Protein AF-V6HLX3-F1 (afdb_monomer_lite)

Structure (mmCIF, N/CA/C/O backbone):
data_AF-V6HLX3-F1
#
_entry.id   AF-V6HLX3-F1
#
loop_
_atom_site.group_PDB
_atom_site.id
_atom_site.type_symbol
_atom_site.label_atom_id
_atom_site.label_alt_id
_atom_site.label_comp_id
_atom_site.label_asym_id
_atom_site.label_entity_id
_atom_site.label_seq_id
_atom_site.pdbx_PDB_ins_code
_atom_site.Cartn_x
_atom_site.Cartn_y
_atom_site.Cartn_z
_atom_site.occupancy
_atom_site.B_iso_or_equiv
_atom_site.auth_seq_id
_atom_site.auth_comp_id
_atom_site.auth_asym_id
_atom_site.auth_atom_id
_atom_site.pdbx_PDB_model_num
ATOM 1 N N . MET A 1 1 ? 22.578 43.819 -19.316 1.00 35.41 1 MET A N 1
ATOM 2 C CA . MET A 1 1 ? 23.657 43.362 -20.228 1.00 35.41 1 MET A CA 1
ATOM 3 C C . MET A 1 1 ? 24.829 42.676 -19.517 1.00 35.41 1 MET A C 1
ATOM 5 O O . MET A 1 1 ? 25.320 41.712 -20.075 1.00 35.41 1 MET A O 1
ATOM 9 N N . HIS A 1 2 ? 25.228 43.058 -18.294 1.00 25.98 2 HIS A N 1
ATOM 10 C CA . HIS A 1 2 ? 26.255 42.318 -17.525 1.00 25.98 2 HIS A CA 1
ATOM 11 C C . HIS A 1 2 ? 25.754 41.015 -16.853 1.00 25.98 2 HIS A C 1
ATOM 13 O O . HIS A 1 2 ? 26.554 40.134 -16.574 1.00 25.98 2 HIS A O 1
ATOM 19 N N . SER A 1 3 ? 24.440 40.849 -16.650 1.00 30.08 3 SER A N 1
ATOM 20 C CA . SER A 1 3 ? 23.863 39.636 -16.034 1.00 30.08 3 SER A CA 1
ATOM 21 C C . SER A 1 3 ? 23.687 38.462 -17.018 1.00 30.08 3 SER A C 1
ATOM 23 O O . SER A 1 3 ? 23.884 37.321 -16.625 1.00 30.08 3 SER A O 1
ATOM 25 N N . ALA A 1 4 ? 23.440 38.721 -18.308 1.00 32.47 4 ALA A N 1
ATOM 26 C CA . ALA A 1 4 ? 23.298 37.662 -19.318 1.00 32.47 4 ALA A CA 1
ATOM 27 C C . ALA A 1 4 ? 24.638 36.993 -19.694 1.00 32.47 4 ALA A C 1
ATOM 29 O O . ALA A 1 4 ? 24.663 35.844 -20.121 1.00 32.47 4 ALA A O 1
ATOM 30 N N . PHE A 1 5 ? 25.761 37.698 -19.507 1.00 29.08 5 PHE A N 1
ATOM 31 C CA . PHE A 1 5 ? 27.102 37.170 -19.776 1.00 29.08 5 PHE A CA 1
ATOM 32 C C . PHE A 1 5 ? 27.589 36.230 -18.657 1.00 29.08 5 PHE A C 1
ATOM 34 O O . PHE A 1 5 ? 28.301 35.269 -18.932 1.00 29.08 5 PHE A O 1
ATOM 41 N N . LEU A 1 6 ? 27.152 36.458 -17.409 1.00 30.91 6 LEU A N 1
ATOM 42 C CA . LEU A 1 6 ? 27.472 35.594 -16.266 1.00 30.91 6 LEU A CA 1
ATOM 43 C C . LEU A 1 6 ? 26.678 34.278 -16.293 1.00 30.91 6 LEU A C 1
ATOM 45 O O . LEU A 1 6 ? 27.243 33.224 -16.020 1.00 30.91 6 LEU A O 1
ATOM 49 N N . SER A 1 7 ? 25.404 34.324 -16.700 1.00 33.50 7 SER A N 1
ATOM 50 C CA . SER A 1 7 ? 24.583 33.118 -16.892 1.00 33.50 7 SER A CA 1
ATOM 51 C C . SER A 1 7 ? 25.123 32.216 -18.007 1.00 33.50 7 SER A C 1
ATOM 53 O O . SER A 1 7 ? 25.024 31.000 -17.915 1.00 33.50 7 SER A O 1
ATOM 55 N N . CYS A 1 8 ? 25.754 32.795 -19.033 1.00 28.70 8 CYS A N 1
ATOM 56 C CA . CYS A 1 8 ? 26.388 32.033 -20.109 1.00 28.70 8 CYS A CA 1
ATOM 57 C C . CYS A 1 8 ? 27.726 31.403 -19.668 1.00 28.70 8 CYS A C 1
ATOM 59 O O . CYS A 1 8 ? 28.037 30.285 -20.064 1.00 28.70 8 CYS A O 1
ATOM 61 N N . LEU A 1 9 ? 28.494 32.072 -18.794 1.00 29.64 9 LEU A N 1
ATOM 62 C CA . LEU A 1 9 ? 29.769 31.550 -18.282 1.00 29.64 9 LEU A CA 1
ATOM 63 C C . LEU A 1 9 ? 29.602 30.341 -17.344 1.00 29.64 9 LEU A C 1
ATOM 65 O O . LEU A 1 9 ? 30.450 29.452 -17.360 1.00 29.64 9 LEU A O 1
ATOM 69 N N . LEU A 1 10 ? 28.516 30.286 -16.561 1.00 34.50 10 LEU A N 1
ATOM 70 C CA . LEU A 1 10 ? 28.222 29.132 -15.698 1.00 34.50 10 LEU A CA 1
ATOM 71 C C . LEU A 1 10 ? 27.800 27.891 -16.504 1.00 34.50 10 LEU A C 1
ATOM 73 O O . LEU A 1 10 ? 28.120 26.773 -16.117 1.00 34.50 10 LEU A O 1
ATOM 77 N N . ILE A 1 11 ? 27.144 28.089 -17.652 1.00 35.91 11 ILE A N 1
ATOM 78 C CA . ILE A 1 11 ? 26.763 27.006 -18.575 1.00 35.91 11 ILE A CA 1
ATOM 79 C C . ILE A 1 11 ? 27.998 26.465 -19.328 1.00 35.91 11 ILE A C 1
ATOM 81 O O . ILE A 1 11 ? 28.081 25.272 -19.615 1.00 35.91 11 ILE A O 1
ATOM 85 N N . LEU A 1 12 ? 28.998 27.314 -19.593 1.00 35.41 12 LEU A N 1
ATOM 86 C CA . LEU A 1 12 ? 30.208 26.960 -20.349 1.00 35.41 12 LEU A CA 1
ATOM 87 C C . LEU A 1 12 ? 31.222 26.104 -19.571 1.00 35.41 12 LEU A C 1
ATOM 89 O O . LEU A 1 12 ? 31.942 25.326 -20.192 1.00 35.41 12 LEU A O 1
ATOM 93 N N . PHE A 1 13 ? 31.276 26.200 -18.238 1.00 35.47 13 PHE A N 1
ATOM 94 C CA . PHE A 1 13 ? 32.192 25.376 -17.432 1.00 35.47 13 PHE A CA 1
ATOM 95 C C . PHE A 1 13 ? 31.708 23.931 -17.227 1.00 35.47 13 PHE A C 1
ATOM 97 O O . PHE A 1 13 ? 32.521 23.073 -16.899 1.00 35.47 13 PHE A O 1
ATOM 104 N N . VAL A 1 14 ? 30.416 23.654 -17.444 1.00 37.19 14 VAL A N 1
ATOM 105 C CA . VAL A 1 14 ? 29.801 22.347 -17.145 1.00 37.19 14 VAL A CA 1
ATOM 106 C C . VAL A 1 14 ? 29.629 21.464 -18.394 1.00 37.19 14 VAL A C 1
ATOM 108 O O . VAL A 1 14 ? 29.556 20.249 -18.254 1.00 37.19 14 VAL A O 1
ATOM 111 N N . LEU A 1 15 ? 29.598 22.023 -19.617 1.00 32.91 15 LEU A N 1
ATOM 112 C CA . LEU A 1 15 ? 29.158 21.272 -20.814 1.00 32.91 15 LEU A CA 1
ATOM 113 C C . LEU A 1 15 ? 30.063 21.323 -22.065 1.00 32.91 15 LEU A C 1
ATOM 115 O O . LEU A 1 15 ? 29.669 20.778 -23.089 1.00 32.91 15 LEU A O 1
ATOM 119 N N . GLY A 1 16 ? 31.258 21.925 -22.016 1.00 33.69 16 GLY A N 1
ATOM 120 C CA . GLY A 1 16 ? 32.305 21.786 -23.050 1.00 33.69 16 GLY A CA 1
ATOM 121 C C . GLY A 1 16 ? 31.864 21.906 -24.527 1.00 33.69 16 GLY A C 1
ATOM 122 O O . GLY A 1 16 ? 31.733 20.898 -25.218 1.00 33.69 16 GLY A O 1
ATOM 123 N N . GLY A 1 17 ? 31.722 23.130 -25.053 1.00 29.16 17 GLY A N 1
ATOM 124 C CA . GLY A 1 17 ? 31.544 23.385 -26.494 1.00 29.16 17 GLY A CA 1
ATOM 125 C C . GLY A 1 17 ? 31.750 24.857 -26.896 1.00 29.16 17 GLY A C 1
ATOM 126 O O . GLY A 1 17 ? 31.478 25.754 -26.101 1.00 29.16 17 GLY A O 1
ATOM 127 N N . ASP A 1 18 ? 32.232 25.102 -28.125 1.00 28.00 18 ASP A N 1
ATOM 128 C CA . ASP A 1 18 ? 32.546 26.437 -28.682 1.00 28.00 18 ASP A CA 1
ATOM 129 C C . ASP A 1 18 ? 31.320 27.178 -29.275 1.00 28.00 18 ASP A C 1
ATOM 131 O O . ASP A 1 18 ? 30.447 26.577 -29.905 1.00 28.00 18 ASP A O 1
ATOM 135 N N . CYS A 1 19 ? 31.286 28.515 -29.149 1.00 28.34 19 CYS A N 1
ATOM 136 C CA . CYS A 1 19 ? 30.241 29.395 -29.709 1.00 28.34 19 CYS A CA 1
ATOM 137 C C . CYS A 1 19 ? 30.429 29.698 -31.216 1.00 28.34 19 CYS A C 1
ATOM 139 O O . CYS A 1 19 ? 31.553 29.973 -31.643 1.00 28.34 19 CYS A O 1
ATOM 141 N N . PRO A 1 20 ? 29.352 29.788 -32.029 1.00 29.52 20 PRO A N 1
ATOM 142 C CA . PRO A 1 20 ? 29.450 30.241 -33.417 1.00 29.52 20 PRO A CA 1
ATOM 143 C C . PRO A 1 20 ? 29.572 31.779 -33.516 1.00 29.52 20 PRO A C 1
ATOM 145 O O . PRO A 1 20 ? 29.093 32.499 -32.633 1.00 29.52 20 PRO A O 1
ATOM 148 N N . PRO A 1 21 ? 30.192 32.318 -34.587 1.00 29.31 21 PRO A N 1
ATOM 149 C CA . PRO A 1 21 ? 30.378 33.755 -34.759 1.00 29.31 21 PRO A CA 1
ATOM 150 C C . PRO A 1 21 ? 29.073 34.490 -35.107 1.00 29.31 21 PRO A C 1
ATOM 152 O O . PRO A 1 21 ? 28.088 33.916 -35.562 1.00 29.31 21 PRO A O 1
ATOM 155 N N . LYS A 1 22 ? 29.110 35.802 -34.867 1.00 32.62 22 LYS A N 1
ATOM 156 C CA . LYS A 1 22 ? 27.990 36.677 -34.495 1.00 32.62 22 LYS A CA 1
ATOM 157 C C . LYS A 1 22 ? 26.975 37.053 -35.585 1.00 32.62 22 LYS A C 1
ATOM 159 O O . LYS A 1 22 ? 26.073 37.823 -35.280 1.00 32.62 22 LYS A O 1
ATOM 164 N N . ASP A 1 23 ? 27.063 36.510 -36.793 1.00 34.34 23 ASP A N 1
ATOM 165 C CA . ASP A 1 23 ? 26.195 36.919 -37.900 1.00 34.34 23 ASP A CA 1
ATOM 166 C C . ASP A 1 23 ? 25.604 35.701 -38.619 1.00 34.34 23 ASP A C 1
ATOM 168 O O . ASP A 1 23 ? 26.247 35.114 -39.483 1.00 34.34 23 ASP A O 1
ATOM 172 N N . ASN A 1 24 ? 24.377 35.311 -38.249 1.00 28.06 24 ASN A N 1
ATOM 173 C CA . ASN A 1 24 ? 23.377 34.758 -39.172 1.00 28.06 24 ASN A CA 1
ATOM 174 C C . ASN A 1 24 ? 22.010 34.608 -38.483 1.00 28.06 24 ASN A C 1
ATOM 176 O O . ASN A 1 24 ? 21.834 33.866 -37.519 1.00 28.06 24 ASN A O 1
ATOM 180 N N . THR A 1 25 ? 21.017 35.317 -39.010 1.00 34.81 25 THR A N 1
ATOM 181 C CA . THR A 1 25 ? 19.603 35.206 -38.646 1.00 34.81 25 THR A CA 1
ATOM 182 C C . THR A 1 25 ? 19.005 33.932 -39.252 1.00 34.81 25 THR A C 1
ATOM 184 O O . THR A 1 25 ? 18.697 33.914 -40.441 1.00 34.81 25 THR A O 1
ATOM 187 N N . GLY A 1 26 ? 18.827 32.870 -38.457 1.00 29.06 26 GLY A N 1
ATOM 188 C CA . GLY A 1 26 ? 18.056 31.686 -38.866 1.00 29.06 26 GLY A CA 1
ATOM 189 C C . GLY A 1 26 ? 18.290 30.422 -38.023 1.00 29.06 26 GLY A C 1
ATOM 190 O O . GLY A 1 26 ? 19.383 29.873 -38.026 1.00 29.06 26 GLY A O 1
ATOM 191 N N . SER A 1 27 ? 17.224 29.943 -37.366 1.00 27.58 27 SER A N 1
ATOM 192 C CA . SER A 1 27 ? 17.046 28.639 -36.685 1.00 27.58 27 SER A CA 1
ATOM 193 C C . SER A 1 27 ? 18.086 28.230 -35.624 1.00 27.58 27 SER A C 1
ATOM 195 O O . SER A 1 27 ? 19.167 27.739 -35.940 1.00 27.58 27 SER A O 1
ATOM 197 N N . ALA A 1 28 ? 17.704 28.327 -34.347 1.00 24.25 28 ALA A N 1
ATOM 198 C CA . ALA A 1 28 ? 18.417 27.684 -33.247 1.00 24.25 28 ALA A CA 1
ATOM 199 C C . ALA A 1 28 ? 18.343 26.151 -33.402 1.00 24.25 28 ALA A C 1
ATOM 201 O O . ALA A 1 28 ? 17.281 25.551 -33.246 1.00 24.25 28 ALA A O 1
ATOM 202 N N . LYS A 1 29 ? 19.468 25.510 -33.737 1.00 23.94 29 LYS A N 1
ATOM 203 C CA . LYS A 1 29 ? 19.628 24.053 -33.648 1.00 23.94 29 LYS A CA 1
ATOM 204 C C . LYS A 1 29 ? 19.909 23.692 -32.189 1.00 23.94 29 LYS A C 1
ATOM 206 O O . LYS A 1 29 ? 20.996 23.972 -31.694 1.00 23.94 29 LYS A O 1
ATOM 211 N N . ALA A 1 30 ? 18.930 23.092 -31.517 1.00 25.59 30 ALA A N 1
ATOM 212 C CA . ALA A 1 30 ? 19.114 22.488 -30.203 1.00 25.59 30 ALA A CA 1
ATOM 213 C C . ALA A 1 30 ? 20.140 21.341 -30.278 1.00 25.59 30 ALA A C 1
ATOM 215 O O . ALA A 1 30 ? 20.105 20.520 -31.200 1.00 25.59 30 ALA A O 1
ATOM 216 N N . ILE A 1 31 ? 21.059 21.309 -29.314 1.00 22.42 31 ILE A N 1
ATOM 217 C CA . ILE A 1 31 ? 22.040 20.239 -29.112 1.00 22.42 31 ILE A CA 1
ATOM 218 C C . ILE A 1 31 ? 21.261 18.984 -28.691 1.00 22.42 31 ILE A C 1
ATOM 220 O O . ILE A 1 31 ? 20.604 18.984 -27.655 1.00 22.42 31 ILE A O 1
ATOM 224 N N . ARG A 1 32 ? 21.279 17.940 -29.529 1.00 24.47 32 ARG A N 1
ATOM 225 C CA . ARG A 1 32 ? 20.614 16.654 -29.270 1.00 24.47 32 ARG A CA 1
ATOM 226 C C . ARG A 1 32 ? 21.588 15.673 -28.634 1.00 24.47 32 ARG A C 1
ATOM 228 O O . ARG A 1 32 ? 22.616 15.373 -29.237 1.00 24.47 32 ARG A O 1
ATOM 235 N N . ILE A 1 33 ? 21.216 15.132 -27.481 1.00 24.34 33 ILE A N 1
ATOM 236 C CA . ILE A 1 33 ? 21.829 13.944 -26.887 1.00 24.34 33 ILE A CA 1
ATOM 237 C C . ILE A 1 33 ? 20.823 12.804 -27.085 1.00 24.34 33 ILE A C 1
ATOM 239 O O . ILE A 1 33 ? 19.654 12.939 -26.737 1.00 24.34 33 ILE A O 1
ATOM 243 N N . LEU A 1 34 ? 21.263 11.734 -27.747 1.00 23.42 34 LEU A N 1
ATOM 244 C CA . LEU A 1 34 ? 20.517 10.487 -27.919 1.00 23.42 34 LEU A CA 1
ATOM 245 C C . LEU A 1 34 ? 20.763 9.628 -26.663 1.00 23.42 34 LEU A C 1
ATOM 247 O O . LEU A 1 34 ? 21.899 9.594 -26.185 1.00 23.42 34 LEU A O 1
ATOM 251 N N . PHE A 1 35 ? 19.705 9.020 -26.121 1.00 28.30 35 PHE A N 1
ATOM 252 C CA . PHE A 1 35 ? 19.722 8.211 -24.887 1.00 28.30 35 PHE A CA 1
ATOM 253 C C . PHE A 1 35 ? 19.771 6.678 -25.208 1.00 28.30 35 PHE A C 1
ATOM 255 O O . PHE A 1 35 ? 19.710 6.315 -26.391 1.00 28.30 35 PHE A O 1
ATOM 262 N N . SER A 1 36 ? 19.716 5.777 -24.202 1.00 27.98 36 SER A N 1
ATOM 263 C CA . SER A 1 36 ? 19.576 4.283 -24.267 1.00 27.98 36 SER A CA 1
ATOM 264 C C . SER A 1 36 ? 18.109 3.766 -24.259 1.00 27.98 36 SER A C 1
ATOM 266 O O . SER A 1 36 ? 17.286 4.419 -23.647 1.00 27.98 36 SER A O 1
ATOM 268 N N . PRO A 1 37 ? 17.686 2.691 -24.956 1.00 28.27 37 PRO A N 1
ATOM 269 C CA . PRO A 1 37 ? 16.267 2.429 -25.277 1.00 28.27 37 PRO A CA 1
ATOM 270 C C . PRO A 1 37 ? 15.371 1.660 -24.287 1.00 28.27 37 PRO A C 1
ATOM 272 O O . PRO A 1 37 ? 14.236 1.412 -24.680 1.00 28.27 37 PRO A O 1
ATOM 275 N N . GLU A 1 38 ? 15.754 1.337 -23.051 1.00 30.61 38 GLU A N 1
ATOM 276 C CA . GLU A 1 38 ? 14.787 0.647 -22.164 1.00 30.61 38 GLU A CA 1
ATOM 277 C C . GLU A 1 38 ? 13.887 1.586 -21.338 1.00 30.61 38 GLU A C 1
ATOM 279 O O . GLU A 1 38 ? 12.739 1.233 -21.095 1.00 30.61 38 GLU A O 1
ATOM 284 N N . THR A 1 39 ? 14.278 2.836 -21.071 1.00 36.25 39 THR A N 1
ATOM 285 C CA . THR A 1 39 ? 13.372 3.904 -20.591 1.00 36.25 39 THR A CA 1
ATOM 286 C C . THR A 1 39 ? 14.022 5.277 -20.808 1.00 36.25 39 THR A C 1
ATOM 288 O O . THR A 1 39 ? 15.027 5.603 -20.193 1.00 36.25 39 THR A O 1
ATOM 291 N N . LYS A 1 40 ? 13.482 6.112 -21.708 1.00 40.75 40 LYS A N 1
ATOM 292 C CA . LYS A 1 40 ? 14.035 7.449 -22.046 1.00 40.75 40 LYS A CA 1
ATOM 293 C C . LYS A 1 40 ? 13.047 8.567 -21.799 1.00 40.75 40 LYS A C 1
ATOM 295 O O . LYS A 1 40 ? 12.715 9.333 -22.705 1.00 40.75 40 LYS A O 1
ATOM 300 N N . ASN A 1 41 ? 12.560 8.651 -20.576 1.00 39.34 41 ASN A N 1
ATOM 301 C CA . ASN A 1 41 ? 11.654 9.724 -20.194 1.00 39.34 41 ASN A CA 1
ATOM 302 C C . ASN A 1 41 ? 12.349 10.798 -19.323 1.00 39.34 41 ASN A C 1
ATOM 304 O O . ASN A 1 41 ? 11.724 11.769 -18.900 1.00 39.34 41 ASN A O 1
ATOM 308 N N . ASP A 1 42 ? 13.681 10.738 -19.229 1.00 43.59 42 ASP A N 1
ATOM 309 C CA . ASP A 1 42 ? 14.518 11.649 -18.444 1.00 43.59 42 ASP A CA 1
ATOM 310 C C . ASP A 1 42 ? 14.786 12.970 -19.190 1.00 43.59 42 ASP A C 1
ATOM 312 O O . ASP A 1 42 ? 15.816 13.170 -19.843 1.00 43.59 42 ASP A O 1
ATOM 316 N N . ARG A 1 43 ? 13.845 13.917 -19.112 1.00 37.69 43 ARG A N 1
ATOM 317 C CA . ARG A 1 43 ? 14.136 15.320 -19.441 1.00 37.69 43 ARG A CA 1
ATOM 318 C C . ARG A 1 43 ? 14.716 16.029 -18.220 1.00 37.69 43 ARG A C 1
ATOM 320 O O . ARG A 1 43 ? 14.191 15.930 -17.120 1.00 37.69 43 ARG A O 1
ATOM 327 N N . PHE A 1 44 ? 15.807 16.758 -18.448 1.00 35.59 44 PHE A N 1
ATOM 328 C CA . PHE A 1 44 ? 16.367 17.724 -17.505 1.00 35.59 44 PHE A CA 1
ATOM 329 C C . PHE A 1 44 ? 15.384 18.879 -17.295 1.00 35.59 44 PHE A C 1
ATOM 331 O O . PHE A 1 44 ? 15.002 19.521 -18.277 1.00 35.59 44 PHE A O 1
ATOM 338 N N . GLU A 1 45 ? 15.068 19.209 -16.042 1.00 42.56 45 GLU A N 1
ATOM 339 C CA . GLU A 1 45 ? 14.332 20.431 -15.716 1.00 42.56 45 GLU A CA 1
ATOM 340 C C . GLU A 1 45 ? 15.163 21.454 -14.949 1.00 42.56 45 GLU A C 1
ATOM 342 O O . GLU A 1 45 ? 15.985 21.145 -14.084 1.00 42.56 45 GLU A O 1
ATOM 347 N N . HIS A 1 46 ? 14.925 22.705 -15.343 1.00 38.09 46 HIS A N 1
ATOM 348 C CA . HIS A 1 46 ? 15.413 23.921 -14.725 1.00 38.09 46 HIS A CA 1
ATOM 349 C C . HIS A 1 46 ? 14.269 24.536 -13.926 1.00 38.09 46 HIS A C 1
ATOM 351 O O . HIS A 1 46 ? 13.430 25.226 -14.504 1.00 38.09 46 HIS A O 1
ATOM 357 N N . ASP A 1 47 ? 14.289 24.363 -12.609 1.00 37.03 47 ASP A N 1
ATOM 358 C CA . ASP A 1 47 ? 13.596 25.281 -11.717 1.00 37.03 47 ASP A CA 1
ATOM 359 C C . ASP A 1 47 ? 14.590 26.360 -11.257 1.00 37.03 47 ASP A C 1
ATOM 361 O O . ASP A 1 47 ? 15.800 26.120 -11.173 1.00 37.03 47 ASP A O 1
ATOM 365 N N . LEU A 1 48 ? 14.120 27.573 -10.963 1.00 45.38 48 LEU A N 1
ATOM 366 C CA . LEU A 1 48 ? 14.954 28.742 -10.612 1.00 45.38 48 LEU A CA 1
ATOM 367 C C . LEU A 1 48 ? 15.660 28.617 -9.236 1.00 45.38 48 LEU A C 1
ATOM 369 O O . LEU A 1 48 ? 16.043 29.623 -8.636 1.00 45.38 48 LEU A O 1
ATOM 373 N N . GLY A 1 49 ? 15.895 27.386 -8.764 1.00 51.59 49 GLY A N 1
ATOM 374 C CA . GLY A 1 49 ? 16.730 27.077 -7.606 1.00 51.59 49 GLY A CA 1
ATOM 375 C C . GLY A 1 49 ? 17.049 25.600 -7.308 1.00 51.59 49 GLY A C 1
ATOM 376 O O . GLY A 1 49 ? 17.614 25.334 -6.245 1.00 51.59 49 GLY A O 1
ATOM 377 N N . ARG A 1 50 ? 16.731 24.636 -8.186 1.00 62.03 50 ARG A N 1
ATOM 378 C CA . ARG A 1 50 ? 17.021 23.198 -7.984 1.00 62.03 50 ARG A CA 1
ATOM 379 C C . ARG A 1 50 ? 17.075 22.468 -9.334 1.00 62.03 50 ARG A C 1
ATOM 381 O O . ARG A 1 50 ? 16.332 22.820 -10.244 1.00 62.03 50 ARG A O 1
ATOM 388 N N . LEU A 1 51 ? 17.967 21.483 -9.467 1.00 70.56 51 LEU A N 1
ATOM 389 C CA . LEU A 1 51 ? 18.050 20.578 -10.621 1.00 70.56 51 LEU A CA 1
ATOM 390 C C . LEU A 1 51 ? 17.702 19.160 -10.164 1.00 70.56 51 LEU A C 1
ATOM 392 O O . LEU A 1 51 ? 18.491 18.543 -9.447 1.00 70.56 51 LEU A O 1
ATOM 396 N N . THR A 1 52 ? 16.543 18.652 -10.574 1.00 75.44 52 THR A N 1
ATOM 397 C CA . THR A 1 52 ? 16.085 17.292 -10.262 1.00 75.44 52 THR A CA 1
ATOM 398 C C . THR A 1 52 ? 16.111 16.444 -11.536 1.00 75.44 52 THR A C 1
ATOM 400 O O . THR A 1 52 ? 15.688 16.885 -12.602 1.00 75.44 52 THR A O 1
ATOM 403 N N . THR A 1 53 ? 16.628 15.222 -11.447 1.00 77.31 53 THR A N 1
ATOM 404 C CA . THR A 1 53 ? 16.525 14.210 -12.508 1.00 77.31 53 THR A CA 1
ATOM 405 C C . THR A 1 53 ? 15.910 12.960 -11.911 1.00 77.31 53 THR A C 1
ATOM 407 O O . THR A 1 53 ? 16.439 12.452 -10.924 1.00 77.31 53 THR A O 1
ATOM 410 N N . SER A 1 54 ? 14.809 12.487 -12.488 1.00 82.06 54 SER A N 1
ATOM 411 C CA . SER A 1 54 ? 14.037 11.351 -11.975 1.00 82.06 54 SER A CA 1
ATOM 412 C C . SER A 1 54 ? 14.163 10.135 -12.887 1.00 82.06 54 SER A C 1
ATOM 414 O O . SER A 1 54 ? 14.372 10.306 -14.080 1.00 82.06 54 SER A O 1
ATOM 416 N N . TYR A 1 55 ? 13.994 8.940 -12.331 1.00 85.25 55 TYR A N 1
ATOM 417 C CA . TYR A 1 55 ? 14.165 7.650 -12.989 1.00 85.25 55 TYR A CA 1
ATOM 418 C C . TYR A 1 55 ? 13.077 6.689 -12.514 1.00 85.25 55 TYR A C 1
ATOM 420 O O . TYR A 1 55 ? 12.782 6.639 -11.318 1.00 85.25 55 TYR A O 1
ATOM 428 N N . TRP A 1 56 ? 12.525 5.916 -13.448 1.00 84.56 56 TRP A N 1
ATOM 429 C CA . TRP A 1 56 ? 11.619 4.810 -13.151 1.00 84.56 56 TRP A CA 1
ATOM 430 C C . TRP A 1 56 ? 12.418 3.513 -13.076 1.00 84.56 56 TRP A C 1
ATOM 432 O O . TRP A 1 56 ? 13.011 3.102 -14.074 1.00 84.56 56 TRP A O 1
ATOM 442 N N . ILE A 1 57 ? 12.463 2.906 -11.897 1.00 83.62 57 ILE A N 1
ATOM 443 C CA . ILE A 1 57 ? 13.158 1.643 -11.638 1.00 83.62 57 ILE A CA 1
ATOM 444 C C . ILE A 1 57 ? 12.436 0.917 -10.517 1.00 83.62 57 ILE A C 1
ATOM 446 O O . ILE A 1 57 ? 12.038 1.556 -9.558 1.00 83.62 57 ILE A O 1
ATOM 450 N N . ASP A 1 58 ? 12.278 -0.394 -10.619 1.00 74.19 58 ASP A N 1
ATOM 451 C CA . ASP A 1 58 ? 11.865 -1.226 -9.488 1.00 74.19 58 ASP A CA 1
ATOM 452 C C . ASP A 1 58 ? 12.989 -1.225 -8.435 1.00 74.19 58 ASP A C 1
ATOM 454 O O . ASP A 1 58 ? 14.014 -1.889 -8.600 1.00 74.19 58 ASP A O 1
ATOM 458 N N . ALA A 1 59 ? 12.867 -0.362 -7.424 1.00 77.62 59 ALA A N 1
ATOM 459 C CA . ALA A 1 59 ? 13.946 -0.053 -6.491 1.00 77.62 59 ALA A CA 1
ATOM 460 C C . ALA A 1 59 ? 13.954 -0.975 -5.269 1.00 77.62 59 ALA A C 1
ATOM 462 O O . ALA A 1 59 ? 14.935 -0.984 -4.525 1.00 77.62 59 ALA A O 1
ATOM 463 N N . ASN A 1 60 ? 12.866 -1.707 -5.039 1.00 69.12 60 ASN A N 1
ATOM 464 C CA . ASN A 1 60 ? 12.709 -2.665 -3.947 1.00 69.12 60 ASN A CA 1
ATOM 465 C C . ASN A 1 60 ? 12.519 -4.115 -4.437 1.00 69.12 60 ASN A C 1
ATOM 467 O O . ASN A 1 60 ? 12.425 -5.019 -3.605 1.00 69.12 60 ASN A O 1
ATOM 471 N N . GLY A 1 61 ? 12.476 -4.346 -5.751 1.00 67.19 61 GLY A N 1
ATOM 472 C CA . GLY A 1 61 ? 12.319 -5.666 -6.354 1.00 67.19 61 GLY A CA 1
ATOM 473 C C . GLY A 1 61 ? 10.891 -6.213 -6.288 1.00 67.19 61 GLY A C 1
ATOM 474 O O . GLY A 1 61 ? 10.723 -7.437 -6.310 1.00 67.19 61 GLY A O 1
ATOM 475 N N . ASP A 1 62 ? 9.872 -5.358 -6.151 1.00 62.00 62 ASP A N 1
ATOM 476 C CA . ASP A 1 62 ? 8.464 -5.770 -6.044 1.00 62.00 62 ASP A CA 1
ATOM 477 C C . ASP A 1 62 ? 7.769 -5.972 -7.407 1.00 62.00 62 ASP A C 1
ATOM 479 O O . ASP A 1 62 ? 6.600 -6.373 -7.463 1.00 62.00 62 ASP A O 1
ATOM 483 N N . GLY A 1 63 ? 8.490 -5.745 -8.508 1.00 67.50 63 GLY A N 1
ATOM 484 C CA . GLY A 1 63 ? 7.992 -5.833 -9.878 1.00 67.50 63 GLY A CA 1
ATOM 485 C C . GLY A 1 63 ? 7.199 -4.606 -10.339 1.00 67.50 63 GLY A C 1
ATOM 486 O O . GLY A 1 63 ? 6.678 -4.611 -11.458 1.00 67.50 63 GLY A O 1
ATOM 487 N N . VAL A 1 64 ? 7.091 -3.563 -9.514 1.00 69.81 64 VAL A N 1
ATOM 488 C CA . VAL A 1 64 ? 6.467 -2.277 -9.829 1.00 69.81 64 VAL A CA 1
ATOM 489 C C . VAL A 1 64 ? 7.557 -1.214 -9.903 1.00 69.81 64 VAL A C 1
ATOM 491 O O . VAL A 1 64 ? 8.403 -1.080 -9.033 1.00 69.81 64 VAL A O 1
ATOM 494 N N . GLU A 1 65 ? 7.555 -0.417 -10.970 1.00 78.31 65 GLU A N 1
ATOM 495 C CA . GLU A 1 65 ? 8.562 0.634 -11.091 1.00 78.31 65 GLU A CA 1
ATOM 496 C C . GLU A 1 65 ? 8.299 1.780 -10.108 1.00 78.31 65 GLU A C 1
ATOM 498 O O . GLU A 1 65 ? 7.229 2.408 -10.094 1.00 78.31 65 GLU A O 1
ATOM 503 N N . ASP A 1 66 ? 9.340 2.088 -9.347 1.00 82.38 66 ASP A N 1
ATOM 504 C CA . ASP A 1 66 ? 9.429 3.139 -8.350 1.00 82.38 66 ASP A CA 1
ATOM 505 C C . ASP A 1 66 ? 10.007 4.425 -8.934 1.00 82.38 66 ASP A C 1
ATOM 507 O O . ASP A 1 66 ? 10.548 4.455 -10.042 1.00 82.38 66 ASP A O 1
ATOM 511 N N . LEU A 1 67 ? 9.908 5.513 -8.168 1.00 86.31 67 LEU A N 1
ATOM 512 C CA . LEU A 1 67 ? 10.437 6.809 -8.574 1.00 86.31 67 LEU A CA 1
ATOM 513 C C . LEU A 1 67 ? 11.696 7.160 -7.787 1.00 86.31 67 LEU A C 1
ATOM 515 O O . LEU A 1 67 ? 11.641 7.628 -6.643 1.00 86.31 67 LEU A O 1
ATOM 519 N N . CYS A 1 68 ? 12.836 6.997 -8.444 1.00 88.12 68 CYS A N 1
ATOM 520 C CA . CYS A 1 68 ? 14.132 7.449 -7.963 1.00 88.12 68 CYS A CA 1
ATOM 521 C C . CYS A 1 68 ? 14.487 8.816 -8.538 1.00 88.12 68 CYS A C 1
ATOM 523 O O . CYS A 1 68 ? 14.034 9.191 -9.613 1.00 88.12 68 CYS A O 1
ATOM 525 N N . SER A 1 69 ? 15.289 9.604 -7.832 1.00 86.12 69 SER A N 1
ATOM 526 C CA . SER A 1 69 ? 15.756 10.892 -8.323 1.00 86.12 69 SER A CA 1
ATOM 527 C C . SER A 1 69 ? 17.086 11.322 -7.722 1.00 86.12 69 SER A C 1
ATOM 529 O O . SER A 1 69 ? 17.424 11.009 -6.577 1.00 86.12 69 SER A O 1
ATOM 531 N N . LYS A 1 70 ? 17.825 12.103 -8.509 1.00 86.00 70 LYS A N 1
ATOM 532 C CA . LYS A 1 70 ? 18.994 12.864 -8.085 1.00 86.00 70 LYS A CA 1
ATOM 533 C C . LYS A 1 70 ? 18.648 14.343 -8.114 1.00 86.00 70 LYS A C 1
ATOM 535 O O . LYS A 1 70 ? 18.296 14.896 -9.150 1.00 86.00 70 LYS A O 1
ATOM 540 N N . THR A 1 71 ? 18.775 14.983 -6.966 1.00 82.69 71 THR A N 1
ATOM 541 C CA . THR A 1 71 ? 18.543 16.410 -6.773 1.00 82.69 71 THR A CA 1
ATOM 542 C C . THR A 1 71 ? 19.862 17.121 -6.530 1.00 82.69 71 THR A C 1
ATOM 544 O O . THR A 1 71 ? 20.617 16.703 -5.662 1.00 82.69 71 THR A O 1
ATOM 547 N N . THR A 1 72 ? 20.096 18.244 -7.197 1.00 78.75 72 THR A N 1
ATOM 548 C CA . THR A 1 72 ? 21.177 19.185 -6.890 1.00 78.75 72 THR A CA 1
ATOM 549 C C . THR A 1 72 ? 20.583 20.550 -6.539 1.00 78.75 72 THR A C 1
ATOM 551 O O . THR A 1 72 ? 19.863 21.153 -7.337 1.00 78.75 72 THR A O 1
ATOM 554 N N . ASN A 1 73 ? 20.891 21.045 -5.342 1.00 74.62 73 ASN A N 1
ATOM 555 C CA . ASN A 1 73 ? 20.456 22.356 -4.853 1.00 74.62 73 ASN A CA 1
ATOM 556 C C . ASN A 1 73 ? 21.408 23.481 -5.315 1.00 74.62 73 ASN A C 1
ATOM 558 O O . ASN A 1 73 ? 22.517 23.220 -5.782 1.00 74.62 73 ASN A O 1
ATOM 562 N N . ILE A 1 74 ? 21.008 24.753 -5.152 1.00 73.94 74 ILE A N 1
ATOM 563 C CA . ILE A 1 74 ? 21.860 25.929 -5.467 1.00 73.94 74 ILE A CA 1
ATOM 564 C C . ILE A 1 74 ? 23.197 25.909 -4.716 1.00 73.94 74 ILE A C 1
ATOM 566 O O . ILE A 1 74 ? 24.211 26.354 -5.250 1.00 73.94 74 ILE A O 1
ATOM 570 N N . ASP A 1 75 ? 23.205 25.417 -3.477 1.00 75.00 75 ASP A N 1
ATOM 571 C CA . ASP A 1 75 ? 24.418 25.302 -2.660 1.00 75.00 75 ASP A CA 1
ATOM 572 C C . ASP A 1 75 ? 25.319 24.126 -3.081 1.00 75.00 75 ASP A C 1
ATOM 574 O O . ASP A 1 75 ? 26.312 23.845 -2.412 1.00 75.00 75 ASP A O 1
ATOM 578 N N . LEU A 1 76 ? 24.983 23.468 -4.198 1.00 72.25 76 LEU A N 1
ATOM 579 C CA . LEU A 1 76 ? 25.632 22.285 -4.761 1.00 72.25 76 LEU A CA 1
ATOM 580 C C . LEU A 1 76 ? 25.525 21.036 -3.874 1.00 72.25 76 LEU A C 1
ATOM 582 O O . LEU A 1 76 ? 26.094 19.996 -4.215 1.00 72.25 76 LEU A O 1
ATOM 586 N N . SER A 1 77 ? 24.754 21.077 -2.781 1.00 76.56 77 SER A N 1
ATOM 587 C CA . SER A 1 77 ? 24.390 19.853 -2.071 1.00 76.56 77 SER A CA 1
ATOM 588 C C . SER A 1 77 ? 23.577 18.956 -3.001 1.00 76.56 77 SER A C 1
ATOM 590 O O . SER A 1 77 ? 22.721 19.421 -3.762 1.00 76.56 77 SER A O 1
ATOM 592 N N . THR A 1 78 ? 23.903 17.666 -2.991 1.00 80.31 78 THR A N 1
ATOM 593 C CA . THR A 1 78 ? 23.248 16.682 -3.850 1.00 80.31 78 THR A CA 1
ATOM 594 C C . THR A 1 78 ? 22.598 15.608 -3.001 1.00 80.31 78 THR A C 1
ATOM 596 O O . THR A 1 78 ? 23.194 15.123 -2.042 1.00 80.31 78 THR A O 1
ATOM 599 N N . THR A 1 79 ? 21.388 15.227 -3.382 1.00 85.25 79 THR A N 1
ATOM 600 C CA . THR A 1 79 ? 20.580 14.232 -2.690 1.00 85.25 79 THR A CA 1
ATOM 601 C C . THR A 1 79 ? 20.147 13.157 -3.673 1.00 85.25 79 THR A C 1
ATOM 603 O O . THR A 1 79 ? 19.636 13.477 -4.747 1.00 85.25 79 THR A O 1
ATOM 606 N N . LEU A 1 80 ? 20.339 11.894 -3.303 1.00 88.38 80 LEU A N 1
ATOM 607 C CA . LEU A 1 80 ? 19.735 10.749 -3.980 1.00 88.38 80 LEU A CA 1
ATOM 608 C C . LEU A 1 80 ? 18.501 10.326 -3.193 1.00 88.38 80 LEU A C 1
ATOM 610 O O . LEU A 1 80 ? 18.583 10.173 -1.978 1.00 88.38 80 LEU A O 1
ATOM 614 N N . SER A 1 81 ? 17.371 10.126 -3.856 1.00 88.19 81 SER A N 1
ATOM 615 C CA . SER A 1 81 ? 16.150 9.660 -3.199 1.00 88.19 81 SER A CA 1
ATOM 616 C C . SER A 1 81 ? 15.438 8.626 -4.048 1.00 88.19 81 SER A C 1
ATOM 618 O O . SER A 1 81 ? 15.457 8.736 -5.268 1.00 88.19 81 SER A O 1
ATOM 620 N N . CYS A 1 82 ? 14.784 7.664 -3.415 1.00 85.75 82 CYS A N 1
ATOM 621 C CA . CYS A 1 82 ? 13.884 6.729 -4.078 1.00 85.75 82 CYS A CA 1
ATOM 622 C C . CYS A 1 82 ? 12.587 6.633 -3.292 1.00 85.75 82 CYS A C 1
ATOM 624 O O . CYS A 1 82 ? 12.596 6.683 -2.058 1.00 85.75 82 CYS A O 1
ATOM 626 N N . HIS A 1 83 ? 11.473 6.527 -4.007 1.00 82.31 83 HIS A N 1
ATOM 627 C CA . HIS A 1 83 ? 10.153 6.364 -3.425 1.00 82.31 83 HIS A CA 1
ATOM 628 C C . HIS A 1 83 ? 9.444 5.183 -4.072 1.00 82.31 83 HIS A C 1
ATOM 630 O O . HIS A 1 83 ? 9.204 5.215 -5.278 1.00 82.31 83 HIS A O 1
ATOM 636 N N . THR A 1 84 ? 9.075 4.198 -3.258 1.00 80.38 84 THR A N 1
ATOM 637 C CA . THR A 1 84 ? 8.341 3.022 -3.705 1.00 80.38 84 THR A CA 1
ATOM 638 C C . THR A 1 84 ? 6.941 3.393 -4.166 1.00 80.38 84 THR A C 1
ATOM 640 O O . THR A 1 84 ? 6.248 4.186 -3.519 1.00 80.38 84 THR A O 1
ATOM 643 N N . ASN A 1 85 ? 6.530 2.857 -5.306 1.00 66.88 85 ASN A N 1
ATOM 644 C CA . ASN A 1 85 ? 5.288 3.162 -5.986 1.00 66.88 85 ASN A CA 1
ATOM 645 C C . ASN A 1 85 ? 4.226 2.113 -5.670 1.00 66.88 85 ASN A C 1
ATOM 647 O O . ASN A 1 85 ? 4.141 1.062 -6.293 1.00 66.88 85 ASN A O 1
ATOM 651 N N . TYR A 1 86 ? 3.314 2.453 -4.768 1.00 65.38 86 TYR A N 1
ATOM 652 C CA . TYR A 1 86 ? 2.107 1.669 -4.549 1.00 65.38 86 TYR A CA 1
ATOM 653 C C . TYR A 1 86 ? 0.935 2.271 -5.336 1.00 65.38 86 TYR A C 1
ATOM 655 O O . TYR A 1 86 ? 0.124 3.035 -4.800 1.00 65.38 86 TYR A O 1
ATOM 663 N N . TYR A 1 87 ? 0.875 1.970 -6.635 1.00 65.38 87 TYR A N 1
ATOM 664 C CA . TYR A 1 87 ? -0.171 2.412 -7.578 1.00 65.38 87 TYR A CA 1
ATOM 665 C C . TYR A 1 87 ? -0.469 3.912 -7.512 1.00 65.38 87 TYR A C 1
ATOM 667 O O . TYR A 1 87 ? -1.605 4.356 -7.309 1.00 65.38 87 TYR A O 1
ATOM 675 N N . GLY A 1 88 ? 0.582 4.710 -7.662 1.00 59.22 88 GLY A N 1
ATOM 676 C CA . GLY A 1 88 ? 0.502 6.163 -7.701 1.00 59.22 88 GLY A CA 1
ATOM 677 C C . GLY A 1 88 ? 0.599 6.825 -6.337 1.00 59.22 88 GLY A C 1
ATOM 678 O O . GLY A 1 88 ? 0.526 8.053 -6.244 1.00 59.22 88 GLY A O 1
ATOM 679 N N . LYS A 1 89 ? 0.787 6.034 -5.277 1.00 62.09 89 LYS A N 1
ATOM 680 C CA . LYS A 1 89 ? 1.183 6.517 -3.955 1.00 62.09 89 LYS A CA 1
ATOM 681 C C . LYS A 1 89 ? 2.655 6.206 -3.744 1.00 62.09 89 LYS A C 1
ATOM 683 O O . LYS A 1 89 ? 3.032 5.047 -3.646 1.00 62.09 89 LYS A O 1
ATOM 688 N N . PHE A 1 90 ? 3.456 7.259 -3.648 1.00 64.25 90 PHE A N 1
ATOM 689 C CA . PHE A 1 90 ? 4.897 7.154 -3.478 1.00 64.25 90 PHE A CA 1
ATOM 690 C C . PHE A 1 90 ? 5.265 7.248 -1.996 1.00 64.25 90 PHE A C 1
ATOM 692 O O . PHE A 1 90 ? 4.975 8.258 -1.348 1.00 64.25 90 PHE A O 1
ATOM 699 N N . SER A 1 91 ? 5.896 6.203 -1.468 1.00 72.94 91 SER A N 1
ATOM 700 C CA . SER A 1 91 ? 6.417 6.135 -0.100 1.00 72.94 91 SER A CA 1
ATOM 701 C C . SER A 1 91 ? 7.932 6.204 -0.140 1.00 72.94 91 SER A C 1
ATOM 703 O O . SER A 1 91 ? 8.556 5.553 -0.958 1.00 72.94 91 SER A O 1
ATOM 705 N N . LYS A 1 92 ? 8.558 6.994 0.727 1.00 81.06 92 LYS A N 1
ATOM 706 C CA . LYS A 1 92 ? 10.019 7.124 0.727 1.00 81.06 92 LYS A CA 1
ATOM 707 C C . LYS A 1 92 ? 10.690 5.782 1.052 1.00 81.06 92 LYS A C 1
ATOM 709 O O . LYS A 1 92 ? 10.456 5.248 2.131 1.00 81.06 92 LYS A O 1
ATOM 714 N N . LEU A 1 93 ? 11.542 5.309 0.142 1.00 78.44 93 LEU A N 1
ATOM 715 C CA . LEU A 1 93 ? 12.478 4.205 0.360 1.00 78.44 93 LEU A CA 1
ATOM 716 C C . LEU A 1 93 ? 13.723 4.743 1.067 1.00 78.44 93 LEU A C 1
ATOM 718 O O . LEU A 1 93 ? 13.994 4.421 2.218 1.00 78.44 93 LEU A O 1
ATOM 722 N N . PHE A 1 94 ? 14.421 5.673 0.414 1.00 84.50 94 PHE A N 1
ATOM 723 C CA . PHE A 1 94 ? 15.583 6.349 0.978 1.00 84.50 94 PHE A CA 1
ATOM 724 C C . PHE A 1 94 ? 15.727 7.781 0.477 1.00 84.50 94 PHE A C 1
ATOM 726 O O . PHE A 1 94 ? 15.113 8.200 -0.503 1.00 84.50 94 PHE A O 1
ATOM 733 N N . ASP A 1 95 ? 16.561 8.539 1.182 1.00 88.38 95 ASP A N 1
ATOM 734 C CA . ASP A 1 95 ? 16.896 9.931 0.892 1.00 88.38 95 ASP A CA 1
ATOM 735 C C . ASP A 1 95 ? 18.246 10.234 1.544 1.00 88.38 95 ASP A C 1
ATOM 737 O O . ASP A 1 95 ? 18.361 10.336 2.770 1.00 88.38 95 ASP A O 1
ATOM 741 N N . ILE A 1 96 ? 19.281 10.266 0.717 1.00 87.62 96 ILE A N 1
ATOM 742 C CA . ILE A 1 96 ? 20.675 10.289 1.131 1.00 87.62 96 ILE A CA 1
ATOM 743 C C . ILE A 1 96 ? 21.282 11.592 0.628 1.00 87.62 96 ILE A C 1
ATOM 745 O O . ILE A 1 96 ? 21.497 11.783 -0.571 1.00 87.62 96 ILE A O 1
ATOM 749 N N . GLY A 1 97 ? 21.560 12.497 1.563 1.00 80.31 97 GLY A N 1
ATOM 750 C CA . GLY A 1 97 ? 22.307 13.717 1.284 1.00 80.31 97 GLY A CA 1
ATOM 751 C C . GLY A 1 97 ? 23.808 13.439 1.210 1.00 80.31 97 GLY A C 1
ATOM 752 O O . GLY A 1 97 ? 24.367 12.794 2.096 1.00 80.31 97 GLY A O 1
ATOM 753 N N . SER A 1 98 ? 24.474 13.974 0.188 1.00 67.00 98 SER A N 1
ATOM 754 C CA . SER A 1 98 ? 25.931 13.981 0.062 1.00 67.00 98 SER A CA 1
ATOM 755 C C . SER A 1 98 ? 26.468 15.411 0.080 1.00 67.00 98 SER A C 1
ATOM 757 O O . SER A 1 98 ? 25.987 16.295 -0.633 1.00 67.00 98 SER A O 1
ATOM 759 N N . SER A 1 99 ? 27.506 15.634 0.890 1.00 54.22 99 SER A N 1
ATOM 760 C CA . SER A 1 99 ? 28.283 16.880 0.920 1.00 54.22 99 SER A CA 1
ATOM 761 C C . SER A 1 99 ? 29.377 16.934 -0.154 1.00 54.22 99 SER A C 1
ATOM 763 O O . SER A 1 99 ? 30.003 17.977 -0.334 1.00 54.22 99 SER A O 1
ATOM 765 N N . SER A 1 100 ? 29.617 15.829 -0.868 1.00 56.28 100 SER A N 1
ATOM 766 C CA . SER A 1 100 ? 30.672 15.706 -1.880 1.00 56.28 100 SER A CA 1
ATOM 767 C C . SER A 1 100 ? 30.065 15.752 -3.282 1.00 56.28 100 SER A C 1
ATOM 769 O O . SER A 1 100 ? 29.900 14.718 -3.926 1.00 56.28 100 SER A O 1
ATOM 771 N N . TYR A 1 101 ? 29.727 16.963 -3.738 1.00 54.81 101 TYR A N 1
ATOM 772 C CA . TYR A 1 101 ? 29.168 17.249 -5.070 1.00 54.81 101 TYR A CA 1
ATOM 773 C C . TYR A 1 101 ? 29.885 16.483 -6.200 1.00 54.81 101 TYR A C 1
ATOM 775 O O . TYR A 1 101 ? 29.225 15.861 -7.030 1.00 54.81 101 TYR A O 1
ATOM 783 N N . ASP A 1 102 ? 31.221 16.431 -6.169 1.00 59.88 102 ASP A N 1
ATOM 784 C CA . ASP A 1 102 ? 32.050 15.800 -7.207 1.00 59.88 102 ASP A CA 1
ATOM 785 C C . ASP A 1 102 ? 31.794 14.293 -7.396 1.00 59.88 102 ASP A C 1
ATOM 787 O O . ASP A 1 102 ? 31.991 13.776 -8.490 1.00 59.88 102 ASP A O 1
ATOM 791 N N . GLN A 1 103 ? 31.327 13.571 -6.370 1.00 64.75 103 GLN A N 1
ATOM 792 C CA . GLN A 1 103 ? 31.123 12.116 -6.458 1.00 64.75 103 GLN A CA 1
ATOM 793 C C . GLN A 1 103 ? 29.841 11.718 -7.204 1.00 64.75 103 GLN A C 1
ATOM 795 O O . GLN A 1 103 ? 29.723 10.580 -7.649 1.00 64.75 103 GLN A O 1
ATOM 800 N N . LEU A 1 104 ? 28.883 12.641 -7.336 1.00 71.38 104 LEU A N 1
ATOM 801 C CA . LEU A 1 104 ? 27.560 12.393 -7.926 1.00 71.38 104 LEU A CA 1
ATOM 802 C C . LEU A 1 104 ? 27.354 13.142 -9.254 1.00 71.38 104 LEU A C 1
ATOM 804 O O . LEU A 1 104 ? 26.243 13.169 -9.801 1.00 71.38 104 LEU A O 1
ATOM 808 N N . LEU A 1 105 ? 28.418 13.750 -9.786 1.00 76.75 105 LEU A N 1
ATOM 809 C CA . LEU A 1 105 ? 28.445 14.402 -11.094 1.00 76.75 105 LEU A CA 1
ATOM 810 C C . LEU A 1 105 ? 28.719 13.400 -12.207 1.00 76.75 105 LEU A C 1
ATOM 812 O O . LEU A 1 105 ? 29.765 13.408 -12.846 1.00 76.75 105 LEU A O 1
ATOM 816 N N . LEU A 1 106 ? 27.733 12.546 -12.443 1.00 80.44 106 LEU A N 1
ATOM 817 C CA . LEU A 1 106 ? 27.772 11.590 -13.536 1.00 80.44 106 LEU A CA 1
ATOM 818 C C . LEU A 1 106 ? 27.078 12.171 -14.769 1.00 80.44 106 LEU A C 1
ATOM 820 O O . LEU A 1 106 ? 26.036 12.825 -14.679 1.00 80.44 106 LEU A O 1
ATOM 824 N N . VAL A 1 107 ? 27.661 11.926 -15.935 1.00 81.88 107 VAL A N 1
ATOM 825 C CA . VAL A 1 107 ? 27.038 12.164 -17.236 1.00 81.88 107 VAL A CA 1
ATOM 826 C C . VAL A 1 107 ? 26.201 10.935 -17.581 1.00 81.88 107 VAL A C 1
ATOM 828 O O . VAL A 1 107 ? 26.676 9.811 -17.443 1.00 81.88 107 VAL A O 1
ATOM 831 N N . LYS A 1 108 ? 24.963 11.145 -18.044 1.00 78.75 108 LYS A N 1
ATOM 832 C CA . LYS A 1 108 ? 23.993 10.066 -18.316 1.00 78.75 108 LYS A CA 1
ATOM 833 C C . LYS A 1 108 ? 23.862 9.097 -17.120 1.00 78.75 108 LYS A C 1
ATOM 835 O O . LYS A 1 108 ? 24.215 7.924 -17.257 1.00 78.75 108 LYS A O 1
ATOM 840 N N . PRO A 1 109 ? 23.451 9.595 -15.937 1.00 85.19 109 PRO A N 1
ATOM 841 C CA . PRO A 1 109 ? 23.308 8.741 -14.773 1.00 85.19 109 PRO A CA 1
ATOM 842 C C . PRO A 1 109 ? 22.124 7.788 -14.927 1.00 85.19 109 PRO A C 1
ATOM 844 O O . PRO A 1 109 ? 21.194 8.072 -15.677 1.00 85.19 109 PRO A O 1
ATOM 847 N N . GLN A 1 110 ? 22.148 6.696 -14.177 1.00 86.94 110 GLN A N 1
ATOM 848 C CA . GLN A 1 110 ? 21.057 5.742 -14.059 1.00 86.94 110 GLN A CA 1
ATOM 849 C C . GLN A 1 110 ? 21.123 5.059 -12.689 1.00 86.94 110 GLN A C 1
ATOM 851 O O . GLN A 1 110 ? 22.205 4.850 -12.139 1.00 86.94 110 GLN A O 1
ATOM 856 N N . PHE A 1 111 ? 19.960 4.712 -12.145 1.00 89.06 111 PHE A N 1
ATOM 857 C CA . PHE A 1 111 ? 19.854 3.810 -11.003 1.00 89.06 111 PHE A CA 1
ATOM 858 C C . PHE A 1 111 ? 19.867 2.362 -11.499 1.00 89.06 111 PHE A C 1
ATOM 860 O O . PHE A 1 111 ? 19.132 2.041 -12.430 1.00 89.06 111 PHE A O 1
ATOM 867 N N . THR A 1 112 ? 20.716 1.507 -10.933 1.00 90.38 112 THR A N 1
ATOM 868 C CA . THR A 1 112 ? 20.812 0.087 -11.298 1.00 90.38 112 THR A CA 1
ATOM 869 C C . THR A 1 112 ? 21.584 -0.701 -10.240 1.00 90.38 112 THR A C 1
ATOM 871 O O . THR A 1 112 ? 22.584 -0.213 -9.732 1.00 90.38 112 THR A O 1
ATOM 874 N N . ASP A 1 113 ? 21.162 -1.925 -9.922 1.00 89.50 113 ASP A N 1
ATOM 875 C CA . ASP A 1 113 ? 21.807 -2.748 -8.884 1.00 89.50 113 ASP A CA 1
ATOM 876 C C . ASP A 1 113 ? 23.075 -3.435 -9.420 1.00 89.50 113 ASP A C 1
ATOM 878 O O . ASP A 1 113 ? 23.007 -4.500 -10.032 1.00 89.50 113 ASP A O 1
ATOM 882 N N . VAL A 1 114 ? 24.246 -2.815 -9.247 1.00 93.56 114 VAL A N 1
ATOM 883 C CA . VAL A 1 114 ? 25.529 -3.407 -9.671 1.00 93.56 114 VAL A CA 1
ATOM 884 C C . VAL A 1 114 ? 26.135 -4.287 -8.584 1.00 93.56 114 VAL A C 1
ATOM 886 O O . VAL A 1 114 ? 27.018 -5.098 -8.877 1.00 93.56 114 VAL A O 1
ATOM 889 N N . THR A 1 115 ? 25.711 -4.141 -7.330 1.00 92.31 115 THR A N 1
ATOM 890 C CA . THR A 1 115 ? 26.226 -4.945 -6.213 1.00 92.31 115 THR A CA 1
ATOM 891 C C . THR A 1 115 ? 25.539 -6.309 -6.089 1.00 92.31 115 THR A C 1
ATOM 893 O O . THR A 1 115 ? 26.172 -7.285 -5.651 1.00 92.31 115 THR A O 1
ATOM 896 N N . GLY A 1 116 ? 24.298 -6.410 -6.562 1.00 88.12 116 GLY A N 1
ATOM 897 C CA . GLY A 1 116 ? 23.403 -7.557 -6.426 1.00 88.12 116 GLY A CA 1
ATOM 898 C C . GLY A 1 116 ? 22.772 -7.647 -5.039 1.00 88.12 116 GLY A C 1
ATOM 899 O O . GLY A 1 116 ? 22.535 -8.761 -4.564 1.00 88.12 116 GLY A O 1
ATOM 900 N N . ASP A 1 117 ? 22.612 -6.521 -4.341 1.00 84.31 117 ASP A N 1
ATOM 901 C CA . ASP A 1 117 ? 22.009 -6.473 -3.005 1.00 84.31 117 ASP A CA 1
ATOM 902 C C . ASP A 1 117 ? 20.501 -6.174 -3.022 1.00 84.31 117 ASP A C 1
ATOM 904 O O . ASP A 1 117 ? 19.861 -6.205 -1.969 1.00 84.31 117 ASP A O 1
ATOM 908 N N . GLY A 1 118 ? 19.920 -5.992 -4.211 1.00 81.19 118 GLY A N 1
ATOM 909 C CA . GLY A 1 118 ? 18.508 -5.686 -4.416 1.00 81.19 118 GLY A CA 1
ATOM 910 C C . GLY A 1 118 ? 18.173 -4.203 -4.275 1.00 81.19 118 GLY A C 1
ATOM 911 O O . GLY A 1 118 ? 17.001 -3.852 -4.386 1.00 81.19 118 GLY A O 1
ATOM 912 N N . ILE A 1 119 ? 19.162 -3.335 -4.039 1.00 84.88 119 ILE A N 1
ATOM 913 C CA . ILE A 1 119 ? 18.994 -1.883 -3.969 1.00 84.88 119 ILE A CA 1
ATOM 914 C C . ILE A 1 119 ? 19.694 -1.270 -5.185 1.00 84.88 119 ILE A C 1
ATOM 916 O O . ILE A 1 119 ? 20.856 -1.566 -5.459 1.00 84.88 119 ILE A O 1
ATOM 920 N N . PRO A 1 120 ? 19.035 -0.384 -5.949 1.00 87.88 120 PRO A N 1
ATOM 921 C CA . PRO A 1 120 ? 19.682 0.200 -7.106 1.00 87.88 120 PRO A CA 1
ATOM 922 C C . PRO A 1 120 ? 20.781 1.186 -6.697 1.00 87.88 120 PRO A C 1
ATOM 924 O O . PRO A 1 120 ? 20.545 2.155 -5.972 1.00 87.88 120 PRO A O 1
ATOM 927 N N . ASP A 1 121 ? 21.971 0.991 -7.253 1.00 92.06 121 ASP A N 1
ATOM 928 C CA . ASP A 1 121 ? 23.116 1.881 -7.112 1.00 92.06 121 ASP A CA 1
ATOM 929 C C . ASP A 1 121 ? 23.038 3.048 -8.104 1.00 92.06 121 ASP A C 1
ATOM 931 O O . ASP A 1 121 ? 22.405 2.959 -9.157 1.00 92.06 121 ASP A O 1
ATOM 935 N N . TYR A 1 122 ? 23.712 4.160 -7.805 1.00 92.31 122 TYR A N 1
ATOM 936 C CA . TYR A 1 122 ? 23.725 5.325 -8.692 1.00 92.31 122 TYR A CA 1
ATOM 937 C C . TYR A 1 122 ? 24.960 5.312 -9.596 1.00 92.31 122 TYR A C 1
ATOM 939 O O . TYR A 1 122 ? 26.076 5.598 -9.154 1.00 92.31 122 TYR A O 1
ATOM 947 N N . CYS A 1 123 ? 24.754 4.992 -10.870 1.00 91.94 123 CYS A N 1
ATOM 948 C CA . CYS A 1 123 ? 25.793 4.729 -11.860 1.00 91.94 123 CYS A CA 1
ATOM 949 C C . CYS A 1 123 ? 25.761 5.708 -13.033 1.00 91.94 123 CYS A C 1
ATOM 951 O O . CYS A 1 123 ? 24.763 6.379 -13.273 1.00 91.94 123 CYS A O 1
ATOM 953 N N . GLY A 1 124 ? 26.851 5.800 -13.796 1.00 90.31 124 GLY A N 1
ATOM 954 C CA . GLY A 1 124 ? 26.917 6.634 -14.995 1.00 90.31 124 GLY A CA 1
ATOM 955 C C . GLY A 1 124 ? 28.338 6.861 -15.497 1.00 90.31 124 GLY A C 1
ATOM 956 O O . GLY A 1 124 ? 29.288 6.200 -15.072 1.00 90.31 124 GLY A O 1
ATOM 957 N N . LEU A 1 125 ? 28.484 7.807 -16.423 1.00 88.50 125 LEU A N 1
ATOM 958 C CA . LEU A 1 125 ? 29.780 8.185 -16.979 1.00 88.50 125 LEU A CA 1
ATOM 959 C C . LEU A 1 125 ? 30.466 9.219 -16.092 1.00 88.50 125 LEU A C 1
ATOM 961 O O . LEU A 1 125 ? 29.886 10.258 -15.782 1.00 88.50 125 LEU A O 1
ATOM 965 N N . ASP A 1 126 ? 31.729 8.984 -15.774 1.00 87.50 126 ASP A N 1
ATOM 966 C CA . ASP A 1 126 ? 32.582 9.959 -15.106 1.00 87.50 126 ASP A CA 1
ATOM 967 C C . ASP A 1 126 ? 33.572 10.570 -16.104 1.00 87.50 126 ASP A C 1
ATOM 969 O O . ASP A 1 126 ? 34.158 9.871 -16.935 1.00 87.50 126 ASP A O 1
ATOM 973 N N . PHE A 1 127 ? 33.721 11.894 -16.068 1.00 84.56 127 PHE A N 1
ATOM 974 C CA . PHE A 1 127 ? 34.561 12.636 -17.004 1.00 84.56 127 PHE A CA 1
ATOM 975 C C . PHE A 1 127 ? 35.857 13.077 -16.335 1.00 84.56 127 PHE A C 1
ATOM 977 O O . PHE A 1 127 ? 35.872 13.895 -15.417 1.00 84.56 127 PHE A O 1
ATOM 984 N N . HIS A 1 128 ? 36.974 12.600 -16.871 1.00 80.94 128 HIS A N 1
ATOM 985 C CA . HIS A 1 128 ? 38.300 12.928 -16.378 1.00 80.94 128 HIS A CA 1
ATOM 986 C C . HIS A 1 128 ? 39.034 13.857 -17.339 1.00 80.94 128 HIS A C 1
ATOM 988 O O . HIS A 1 128 ? 39.087 13.620 -18.548 1.00 80.94 128 HIS A O 1
ATOM 994 N N . VAL A 1 129 ? 39.701 14.869 -16.783 1.00 77.19 129 VAL A N 1
ATOM 995 C CA . VAL A 1 129 ? 40.620 15.744 -17.520 1.00 77.19 129 VAL A CA 1
ATOM 996 C C . VAL A 1 129 ? 42.052 15.424 -17.110 1.00 77.19 129 VAL A C 1
ATOM 998 O O . VAL A 1 129 ? 42.423 15.552 -15.945 1.00 77.19 129 VAL A O 1
ATOM 1001 N N . SER A 1 130 ? 42.882 15.029 -18.075 1.00 75.94 130 SER A N 1
ATOM 1002 C CA . SER A 1 130 ? 44.321 14.838 -17.881 1.00 75.94 130 SER A CA 1
ATOM 1003 C C . SER A 1 130 ? 45.097 15.686 -18.890 1.00 75.94 130 SER A C 1
ATOM 1005 O O . SER A 1 130 ? 45.230 15.346 -20.070 1.00 75.94 130 SER A O 1
ATOM 1007 N N . GLY A 1 131 ? 45.589 16.842 -18.435 1.00 77.12 131 GLY A N 1
ATOM 1008 C CA . GLY A 1 131 ? 46.222 17.836 -19.304 1.00 77.12 131 GLY A CA 1
ATOM 1009 C C . GLY A 1 131 ? 45.214 18.462 -20.275 1.00 77.12 131 GLY A C 1
ATOM 1010 O O . GLY A 1 131 ? 44.234 19.053 -19.840 1.00 77.12 131 GLY A O 1
ATOM 1011 N N . VAL A 1 132 ? 45.457 18.335 -21.585 1.00 68.06 132 VAL A N 1
ATOM 1012 C CA . VAL A 1 132 ? 44.545 18.806 -22.654 1.00 68.06 132 VAL A CA 1
ATOM 1013 C C . VAL A 1 132 ? 43.586 17.722 -23.162 1.00 68.06 132 VAL A C 1
ATOM 1015 O O . VAL A 1 132 ? 42.787 17.988 -24.054 1.00 68.06 132 VAL A O 1
ATOM 1018 N N . ASN A 1 133 ? 43.672 16.499 -22.629 1.00 72.81 133 ASN A N 1
ATOM 1019 C CA . ASN A 1 133 ? 42.861 15.371 -23.076 1.00 72.81 133 ASN A CA 1
ATOM 1020 C C . ASN A 1 133 ? 41.780 15.050 -22.038 1.00 72.81 133 ASN A C 1
ATOM 1022 O O . ASN A 1 133 ? 42.092 14.814 -20.869 1.00 72.81 133 ASN A O 1
ATOM 1026 N N . GLY A 1 134 ? 40.525 15.008 -22.484 1.00 77.44 134 GLY A N 1
ATOM 1027 C CA . GLY A 1 134 ? 39.405 14.466 -21.720 1.00 77.44 134 GLY A CA 1
ATOM 1028 C C . GLY A 1 134 ? 39.157 12.999 -22.075 1.00 77.44 134 GLY A C 1
ATOM 1029 O O . GLY A 1 134 ? 39.328 12.611 -23.233 1.00 77.44 134 GLY A O 1
ATOM 1030 N N . TYR A 1 135 ? 38.763 12.183 -21.102 1.00 82.75 135 TYR A N 1
ATOM 1031 C CA . TYR A 1 135 ? 38.281 10.819 -21.332 1.00 82.75 135 TYR A CA 1
ATOM 1032 C C . TYR A 1 135 ? 37.150 10.472 -20.362 1.00 82.75 135 TYR A C 1
ATOM 1034 O O . TYR A 1 135 ? 37.016 11.103 -19.316 1.00 82.75 135 TYR A O 1
ATOM 1042 N N . TYR A 1 136 ? 36.345 9.474 -20.724 1.00 86.00 136 TYR A N 1
ATOM 1043 C CA . TYR A 1 136 ? 35.240 8.985 -19.903 1.00 86.00 136 TYR A CA 1
ATOM 1044 C C . TYR A 1 136 ? 35.580 7.628 -19.288 1.00 86.00 136 TYR A C 1
ATOM 1046 O O . TYR A 1 136 ? 36.249 6.806 -19.919 1.00 86.00 136 TYR A O 1
ATOM 1054 N N . SER A 1 137 ? 35.102 7.401 -18.073 1.00 89.75 137 SER A N 1
ATOM 1055 C CA . SER A 1 137 ? 35.085 6.113 -17.380 1.00 89.75 137 SER A CA 1
ATOM 1056 C C . SER A 1 137 ? 33.661 5.822 -16.894 1.00 89.75 137 SER A C 1
ATOM 1058 O O . SER A 1 137 ? 32.759 6.644 -17.078 1.00 89.75 137 SER A O 1
ATOM 1060 N N . VAL A 1 138 ? 33.441 4.647 -16.309 1.00 91.75 138 VAL A N 1
ATOM 1061 C CA . VAL A 1 138 ? 32.182 4.324 -15.627 1.00 91.75 138 VAL A CA 1
ATOM 1062 C C . VAL A 1 138 ? 32.406 4.448 -14.127 1.00 91.75 138 VAL A C 1
ATOM 1064 O O . VAL A 1 138 ? 33.398 3.935 -13.609 1.00 91.75 138 VAL A O 1
ATOM 1067 N N . ARG A 1 139 ? 31.483 5.105 -13.425 1.00 92.56 139 ARG A N 1
ATOM 1068 C CA . ARG A 1 139 ? 31.487 5.216 -11.963 1.00 92.56 139 ARG A CA 1
ATOM 1069 C C . ARG A 1 139 ? 30.104 4.874 -11.430 1.00 92.56 139 ARG A C 1
ATOM 1071 O O . ARG A 1 139 ? 29.103 5.362 -11.946 1.00 92.56 139 ARG A O 1
ATOM 1078 N N . CYS A 1 140 ? 30.081 4.087 -10.367 1.00 93.31 140 CYS A N 1
ATOM 1079 C CA . CYS A 1 140 ? 28.905 3.792 -9.569 1.00 93.31 140 CYS A CA 1
ATOM 1080 C C . CYS A 1 140 ? 29.166 4.146 -8.108 1.00 93.31 140 CYS A C 1
ATOM 1082 O O . CYS A 1 140 ? 30.240 3.864 -7.569 1.00 93.31 140 CYS A O 1
ATOM 1084 N N . VAL A 1 141 ? 28.176 4.763 -7.476 1.00 92.06 141 VAL A N 1
ATOM 1085 C CA . VAL A 1 141 ? 28.117 4.980 -6.034 1.00 92.06 141 VAL A CA 1
ATOM 1086 C C . VAL A 1 141 ? 27.152 3.956 -5.475 1.00 92.06 141 VAL A C 1
ATOM 1088 O O . VAL A 1 141 ? 25.956 4.037 -5.761 1.00 92.06 141 VAL A O 1
ATOM 1091 N N . SER A 1 142 ? 27.676 3.001 -4.704 1.00 91.50 142 SER A N 1
ATOM 1092 C CA . SER A 1 142 ? 26.818 1.957 -4.169 1.00 91.50 142 SER A CA 1
ATOM 1093 C C . SER A 1 142 ? 25.880 2.511 -3.101 1.00 91.50 142 SER A C 1
ATOM 1095 O O . SER A 1 142 ? 26.253 3.435 -2.367 1.00 91.50 142 SER A O 1
ATOM 1097 N N . ILE A 1 143 ? 24.677 1.966 -2.987 1.00 90.31 143 ILE A N 1
ATOM 1098 C CA . ILE A 1 143 ? 23.715 2.340 -1.947 1.00 90.31 143 ILE A CA 1
ATOM 1099 C C . ILE A 1 143 ? 23.503 1.127 -1.060 1.00 90.31 143 ILE A C 1
ATOM 1101 O O . ILE A 1 143 ? 23.090 0.085 -1.528 1.00 90.31 143 ILE A O 1
ATOM 1105 N N . ILE A 1 144 ? 23.807 1.266 0.230 1.00 86.31 144 ILE A N 1
ATOM 1106 C CA . ILE A 1 144 ? 23.753 0.149 1.173 1.00 86.31 144 ILE A CA 1
ATOM 1107 C C . ILE A 1 144 ? 22.736 0.413 2.274 1.00 86.31 144 ILE A C 1
ATOM 1109 O O . ILE A 1 144 ? 22.709 1.496 2.870 1.00 86.31 144 ILE A O 1
ATOM 1113 N N . GLU A 1 145 ? 21.949 -0.609 2.586 1.00 86.38 145 GLU A N 1
ATOM 1114 C CA . GLU A 1 145 ? 21.086 -0.649 3.761 1.00 86.38 145 GLU A CA 1
ATOM 1115 C C . GLU A 1 145 ? 21.846 -1.261 4.946 1.00 86.38 145 GLU A C 1
ATOM 1117 O O . GLU A 1 145 ? 22.479 -2.319 4.862 1.00 86.38 145 GLU A O 1
ATOM 1122 N N . ASN A 1 146 ? 21.820 -0.580 6.090 1.00 80.12 146 ASN A N 1
ATOM 1123 C CA . ASN A 1 146 ? 22.403 -1.109 7.314 1.00 80.12 146 ASN A CA 1
ATOM 1124 C C . ASN A 1 146 ? 21.414 -2.030 8.056 1.00 80.12 146 ASN A C 1
ATOM 1126 O O . ASN A 1 146 ? 20.221 -2.062 7.791 1.00 80.12 146 ASN A O 1
ATOM 1130 N N . LYS A 1 147 ? 21.884 -2.748 9.085 1.00 74.56 147 LYS A N 1
ATOM 1131 C CA . LYS A 1 147 ? 21.040 -3.681 9.869 1.00 74.56 147 LYS A CA 1
ATOM 1132 C C . LYS A 1 147 ? 19.844 -3.043 10.598 1.00 74.56 147 LYS A C 1
ATOM 1134 O O . LYS A 1 147 ? 19.078 -3.769 11.224 1.00 74.56 147 LYS A O 1
ATOM 1139 N N . LYS A 1 148 ? 19.745 -1.714 10.619 1.00 70.50 148 LYS A N 1
ATOM 1140 C CA . LYS A 1 148 ? 18.636 -0.957 11.210 1.00 70.50 148 LYS A CA 1
ATOM 1141 C C . LYS A 1 148 ? 17.652 -0.437 10.153 1.00 70.50 148 LYS A C 1
ATOM 1143 O O . LYS A 1 148 ? 16.734 0.279 10.533 1.00 70.50 148 LYS A O 1
ATOM 1148 N N . GLY A 1 149 ? 17.853 -0.762 8.875 1.00 73.94 149 GLY A N 1
ATOM 1149 C CA . GLY A 1 149 ? 17.041 -0.262 7.765 1.00 73.94 149 GLY A CA 1
ATOM 1150 C C . GLY A 1 149 ? 17.374 1.169 7.337 1.00 73.94 149 GLY A C 1
ATOM 1151 O O . GLY A 1 149 ? 16.557 1.842 6.717 1.00 73.94 149 GLY A O 1
ATOM 1152 N N . GLU A 1 150 ? 18.546 1.690 7.715 1.00 79.56 150 GLU A N 1
ATOM 1153 C CA . GLU A 1 150 ? 18.981 3.022 7.285 1.00 79.56 150 GLU A CA 1
ATOM 1154 C C . GLU A 1 150 ? 19.892 2.901 6.060 1.00 79.56 150 GLU A C 1
ATOM 1156 O O . GLU A 1 150 ? 20.835 2.104 6.052 1.00 79.56 150 GLU A O 1
ATOM 1161 N N . TYR A 1 151 ? 19.650 3.749 5.062 1.00 85.25 151 TYR A N 1
ATOM 1162 C CA . TYR A 1 151 ? 20.400 3.762 3.811 1.00 85.25 151 TYR A CA 1
ATOM 1163 C C . TYR A 1 151 ? 21.541 4.777 3.840 1.00 85.25 151 TYR A C 1
ATOM 1165 O O . TYR A 1 151 ? 21.420 5.875 4.391 1.00 85.25 151 TYR A O 1
ATOM 1173 N N . SER A 1 152 ? 22.658 4.429 3.208 1.00 87.38 152 SER A N 1
ATOM 1174 C CA . SER A 1 152 ? 23.813 5.316 3.055 1.00 87.38 152 SER A CA 1
ATOM 1175 C C . SER A 1 152 ? 24.583 5.014 1.774 1.00 87.38 152 SER A C 1
ATOM 1177 O O . SER A 1 152 ? 24.474 3.923 1.220 1.00 87.38 152 SER A O 1
ATOM 1179 N N . THR A 1 153 ? 25.381 5.973 1.300 1.00 87.25 153 THR A N 1
ATOM 1180 C CA . THR A 1 153 ? 26.321 5.714 0.204 1.00 87.25 153 THR A CA 1
ATOM 1181 C C . THR A 1 153 ? 27.438 4.795 0.694 1.00 87.25 153 THR A C 1
ATOM 1183 O O . THR A 1 153 ? 28.098 5.100 1.692 1.00 87.25 153 THR A O 1
ATOM 1186 N N . GLY A 1 154 ? 27.657 3.698 -0.017 1.00 84.94 154 GLY A N 1
ATOM 1187 C CA . GLY A 1 154 ? 28.720 2.737 0.220 1.00 84.94 154 GLY A CA 1
ATOM 1188 C C . GLY A 1 154 ? 29.978 3.035 -0.597 1.00 84.94 154 GLY A C 1
ATOM 1189 O O . GLY A 1 154 ? 30.515 4.144 -0.583 1.00 84.94 154 GLY A O 1
ATOM 1190 N N . GLY A 1 155 ? 30.500 1.997 -1.246 1.00 86.62 155 GLY A N 1
ATOM 1191 C CA . GLY A 1 155 ? 31.751 2.048 -1.995 1.00 86.62 155 GLY A CA 1
ATOM 1192 C C . GLY A 1 155 ? 31.595 2.683 -3.374 1.00 86.62 155 GLY A C 1
ATOM 1193 O O . GLY A 1 155 ? 30.522 2.689 -3.970 1.00 86.62 155 GLY A O 1
ATOM 1194 N N . ILE A 1 156 ? 32.709 3.188 -3.898 1.00 91.31 156 ILE A N 1
ATOM 1195 C CA . ILE A 1 156 ? 32.817 3.578 -5.302 1.00 91.31 156 ILE A CA 1
ATOM 1196 C C . ILE A 1 156 ? 33.235 2.353 -6.111 1.00 91.31 156 ILE A C 1
ATOM 1198 O O . ILE A 1 156 ? 34.242 1.717 -5.793 1.00 91.31 156 ILE A O 1
ATOM 1202 N N . ILE A 1 157 ? 32.494 2.067 -7.176 1.00 93.81 157 ILE A N 1
ATOM 1203 C CA . ILE A 1 157 ? 32.775 0.989 -8.124 1.00 93.81 157 ILE A CA 1
ATOM 1204 C C . ILE A 1 157 ? 33.110 1.639 -9.468 1.00 93.81 157 ILE A C 1
ATOM 1206 O O . ILE A 1 157 ? 32.335 2.441 -9.986 1.00 93.81 157 ILE A O 1
ATOM 1210 N N . GLU A 1 158 ? 34.284 1.333 -10.022 1.00 92.69 158 GLU A N 1
ATOM 1211 C CA . GLU A 1 158 ? 34.780 1.952 -11.257 1.00 92.69 158 GLU A CA 1
ATOM 1212 C C . GLU A 1 158 ? 34.916 0.924 -12.382 1.00 92.69 158 GLU A C 1
ATOM 1214 O O . GLU A 1 158 ? 35.358 -0.209 -12.171 1.00 92.69 158 GLU A O 1
ATOM 1219 N N . GLY A 1 159 ? 34.552 1.348 -13.589 1.00 91.38 159 GLY A N 1
ATOM 1220 C CA . GLY A 1 159 ? 34.684 0.606 -14.836 1.00 91.38 159 GLY A CA 1
ATOM 1221 C C . GLY A 1 159 ? 35.444 1.415 -15.885 1.00 91.38 159 GLY A C 1
ATOM 1222 O O . GLY A 1 159 ? 35.618 2.632 -15.777 1.00 91.38 159 GLY A O 1
ATOM 1223 N N . SER A 1 160 ? 35.925 0.737 -16.923 1.00 88.88 160 SER A N 1
ATOM 1224 C CA . SER A 1 160 ? 36.700 1.364 -18.001 1.00 88.88 160 SER A CA 1
ATOM 1225 C C . SER A 1 160 ? 35.930 1.442 -19.321 1.00 88.88 160 SER A C 1
ATOM 1227 O O . SER A 1 160 ? 35.024 0.657 -19.588 1.00 88.88 160 SER A O 1
ATOM 1229 N N . LEU A 1 161 ? 36.307 2.395 -20.171 1.00 86.38 161 LEU A N 1
ATOM 1230 C CA . LEU A 1 161 ? 35.811 2.521 -21.542 1.00 86.38 161 LEU A CA 1
ATOM 1231 C C . LEU A 1 161 ? 36.994 2.613 -22.500 1.00 86.38 161 LEU A C 1
ATOM 1233 O O . LEU A 1 161 ? 38.062 3.124 -22.139 1.00 86.38 161 LEU A O 1
ATOM 1237 N N . SER A 1 162 ? 36.822 2.130 -23.728 1.00 78.94 162 SER A N 1
ATOM 1238 C CA . SER A 1 162 ? 37.872 2.231 -24.735 1.00 78.94 162 SER A CA 1
ATOM 1239 C C . SER A 1 162 ? 38.185 3.681 -25.093 1.00 78.94 162 SER A C 1
ATOM 1241 O O . SER A 1 162 ? 37.336 4.579 -25.114 1.00 78.94 162 SER A O 1
ATOM 1243 N N . ARG A 1 163 ? 39.451 3.907 -25.452 1.00 71.81 163 ARG A N 1
ATOM 1244 C CA . ARG A 1 163 ? 39.947 5.209 -25.899 1.00 71.81 163 ARG A CA 1
ATOM 1245 C C . ARG A 1 163 ? 39.266 5.592 -27.220 1.00 71.81 163 ARG A C 1
ATOM 1247 O O . ARG A 1 163 ? 39.631 5.065 -28.265 1.00 71.81 163 ARG A O 1
ATOM 1254 N N . GLY A 1 164 ? 38.301 6.509 -27.159 1.00 65.94 164 GLY A N 1
ATOM 1255 C CA . GLY A 1 164 ? 37.477 6.915 -28.306 1.00 65.94 164 GLY A CA 1
ATOM 1256 C C . GLY A 1 164 ? 35.969 6.733 -28.111 1.00 65.94 164 GLY A C 1
ATOM 1257 O O . GLY A 1 164 ? 35.220 6.982 -29.051 1.00 65.94 164 GLY A O 1
ATOM 1258 N N . PHE A 1 165 ? 35.512 6.320 -26.923 1.00 76.62 165 PHE A N 1
ATOM 1259 C CA . PHE A 1 165 ? 34.093 6.380 -26.574 1.00 76.62 165 PHE A CA 1
ATOM 1260 C C . PHE A 1 165 ? 33.557 7.816 -26.711 1.00 76.62 165 PHE A C 1
ATOM 1262 O O . PHE A 1 165 ? 34.121 8.764 -26.161 1.00 76.62 165 PHE A O 1
ATOM 1269 N N . GLU A 1 166 ? 32.466 7.966 -27.462 1.00 74.88 166 GLU A N 1
ATOM 1270 C CA . GLU A 1 166 ? 31.821 9.249 -27.736 1.00 74.88 166 GLU A CA 1
ATOM 1271 C C . GLU A 1 166 ? 30.408 9.252 -27.126 1.00 74.88 166 GLU A C 1
ATOM 1273 O O . GLU A 1 166 ? 29.480 8.732 -27.755 1.00 74.88 166 GLU A O 1
ATOM 1278 N N . PRO A 1 167 ? 30.192 9.869 -25.947 1.00 73.94 167 PRO A N 1
ATOM 1279 C CA . PRO A 1 167 ? 28.886 9.851 -25.279 1.00 73.94 167 PRO A CA 1
ATOM 1280 C C . PRO A 1 167 ? 27.789 10.607 -26.039 1.00 73.94 167 PRO A C 1
ATOM 1282 O O . PRO A 1 167 ? 26.609 10.474 -25.726 1.00 73.94 167 PRO A O 1
ATOM 1285 N N . SER A 1 168 ? 28.147 11.402 -27.050 1.00 69.81 168 SER A N 1
ATOM 1286 C CA . SER A 1 168 ? 27.196 12.046 -27.964 1.00 69.81 168 SER A CA 1
ATOM 1287 C C . SER A 1 168 ? 26.621 11.088 -29.016 1.00 69.81 168 SER A C 1
ATOM 1289 O O . SER A 1 168 ? 25.596 11.399 -29.624 1.00 69.81 168 SER A O 1
ATOM 1291 N N . LYS A 1 169 ? 27.271 9.939 -29.246 1.00 67.19 169 LYS A N 1
ATOM 1292 C CA . LYS A 1 169 ? 26.870 8.924 -30.233 1.00 67.19 169 LYS A CA 1
ATOM 1293 C C . LYS A 1 169 ? 26.437 7.609 -29.596 1.00 67.19 169 LYS A C 1
ATOM 1295 O O . LYS A 1 169 ? 25.592 6.932 -30.176 1.00 67.19 169 LYS A O 1
ATOM 1300 N N . PHE A 1 170 ? 27.026 7.254 -28.457 1.00 70.94 170 PHE A N 1
ATOM 1301 C CA . PHE A 1 170 ? 26.815 5.976 -27.787 1.00 70.94 170 PHE A CA 1
ATOM 1302 C C . PHE A 1 170 ? 26.432 6.171 -26.322 1.00 70.94 170 PHE A C 1
ATOM 1304 O O . PHE A 1 170 ? 26.811 7.156 -25.685 1.00 70.94 170 PHE A O 1
ATOM 1311 N N . ASP A 1 171 ? 25.666 5.216 -25.813 1.00 74.94 171 ASP A N 1
ATOM 1312 C CA . ASP A 1 171 ? 25.230 5.125 -24.425 1.00 74.94 171 ASP A CA 1
ATOM 1313 C C . ASP A 1 171 ? 25.920 3.968 -23.701 1.00 74.94 171 ASP A C 1
ATOM 1315 O O . ASP A 1 171 ? 26.558 3.113 -24.328 1.00 74.94 171 ASP A O 1
ATOM 1319 N N . LEU A 1 172 ? 25.775 3.972 -22.376 1.00 84.12 172 LEU A N 1
ATOM 1320 C CA . LEU A 1 172 ? 25.932 2.779 -21.556 1.00 84.12 172 LEU A CA 1
ATOM 1321 C C . LEU A 1 172 ? 24.601 2.026 -21.542 1.00 84.12 172 LEU A C 1
ATOM 1323 O O . LEU A 1 172 ? 23.538 2.635 -21.411 1.00 84.12 172 LEU A O 1
ATOM 1327 N N . TYR A 1 173 ? 24.674 0.710 -21.667 1.00 84.75 173 TYR A N 1
ATOM 1328 C CA . TYR A 1 173 ? 23.534 -0.185 -21.529 1.00 84.75 173 TYR A CA 1
ATOM 1329 C C . TYR A 1 173 ? 23.753 -1.014 -20.279 1.00 84.75 173 TYR A C 1
ATOM 1331 O O . TYR A 1 173 ? 24.746 -1.734 -20.211 1.00 84.75 173 TYR A O 1
ATOM 1339 N N . TRP A 1 174 ? 22.853 -0.873 -19.316 1.00 86.56 174 TRP A N 1
ATOM 1340 C CA . TRP A 1 174 ? 22.898 -1.572 -18.040 1.00 86.56 174 TRP A CA 1
ATOM 1341 C C . TRP A 1 174 ? 21.959 -2.775 -18.072 1.00 86.56 174 TRP A C 1
ATOM 1343 O O . TRP A 1 174 ? 20.868 -2.682 -18.634 1.00 86.56 174 TRP A O 1
ATOM 1353 N N . GLY A 1 175 ? 22.373 -3.888 -17.481 1.00 83.44 175 GLY A N 1
ATOM 1354 C CA . GLY A 1 175 ? 21.556 -5.094 -17.378 1.00 83.44 175 GLY A CA 1
ATOM 1355 C C . GLY A 1 175 ? 22.378 -6.296 -16.942 1.00 83.44 175 GLY A C 1
ATOM 1356 O O . GLY A 1 175 ? 23.596 -6.284 -17.068 1.00 83.44 175 GLY A O 1
ATOM 1357 N N . ASP A 1 176 ? 21.723 -7.332 -16.432 1.00 84.88 176 ASP A N 1
ATOM 1358 C CA . ASP A 1 176 ? 22.385 -8.597 -16.114 1.00 84.88 176 ASP A CA 1
ATOM 1359 C C . ASP A 1 176 ? 22.676 -9.363 -17.412 1.00 84.88 176 ASP A C 1
ATOM 1361 O O . ASP A 1 176 ? 21.775 -9.898 -18.056 1.00 84.88 176 ASP A O 1
ATOM 1365 N N . ILE A 1 177 ? 23.937 -9.348 -17.845 1.00 85.56 177 ILE A N 1
ATOM 1366 C CA . ILE A 1 177 ? 24.359 -9.926 -19.127 1.00 85.56 177 ILE A CA 1
ATOM 1367 C C . ILE A 1 177 ? 24.778 -11.386 -18.955 1.00 85.56 177 ILE A C 1
ATOM 1369 O O . ILE A 1 177 ? 24.954 -12.100 -19.944 1.00 85.56 177 ILE A O 1
ATOM 1373 N N . ASN A 1 178 ? 24.984 -11.854 -17.726 1.00 85.62 178 ASN A N 1
ATOM 1374 C CA . ASN A 1 178 ? 25.513 -13.188 -17.469 1.00 85.62 178 ASN A CA 1
ATOM 1375 C C . ASN A 1 178 ? 24.645 -14.073 -16.559 1.00 85.62 178 ASN A C 1
ATOM 1377 O O . ASN A 1 178 ? 25.070 -15.199 -16.275 1.00 85.62 178 ASN A O 1
ATOM 1381 N N . GLY A 1 179 ? 23.497 -13.572 -16.109 1.00 82.50 179 GLY A N 1
ATOM 1382 C CA . GLY A 1 179 ? 22.548 -14.262 -15.244 1.00 82.50 179 GLY A CA 1
ATOM 1383 C C . GLY A 1 179 ? 22.962 -14.322 -13.769 1.00 82.50 179 GLY A C 1
ATOM 1384 O O . GLY A 1 179 ? 22.489 -15.205 -13.046 1.00 82.50 179 GLY A O 1
ATOM 1385 N N . ASP A 1 180 ? 23.880 -13.468 -13.302 1.00 85.19 180 ASP A N 1
ATOM 1386 C CA . ASP A 1 180 ? 24.361 -13.464 -11.911 1.00 85.19 180 ASP A CA 1
ATOM 1387 C C . ASP A 1 180 ? 23.585 -12.529 -10.971 1.00 85.19 180 ASP A C 1
ATOM 1389 O O . ASP A 1 180 ? 23.902 -12.452 -9.777 1.00 85.19 180 ASP A O 1
ATOM 1393 N N . LYS A 1 181 ? 22.509 -11.922 -11.483 1.00 86.19 181 LYS A N 1
ATOM 1394 C CA . LYS A 1 181 ? 21.615 -10.959 -10.828 1.00 86.19 181 LYS A CA 1
ATOM 1395 C C . LYS A 1 181 ? 22.260 -9.623 -10.495 1.00 86.19 181 LYS A C 1
ATOM 1397 O O . LYS A 1 181 ? 21.704 -8.871 -9.698 1.00 86.19 181 LYS A O 1
ATOM 1402 N N . ARG A 1 182 ? 23.414 -9.315 -11.078 1.00 89.44 182 ARG A N 1
ATOM 1403 C CA . ARG A 1 182 ? 24.030 -7.994 -10.980 1.00 89.44 182 ARG A CA 1
ATOM 1404 C C . ARG A 1 182 ? 23.919 -7.304 -12.312 1.00 89.44 182 ARG A C 1
ATOM 1406 O O . ARG A 1 182 ? 24.054 -7.908 -13.368 1.00 89.44 182 ARG A O 1
ATOM 1413 N N . SER A 1 183 ? 23.713 -6.003 -12.253 1.00 91.06 183 SER A N 1
ATOM 1414 C CA . SER A 1 183 ? 23.767 -5.184 -13.442 1.00 91.06 183 SER A CA 1
ATOM 1415 C C . SER A 1 183 ? 25.209 -5.043 -13.913 1.00 91.06 183 SER A C 1
ATOM 1417 O O . SER A 1 183 ? 26.091 -4.530 -13.215 1.00 91.06 183 SER A O 1
ATOM 1419 N N . ASP A 1 184 ? 25.433 -5.510 -15.127 1.00 90.94 184 ASP A N 1
ATOM 1420 C CA . ASP A 1 184 ? 26.625 -5.289 -15.916 1.00 90.94 184 ASP A CA 1
ATOM 1421 C C . ASP A 1 184 ? 26.447 -4.032 -16.768 1.00 90.94 184 ASP A C 1
ATOM 1423 O O . ASP A 1 184 ? 25.354 -3.467 -16.859 1.00 90.94 184 ASP A O 1
ATOM 1427 N N . TYR A 1 185 ? 27.512 -3.604 -17.449 1.00 90.81 185 TYR A N 1
ATOM 1428 C CA . TYR A 1 185 ? 27.358 -2.599 -18.492 1.00 90.81 185 TYR A CA 1
ATOM 1429 C C . TYR A 1 185 ? 28.002 -3.006 -19.805 1.00 90.81 185 TYR A C 1
ATOM 1431 O O . TYR A 1 185 ? 29.092 -3.579 -19.871 1.00 90.81 185 TYR A O 1
ATOM 1439 N N . CYS A 1 186 ? 27.344 -2.604 -20.880 1.00 87.81 186 CYS A N 1
ATOM 1440 C CA . CYS A 1 186 ? 27.850 -2.678 -22.232 1.00 87.81 186 CYS A CA 1
ATOM 1441 C C . CYS A 1 186 ? 27.920 -1.287 -22.857 1.00 87.81 186 CYS A C 1
ATOM 1443 O O . CYS A 1 186 ? 27.184 -0.371 -22.498 1.00 87.81 186 CYS A O 1
ATOM 1445 N N . SER A 1 187 ? 28.798 -1.126 -23.837 1.00 85.81 187 SER A N 1
ATOM 1446 C CA . SER A 1 187 ? 28.892 0.081 -24.651 1.00 85.81 187 SER A CA 1
ATOM 1447 C C . SER A 1 187 ? 29.220 -0.280 -26.093 1.00 85.81 187 SER A C 1
ATOM 1449 O O . SER A 1 187 ? 29.855 -1.300 -26.369 1.00 85.81 187 SER A O 1
ATOM 1451 N N . VAL A 1 188 ? 28.773 0.557 -27.028 1.00 80.69 188 VAL A N 1
ATOM 1452 C CA . VAL A 1 188 ? 29.197 0.456 -28.426 1.00 80.69 188 VAL A CA 1
ATOM 1453 C C . VAL A 1 188 ? 30.370 1.401 -28.634 1.00 80.69 188 VAL A C 1
ATOM 1455 O O . VAL A 1 188 ? 30.275 2.603 -28.393 1.00 80.69 188 VAL A O 1
ATOM 1458 N N . GLU A 1 189 ? 31.485 0.855 -29.095 1.00 77.81 189 GLU A N 1
ATOM 1459 C CA . GLU A 1 189 ? 32.753 1.560 -29.208 1.00 77.81 189 GLU A CA 1
ATOM 1460 C C . GLU A 1 189 ? 33.232 1.564 -30.660 1.00 77.81 189 GLU A C 1
ATOM 1462 O O . GLU A 1 189 ? 33.123 0.563 -31.372 1.00 77.81 189 GLU A O 1
ATOM 1467 N N . ASN A 1 190 ? 33.797 2.687 -31.110 1.00 74.88 190 ASN A N 1
ATOM 1468 C CA . ASN A 1 190 ? 34.482 2.760 -32.397 1.00 74.88 190 ASN A CA 1
ATOM 1469 C C . ASN A 1 190 ? 35.975 2.491 -32.194 1.00 74.88 190 ASN A C 1
ATOM 1471 O O . ASN A 1 190 ? 36.697 3.326 -31.652 1.00 74.88 190 ASN A O 1
ATOM 1475 N N . VAL A 1 191 ? 36.442 1.335 -32.657 1.00 68.25 191 VAL A N 1
ATOM 1476 C CA . VAL A 1 191 ? 37.816 0.865 -32.434 1.00 68.25 191 VAL A CA 1
ATOM 1477 C C . VAL A 1 191 ? 38.640 0.852 -33.717 1.00 68.25 191 VAL A C 1
ATOM 1479 O O . VAL A 1 191 ? 39.309 -0.130 -34.019 1.00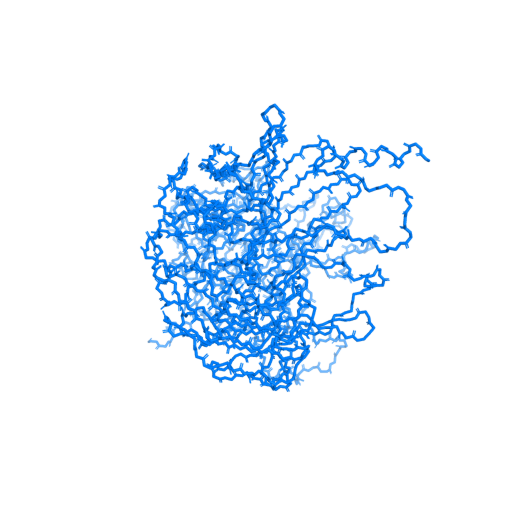 68.25 191 VAL A O 1
ATOM 1482 N N . GLY A 1 192 ? 38.575 1.920 -34.521 1.00 63.69 192 GLY A N 1
ATOM 1483 C CA . GLY A 1 192 ? 39.443 2.159 -35.694 1.00 63.69 192 GLY A CA 1
ATOM 1484 C C . GLY A 1 192 ? 39.323 1.160 -36.863 1.00 63.69 192 GLY A C 1
ATOM 1485 O O . GLY A 1 192 ? 39.753 1.463 -37.970 1.00 63.69 192 GLY A O 1
ATOM 1486 N N . LEU A 1 193 ? 38.717 -0.005 -36.633 1.00 60.28 193 LEU A N 1
ATOM 1487 C CA . LEU A 1 193 ? 38.456 -1.106 -37.562 1.00 60.28 193 LEU A CA 1
ATOM 1488 C C . LEU A 1 193 ? 36.945 -1.349 -37.747 1.00 60.28 193 LEU A C 1
ATOM 1490 O O . LEU A 1 193 ? 36.561 -2.335 -38.371 1.00 60.28 193 LEU A O 1
ATOM 1494 N N . GLY A 1 194 ? 36.099 -0.483 -37.179 1.00 72.31 194 GLY A N 1
ATOM 1495 C CA . GLY A 1 194 ? 34.644 -0.625 -37.140 1.00 72.31 194 GLY A CA 1
ATOM 1496 C C . GLY A 1 194 ? 34.080 -0.443 -35.730 1.00 72.31 194 GLY A C 1
ATOM 1497 O O . GLY A 1 194 ? 34.794 -0.046 -34.805 1.00 72.31 194 GLY A O 1
ATOM 1498 N N . TYR A 1 195 ? 32.791 -0.737 -35.583 1.00 78.25 195 TYR A N 1
ATOM 1499 C CA . TYR A 1 195 ? 32.089 -0.674 -34.306 1.00 78.25 195 TYR A CA 1
ATOM 1500 C C . TYR A 1 195 ? 32.085 -2.042 -33.619 1.00 78.25 195 TYR A C 1
ATOM 1502 O O . TYR A 1 195 ? 31.932 -3.077 -34.273 1.00 78.25 195 TYR A O 1
ATOM 1510 N N . GLN A 1 196 ? 32.248 -2.048 -32.301 1.00 83.12 196 GLN A N 1
ATOM 1511 C CA . GLN A 1 196 ? 32.140 -3.243 -31.470 1.00 83.12 196 GLN A CA 1
ATOM 1512 C C . GLN A 1 196 ? 31.219 -2.981 -30.283 1.00 83.12 196 GLN A C 1
ATOM 1514 O O . GLN A 1 196 ? 31.202 -1.875 -29.749 1.00 83.12 196 GLN A O 1
ATOM 1519 N N . LEU A 1 197 ? 30.494 -4.005 -29.854 1.00 85.50 197 LEU A N 1
ATOM 1520 C CA . LEU A 1 197 ? 29.907 -4.061 -28.524 1.00 85.50 197 LEU A CA 1
ATOM 1521 C C . LEU A 1 197 ? 30.989 -4.536 -27.552 1.00 85.50 197 LEU A C 1
ATOM 1523 O O . LEU A 1 197 ? 31.634 -5.554 -27.806 1.00 85.50 197 LEU A O 1
ATOM 1527 N N . ALA A 1 198 ? 31.194 -3.811 -26.460 1.00 86.88 198 ALA A N 1
ATOM 1528 C CA . ALA A 1 198 ? 32.102 -4.181 -25.384 1.00 86.88 198 ALA A CA 1
ATOM 1529 C C . ALA A 1 198 ? 31.344 -4.183 -24.057 1.00 86.88 198 ALA A C 1
ATOM 1531 O O . ALA A 1 198 ? 30.741 -3.172 -23.703 1.00 86.88 198 ALA A O 1
ATOM 1532 N N . CYS A 1 199 ? 31.394 -5.303 -23.335 1.00 88.62 199 CYS A N 1
ATOM 1533 C CA . CYS A 1 199 ? 30.711 -5.478 -22.055 1.00 88.62 199 CYS A CA 1
ATOM 1534 C C . CYS A 1 199 ? 31.704 -5.749 -20.922 1.00 88.62 199 CYS A C 1
ATOM 1536 O O . CYS A 1 199 ? 32.634 -6.558 -21.068 1.00 88.62 199 CYS A O 1
ATOM 1538 N N . GLN A 1 200 ? 31.485 -5.093 -19.784 1.00 91.44 200 GLN A N 1
ATOM 1539 C CA . GLN A 1 200 ? 32.175 -5.374 -18.532 1.00 91.44 200 GLN A CA 1
ATOM 1540 C C . GLN A 1 200 ? 31.180 -5.816 -17.475 1.00 91.44 200 GLN A C 1
ATOM 1542 O O . GLN A 1 200 ? 30.086 -5.275 -17.359 1.00 91.44 200 GLN A O 1
ATOM 1547 N N . ILE A 1 201 ? 31.605 -6.810 -16.713 1.00 91.31 201 ILE A N 1
ATOM 1548 C CA . ILE A 1 201 ? 30.744 -7.591 -15.843 1.00 91.31 201 ILE A CA 1
ATOM 1549 C C . ILE A 1 201 ? 31.017 -7.232 -14.402 1.00 91.31 201 ILE A C 1
ATOM 1551 O O . ILE A 1 201 ? 32.185 -7.166 -14.002 1.00 91.31 201 ILE A O 1
ATOM 1555 N N . SER A 1 202 ? 29.969 -7.010 -13.627 1.00 93.62 202 SER A N 1
ATOM 1556 C CA . SER A 1 202 ? 30.102 -6.632 -12.234 1.00 93.62 202 SER A CA 1
ATOM 1557 C C . SER A 1 202 ? 30.568 -7.810 -11.381 1.00 93.62 202 SER A C 1
ATOM 1559 O O . SER A 1 202 ? 29.993 -8.893 -11.356 1.00 93.62 202 SER A O 1
ATOM 1561 N N . SER A 1 203 ? 31.616 -7.592 -10.592 1.00 92.81 203 SER A N 1
ATOM 1562 C CA . SER A 1 203 ? 31.989 -8.479 -9.487 1.00 92.81 203 SER A CA 1
ATOM 1563 C C . SER A 1 203 ? 31.297 -8.096 -8.172 1.00 92.81 203 SER A C 1
ATOM 1565 O O . SER A 1 203 ? 31.579 -8.702 -7.133 1.00 92.81 203 SER A O 1
ATOM 1567 N N . GLY A 1 204 ? 30.419 -7.088 -8.196 1.00 91.19 204 GLY A N 1
ATOM 1568 C CA . GLY A 1 204 ? 29.784 -6.450 -7.038 1.00 91.19 204 GLY A CA 1
ATOM 1569 C C . GLY A 1 204 ? 30.680 -5.440 -6.311 1.00 91.19 204 GLY A C 1
ATOM 1570 O O . GLY A 1 204 ? 30.227 -4.711 -5.439 1.00 91.19 204 GLY A O 1
ATOM 1571 N N . THR A 1 205 ? 31.969 -5.387 -6.655 1.00 92.06 205 THR A N 1
ATOM 1572 C CA . THR A 1 205 ? 32.951 -4.443 -6.079 1.00 92.06 205 THR A CA 1
ATOM 1573 C C . THR A 1 205 ? 33.849 -3.794 -7.133 1.00 92.06 205 THR A C 1
ATOM 1575 O O . THR A 1 205 ? 34.697 -2.965 -6.813 1.00 92.06 205 THR A O 1
ATOM 1578 N N . GLY A 1 206 ? 33.681 -4.174 -8.396 1.00 93.25 206 GLY A N 1
ATOM 1579 C CA . GLY A 1 206 ? 34.446 -3.710 -9.546 1.00 93.25 206 GLY A CA 1
ATOM 1580 C C . GLY A 1 206 ? 33.877 -4.318 -10.822 1.00 93.25 206 GLY A C 1
ATOM 1581 O O . GLY A 1 206 ? 32.962 -5.136 -10.759 1.00 93.25 206 GLY A O 1
ATOM 1582 N N . PHE A 1 207 ? 34.457 -3.972 -11.966 1.00 93.31 207 PHE A N 1
ATOM 1583 C CA . PHE A 1 207 ? 34.088 -4.568 -13.247 1.00 93.31 207 PHE A CA 1
ATOM 1584 C C . PHE A 1 207 ? 35.234 -5.395 -13.830 1.00 93.31 207 PHE A C 1
ATOM 1586 O O . PHE A 1 207 ? 36.403 -5.002 -13.774 1.00 93.31 207 PHE A O 1
ATOM 1593 N N . VAL A 1 208 ? 34.901 -6.553 -14.399 1.00 89.50 208 VAL A N 1
ATOM 1594 C CA . VAL A 1 208 ? 35.841 -7.415 -15.122 1.00 89.50 208 VAL A CA 1
ATOM 1595 C C . VAL A 1 208 ? 35.498 -7.434 -16.616 1.00 89.50 208 VAL A C 1
ATOM 1597 O O . VAL A 1 208 ? 34.334 -7.607 -16.978 1.00 89.50 208 VAL A O 1
ATOM 1600 N N . PRO A 1 209 ? 36.478 -7.282 -17.525 1.00 79.25 209 PRO A N 1
ATOM 1601 C CA . PRO A 1 209 ? 36.217 -7.410 -18.956 1.00 79.25 209 PRO A CA 1
ATOM 1602 C C . PRO A 1 209 ? 35.812 -8.851 -19.277 1.00 79.25 209 PRO A C 1
ATOM 1604 O O . PRO A 1 209 ? 36.583 -9.768 -18.983 1.00 79.25 209 PRO A O 1
ATOM 1607 N N . LYS A 1 210 ? 34.641 -9.071 -19.887 1.00 71.19 210 LYS A N 1
ATOM 1608 C CA . LYS A 1 210 ? 34.208 -10.438 -20.235 1.00 71.19 210 LYS A CA 1
ATOM 1609 C C . LYS A 1 210 ? 34.062 -10.667 -21.731 1.00 71.19 210 LYS A C 1
ATOM 1611 O O . LYS A 1 210 ? 34.495 -11.725 -22.179 1.00 71.19 210 LYS A O 1
ATOM 1616 N N . SER A 1 211 ? 33.564 -9.701 -22.512 1.00 70.62 211 SER A N 1
ATOM 1617 C CA . SER A 1 211 ? 33.246 -9.973 -23.921 1.00 70.62 211 SER A CA 1
ATOM 1618 C C . SER A 1 211 ? 33.261 -8.752 -24.830 1.00 70.62 211 SER A C 1
ATOM 1620 O O . SER A 1 211 ? 32.785 -7.675 -24.472 1.00 70.62 211 SER A O 1
ATOM 1622 N N . THR A 1 212 ? 33.765 -8.956 -26.047 1.00 79.75 212 THR A N 1
ATOM 1623 C CA . THR A 1 212 ? 33.618 -8.026 -27.168 1.00 79.75 212 THR A CA 1
ATOM 1624 C C . THR A 1 212 ? 33.008 -8.744 -28.367 1.00 79.75 212 THR A C 1
ATOM 1626 O O . THR A 1 212 ? 33.331 -9.901 -28.642 1.00 79.75 212 THR A O 1
ATOM 1629 N N . ALA A 1 213 ? 32.134 -8.054 -29.095 1.00 83.12 213 ALA A N 1
ATOM 1630 C CA . ALA A 1 213 ? 31.496 -8.561 -30.304 1.00 83.12 213 ALA A CA 1
ATOM 1631 C C . ALA A 1 213 ? 31.582 -7.515 -31.417 1.00 83.12 213 ALA A C 1
ATOM 1633 O O . ALA A 1 213 ? 31.229 -6.352 -31.227 1.00 83.12 213 ALA A O 1
ATOM 1634 N N . LYS A 1 214 ? 32.078 -7.912 -32.592 1.00 83.62 214 LYS A N 1
ATOM 1635 C CA . LYS A 1 214 ? 32.162 -7.008 -33.747 1.00 83.62 214 LYS A CA 1
ATOM 1636 C C . LYS A 1 214 ? 30.782 -6.825 -34.368 1.00 83.62 214 LYS A C 1
ATOM 1638 O O . LYS A 1 214 ? 30.126 -7.814 -34.682 1.00 83.62 214 LYS A O 1
ATOM 1643 N N . LEU A 1 215 ? 30.399 -5.576 -34.615 1.00 81.19 215 LEU A N 1
ATOM 1644 C CA . LEU A 1 215 ? 29.164 -5.236 -35.315 1.00 81.19 215 LEU A CA 1
ATOM 1645 C C . LEU A 1 215 ? 29.460 -5.157 -36.815 1.00 81.19 215 LEU A C 1
ATOM 1647 O O . LEU A 1 215 ? 30.223 -4.294 -37.262 1.00 81.19 215 LEU A O 1
ATOM 1651 N N . ASN A 1 216 ? 28.895 -6.078 -37.597 1.00 79.75 216 ASN A N 1
ATOM 1652 C CA . ASN A 1 216 ? 29.110 -6.126 -39.040 1.00 79.75 216 ASN A CA 1
ATOM 1653 C C . ASN A 1 216 ? 28.011 -5.340 -39.753 1.00 79.75 216 ASN A C 1
ATOM 1655 O O . ASN A 1 216 ? 26.836 -5.688 -39.689 1.00 79.75 216 ASN A O 1
ATOM 1659 N N . PHE A 1 217 ? 28.392 -4.300 -40.485 1.00 72.88 217 PHE A N 1
ATOM 1660 C CA . PHE A 1 217 ? 27.425 -3.463 -41.188 1.00 72.88 217 PHE A CA 1
ATOM 1661 C C . PHE A 1 217 ? 26.899 -4.158 -42.434 1.00 72.88 217 PHE A C 1
ATOM 1663 O O . PHE A 1 217 ? 27.681 -4.659 -43.245 1.00 72.88 217 PHE A O 1
ATOM 1670 N N . THR A 1 218 ? 25.582 -4.130 -42.645 1.00 70.50 218 THR A N 1
ATOM 1671 C CA . THR A 1 218 ? 25.004 -4.659 -43.895 1.00 70.50 218 THR A CA 1
ATOM 1672 C C . THR A 1 218 ? 25.047 -3.643 -45.044 1.00 70.50 218 THR A C 1
ATOM 1674 O O . THR A 1 218 ? 24.721 -3.976 -46.187 1.00 70.50 218 THR A O 1
ATOM 1677 N N . SER A 1 219 ? 25.449 -2.396 -44.763 1.00 68.88 219 SER A N 1
ATOM 1678 C CA . SER A 1 219 ? 25.671 -1.329 -45.745 1.00 68.88 219 SER A CA 1
ATOM 1679 C C . SER A 1 219 ? 26.655 -0.278 -45.221 1.00 68.88 219 SER A C 1
ATOM 1681 O O . SER A 1 219 ? 26.541 0.171 -44.086 1.00 68.88 219 SER A O 1
ATOM 1683 N N . GLU A 1 220 ? 27.555 0.200 -46.086 1.00 65.88 220 GLU A N 1
ATOM 1684 C CA . GLU A 1 220 ? 28.514 1.278 -45.775 1.00 65.88 220 GLU A CA 1
ATOM 1685 C C . GLU A 1 220 ? 27.848 2.633 -45.468 1.00 65.88 220 GLU A C 1
ATOM 1687 O O . GLU A 1 220 ? 28.461 3.507 -44.863 1.00 65.88 220 GLU A O 1
ATOM 1692 N N . THR A 1 221 ? 26.589 2.821 -45.880 1.00 67.44 221 THR A N 1
ATOM 1693 C CA . THR A 1 221 ? 25.817 4.054 -45.638 1.00 67.44 221 THR A CA 1
ATOM 1694 C C . THR A 1 221 ? 24.823 3.937 -44.482 1.00 67.44 221 THR A C 1
ATOM 1696 O O . THR A 1 221 ? 24.101 4.896 -44.208 1.00 67.44 221 THR A O 1
ATOM 1699 N N . ALA A 1 222 ? 24.735 2.767 -43.837 1.00 69.62 222 ALA A N 1
ATOM 1700 C CA . ALA A 1 222 ? 23.762 2.529 -42.779 1.00 69.62 222 ALA A CA 1
ATOM 1701 C C . ALA A 1 222 ? 24.116 3.307 -41.508 1.00 69.62 222 ALA A C 1
ATOM 1703 O O . ALA A 1 222 ? 25.252 3.293 -41.035 1.00 69.62 222 ALA A O 1
ATOM 1704 N N . LYS A 1 223 ? 23.110 3.959 -40.926 1.00 77.25 223 LYS A N 1
ATOM 1705 C CA . LYS A 1 223 ? 23.209 4.555 -39.592 1.00 77.25 223 LYS A CA 1
ATOM 1706 C C . LYS A 1 223 ? 22.678 3.559 -38.562 1.00 77.25 223 LYS A C 1
ATOM 1708 O O . LYS A 1 223 ? 21.539 3.117 -38.704 1.00 77.25 223 LYS A O 1
ATOM 1713 N N . ILE A 1 224 ? 23.457 3.260 -37.518 1.00 74.81 224 ILE A N 1
ATOM 1714 C CA . ILE A 1 224 ? 22.947 2.535 -36.343 1.00 74.81 224 ILE A CA 1
ATOM 1715 C C . ILE A 1 224 ? 22.045 3.469 -35.547 1.00 74.81 224 ILE A C 1
ATOM 1717 O O . ILE A 1 224 ? 22.402 4.606 -35.228 1.00 74.81 224 ILE A O 1
ATOM 1721 N N . THR A 1 225 ? 20.865 2.970 -35.228 1.00 78.44 225 THR A N 1
ATOM 1722 C CA . THR A 1 225 ? 19.868 3.631 -34.401 1.00 78.44 225 THR A CA 1
ATOM 1723 C C . THR A 1 225 ? 19.250 2.609 -33.464 1.00 78.44 225 THR A C 1
ATOM 1725 O O . THR A 1 225 ? 19.265 1.415 -33.746 1.00 78.44 225 THR A O 1
ATOM 1728 N N . PHE A 1 226 ? 18.707 3.087 -32.349 1.00 77.44 226 PHE A N 1
ATOM 1729 C CA . PHE A 1 226 ? 17.959 2.255 -31.408 1.00 77.44 226 PHE A CA 1
ATOM 1730 C C . PHE A 1 226 ? 18.674 0.956 -30.934 1.00 77.44 226 PHE A C 1
ATOM 1732 O O . PHE A 1 226 ? 18.051 -0.102 -30.938 1.00 77.44 226 PHE A O 1
ATOM 1739 N N . PRO A 1 227 ? 19.974 1.004 -30.569 1.00 81.19 227 PRO A N 1
ATOM 1740 C CA . PRO A 1 227 ? 20.671 -0.140 -29.968 1.00 81.19 227 PRO A CA 1
ATOM 1741 C C . PRO A 1 227 ? 20.094 -0.477 -28.587 1.00 81.19 227 PRO A C 1
ATOM 1743 O O . PRO A 1 227 ? 20.111 0.406 -27.738 1.00 81.19 227 PRO A O 1
ATOM 1746 N N . SER A 1 228 ? 19.606 -1.699 -28.359 1.00 84.31 228 SER A N 1
ATOM 1747 C CA . SER A 1 228 ? 18.916 -2.140 -27.132 1.00 84.31 228 SER A CA 1
ATOM 1748 C C . SER A 1 228 ? 19.389 -3.511 -26.673 1.00 84.31 228 SER A C 1
ATOM 1750 O O . SER A 1 228 ? 20.007 -4.251 -27.434 1.00 84.31 228 SER A O 1
ATOM 1752 N N . PHE A 1 229 ? 19.004 -3.870 -25.456 1.00 86.06 229 PHE A N 1
ATOM 1753 C CA . PHE A 1 229 ? 18.898 -5.257 -25.029 1.00 86.06 229 PHE A CA 1
ATOM 1754 C C . PHE A 1 229 ? 17.426 -5.688 -25.111 1.00 86.06 229 PHE A C 1
ATOM 1756 O O . PHE A 1 229 ? 16.546 -4.850 -24.924 1.00 86.06 229 PHE A O 1
ATOM 1763 N N . ALA A 1 230 ? 17.153 -6.924 -25.526 1.00 89.75 230 ALA A N 1
ATOM 1764 C CA . ALA A 1 230 ? 15.810 -7.505 -25.601 1.00 89.75 230 ALA A CA 1
ATOM 1765 C C . ALA A 1 230 ? 15.925 -9.033 -25.686 1.00 89.75 230 ALA A C 1
ATOM 1767 O O . ALA A 1 230 ? 16.790 -9.515 -26.402 1.00 89.75 230 ALA A O 1
ATOM 1768 N N . ASP A 1 231 ? 15.078 -9.790 -24.996 1.00 90.50 231 ASP A N 1
ATOM 1769 C CA . ASP A 1 231 ? 15.086 -11.262 -25.054 1.00 90.50 231 ASP A CA 1
ATOM 1770 C C . ASP A 1 231 ? 14.426 -11.734 -26.361 1.00 90.50 231 ASP A C 1
ATOM 1772 O O . ASP A 1 231 ? 13.202 -11.808 -26.443 1.00 90.50 231 ASP A O 1
ATOM 1776 N N . ILE A 1 232 ? 15.196 -11.947 -27.434 1.00 93.62 232 ILE A N 1
ATOM 1777 C CA . ILE A 1 232 ? 14.645 -12.233 -28.769 1.00 93.62 232 ILE A CA 1
ATOM 1778 C C . ILE A 1 232 ? 14.280 -13.709 -28.906 1.00 93.62 232 ILE A C 1
ATOM 1780 O O . ILE A 1 232 ? 13.422 -14.033 -29.733 1.00 93.62 232 ILE A O 1
ATOM 1784 N N . ASP A 1 233 ? 14.898 -14.623 -28.163 1.00 92.69 233 ASP A N 1
ATOM 1785 C CA . ASP A 1 233 ? 14.660 -16.061 -28.309 1.00 92.69 233 ASP A CA 1
ATOM 1786 C C . ASP A 1 233 ? 13.936 -16.745 -27.142 1.00 92.69 233 ASP A C 1
ATOM 1788 O O . ASP A 1 233 ? 13.510 -17.896 -27.306 1.00 92.69 233 ASP A O 1
ATOM 1792 N N . GLY A 1 234 ? 13.627 -15.997 -26.085 1.00 90.88 234 GLY A N 1
ATOM 1793 C CA . GLY A 1 234 ? 12.779 -16.402 -24.967 1.00 90.88 234 GLY A CA 1
ATOM 1794 C C . GLY A 1 234 ? 13.533 -17.226 -23.932 1.00 90.88 234 GLY A C 1
ATOM 1795 O O . GLY A 1 234 ? 12.926 -18.072 -23.266 1.00 90.88 234 GLY A O 1
ATOM 1796 N N . ASP A 1 235 ? 14.852 -17.060 -23.851 1.00 88.38 235 ASP A N 1
ATOM 1797 C CA . ASP A 1 235 ? 15.713 -17.778 -22.915 1.00 88.38 235 ASP A CA 1
ATOM 1798 C C . ASP A 1 235 ? 15.983 -17.004 -21.616 1.00 88.38 235 ASP A C 1
ATOM 1800 O O . ASP A 1 235 ? 16.666 -17.526 -20.733 1.00 88.38 235 ASP A O 1
ATOM 1804 N N . THR A 1 236 ? 15.354 -15.834 -21.452 1.00 84.69 236 THR A N 1
ATOM 1805 C CA . THR A 1 236 ? 15.471 -14.874 -20.341 1.00 84.69 236 THR A CA 1
ATOM 1806 C C . THR A 1 236 ? 16.769 -14.073 -20.287 1.00 84.69 236 THR A C 1
ATOM 1808 O O . THR A 1 236 ? 16.809 -13.060 -19.579 1.00 84.69 236 THR A O 1
ATOM 1811 N N . ASP A 1 237 ? 17.790 -14.440 -21.064 1.00 85.12 237 ASP A N 1
ATOM 1812 C CA . ASP A 1 237 ? 18.985 -13.623 -21.237 1.00 85.12 237 ASP A CA 1
ATOM 1813 C C . ASP A 1 237 ? 18.684 -12.547 -22.293 1.00 85.12 237 ASP A C 1
ATOM 1815 O O . ASP A 1 237 ? 18.227 -12.811 -23.402 1.00 85.12 237 ASP A O 1
ATOM 1819 N N . LYS A 1 238 ? 18.931 -11.270 -21.978 1.00 87.19 238 LYS A N 1
ATOM 1820 C CA . LYS A 1 238 ? 18.663 -10.216 -22.967 1.00 87.19 238 LYS A CA 1
ATOM 1821 C C . LYS A 1 238 ? 19.706 -10.239 -24.090 1.00 87.19 238 LYS A C 1
ATOM 1823 O O . LYS A 1 238 ? 20.909 -10.116 -23.840 1.00 87.19 238 LYS A O 1
ATOM 1828 N N . ASP A 1 239 ? 19.238 -10.255 -25.332 1.00 90.44 239 ASP A N 1
ATOM 1829 C CA . ASP A 1 239 ? 20.053 -10.209 -26.544 1.00 90.44 239 ASP A CA 1
ATOM 1830 C C . ASP A 1 239 ? 20.376 -8.781 -26.966 1.00 90.44 239 ASP A C 1
ATOM 1832 O O . ASP A 1 239 ? 19.572 -7.861 -26.808 1.00 90.44 239 ASP A O 1
ATOM 1836 N N . PHE A 1 240 ? 21.536 -8.582 -27.591 1.00 89.50 240 PHE A N 1
ATOM 1837 C CA . PHE A 1 240 ? 21.892 -7.264 -28.104 1.00 89.50 240 PHE A CA 1
ATOM 1838 C C . PHE A 1 240 ? 21.267 -7.025 -29.477 1.00 89.50 240 PHE A C 1
ATOM 1840 O O . PHE A 1 240 ? 21.536 -7.758 -30.431 1.00 89.50 240 PHE A O 1
ATOM 1847 N N . THR A 1 241 ? 20.494 -5.952 -29.607 1.00 89.00 241 THR A N 1
ATOM 1848 C CA . THR A 1 241 ? 19.733 -5.598 -30.808 1.00 89.00 241 THR A CA 1
ATOM 1849 C C . THR A 1 241 ? 20.064 -4.186 -31.286 1.00 89.00 241 THR A C 1
ATOM 1851 O O . THR A 1 241 ? 20.456 -3.322 -30.505 1.00 89.00 241 THR A O 1
ATOM 1854 N N . TRP A 1 242 ? 19.918 -3.912 -32.583 1.00 87.50 242 TRP A N 1
ATOM 1855 C CA . TRP A 1 242 ? 20.017 -2.558 -33.135 1.00 87.50 242 TRP A CA 1
ATOM 1856 C C . TRP A 1 242 ? 19.308 -2.437 -34.481 1.00 87.50 242 TRP A C 1
ATOM 1858 O O . TRP A 1 242 ? 19.011 -3.425 -35.151 1.00 87.50 242 TRP A O 1
ATOM 1868 N N . ILE A 1 243 ? 19.062 -1.196 -34.903 1.00 85.94 243 ILE A N 1
ATOM 1869 C CA . ILE A 1 243 ? 18.382 -0.885 -36.158 1.00 85.94 243 ILE A CA 1
ATOM 1870 C C . ILE A 1 243 ? 19.330 -0.164 -37.111 1.00 85.94 243 ILE A C 1
ATOM 1872 O O . ILE A 1 243 ? 19.841 0.916 -36.805 1.00 85.94 243 ILE A O 1
ATOM 1876 N N . GLU A 1 244 ? 19.524 -0.725 -38.299 1.00 87.50 244 GLU A N 1
ATOM 1877 C CA . GLU A 1 244 ? 20.218 -0.048 -39.394 1.00 87.50 244 GLU A CA 1
ATOM 1878 C C . GLU A 1 244 ? 19.227 0.712 -40.270 1.00 87.50 244 GLU A C 1
ATOM 1880 O O . GLU A 1 244 ? 18.293 0.126 -40.815 1.00 87.50 244 GLU A O 1
ATOM 1885 N N . GLU A 1 245 ? 19.459 2.008 -40.468 1.00 83.69 245 GLU A N 1
ATOM 1886 C CA . GLU A 1 245 ? 18.668 2.828 -41.385 1.00 83.69 245 GLU A CA 1
ATOM 1887 C C . GLU A 1 245 ? 19.438 3.164 -42.659 1.00 83.69 245 GLU A C 1
ATOM 1889 O O . GLU A 1 245 ? 20.531 3.734 -42.604 1.00 83.69 245 GLU A O 1
ATOM 1894 N N . ALA A 1 246 ? 18.829 2.896 -43.815 1.00 81.19 246 ALA A N 1
ATOM 1895 C CA . ALA A 1 246 ? 19.357 3.287 -45.118 1.00 81.19 246 ALA A CA 1
ATOM 1896 C C . ALA A 1 246 ? 18.219 3.590 -46.105 1.00 81.19 246 ALA A C 1
ATOM 1898 O O . ALA A 1 246 ? 17.299 2.794 -46.281 1.00 81.19 246 ALA A O 1
ATOM 1899 N N . ASN A 1 247 ? 18.278 4.742 -46.785 1.00 77.25 247 ASN A N 1
ATOM 1900 C CA . ASN A 1 247 ? 17.341 5.124 -47.858 1.00 77.25 247 ASN A CA 1
ATOM 1901 C C . ASN A 1 247 ? 15.843 5.036 -47.486 1.00 77.25 247 ASN A C 1
ATOM 1903 O O . ASN A 1 247 ? 15.012 4.669 -48.313 1.00 77.25 247 ASN A O 1
ATOM 1907 N N . GLY A 1 248 ? 15.487 5.363 -46.236 1.00 75.00 248 GLY A N 1
ATOM 1908 C CA . GLY A 1 248 ? 14.095 5.293 -45.759 1.00 75.00 248 GLY A CA 1
ATOM 1909 C C . GLY A 1 248 ? 13.595 3.873 -45.468 1.00 75.00 248 GLY A C 1
ATOM 1910 O O . GLY A 1 248 ? 12.397 3.669 -45.284 1.00 75.00 248 GLY A O 1
ATOM 1911 N N . ARG A 1 249 ? 14.503 2.897 -45.420 1.00 82.88 249 ARG A N 1
ATOM 1912 C CA . ARG A 1 249 ? 14.248 1.542 -44.934 1.00 82.88 249 ARG A CA 1
ATOM 1913 C C . ARG A 1 249 ? 15.025 1.296 -43.653 1.00 82.88 249 ARG A C 1
ATOM 1915 O O . ARG A 1 249 ? 16.092 1.884 -43.460 1.00 82.88 249 ARG A O 1
ATOM 1922 N N . ILE A 1 250 ? 14.491 0.419 -42.816 1.00 86.62 250 ILE A N 1
ATOM 1923 C CA . ILE A 1 250 ? 15.168 -0.093 -41.630 1.00 86.62 250 ILE A CA 1
ATOM 1924 C C . ILE A 1 250 ? 15.432 -1.592 -41.775 1.00 86.62 250 ILE A C 1
ATOM 1926 O O . ILE A 1 250 ? 14.663 -2.299 -42.424 1.00 86.62 250 ILE A O 1
ATOM 1930 N N . ARG A 1 251 ? 16.521 -2.070 -41.181 1.00 88.81 251 ARG A N 1
ATOM 1931 C CA . ARG A 1 251 ? 16.783 -3.488 -40.910 1.00 88.81 251 ARG A CA 1
ATOM 1932 C C . ARG A 1 251 ? 16.900 -3.670 -39.410 1.00 88.81 251 ARG A C 1
ATOM 1934 O O . ARG A 1 251 ? 17.505 -2.827 -38.751 1.00 88.81 251 ARG A O 1
ATOM 1941 N N . ILE A 1 252 ? 16.336 -4.756 -38.906 1.00 90.81 252 ILE A N 1
ATOM 1942 C CA . ILE A 1 252 ? 16.435 -5.152 -37.506 1.00 90.81 252 ILE A CA 1
ATOM 1943 C C . ILE A 1 252 ? 17.579 -6.151 -37.399 1.00 90.81 252 ILE A C 1
ATOM 1945 O O . ILE A 1 252 ? 17.634 -7.101 -38.182 1.00 90.81 252 ILE A O 1
ATOM 1949 N N . LEU A 1 253 ? 18.504 -5.923 -36.477 1.00 91.06 253 LEU A N 1
ATOM 1950 C CA . LEU A 1 253 ? 19.664 -6.776 -36.271 1.00 91.06 253 LEU A CA 1
ATOM 1951 C C . LEU A 1 253 ? 19.761 -7.174 -34.810 1.00 91.06 253 LEU A C 1
ATOM 1953 O O . LEU A 1 253 ? 19.419 -6.383 -33.932 1.00 91.06 253 LEU A O 1
ATOM 1957 N N . PHE A 1 254 ? 20.246 -8.386 -34.565 1.00 92.19 254 PHE A N 1
ATOM 1958 C CA . PHE A 1 254 ? 20.511 -8.857 -33.214 1.00 92.19 254 PHE A CA 1
ATOM 1959 C C . PHE A 1 254 ? 21.650 -9.873 -33.162 1.00 92.19 254 PHE A C 1
ATOM 1961 O O . PHE A 1 254 ? 22.011 -10.491 -34.170 1.00 92.19 254 PHE A O 1
ATOM 1968 N N . MET A 1 255 ? 22.220 -10.031 -31.973 1.00 91.88 255 MET A N 1
ATOM 1969 C CA . MET A 1 255 ? 23.146 -11.093 -31.601 1.00 91.88 255 MET A CA 1
ATOM 1970 C C . MET A 1 255 ? 22.681 -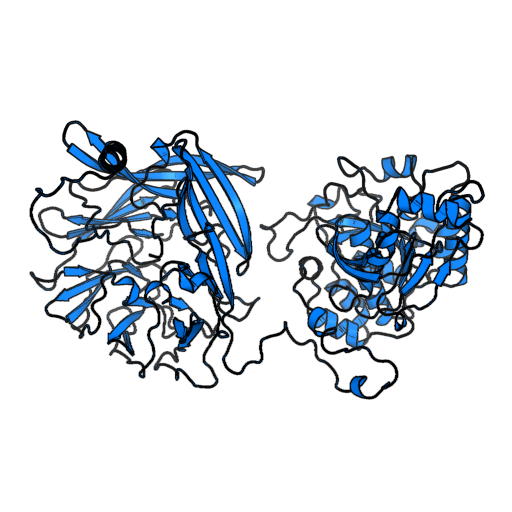11.685 -30.280 1.00 91.88 255 MET A C 1
ATOM 1972 O O . MET A 1 255 ? 22.524 -10.947 -29.307 1.00 91.88 255 MET A O 1
ATOM 1976 N N . LYS A 1 256 ? 22.518 -13.007 -30.261 1.00 91.94 256 LYS A N 1
ATOM 1977 C CA . LYS A 1 256 ? 22.075 -13.720 -29.068 1.00 91.94 256 LYS A CA 1
ATOM 1978 C C . LYS A 1 256 ? 23.088 -13.640 -27.941 1.00 91.94 256 LYS A C 1
ATOM 1980 O O . LYS A 1 256 ? 24.287 -13.735 -28.226 1.00 91.94 256 LYS A O 1
ATOM 1985 N N . ASN A 1 257 ? 22.628 -13.487 -26.712 1.00 89.44 257 ASN A N 1
ATOM 1986 C CA . ASN A 1 257 ? 23.457 -13.535 -25.523 1.00 89.44 257 ASN A CA 1
ATOM 1987 C C . ASN A 1 257 ? 23.468 -14.953 -24.939 1.00 89.44 257 ASN A C 1
ATOM 1989 O O . ASN A 1 257 ? 22.472 -15.449 -24.455 1.00 89.44 257 ASN A O 1
ATOM 1993 N N . GLU A 1 258 ? 24.624 -15.607 -24.952 1.00 87.25 258 GLU A N 1
ATOM 1994 C CA . GLU A 1 258 ? 24.807 -16.966 -24.440 1.00 87.25 258 GLU A CA 1
ATOM 1995 C C . GLU A 1 258 ? 25.626 -16.921 -23.134 1.00 87.25 258 GLU A C 1
ATOM 1997 O O . GLU A 1 258 ? 26.808 -17.301 -23.101 1.00 87.25 258 GLU A O 1
ATOM 2002 N N . GLY A 1 259 ? 25.045 -16.382 -22.054 1.00 80.06 259 GLY A N 1
ATOM 2003 C CA . GLY A 1 259 ? 25.712 -16.248 -20.747 1.00 80.06 259 GLY A CA 1
ATOM 2004 C C . GLY A 1 259 ? 26.875 -15.244 -20.735 1.00 80.06 259 GLY A C 1
ATOM 2005 O O . GLY A 1 259 ? 27.936 -15.460 -20.120 1.00 80.06 259 GLY A O 1
ATOM 2006 N N . GLY A 1 260 ? 26.706 -14.148 -21.468 1.00 77.94 260 GLY A N 1
ATOM 2007 C CA . GLY A 1 260 ? 27.670 -13.070 -21.639 1.00 77.94 260 GLY A CA 1
ATOM 2008 C C . GLY A 1 260 ? 28.606 -13.253 -22.824 1.00 77.94 260 GLY A C 1
ATOM 2009 O O . GLY A 1 260 ? 29.621 -12.563 -22.892 1.00 77.94 260 GLY A O 1
ATOM 2010 N N . LYS A 1 261 ? 28.317 -14.172 -23.751 1.00 84.94 261 LYS A N 1
ATOM 2011 C CA . LYS A 1 261 ? 28.993 -14.292 -25.053 1.00 84.94 261 LYS A CA 1
ATOM 2012 C C . LYS A 1 261 ? 27.992 -14.026 -26.162 1.00 84.94 261 LYS A C 1
ATOM 2014 O O . LYS A 1 261 ? 26.917 -14.599 -26.153 1.00 84.94 261 LYS A O 1
ATOM 2019 N N . PHE A 1 262 ? 28.369 -13.219 -27.147 1.00 87.38 262 PHE A N 1
ATOM 2020 C CA . PHE A 1 262 ? 27.461 -12.891 -28.240 1.00 87.38 262 PHE A CA 1
ATOM 2021 C C . PHE A 1 262 ? 27.637 -13.846 -29.420 1.00 87.38 262 PHE A C 1
ATOM 2023 O O . PHE A 1 262 ? 28.756 -14.045 -29.907 1.00 87.38 262 PHE A O 1
ATOM 2030 N N . GLY A 1 263 ? 26.522 -14.423 -29.864 1.00 86.50 263 GLY A N 1
ATOM 2031 C CA . GLY A 1 263 ? 26.442 -15.316 -31.012 1.00 86.50 263 GLY A CA 1
ATOM 2032 C C . GLY A 1 263 ? 26.653 -14.608 -32.356 1.00 86.50 263 GLY A C 1
ATOM 2033 O O . GLY A 1 263 ? 27.147 -13.483 -32.453 1.00 86.50 263 GLY A O 1
ATOM 2034 N N . SER A 1 264 ? 26.276 -15.287 -33.440 1.00 88.31 264 SER A N 1
ATOM 2035 C CA . SER A 1 264 ? 26.352 -14.696 -34.783 1.00 88.31 264 SER A CA 1
ATOM 2036 C C . SER A 1 264 ? 25.282 -13.625 -34.985 1.00 88.31 264 SER A C 1
ATOM 2038 O O . SER A 1 264 ? 24.149 -13.773 -34.538 1.00 88.31 264 SER A O 1
ATOM 2040 N N . GLN A 1 265 ? 25.635 -12.575 -35.726 1.00 89.88 265 GLN A N 1
ATOM 2041 C CA . GLN A 1 265 ? 24.695 -11.531 -36.114 1.00 89.88 265 GLN A CA 1
ATOM 2042 C C . GLN A 1 265 ? 23.617 -12.073 -37.057 1.00 89.88 265 GLN A C 1
ATOM 2044 O O . GLN A 1 265 ? 23.922 -12.665 -38.095 1.00 89.88 265 GLN A O 1
ATOM 2049 N N . VAL A 1 266 ? 22.365 -11.776 -36.727 1.00 90.69 266 VAL A N 1
ATOM 2050 C CA . VAL A 1 266 ? 21.184 -12.018 -37.556 1.00 90.69 266 VAL A CA 1
ATOM 2051 C C . VAL A 1 266 ? 20.635 -10.673 -38.026 1.00 90.69 266 VAL A C 1
ATOM 2053 O O . VAL A 1 266 ? 20.689 -9.685 -37.296 1.00 90.69 266 VAL A O 1
ATOM 2056 N N . ALA A 1 267 ? 20.129 -10.617 -39.258 1.00 89.38 267 ALA A N 1
ATOM 2057 C CA . ALA A 1 267 ? 19.501 -9.426 -39.822 1.00 89.38 267 ALA A CA 1
ATOM 2058 C C . ALA A 1 267 ? 18.162 -9.783 -40.475 1.00 89.38 267 ALA A C 1
ATOM 2060 O O . ALA A 1 267 ? 18.061 -10.785 -41.183 1.00 89.38 267 ALA A O 1
ATOM 2061 N N . SER A 1 268 ? 17.150 -8.943 -40.264 1.00 88.75 268 SER A N 1
ATOM 2062 C CA . SER A 1 268 ? 15.869 -9.028 -40.962 1.00 88.75 268 SER A CA 1
ATOM 2063 C C . SER A 1 268 ? 15.989 -8.569 -42.418 1.00 88.75 268 SER A C 1
ATOM 2065 O O . SER A 1 268 ? 16.916 -7.842 -42.804 1.00 88.75 268 SER A O 1
ATOM 2067 N N . ASP A 1 269 ? 14.973 -8.888 -43.219 1.00 86.06 269 ASP A N 1
ATOM 2068 C CA . ASP A 1 269 ? 14.767 -8.191 -44.485 1.00 86.06 269 ASP A CA 1
ATOM 2069 C C . ASP A 1 269 ? 14.539 -6.683 -44.246 1.00 86.06 269 ASP A C 1
ATOM 2071 O O . ASP A 1 269 ? 13.978 -6.291 -43.217 1.00 86.06 269 ASP A O 1
ATOM 2075 N N . PRO A 1 270 ? 14.984 -5.806 -45.169 1.00 86.19 270 PRO A N 1
ATOM 2076 C CA . PRO A 1 270 ? 14.755 -4.373 -45.044 1.00 86.19 270 PRO A CA 1
ATOM 2077 C C . PRO A 1 270 ? 13.271 -4.024 -45.210 1.00 86.19 270 PRO A C 1
ATOM 2079 O O . PRO A 1 270 ? 12.675 -4.283 -46.257 1.00 86.19 270 PRO A O 1
ATOM 2082 N N . ILE A 1 271 ? 12.715 -3.337 -44.216 1.00 86.06 271 ILE A N 1
ATOM 2083 C CA . ILE A 1 271 ? 11.315 -2.904 -44.150 1.00 86.06 271 ILE A CA 1
ATOM 2084 C C . ILE A 1 271 ? 11.196 -1.382 -44.302 1.00 86.06 271 ILE A C 1
ATOM 2086 O O . ILE A 1 271 ? 12.133 -0.630 -44.030 1.00 86.06 271 ILE A O 1
ATOM 2090 N N . GLY A 1 272 ? 10.054 -0.906 -44.801 1.00 79.62 272 GLY A N 1
ATOM 2091 C CA . GLY A 1 272 ? 9.800 0.527 -44.975 1.00 79.62 272 GLY A CA 1
ATOM 2092 C C . GLY A 1 272 ? 9.607 1.236 -43.633 1.00 79.62 272 GLY A C 1
ATOM 2093 O O . GLY A 1 272 ? 8.819 0.782 -42.805 1.00 79.62 272 GLY A O 1
ATOM 2094 N N . ALA A 1 273 ? 10.292 2.364 -43.436 1.00 69.81 273 ALA A N 1
ATOM 2095 C CA . ALA A 1 273 ? 10.176 3.182 -42.233 1.00 69.81 273 ALA A CA 1
ATOM 2096 C C . ALA A 1 273 ? 9.334 4.425 -42.543 1.00 69.81 273 ALA A C 1
ATOM 2098 O O . ALA A 1 273 ? 9.819 5.321 -43.237 1.00 69.81 273 ALA A O 1
ATOM 2099 N N . GLY A 1 274 ? 8.074 4.487 -42.098 1.00 67.06 274 GLY A N 1
ATOM 2100 C CA . GLY A 1 274 ? 7.213 5.608 -42.497 1.00 67.06 274 GLY A CA 1
ATOM 2101 C C . GLY A 1 274 ? 7.239 6.823 -41.577 1.00 67.06 274 GLY A C 1
ATOM 2102 O O . GLY A 1 274 ? 7.138 7.933 -42.094 1.00 67.06 274 GLY A O 1
ATOM 2103 N N . LEU A 1 275 ? 7.470 6.686 -40.265 1.00 71.31 275 LEU A N 1
ATOM 2104 C CA . LEU A 1 275 ? 7.733 7.841 -39.396 1.00 71.31 275 LEU A CA 1
ATOM 2105 C C . LEU A 1 275 ? 9.214 7.973 -39.051 1.00 71.31 275 LEU A C 1
ATOM 2107 O O . LEU A 1 275 ? 9.827 7.082 -38.463 1.00 71.31 275 LEU A O 1
ATOM 2111 N N . LYS A 1 276 ? 9.773 9.144 -39.363 1.00 67.88 276 LYS A N 1
ATOM 2112 C CA . LYS A 1 276 ? 11.065 9.585 -38.838 1.00 67.88 276 LYS A CA 1
ATOM 2113 C C . LYS A 1 276 ? 10.804 10.499 -37.651 1.00 67.88 276 LYS A C 1
ATOM 2115 O O . LYS A 1 276 ? 10.431 11.653 -37.841 1.00 67.88 276 LYS A O 1
ATOM 2120 N N . ALA A 1 277 ? 10.968 9.966 -36.447 1.00 68.62 277 ALA A N 1
ATOM 2121 C CA . ALA A 1 277 ? 11.012 10.777 -35.243 1.00 68.62 277 ALA A CA 1
ATOM 2122 C C . ALA A 1 277 ? 12.445 11.227 -34.962 1.00 68.62 277 ALA A C 1
ATOM 2124 O O . ALA A 1 277 ? 13.419 10.570 -35.334 1.00 68.62 277 ALA A O 1
ATOM 2125 N N . ASP A 1 278 ? 12.545 12.355 -34.274 1.00 66.38 278 ASP A N 1
ATOM 2126 C CA . ASP A 1 278 ? 13.809 12.871 -33.773 1.00 66.38 278 ASP A CA 1
ATOM 2127 C C . ASP A 1 278 ? 14.418 11.978 -32.691 1.00 66.38 278 ASP A C 1
ATOM 2129 O O . ASP A 1 278 ? 15.644 11.869 -32.620 1.00 66.38 278 ASP A O 1
ATOM 2133 N N . ASP A 1 279 ? 13.551 11.315 -31.919 1.00 71.88 279 ASP A N 1
ATOM 2134 C CA . ASP A 1 279 ? 13.888 10.241 -30.995 1.00 71.88 279 ASP A CA 1
ATOM 2135 C C . ASP A 1 279 ? 13.196 8.929 -31.422 1.00 71.88 279 ASP A C 1
ATOM 2137 O O . ASP A 1 279 ? 11.964 8.829 -31.346 1.00 71.88 279 ASP A O 1
ATOM 2141 N N . PRO A 1 280 ? 13.965 7.913 -31.858 1.00 74.56 280 PRO A N 1
ATOM 2142 C CA . PRO A 1 280 ? 13.441 6.601 -32.222 1.00 74.56 280 PRO A CA 1
ATOM 2143 C C . PRO A 1 280 ? 12.643 5.891 -31.118 1.00 74.56 280 PRO A C 1
ATOM 2145 O O . PRO A 1 280 ? 11.768 5.104 -31.462 1.00 74.56 280 PRO A O 1
ATOM 2148 N N . SER A 1 281 ? 12.886 6.175 -29.833 1.00 70.94 281 SER A N 1
ATOM 2149 C CA . SER A 1 281 ? 12.181 5.536 -28.700 1.00 70.94 281 SER A CA 1
ATOM 2150 C C . SER A 1 281 ? 10.683 5.831 -28.654 1.00 70.94 281 SER A C 1
ATOM 2152 O O . SER A 1 281 ? 9.886 5.063 -28.127 1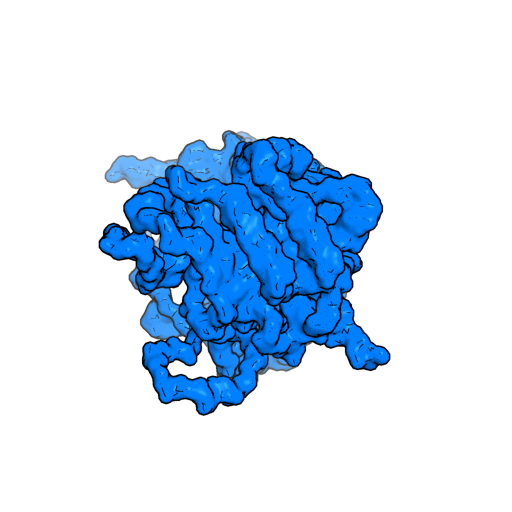.00 70.94 281 SER A O 1
ATOM 2154 N N . THR A 1 282 ? 10.281 6.930 -29.285 1.00 78.12 282 THR A N 1
ATOM 2155 C CA . THR A 1 282 ? 8.880 7.346 -29.358 1.00 78.12 282 THR A CA 1
ATOM 2156 C C . THR A 1 282 ? 8.118 6.658 -30.492 1.00 78.12 282 THR A C 1
ATOM 2158 O O . THR A 1 282 ? 6.913 6.870 -30.646 1.00 78.12 282 THR A O 1
ATOM 2161 N N . VAL A 1 283 ? 8.805 5.882 -31.338 1.00 85.75 283 VAL A N 1
ATOM 2162 C CA . VAL A 1 283 ? 8.241 5.262 -32.550 1.00 85.75 283 VAL A CA 1
ATOM 2163 C C . VAL A 1 283 ? 8.707 3.824 -32.785 1.00 85.75 283 VAL A C 1
ATOM 2165 O O . VAL A 1 283 ? 8.340 3.252 -33.810 1.00 85.75 283 VAL A O 1
ATOM 2168 N N . ARG A 1 284 ? 9.529 3.247 -31.902 1.00 88.12 284 ARG A N 1
ATOM 2169 C CA . ARG A 1 284 ? 10.070 1.881 -31.990 1.00 88.12 284 ARG A CA 1
ATOM 2170 C C . ARG A 1 284 ? 10.147 1.279 -30.602 1.00 88.12 284 ARG A C 1
ATOM 2172 O O . ARG A 1 284 ? 10.531 1.979 -29.669 1.00 88.12 284 ARG A O 1
ATOM 2179 N N . TRP A 1 285 ? 9.819 -0.000 -30.499 1.00 91.75 285 TRP A N 1
ATOM 2180 C CA . TRP A 1 285 ? 9.664 -0.698 -29.231 1.00 91.75 285 TRP A CA 1
ATOM 2181 C C . TRP A 1 285 ? 10.053 -2.168 -29.368 1.00 91.75 285 TRP A C 1
ATOM 2183 O O . TRP A 1 285 ? 9.768 -2.795 -30.391 1.00 91.75 285 TRP A O 1
ATOM 2193 N N . TRP A 1 286 ? 10.676 -2.686 -28.314 1.00 92.56 286 TRP A N 1
ATOM 2194 C CA . TRP A 1 286 ? 10.836 -4.113 -28.061 1.00 92.56 286 TRP A CA 1
ATOM 2195 C C . TRP A 1 286 ? 9.776 -4.528 -27.053 1.00 92.56 286 TRP A C 1
ATOM 2197 O O . TRP A 1 286 ? 9.653 -3.884 -26.011 1.00 92.56 286 TRP A O 1
ATOM 2207 N N . THR A 1 287 ? 8.955 -5.519 -27.388 1.00 94.12 287 THR A N 1
ATOM 2208 C CA . THR A 1 287 ? 7.810 -5.880 -26.549 1.00 94.12 287 THR A CA 1
ATOM 2209 C C . THR A 1 287 ? 7.254 -7.252 -26.913 1.00 94.12 287 THR A C 1
ATOM 2211 O O . THR A 1 287 ? 7.291 -7.620 -28.080 1.00 94.12 287 THR A O 1
ATOM 2214 N N . ASP A 1 288 ? 6.721 -8.004 -25.955 1.00 92.94 288 ASP A N 1
ATOM 2215 C CA . ASP A 1 288 ? 6.068 -9.289 -26.231 1.00 92.94 288 ASP A CA 1
ATOM 2216 C C . ASP A 1 288 ? 4.596 -9.055 -26.608 1.00 92.94 288 ASP A C 1
ATOM 2218 O O . ASP A 1 288 ? 3.689 -9.140 -25.775 1.00 92.94 288 ASP A O 1
ATOM 2222 N N . TRP A 1 289 ? 4.334 -8.610 -27.845 1.00 94.38 289 TRP A N 1
ATOM 2223 C CA . TRP A 1 289 ? 2.953 -8.315 -28.266 1.00 94.38 289 TRP A CA 1
ATOM 2224 C C . TRP A 1 289 ? 2.155 -9.592 -28.532 1.00 94.38 289 TRP A C 1
ATOM 2226 O O . TRP A 1 289 ? 0.928 -9.533 -28.549 1.00 94.38 289 TRP A O 1
ATOM 2236 N N . ASN A 1 290 ? 2.798 -10.740 -28.765 1.00 93.81 290 ASN A N 1
ATOM 2237 C CA . ASN A 1 290 ? 2.095 -11.990 -29.053 1.00 93.81 290 ASN A CA 1
ATOM 2238 C C . ASN A 1 290 ? 1.951 -12.927 -27.843 1.00 93.81 290 ASN A C 1
ATOM 2240 O O . ASN A 1 290 ? 1.132 -13.850 -27.907 1.00 93.81 290 ASN A O 1
ATOM 2244 N N . GLY A 1 291 ? 2.636 -12.626 -26.741 1.00 92.62 291 GLY A N 1
ATOM 2245 C CA . GLY A 1 291 ? 2.587 -13.352 -25.476 1.00 92.62 291 GLY A CA 1
ATOM 2246 C C . GLY A 1 291 ? 3.314 -14.689 -25.530 1.00 92.62 291 GLY A C 1
ATOM 2247 O O . GLY A 1 291 ? 2.904 -15.640 -24.859 1.00 92.62 291 GLY A O 1
ATOM 2248 N N . ASP A 1 292 ? 4.321 -14.816 -26.394 1.00 92.88 292 ASP A N 1
ATOM 2249 C CA . ASP A 1 292 ? 5.067 -16.059 -26.595 1.00 92.88 292 ASP A CA 1
ATOM 2250 C C . ASP A 1 292 ? 6.376 -16.135 -25.793 1.00 92.88 292 ASP A C 1
ATOM 2252 O O . ASP A 1 292 ? 7.129 -17.109 -25.939 1.00 92.88 292 ASP A O 1
ATOM 2256 N N . GLY A 1 293 ? 6.618 -15.136 -24.939 1.00 91.19 293 GLY A N 1
ATOM 2257 C CA . GLY A 1 293 ? 7.801 -15.005 -24.100 1.00 91.19 293 GLY A CA 1
ATOM 2258 C C . GLY A 1 293 ? 9.004 -14.391 -24.812 1.00 91.19 293 GLY A C 1
ATOM 2259 O O . GLY A 1 293 ? 10.070 -14.346 -24.208 1.00 91.19 293 GLY A O 1
ATOM 2260 N N . LYS A 1 294 ? 8.873 -13.942 -26.069 1.00 94.06 294 LYS A N 1
ATOM 2261 C CA . LYS A 1 294 ? 9.949 -13.283 -26.825 1.00 94.06 294 LYS A CA 1
ATOM 2262 C C . LYS A 1 294 ? 9.646 -11.809 -27.044 1.00 94.06 294 LYS A C 1
ATOM 2264 O O . LYS A 1 294 ? 8.511 -11.375 -27.201 1.00 94.06 294 LYS A O 1
ATOM 2269 N N . SER A 1 295 ? 10.707 -11.023 -27.126 1.00 94.12 295 SER A N 1
ATOM 2270 C CA . SER A 1 295 ? 10.657 -9.619 -27.502 1.00 94.12 295 SER A CA 1
ATOM 2271 C C . SER A 1 295 ? 10.491 -9.485 -29.010 1.00 94.12 295 SER A C 1
ATOM 2273 O O . SER A 1 295 ? 11.384 -9.790 -29.805 1.00 94.12 295 SER A O 1
ATOM 2275 N N . ASP A 1 296 ? 9.352 -8.946 -29.406 1.00 95.19 296 ASP A N 1
ATOM 2276 C CA . ASP A 1 296 ? 9.025 -8.635 -30.784 1.00 95.19 296 ASP A CA 1
ATOM 2277 C C . ASP A 1 296 ? 9.379 -7.183 -31.109 1.00 95.19 296 ASP A C 1
ATOM 2279 O O . ASP A 1 296 ? 9.485 -6.321 -30.230 1.00 95.19 296 ASP A O 1
ATOM 2283 N N . PHE A 1 297 ? 9.555 -6.889 -32.399 1.00 93.62 297 PHE A N 1
ATOM 2284 C CA . PHE A 1 297 ? 9.866 -5.535 -32.844 1.00 93.62 297 PHE A CA 1
ATOM 2285 C C . PHE A 1 297 ? 8.619 -4.822 -33.352 1.00 93.62 297 PHE A C 1
ATOM 2287 O O . PHE A 1 297 ? 8.099 -5.136 -34.427 1.00 93.62 297 PHE A O 1
ATOM 2294 N N . CYS A 1 298 ? 8.189 -3.799 -32.624 1.00 93.00 298 CYS A N 1
ATOM 2295 C CA . CYS A 1 298 ? 7.058 -2.958 -32.986 1.00 93.00 298 CYS A CA 1
ATOM 2296 C C . CYS A 1 298 ? 7.511 -1.541 -33.345 1.00 93.00 298 CYS A C 1
ATOM 2298 O O . CYS A 1 298 ? 8.406 -0.973 -32.723 1.00 93.00 298 CYS A O 1
ATOM 2300 N N . TYR A 1 299 ? 6.883 -0.925 -34.345 1.00 90.94 299 TYR A N 1
ATOM 2301 C CA . TYR A 1 299 ? 7.202 0.439 -34.758 1.00 90.94 299 TYR A CA 1
ATOM 2302 C C . TYR A 1 299 ? 6.008 1.176 -35.360 1.00 90.94 299 TYR A C 1
ATOM 2304 O O . TYR A 1 299 ? 5.103 0.584 -35.946 1.00 90.94 299 TYR A O 1
ATOM 2312 N N . ALA A 1 300 ? 6.021 2.502 -35.259 1.00 89.44 300 ALA A N 1
ATOM 2313 C CA . ALA A 1 300 ? 5.042 3.349 -35.919 1.00 89.44 300 ALA A CA 1
ATOM 2314 C C . ALA A 1 300 ? 5.351 3.422 -37.422 1.00 89.44 300 ALA A C 1
ATOM 2316 O O . ALA A 1 300 ? 6.371 3.974 -37.854 1.00 89.44 300 ALA A O 1
ATOM 2317 N N . SER A 1 301 ? 4.475 2.824 -38.229 1.00 85.19 301 SER A N 1
ATOM 2318 C CA . SER A 1 301 ? 4.711 2.649 -39.661 1.00 85.19 301 SER A CA 1
ATOM 2319 C C . SER A 1 301 ? 4.307 3.861 -40.492 1.00 85.19 301 SER A C 1
ATOM 2321 O O . SER A 1 301 ? 4.799 4.005 -41.600 1.00 85.19 301 SER A O 1
ATOM 2323 N N . ASP A 1 302 ? 3.462 4.737 -39.957 1.00 85.69 302 ASP A N 1
ATOM 2324 C CA . ASP A 1 302 ? 3.084 6.058 -40.472 1.00 85.69 302 ASP A CA 1
ATOM 2325 C C . ASP A 1 302 ? 2.455 6.867 -39.313 1.00 85.69 302 ASP A C 1
ATOM 2327 O O . ASP A 1 302 ? 2.531 6.444 -38.162 1.00 85.69 302 ASP A O 1
ATOM 2331 N N . SER A 1 303 ? 1.867 8.040 -39.577 1.00 84.50 303 SER A N 1
ATOM 2332 C CA . SER A 1 303 ? 1.281 8.918 -38.544 1.00 84.50 303 SER A CA 1
ATOM 2333 C C . SER A 1 303 ? 0.119 8.314 -37.752 1.00 84.50 303 SER A C 1
ATOM 2335 O O . SER A 1 303 ? -0.269 8.889 -36.734 1.00 84.50 303 SER A O 1
ATOM 2337 N N . ASN A 1 304 ? -0.466 7.214 -38.223 1.00 87.62 304 ASN A N 1
ATOM 2338 C CA . ASN A 1 304 ? -1.712 6.669 -37.697 1.00 87.62 304 ASN A CA 1
ATOM 2339 C C . ASN A 1 304 ? -1.734 5.139 -37.604 1.00 87.62 304 ASN A C 1
ATOM 2341 O O . ASN A 1 304 ? -2.796 4.567 -37.384 1.00 87.62 304 ASN A O 1
ATOM 2345 N N . THR A 1 305 ? -0.610 4.450 -37.776 1.00 89.06 305 THR A N 1
ATOM 2346 C CA . THR A 1 305 ? -0.575 2.985 -37.699 1.00 89.06 305 THR A CA 1
ATOM 2347 C C . THR A 1 305 ? 0.724 2.480 -37.096 1.00 89.06 305 THR A C 1
ATOM 2349 O O . THR A 1 305 ? 1.796 3.070 -37.270 1.00 89.06 305 THR A O 1
ATOM 2352 N N . ILE A 1 306 ? 0.627 1.337 -36.427 1.00 91.25 306 ILE A N 1
ATOM 2353 C CA . ILE A 1 306 ? 1.759 0.578 -35.902 1.00 91.25 306 ILE A CA 1
ATOM 2354 C C . ILE A 1 306 ? 1.903 -0.739 -36.667 1.00 91.25 306 ILE A C 1
ATOM 2356 O O . ILE A 1 306 ? 0.938 -1.266 -37.227 1.00 91.25 306 ILE A O 1
ATOM 2360 N N . GLN A 1 307 ? 3.126 -1.249 -36.728 1.00 92.44 307 GLN A N 1
ATOM 2361 C CA . GLN A 1 307 ? 3.452 -2.563 -37.264 1.00 92.44 307 GLN A CA 1
ATOM 2362 C C . GLN A 1 307 ? 4.314 -3.323 -36.269 1.00 92.44 307 GLN A C 1
ATOM 2364 O O . GLN A 1 307 ? 5.252 -2.742 -35.729 1.00 92.44 307 GLN A O 1
ATOM 2369 N N . CYS A 1 308 ? 4.022 -4.604 -36.071 1.00 94.12 308 CYS A N 1
ATOM 2370 C CA . CYS A 1 308 ? 4.821 -5.498 -35.238 1.00 94.12 308 CYS A CA 1
ATOM 2371 C C . CYS A 1 308 ? 5.319 -6.689 -36.048 1.00 94.12 308 CYS A C 1
ATOM 2373 O O . CYS A 1 308 ? 4.575 -7.277 -36.835 1.00 94.12 308 CYS A O 1
ATOM 2375 N N . LEU A 1 309 ? 6.590 -7.023 -35.865 1.00 94.12 309 LEU A N 1
ATOM 2376 C CA . LEU A 1 309 ? 7.234 -8.205 -36.407 1.00 94.12 309 LEU A CA 1
ATOM 2377 C C . LEU A 1 309 ? 7.542 -9.139 -35.243 1.00 94.12 309 LEU A C 1
ATOM 2379 O O . LEU A 1 309 ? 8.418 -8.826 -34.436 1.00 94.12 309 LEU A O 1
ATOM 2383 N N . SER A 1 310 ? 6.851 -10.278 -35.181 1.00 95.31 310 SER A N 1
ATOM 2384 C CA . SER A 1 310 ? 7.139 -11.260 -34.139 1.00 95.31 310 SER A CA 1
ATOM 2385 C C . SER A 1 310 ? 8.483 -11.930 -34.345 1.00 95.31 310 SER A C 1
ATOM 2387 O O . SER A 1 310 ? 8.813 -12.339 -35.462 1.00 95.31 310 SER A O 1
ATOM 2389 N N . SER A 1 311 ? 9.248 -12.059 -33.273 1.00 95.31 311 SER A N 1
ATOM 2390 C CA . SER A 1 311 ? 10.464 -12.838 -33.235 1.00 95.31 311 SER A CA 1
ATOM 2391 C C . SER A 1 311 ? 10.150 -14.316 -33.436 1.00 95.31 311 SER A C 1
ATOM 2393 O O . SER A 1 311 ? 9.178 -14.869 -32.930 1.00 95.31 311 SER A O 1
ATOM 2395 N N . THR A 1 312 ? 11.013 -14.993 -34.184 1.00 94.06 312 THR A N 1
ATOM 2396 C CA . THR A 1 312 ? 11.017 -16.457 -34.285 1.00 94.06 312 THR A CA 1
ATOM 2397 C C . THR A 1 312 ? 12.184 -17.067 -33.505 1.00 94.06 312 THR A C 1
ATOM 2399 O O . THR A 1 312 ? 12.553 -18.218 -33.749 1.00 94.06 312 THR A O 1
ATOM 2402 N N . GLY A 1 313 ? 12.864 -16.262 -32.683 1.00 91.75 313 GLY A N 1
ATOM 2403 C CA . GLY A 1 313 ? 14.124 -16.577 -32.008 1.00 91.75 313 GLY A CA 1
ATOM 2404 C C . GLY A 1 313 ? 15.340 -16.680 -32.931 1.00 91.75 313 GLY A C 1
ATOM 2405 O O . GLY A 1 313 ? 16.457 -16.798 -32.459 1.00 91.75 313 GLY A O 1
ATOM 2406 N N . ASN A 1 314 ? 15.173 -16.657 -34.255 1.00 90.69 314 ASN A N 1
ATOM 2407 C CA . ASN A 1 314 ? 16.274 -16.722 -35.233 1.00 90.69 314 ASN A CA 1
ATOM 2408 C C . ASN A 1 314 ? 16.076 -15.736 -36.396 1.00 90.69 314 ASN A C 1
ATOM 2410 O O . ASN A 1 314 ? 16.713 -15.848 -37.442 1.00 90.69 314 ASN A O 1
ATOM 2414 N N . GLY A 1 315 ? 15.150 -14.799 -36.236 1.00 91.19 315 GLY A N 1
ATOM 2415 C CA . GLY A 1 315 ? 14.668 -13.914 -37.279 1.00 91.19 315 GLY A CA 1
ATOM 2416 C C . GLY A 1 315 ? 13.312 -13.350 -36.885 1.00 91.19 315 GLY A C 1
ATOM 2417 O O . GLY A 1 315 ? 12.904 -13.453 -35.730 1.00 91.19 315 GLY A O 1
ATOM 2418 N N . PHE A 1 316 ? 12.616 -12.776 -37.860 1.00 92.00 316 PHE A N 1
ATOM 2419 C CA . PHE A 1 316 ? 11.332 -12.124 -37.646 1.00 92.00 316 PHE A CA 1
ATOM 2420 C C . PHE A 1 316 ? 10.298 -12.615 -38.657 1.00 92.00 316 PHE A C 1
ATOM 2422 O O . PHE A 1 316 ? 10.607 -12.835 -39.832 1.00 92.00 316 PHE A O 1
ATOM 2429 N N . ALA A 1 317 ? 9.063 -12.771 -38.195 1.00 92.25 317 ALA A N 1
ATOM 2430 C CA . ALA A 1 317 ? 7.905 -13.048 -39.022 1.00 92.25 317 ALA A CA 1
ATOM 2431 C C . ALA A 1 317 ? 7.509 -11.822 -39.867 1.00 92.25 317 ALA A C 1
ATOM 2433 O O . ALA A 1 317 ? 8.052 -10.723 -39.737 1.00 92.25 317 ALA A O 1
ATOM 2434 N N . SER A 1 318 ? 6.536 -12.018 -40.759 1.00 89.56 318 SER A N 1
ATOM 2435 C CA . SER A 1 318 ? 5.967 -10.914 -41.539 1.00 89.56 318 SER A CA 1
ATOM 2436 C C . SER A 1 318 ? 5.286 -9.892 -40.629 1.00 89.56 318 SER A C 1
ATOM 2438 O O . SER A 1 318 ? 4.611 -10.266 -39.673 1.00 89.56 318 SER A O 1
ATOM 2440 N N . ALA A 1 319 ? 5.436 -8.608 -40.961 1.00 89.81 319 ALA A N 1
ATOM 2441 C CA . ALA A 1 319 ? 4.858 -7.523 -40.182 1.00 89.81 319 ALA A CA 1
ATOM 2442 C C . ALA A 1 319 ? 3.322 -7.579 -40.183 1.00 89.81 319 ALA A C 1
ATOM 2444 O O . ALA A 1 319 ? 2.691 -7.630 -41.244 1.00 89.81 319 ALA A O 1
ATOM 2445 N N . VAL A 1 320 ? 2.728 -7.503 -38.996 1.00 93.38 320 VAL A N 1
ATOM 2446 C CA . VAL A 1 320 ? 1.289 -7.326 -38.794 1.00 93.38 320 VAL A CA 1
ATOM 2447 C C . VAL A 1 320 ? 1.021 -5.839 -38.611 1.00 93.38 320 VAL A C 1
ATOM 2449 O O . VAL A 1 320 ? 1.643 -5.198 -37.767 1.00 93.38 320 VAL A O 1
ATOM 2452 N N . LYS A 1 321 ? 0.119 -5.274 -39.420 1.00 91.88 321 LYS A N 1
ATOM 2453 C CA . LYS A 1 321 ? -0.228 -3.845 -39.404 1.00 91.88 321 LYS A CA 1
ATOM 2454 C C . LYS A 1 321 ? -1.529 -3.610 -38.641 1.00 91.88 321 LYS A C 1
ATOM 2456 O O . LYS A 1 321 ? -2.486 -4.360 -38.815 1.00 91.88 321 LYS A O 1
ATOM 2461 N N . SER A 1 322 ? -1.570 -2.557 -37.831 1.00 90.56 322 SER A N 1
ATOM 2462 C CA . SER A 1 322 ? -2.794 -2.108 -37.170 1.00 90.56 322 SER A CA 1
ATOM 2463 C C . SER A 1 322 ? -3.752 -1.406 -38.129 1.00 90.56 322 SER A C 1
ATOM 2465 O O . SER A 1 322 ? -3.347 -0.831 -39.143 1.00 90.56 322 SER A O 1
ATOM 2467 N N . GLU A 1 323 ? -5.020 -1.340 -37.736 1.00 87.81 323 GLU A N 1
ATOM 2468 C CA . GLU A 1 323 ? -5.952 -0.363 -38.296 1.00 87.81 323 GLU A CA 1
ATOM 2469 C C . GLU A 1 323 ? -5.504 1.078 -37.992 1.00 87.81 323 GLU A C 1
ATOM 2471 O O . GLU A 1 323 ? -4.613 1.322 -37.167 1.00 87.81 323 GLU A O 1
ATOM 2476 N N . SER A 1 324 ? -6.129 2.045 -38.672 1.00 87.62 324 SER A N 1
ATOM 2477 C CA . SER A 1 324 ? -5.880 3.469 -38.428 1.00 87.62 324 SER A CA 1
ATOM 2478 C C . SER A 1 324 ? -6.269 3.854 -36.998 1.00 87.62 324 SER A C 1
ATOM 2480 O O . SER A 1 324 ? -7.418 3.691 -36.592 1.00 87.62 324 SER A O 1
ATOM 2482 N N . MET A 1 325 ? -5.330 4.442 -36.264 1.00 86.88 325 MET A N 1
ATOM 2483 C CA . MET A 1 325 ? -5.489 4.902 -34.889 1.00 86.88 325 MET A CA 1
ATOM 2484 C C . MET A 1 325 ? -4.718 6.202 -34.639 1.00 86.88 325 MET A C 1
ATOM 2486 O O . MET A 1 325 ? -3.739 6.512 -35.312 1.00 86.88 325 MET A O 1
ATOM 2490 N N . GLU A 1 326 ? -5.117 6.964 -33.629 1.00 86.06 326 GLU A N 1
ATOM 2491 C CA . GLU A 1 326 ? -4.349 8.132 -33.193 1.00 86.06 326 GLU A CA 1
ATOM 2492 C C . GLU A 1 326 ? -3.149 7.668 -32.370 1.00 86.06 326 GLU A C 1
ATOM 2494 O O . GLU A 1 326 ? -3.353 7.057 -31.329 1.00 86.06 326 GLU A O 1
ATOM 2499 N N . LEU A 1 327 ? -1.909 7.951 -32.788 1.00 85.88 327 LEU A N 1
ATOM 2500 C CA . LEU A 1 327 ? -0.701 7.506 -32.067 1.00 85.88 327 LEU A CA 1
ATOM 2501 C C . LEU A 1 327 ? -0.440 8.255 -30.749 1.00 85.88 327 LEU A C 1
ATOM 2503 O O . LEU A 1 327 ? 0.467 7.887 -30.005 1.00 85.88 327 LEU A O 1
ATOM 2507 N N . GLY A 1 328 ? -1.196 9.316 -30.469 1.00 86.69 328 GLY A N 1
ATOM 2508 C CA . GLY A 1 328 ? -1.029 10.119 -29.263 1.00 86.69 328 GLY A CA 1
ATOM 2509 C C . GLY A 1 328 ? 0.317 10.849 -29.175 1.00 86.69 328 GLY A C 1
ATOM 2510 O O . GLY A 1 328 ? 1.099 10.899 -30.135 1.00 86.69 328 GLY A O 1
ATOM 2511 N N . VAL A 1 329 ? 0.584 11.429 -28.007 1.00 83.44 329 VAL A N 1
ATOM 2512 C CA . VAL A 1 329 ? 1.820 12.171 -27.714 1.00 83.44 329 VAL A CA 1
ATOM 2513 C C . VAL A 1 329 ? 3.001 11.205 -27.619 1.00 83.44 329 VAL A C 1
ATOM 2515 O O . VAL A 1 329 ? 2.917 10.194 -26.929 1.00 83.44 329 VAL A O 1
ATOM 2518 N N . GLY A 1 330 ? 4.112 11.518 -28.294 1.00 82.19 330 GLY A N 1
ATOM 2519 C CA . GLY A 1 330 ? 5.265 10.617 -28.433 1.00 82.19 330 GLY A CA 1
ATOM 2520 C C . GLY A 1 330 ? 5.843 10.076 -27.122 1.00 82.19 330 GLY A C 1
ATOM 2521 O O . GLY A 1 330 ? 6.146 8.891 -27.060 1.00 82.19 330 GLY A O 1
ATOM 2522 N N . THR A 1 331 ? 5.951 10.914 -26.089 1.00 78.50 331 THR A N 1
ATOM 2523 C CA . THR A 1 331 ? 6.504 10.558 -24.764 1.00 78.50 331 THR A CA 1
ATOM 2524 C C . THR A 1 331 ? 5.590 9.654 -23.937 1.00 78.50 331 THR A C 1
ATOM 2526 O O . THR A 1 331 ? 6.064 8.945 -23.059 1.00 78.50 331 THR A O 1
ATOM 2529 N N . SER A 1 332 ? 4.293 9.639 -24.252 1.00 83.69 332 SER A N 1
ATOM 2530 C CA . SER A 1 332 ? 3.279 8.885 -23.506 1.00 83.69 332 SER A CA 1
ATOM 2531 C C . SER A 1 332 ? 3.072 7.464 -24.026 1.00 83.69 332 SER A C 1
ATOM 2533 O O . SER A 1 332 ? 2.226 6.736 -23.515 1.00 83.69 332 SER A O 1
ATOM 2535 N N . ARG A 1 333 ? 3.749 7.091 -25.116 1.00 88.56 333 ARG A N 1
ATOM 2536 C CA . ARG A 1 333 ? 3.559 5.800 -25.782 1.00 88.56 333 ARG A CA 1
ATOM 2537 C C . ARG A 1 333 ? 4.276 4.714 -24.989 1.00 88.56 333 ARG A C 1
ATOM 2539 O O . ARG A 1 333 ? 5.471 4.837 -24.739 1.00 88.56 333 ARG A O 1
ATOM 2546 N N . GLY A 1 334 ? 3.568 3.647 -24.647 1.00 89.25 334 GLY A N 1
ATOM 2547 C CA . GLY A 1 334 ? 4.119 2.494 -23.944 1.00 89.25 334 GLY A CA 1
ATOM 2548 C C . GLY A 1 334 ? 3.436 1.196 -24.348 1.00 89.25 334 GLY A C 1
ATOM 2549 O O . GLY A 1 334 ? 2.370 1.211 -24.964 1.00 89.25 334 GLY A O 1
ATOM 2550 N N . TRP A 1 335 ? 4.082 0.088 -23.997 1.00 90.69 335 TRP A N 1
ATOM 2551 C CA . TRP A 1 335 ? 3.572 -1.261 -24.196 1.00 90.69 335 TRP A CA 1
ATOM 2552 C C . TRP A 1 335 ? 3.480 -1.959 -22.850 1.00 90.69 335 TRP A C 1
ATOM 2554 O O . TRP A 1 335 ? 4.488 -2.091 -22.159 1.00 90.69 335 TRP A O 1
ATOM 2564 N N . ILE A 1 336 ? 2.270 -2.348 -22.468 1.00 88.69 336 ILE A N 1
ATOM 2565 C CA . ILE A 1 336 ? 1.979 -2.989 -21.184 1.00 88.69 336 ILE A CA 1
ATOM 2566 C C . ILE A 1 336 ? 0.868 -4.013 -21.367 1.00 88.69 336 ILE A C 1
ATOM 2568 O O . ILE A 1 336 ? 0.024 -3.821 -22.232 1.00 88.69 336 ILE A O 1
ATOM 2572 N N . ASP A 1 337 ? 0.843 -5.074 -20.572 1.00 84.94 337 ASP A N 1
ATOM 2573 C CA . ASP A 1 337 ? -0.257 -6.038 -20.603 1.00 84.94 337 ASP A CA 1
ATOM 2574 C C . ASP A 1 337 ? -1.450 -5.440 -19.852 1.00 84.94 337 ASP A C 1
ATOM 2576 O O . ASP A 1 337 ? -1.629 -5.646 -18.655 1.00 84.94 337 ASP A O 1
ATOM 2580 N N . ALA A 1 338 ? -2.225 -4.594 -20.534 1.00 81.12 338 ALA A N 1
ATOM 2581 C CA . ALA A 1 338 ? -3.267 -3.787 -19.910 1.00 81.12 338 ALA A CA 1
ATOM 2582 C C . ALA A 1 338 ? -4.451 -4.640 -19.443 1.00 81.12 338 ALA A C 1
ATOM 2584 O O . ALA A 1 338 ? -5.195 -4.223 -18.549 1.00 81.12 338 ALA A O 1
ATOM 2585 N N . ASN A 1 339 ? -4.643 -5.811 -20.050 1.00 76.12 339 ASN A N 1
ATOM 2586 C CA . ASN A 1 339 ? -5.748 -6.718 -19.765 1.00 76.12 339 ASN A CA 1
ATOM 2587 C C . ASN A 1 339 ? -5.334 -8.000 -19.019 1.00 76.12 339 ASN A C 1
ATOM 2589 O O . ASN A 1 339 ? -6.206 -8.819 -18.712 1.00 76.12 339 ASN A O 1
ATOM 2593 N N . ASN A 1 340 ? -4.052 -8.119 -18.667 1.00 76.06 340 ASN A N 1
ATOM 2594 C CA . ASN A 1 340 ? -3.442 -9.253 -17.982 1.00 76.06 340 ASN A CA 1
ATOM 2595 C C . ASN A 1 340 ? -3.674 -10.587 -18.723 1.00 76.06 340 ASN A C 1
ATOM 2597 O O . ASN A 1 340 ? -3.968 -11.612 -18.096 1.00 76.06 340 ASN A O 1
ATOM 2601 N N . ASP A 1 341 ? -3.627 -10.558 -20.060 1.00 78.88 341 ASP A N 1
ATOM 2602 C CA . ASP A 1 341 ? -3.829 -11.721 -20.934 1.00 78.88 341 ASP A CA 1
ATOM 2603 C C . ASP A 1 341 ? -2.523 -12.388 -21.404 1.00 78.88 341 ASP A C 1
ATOM 2605 O O . ASP A 1 341 ? -2.563 -13.349 -22.186 1.00 78.88 341 ASP A O 1
ATOM 2609 N N . GLY A 1 342 ? -1.388 -11.903 -20.898 1.00 83.44 342 GLY A N 1
ATOM 2610 C CA . GLY A 1 342 ? -0.042 -12.344 -21.236 1.00 83.44 342 GLY A CA 1
ATOM 2611 C C . GLY A 1 342 ? 0.540 -11.662 -22.471 1.00 83.44 342 GLY A C 1
ATOM 2612 O O . GLY A 1 342 ? 1.638 -12.033 -22.870 1.00 83.44 342 GLY A O 1
ATOM 2613 N N . LYS A 1 343 ? -0.161 -10.706 -23.093 1.00 88.06 343 LYS A N 1
ATOM 2614 C CA . LYS A 1 343 ? 0.311 -9.955 -24.266 1.00 88.06 343 LYS A CA 1
ATOM 2615 C C . LYS A 1 343 ? 0.406 -8.481 -23.942 1.00 88.06 343 LYS A C 1
ATOM 2617 O O . LYS A 1 343 ? -0.429 -7.922 -23.249 1.00 88.06 343 LYS A O 1
ATOM 2622 N N . THR A 1 344 ? 1.391 -7.817 -24.521 1.00 91.50 344 THR A N 1
ATOM 2623 C CA . THR A 1 344 ? 1.517 -6.368 -24.373 1.00 91.50 344 THR A CA 1
ATOM 2624 C C . THR A 1 344 ? 0.634 -5.600 -25.360 1.00 91.50 344 THR A C 1
ATOM 2626 O O . THR A 1 344 ? 0.558 -5.892 -26.556 1.00 91.50 344 THR A O 1
ATOM 2629 N N . ASP A 1 345 ? -0.009 -4.560 -24.845 1.00 91.06 345 ASP A N 1
ATOM 2630 C CA . ASP A 1 345 ? -0.950 -3.679 -25.521 1.00 91.06 345 ASP A CA 1
ATOM 2631 C C . ASP A 1 345 ? -0.348 -2.289 -25.737 1.00 91.06 345 ASP A C 1
ATOM 2633 O O . ASP A 1 345 ? 0.386 -1.763 -24.898 1.00 91.06 345 ASP A O 1
ATOM 2637 N N . PHE A 1 346 ? -0.707 -1.639 -26.847 1.00 91.94 346 PHE A N 1
ATOM 2638 C CA . PHE A 1 346 ? -0.166 -0.324 -27.192 1.00 91.94 346 PHE A CA 1
ATOM 2639 C C . PHE A 1 346 ? -0.965 0.816 -26.551 1.00 91.94 346 PHE A C 1
ATOM 2641 O O . PHE A 1 346 ? -2.042 1.197 -27.032 1.00 91.94 346 PHE A O 1
ATOM 2648 N N . CYS A 1 347 ? -0.405 1.417 -25.506 1.00 90.94 347 CYS A N 1
ATOM 2649 C CA . CYS A 1 347 ? -1.031 2.447 -24.685 1.00 90.94 347 CYS A CA 1
ATOM 2650 C C . CYS A 1 347 ? -0.429 3.843 -24.917 1.00 90.94 347 CYS A C 1
ATOM 2652 O O . CYS A 1 347 ? 0.771 3.993 -25.143 1.00 90.94 347 CYS A O 1
ATOM 2654 N N . ARG A 1 348 ? -1.260 4.895 -24.895 1.00 90.50 348 ARG A N 1
ATOM 2655 C CA . ARG A 1 348 ? -0.825 6.293 -25.106 1.00 90.50 348 ARG A CA 1
ATOM 2656 C C . ARG A 1 348 ? -1.796 7.343 -24.572 1.00 90.50 348 ARG A C 1
ATOM 2658 O O . ARG A 1 348 ? -2.966 7.056 -24.330 1.00 90.50 348 ARG A O 1
ATOM 2665 N N . ARG A 1 349 ? -1.325 8.589 -24.483 1.00 88.19 349 ARG A N 1
ATOM 2666 C CA . ARG A 1 349 ? -2.131 9.789 -24.225 1.00 88.19 349 ARG A CA 1
ATOM 2667 C C . ARG A 1 349 ? -2.575 10.453 -25.524 1.00 88.19 349 ARG A C 1
ATOM 2669 O O . ARG A 1 349 ? -1.758 10.752 -26.397 1.00 88.19 349 ARG A O 1
ATOM 2676 N N . VAL A 1 350 ? -3.863 10.743 -25.626 1.00 86.38 350 VAL A N 1
ATOM 2677 C CA . VAL A 1 350 ? -4.507 11.391 -26.769 1.00 86.38 350 VAL A CA 1
ATOM 2678 C C . VAL A 1 350 ? -5.103 12.728 -26.341 1.00 86.38 350 VAL A C 1
ATOM 2680 O O . VAL A 1 350 ? -5.766 12.831 -25.312 1.00 86.38 350 VAL A O 1
ATOM 2683 N N . MET A 1 351 ? -4.866 13.765 -27.144 1.00 82.94 351 MET A N 1
ATOM 2684 C CA . MET A 1 351 ? -5.380 15.110 -26.887 1.00 82.94 351 MET A CA 1
ATOM 2685 C C . MET A 1 351 ? -6.819 15.238 -27.389 1.00 82.94 351 MET A C 1
ATOM 2687 O O . MET A 1 351 ? -7.120 14.876 -28.523 1.00 82.94 351 MET A O 1
ATOM 2691 N N . SER A 1 352 ? -7.692 15.814 -26.569 1.00 76.56 352 SER A N 1
ATOM 2692 C CA . SER A 1 352 ? -9.068 16.161 -26.928 1.00 76.56 352 SER A CA 1
ATOM 2693 C C . SER A 1 352 ? -9.214 17.684 -26.886 1.00 76.56 352 SER A C 1
ATOM 2695 O O . SER A 1 352 ? -8.707 18.337 -25.976 1.00 76.56 352 SER A O 1
ATOM 2697 N N . GLY A 1 353 ? -9.856 18.281 -27.895 1.00 67.69 353 GLY A N 1
ATOM 2698 C CA . GLY A 1 353 ? -9.921 19.742 -28.048 1.00 67.69 353 GLY A CA 1
ATOM 2699 C C . GLY A 1 353 ? -10.363 20.481 -26.772 1.00 67.69 353 GLY A C 1
ATOM 2700 O O . GLY A 1 353 ? -11.244 20.012 -26.061 1.00 67.69 353 GLY A O 1
ATOM 2701 N N . GLY A 1 354 ? -9.762 21.647 -26.499 1.00 60.50 354 GLY A N 1
ATOM 2702 C CA . GLY A 1 354 ? -10.032 22.446 -25.294 1.00 60.50 354 GLY A CA 1
ATOM 2703 C C . GLY A 1 354 ? -9.328 21.918 -24.039 1.00 60.50 354 GLY A C 1
ATOM 2704 O O . GLY A 1 354 ? -9.977 21.342 -23.176 1.00 60.50 354 GLY A O 1
ATOM 2705 N N . SER A 1 355 ? -8.007 22.131 -23.944 1.00 65.38 355 SER A N 1
ATOM 2706 C CA . SER A 1 355 ? -7.146 21.804 -22.785 1.00 65.38 355 SER A CA 1
ATOM 2707 C C . SER A 1 355 ? -7.343 20.410 -22.163 1.00 65.38 355 SER A C 1
ATOM 2709 O O . SER A 1 355 ? -7.078 20.222 -20.974 1.00 65.38 355 SER A O 1
ATOM 2711 N N . GLY A 1 356 ? -7.833 19.442 -22.945 1.00 73.00 356 GLY A N 1
ATOM 2712 C CA . GLY A 1 356 ? -8.198 18.124 -22.453 1.00 73.00 356 GLY A CA 1
ATOM 2713 C C . GLY A 1 356 ? -7.372 16.996 -23.058 1.00 73.00 356 GLY A C 1
ATOM 2714 O O . GLY A 1 356 ? -6.848 17.103 -24.168 1.00 73.00 356 GLY A O 1
ATOM 2715 N N . TYR A 1 357 ? -7.264 15.885 -22.339 1.00 80.38 357 TYR A N 1
ATOM 2716 C CA . TYR A 1 357 ? -6.631 14.659 -22.823 1.00 80.38 357 TYR A CA 1
ATOM 2717 C C . TYR A 1 357 ? -7.228 13.422 -22.148 1.00 80.38 357 TYR A C 1
ATOM 2719 O O . TYR A 1 357 ? -7.886 13.520 -21.117 1.00 80.38 357 TYR A O 1
ATOM 2727 N N . TYR A 1 358 ? -6.995 12.251 -22.729 1.00 80.81 358 TYR A N 1
ATOM 2728 C CA . TYR A 1 358 ? -7.330 10.954 -22.142 1.00 80.81 358 TYR A CA 1
ATOM 2729 C C . TYR A 1 358 ? -6.256 9.927 -22.507 1.00 80.81 358 TYR A C 1
ATOM 2731 O O . TYR A 1 358 ? -5.496 10.117 -23.458 1.00 80.81 358 TYR A O 1
ATOM 2739 N N . TYR A 1 359 ? -6.179 8.841 -21.753 1.00 85.56 359 TYR A N 1
ATOM 2740 C CA . TYR A 1 359 ? -5.312 7.707 -22.037 1.00 85.56 359 TYR A CA 1
ATOM 2741 C C . TYR A 1 359 ? -6.099 6.596 -22.715 1.00 85.56 359 TYR A C 1
ATOM 2743 O O . TYR A 1 359 ? -7.268 6.394 -22.396 1.00 85.56 359 TYR A O 1
ATOM 2751 N N . ILE A 1 360 ? -5.471 5.881 -23.644 1.00 87.00 360 ILE A N 1
ATOM 2752 C CA . ILE A 1 360 ? -6.093 4.773 -24.367 1.00 87.00 360 ILE A CA 1
ATOM 2753 C C . ILE A 1 360 ? -5.079 3.679 -24.715 1.00 87.00 360 ILE A C 1
ATOM 2755 O O . ILE A 1 360 ? -3.949 3.990 -25.094 1.00 87.00 360 ILE A O 1
ATOM 2759 N N . CYS A 1 361 ? -5.505 2.418 -24.649 1.00 87.69 361 CYS A N 1
ATOM 2760 C CA . CYS A 1 361 ? -4.759 1.241 -25.085 1.00 87.69 361 CYS A CA 1
ATOM 2761 C C . CYS A 1 361 ? -5.450 0.536 -26.256 1.00 87.69 361 CYS A C 1
ATOM 2763 O O . CYS A 1 361 ? -6.661 0.303 -26.241 1.00 87.69 361 CYS A O 1
ATOM 2765 N N . THR A 1 362 ? -4.665 0.169 -27.266 1.00 89.81 362 THR A N 1
ATOM 2766 C CA . THR A 1 362 ? -5.074 -0.726 -28.351 1.00 89.81 362 THR A CA 1
ATOM 2767 C C . THR A 1 362 ? -4.590 -2.127 -28.020 1.00 89.81 362 THR A C 1
ATOM 2769 O O . THR A 1 362 ? -3.383 -2.357 -27.976 1.00 89.81 362 THR A O 1
ATOM 2772 N N . LEU A 1 363 ? -5.544 -3.037 -27.813 1.00 88.12 363 LEU A N 1
ATOM 2773 C CA . LEU A 1 363 ? -5.250 -4.396 -27.379 1.00 88.12 363 LEU A CA 1
ATOM 2774 C C . LEU A 1 363 ? -4.558 -5.220 -28.464 1.00 88.12 363 LEU A C 1
ATOM 2776 O O . LEU A 1 363 ? -4.965 -5.180 -29.633 1.00 88.12 363 LEU A O 1
ATOM 2780 N N . SER A 1 364 ? -3.578 -6.021 -28.067 1.00 91.25 364 SER A N 1
ATOM 2781 C CA . SER A 1 364 ? -3.029 -7.077 -28.901 1.00 91.25 364 SER A CA 1
ATOM 2782 C C . SER A 1 364 ? -3.915 -8.323 -28.864 1.00 91.25 364 SER A C 1
ATOM 2784 O O . SER A 1 364 ? -4.437 -8.723 -27.831 1.00 91.25 364 SER A O 1
ATOM 2786 N N . GLN A 1 365 ? -4.086 -8.969 -30.016 1.00 89.50 365 GLN A N 1
ATOM 2787 C CA . GLN A 1 365 ? -4.701 -10.299 -30.130 1.00 89.50 365 GLN A CA 1
ATOM 2788 C C . GLN A 1 365 ? -3.649 -11.378 -30.447 1.00 89.50 365 GLN A C 1
ATOM 2790 O O . GLN A 1 365 ? -3.992 -12.499 -30.823 1.00 89.50 365 GLN A O 1
ATOM 2795 N N . GLY A 1 366 ? -2.362 -11.014 -30.406 1.00 88.31 366 GLY A N 1
ATOM 2796 C CA . GLY A 1 366 ? -1.187 -11.836 -30.729 1.00 88.31 366 GLY A CA 1
ATOM 2797 C C . GLY A 1 366 ? -1.034 -12.280 -32.184 1.00 88.31 366 GLY A C 1
ATOM 2798 O O . GLY A 1 366 ? 0.002 -12.796 -32.585 1.00 88.31 366 GLY A O 1
ATOM 2799 N N . SER A 1 367 ? -2.052 -12.052 -33.007 1.00 89.81 367 SER A N 1
ATOM 2800 C CA . SER A 1 367 ? -2.003 -12.235 -34.463 1.00 89.81 367 SER A CA 1
ATOM 2801 C C . SER A 1 367 ? -2.595 -11.051 -35.234 1.00 89.81 367 SER A C 1
ATOM 2803 O O . SER A 1 367 ? -2.457 -10.963 -36.453 1.00 89.81 367 SER A O 1
ATOM 2805 N N . SER A 1 368 ? -3.226 -10.117 -34.523 1.00 91.12 368 SER A N 1
ATOM 2806 C CA . SER A 1 368 ? -3.813 -8.883 -35.041 1.00 91.12 368 SER A CA 1
ATOM 2807 C C . SER A 1 368 ? -3.939 -7.849 -33.919 1.00 91.12 368 SER A C 1
ATOM 2809 O O . SER A 1 368 ? -3.751 -8.170 -32.746 1.00 91.12 368 SER A O 1
ATOM 2811 N N . PHE A 1 369 ? -4.304 -6.617 -34.268 1.00 88.56 369 PHE A N 1
ATOM 2812 C CA . PHE A 1 369 ? -4.661 -5.577 -33.301 1.00 88.56 369 PHE A CA 1
ATOM 2813 C C . PHE A 1 369 ? -6.179 -5.504 -33.131 1.00 88.56 369 PHE A C 1
ATOM 2815 O O . PHE A 1 369 ? -6.914 -5.643 -34.110 1.00 88.56 369 PHE A O 1
ATOM 2822 N N . GLY A 1 370 ? -6.644 -5.277 -31.903 1.00 80.38 370 GLY A N 1
ATOM 2823 C CA . GLY A 1 370 ? -8.051 -5.002 -31.612 1.00 80.38 370 GLY A CA 1
ATOM 2824 C C . GLY A 1 370 ? -8.497 -3.624 -32.117 1.00 80.38 370 GLY A C 1
ATOM 2825 O O . GLY A 1 370 ? -7.679 -2.725 -32.339 1.00 80.38 370 GLY A O 1
ATOM 2826 N N . GLY A 1 371 ? -9.809 -3.439 -32.292 1.00 67.69 371 GLY A N 1
ATOM 2827 C CA . GLY A 1 371 ? -10.372 -2.153 -32.700 1.00 67.69 371 GLY A CA 1
ATOM 2828 C C . GLY A 1 371 ? -10.240 -1.076 -31.615 1.00 67.69 371 GLY A C 1
ATOM 2829 O O . GLY A 1 371 ? -10.423 -1.332 -30.429 1.00 67.69 371 GLY A O 1
ATOM 2830 N N . VAL A 1 372 ? -9.953 0.167 -32.023 1.00 54.78 372 VAL A N 1
ATOM 2831 C CA . VAL A 1 372 ? -9.711 1.306 -31.106 1.00 54.78 372 VAL A CA 1
ATOM 2832 C C . VAL A 1 372 ? -10.987 1.807 -30.402 1.00 54.78 372 VAL A C 1
ATOM 2834 O O . VAL A 1 372 ? -10.890 2.480 -29.385 1.00 54.78 372 VAL A O 1
ATOM 2837 N N . ASN A 1 373 ? -12.166 1.478 -30.945 1.00 54.91 373 ASN A N 1
ATOM 2838 C CA . ASN A 1 373 ? -13.492 1.867 -30.435 1.00 54.91 373 ASN A CA 1
ATOM 2839 C C . ASN A 1 373 ? -14.387 0.641 -30.154 1.00 54.91 373 ASN A C 1
ATOM 2841 O O . ASN A 1 373 ? -15.615 0.744 -30.188 1.00 54.91 373 ASN A O 1
ATOM 2845 N N . GLU A 1 374 ? -13.798 -0.544 -29.981 1.00 53.34 374 GLU A N 1
ATOM 2846 C CA . GLU A 1 374 ? -14.563 -1.752 -29.667 1.00 53.34 374 GLU A CA 1
ATOM 2847 C C . GLU A 1 374 ? -14.776 -1.884 -28.151 1.00 53.34 374 GLU A C 1
ATOM 2849 O O . GLU A 1 374 ? -13.869 -1.554 -27.384 1.00 53.34 374 GLU A O 1
ATOM 2854 N N . PRO A 1 375 ? -15.943 -2.384 -27.690 1.00 42.66 375 PRO A N 1
ATOM 2855 C CA . PRO A 1 375 ? -16.166 -2.683 -26.278 1.00 42.66 375 PRO A CA 1
ATOM 2856 C C . PRO A 1 375 ? -15.120 -3.700 -25.799 1.00 42.66 375 PRO A C 1
ATOM 2858 O O . PRO A 1 375 ? -15.219 -4.892 -26.081 1.00 42.66 375 PRO A O 1
ATOM 2861 N N . GLY A 1 376 ? -14.077 -3.219 -25.120 1.00 46.75 376 GLY A N 1
ATOM 2862 C CA . GLY A 1 376 ? -12.828 -3.974 -25.014 1.00 46.75 376 GLY A CA 1
ATOM 2863 C C . GLY A 1 376 ? -11.602 -3.115 -24.723 1.00 46.75 376 GLY A C 1
ATOM 2864 O O . GLY A 1 376 ? -10.803 -3.506 -23.879 1.00 46.75 376 GLY A O 1
ATOM 2865 N N . SER A 1 377 ? -11.475 -1.957 -25.381 1.00 62.66 377 SER A N 1
ATOM 2866 C CA . SER A 1 377 ? -10.344 -1.029 -25.226 1.00 62.66 377 SER A CA 1
ATOM 2867 C C . SER A 1 377 ? -10.265 -0.440 -23.811 1.00 62.66 377 SER A C 1
ATOM 2869 O O . SER A 1 377 ? -11.283 -0.177 -23.166 1.00 62.66 377 SER A O 1
ATOM 2871 N N . TYR A 1 378 ? -9.047 -0.214 -23.314 1.00 71.50 378 TYR A N 1
ATOM 2872 C CA . TYR A 1 378 ? -8.828 0.537 -22.075 1.00 71.50 378 TYR A CA 1
ATOM 2873 C C . TYR A 1 378 ? -8.735 2.010 -22.432 1.00 71.50 378 TYR A C 1
ATOM 2875 O O . TYR A 1 378 ? -7.900 2.385 -23.246 1.00 71.50 378 TYR A O 1
ATOM 2883 N N . LYS A 1 379 ? -9.604 2.835 -21.860 1.00 76.75 379 LYS A N 1
ATOM 2884 C CA . LYS A 1 379 ? -9.678 4.272 -22.070 1.00 76.75 379 LYS A CA 1
ATOM 2885 C C . LYS A 1 379 ? -10.045 4.978 -20.769 1.00 76.75 379 LYS A C 1
ATOM 2887 O O . LYS A 1 379 ? -11.015 4.615 -20.107 1.00 76.75 379 LYS A O 1
ATOM 2892 N N . SER A 1 380 ? -9.278 5.996 -20.399 1.00 71.38 380 SER A N 1
ATOM 2893 C CA . SER A 1 380 ? -9.597 6.834 -19.244 1.00 71.38 380 SER A CA 1
ATOM 2894 C C . SER A 1 380 ? -10.721 7.821 -19.559 1.00 71.38 380 SER A C 1
ATOM 2896 O O . SER A 1 380 ? -11.019 8.105 -20.723 1.00 71.38 380 SER A O 1
ATOM 2898 N N . ASP A 1 381 ? -11.275 8.433 -18.515 1.00 69.62 381 ASP A N 1
ATOM 2899 C CA . ASP A 1 381 ? -12.111 9.618 -18.680 1.00 69.62 381 ASP A CA 1
ATOM 2900 C C . ASP A 1 381 ? -11.327 10.773 -19.315 1.00 69.62 381 ASP A C 1
ATOM 2902 O O . ASP A 1 381 ? -10.090 10.797 -19.332 1.00 69.62 381 ASP A O 1
ATOM 2906 N N . LEU A 1 382 ? -12.075 11.743 -19.844 1.00 72.19 382 LEU A N 1
ATOM 2907 C CA . LEU A 1 382 ? -11.510 12.992 -20.326 1.00 72.19 382 LEU A CA 1
ATOM 2908 C C . LEU A 1 382 ? -11.037 13.833 -19.136 1.00 72.19 382 LEU A C 1
ATOM 2910 O O . LEU A 1 382 ? -11.845 14.291 -18.327 1.00 72.19 382 LEU A O 1
ATOM 2914 N N . TYR A 1 383 ? -9.739 14.097 -19.078 1.00 66.31 383 TYR A N 1
ATOM 2915 C CA . TYR A 1 383 ? -9.144 15.030 -18.134 1.00 66.31 383 TYR A CA 1
ATOM 2916 C C . TYR A 1 383 ? -9.107 16.420 -18.740 1.00 66.31 383 TYR A C 1
ATOM 2918 O O . TYR A 1 383 ? -8.709 16.585 -19.890 1.00 66.31 383 TYR A O 1
ATOM 2926 N N . THR A 1 384 ? -9.490 17.423 -17.957 1.00 61.97 384 THR A N 1
ATOM 2927 C CA . THR A 1 384 ? -9.290 18.837 -18.284 1.00 61.97 384 THR A CA 1
ATOM 2928 C C . THR A 1 384 ? -8.282 19.406 -17.306 1.00 61.97 384 THR A C 1
ATOM 2930 O O . THR A 1 384 ? -8.566 19.454 -16.108 1.00 61.97 384 THR A O 1
ATOM 2933 N N . ASP A 1 385 ? -7.126 19.833 -17.801 1.00 56.12 385 ASP A N 1
ATOM 2934 C CA . ASP A 1 385 ? -6.101 20.452 -16.969 1.00 56.12 385 ASP A CA 1
ATOM 2935 C C . ASP A 1 385 ? -6.180 21.985 -17.123 1.00 56.12 385 ASP A C 1
ATOM 2937 O O . ASP A 1 385 ? -5.915 22.507 -18.213 1.00 56.12 385 ASP A O 1
ATOM 2941 N N . PRO A 1 386 ? -6.577 22.738 -16.076 1.00 48.38 386 PRO A N 1
ATOM 2942 C CA . PRO A 1 386 ? -6.614 24.199 -16.128 1.00 48.38 386 PRO A CA 1
ATOM 2943 C C . PRO A 1 386 ? -5.241 24.826 -16.420 1.00 48.38 386 PRO A C 1
ATOM 2945 O O . PRO A 1 386 ? -5.183 25.931 -16.962 1.00 48.38 386 PRO A O 1
ATOM 2948 N N . GLU A 1 387 ? -4.144 24.137 -16.093 1.00 47.25 387 GLU A N 1
ATOM 2949 C CA . GLU A 1 387 ? -2.769 24.618 -16.265 1.00 47.25 387 GLU A CA 1
ATOM 2950 C C . GLU A 1 387 ? -2.227 24.377 -17.687 1.00 47.25 387 GLU A C 1
ATOM 2952 O O . GLU A 1 387 ? -1.251 25.007 -18.097 1.00 47.25 387 GLU A O 1
ATOM 2957 N N . MET A 1 388 ? -2.926 23.587 -18.516 1.00 48.22 388 MET A N 1
ATOM 2958 C CA . MET A 1 388 ? -2.591 23.371 -19.937 1.00 48.22 388 MET A CA 1
ATOM 2959 C C . MET A 1 388 ? -2.666 24.651 -20.794 1.00 48.22 388 MET A C 1
ATOM 2961 O O . MET A 1 388 ? -2.213 24.661 -21.940 1.00 48.22 388 MET A O 1
ATOM 2965 N N . LEU A 1 389 ? -3.210 25.748 -20.249 1.00 43.59 389 LEU A N 1
ATOM 2966 C CA . LEU A 1 389 ? -3.192 27.086 -20.856 1.00 43.59 389 LEU A CA 1
ATOM 2967 C C . LEU A 1 389 ? -1.774 27.680 -20.987 1.00 43.59 389 LEU A C 1
ATOM 2969 O O . LEU A 1 389 ? -1.611 28.680 -21.687 1.00 43.59 389 LEU A O 1
ATOM 2973 N N . LEU A 1 390 ? -0.761 27.080 -20.346 1.00 40.59 390 LEU A N 1
ATOM 2974 C CA . LEU A 1 390 ? 0.626 27.565 -20.332 1.00 40.59 390 LEU A CA 1
ATOM 2975 C C . LEU A 1 390 ? 1.571 26.868 -21.333 1.00 40.59 390 LEU A C 1
ATOM 2977 O O . LEU A 1 390 ? 2.726 27.274 -21.446 1.00 40.59 390 LEU A O 1
ATOM 2981 N N . GLY A 1 391 ? 1.090 25.901 -22.125 1.00 42.38 391 GLY A N 1
ATOM 2982 C CA . GLY A 1 391 ? 1.865 25.252 -23.195 1.00 42.38 391 GLY A CA 1
ATOM 2983 C C . GLY A 1 391 ? 2.227 23.785 -22.928 1.00 42.38 391 GLY A C 1
ATOM 2984 O O . GLY A 1 391 ? 2.020 23.253 -21.844 1.00 42.38 391 GLY A O 1
ATOM 2985 N N . GLU A 1 392 ? 2.743 23.114 -23.961 1.00 43.38 392 GLU A N 1
ATOM 2986 C CA . GLU A 1 392 ? 2.879 21.650 -24.104 1.00 43.38 392 GLU A CA 1
ATOM 2987 C C . GLU A 1 392 ? 3.772 20.910 -23.073 1.00 43.38 392 GLU A C 1
ATOM 2989 O O . GLU A 1 392 ? 3.913 19.695 -23.189 1.00 43.38 392 GLU A O 1
ATOM 2994 N N . SER A 1 393 ? 4.380 21.565 -22.071 1.00 51.62 393 SER A N 1
ATOM 2995 C CA . SER A 1 393 ? 5.444 20.961 -21.236 1.00 51.62 393 SER A CA 1
ATOM 2996 C C . SER A 1 393 ? 5.121 20.755 -19.748 1.00 51.62 393 SER A C 1
ATOM 2998 O O . SER A 1 393 ? 6.036 20.775 -18.928 1.00 51.62 393 SER A O 1
ATOM 3000 N N . MET A 1 394 ? 3.854 20.549 -19.378 1.00 55.94 394 MET A N 1
ATOM 3001 C CA . MET A 1 394 ? 3.470 20.303 -17.974 1.00 55.94 394 MET A CA 1
ATOM 3002 C C . MET A 1 394 ? 3.781 18.878 -17.494 1.00 55.94 394 MET A C 1
ATOM 3004 O O . MET A 1 394 ? 4.025 18.670 -16.310 1.00 55.94 394 MET A O 1
ATOM 3008 N N . VAL A 1 395 ? 3.754 17.900 -18.403 1.00 63.34 395 VAL A N 1
ATOM 3009 C CA . VAL A 1 395 ? 3.899 16.475 -18.089 1.00 63.34 395 VAL A CA 1
ATOM 3010 C C . VAL A 1 395 ? 5.203 15.968 -18.692 1.00 63.34 395 VAL A C 1
ATOM 3012 O O . VAL A 1 395 ? 5.382 15.997 -19.912 1.00 63.34 395 VAL A O 1
ATOM 3015 N N . GLN A 1 396 ? 6.123 15.547 -17.834 1.00 68.00 396 GLN A N 1
ATOM 3016 C CA . GLN A 1 396 ? 7.430 15.018 -18.206 1.00 68.00 396 GLN A CA 1
ATOM 3017 C C . GLN A 1 396 ? 7.684 13.722 -17.443 1.00 68.00 396 GLN A C 1
ATOM 3019 O O . GLN A 1 396 ? 6.948 13.367 -16.526 1.00 68.00 396 GLN A O 1
ATOM 3024 N N . ASN A 1 397 ? 8.694 12.974 -17.863 1.00 73.62 397 ASN A N 1
ATOM 3025 C CA . ASN A 1 397 ? 9.003 11.672 -17.295 1.00 73.62 397 ASN A CA 1
ATOM 3026 C C . ASN A 1 397 ? 7.790 10.722 -17.155 1.00 73.62 397 ASN A C 1
ATOM 3028 O O . ASN A 1 397 ? 7.500 10.204 -16.076 1.00 73.62 397 ASN A O 1
ATOM 3032 N N . GLU A 1 398 ? 7.026 10.584 -18.243 1.00 82.50 398 GLU A N 1
ATOM 3033 C CA . GLU A 1 398 ? 5.806 9.769 -18.322 1.00 82.50 398 GLU A CA 1
ATOM 3034 C C . GLU A 1 398 ? 6.135 8.264 -18.232 1.00 82.50 398 GLU A C 1
ATOM 3036 O O . GLU A 1 398 ? 7.192 7.833 -18.680 1.00 82.50 398 GLU A O 1
ATOM 3041 N N . LYS A 1 399 ? 5.258 7.430 -17.670 1.00 85.75 399 LYS A N 1
ATOM 3042 C CA . LYS A 1 399 ? 5.472 5.981 -17.602 1.00 85.75 399 LYS A CA 1
ATOM 3043 C C . LYS A 1 399 ? 4.166 5.217 -17.435 1.00 85.75 399 LYS A C 1
ATOM 3045 O O . LYS A 1 399 ? 3.312 5.590 -16.635 1.00 85.75 399 LYS A O 1
ATOM 3050 N N . TRP A 1 400 ? 4.031 4.125 -18.179 1.00 86.44 400 TRP A N 1
ATOM 3051 C CA . TRP A 1 400 ? 2.976 3.140 -17.970 1.00 86.44 400 TRP A CA 1
ATOM 3052 C C . TRP A 1 400 ? 3.434 2.097 -16.956 1.00 86.44 400 TRP A C 1
ATOM 3054 O O . TRP A 1 400 ? 4.492 1.502 -17.133 1.00 86.44 400 TRP A O 1
ATOM 3064 N N . ILE A 1 401 ? 2.619 1.884 -15.930 1.00 81.94 401 ILE A N 1
ATOM 3065 C CA . ILE A 1 401 ? 2.809 0.901 -14.868 1.00 81.94 401 ILE A CA 1
ATOM 3066 C C . ILE A 1 401 ? 1.834 -0.254 -15.112 1.00 81.94 401 ILE A C 1
ATOM 3068 O O . ILE A 1 401 ? 0.645 -0.026 -15.375 1.00 81.94 401 ILE A O 1
ATOM 3072 N N . GLN A 1 402 ? 2.359 -1.479 -15.044 1.00 78.44 402 GLN A N 1
ATOM 3073 C CA . GLN A 1 402 ? 1.610 -2.710 -15.296 1.00 78.44 402 GLN A CA 1
ATOM 3074 C C . GLN A 1 402 ? 0.427 -2.864 -14.323 1.00 78.44 402 GLN A C 1
ATOM 3076 O O . GLN A 1 402 ? 0.525 -2.454 -13.160 1.00 78.44 402 GLN A O 1
ATOM 3081 N N . PRO A 1 403 ? -0.693 -3.466 -14.761 1.00 64.69 403 PRO A N 1
ATOM 3082 C CA . PRO A 1 403 ? -1.715 -3.940 -13.841 1.00 64.69 403 PRO A CA 1
ATOM 3083 C C . PRO A 1 403 ? -1.149 -5.035 -12.940 1.00 64.69 403 PRO A C 1
ATOM 3085 O O . PRO A 1 403 ? -0.303 -5.827 -13.342 1.00 64.69 403 PRO A O 1
ATOM 3088 N N . THR A 1 404 ? -1.682 -5.138 -11.732 1.00 52.78 404 THR A N 1
ATOM 3089 C CA . THR A 1 404 ? -1.386 -6.253 -10.830 1.00 52.78 404 THR A CA 1
ATOM 3090 C C . THR A 1 404 ? -2.674 -6.967 -10.452 1.00 52.78 404 THR A C 1
ATOM 3092 O O . THR A 1 404 ? -3.779 -6.473 -10.702 1.00 52.78 404 THR A O 1
ATOM 3095 N N . GLY A 1 405 ? -2.545 -8.110 -9.773 1.00 44.31 405 GLY A N 1
ATOM 3096 C CA . GLY A 1 405 ? -3.696 -8.826 -9.221 1.00 44.31 405 GLY A CA 1
ATOM 3097 C C . GLY A 1 405 ? -4.543 -8.004 -8.234 1.00 44.31 405 GLY A C 1
ATOM 3098 O O . GLY A 1 405 ? -5.680 -8.383 -7.973 1.00 44.31 405 GLY A O 1
ATOM 3099 N N . GLU A 1 406 ? -4.020 -6.891 -7.703 1.00 38.81 406 GLU A N 1
ATOM 3100 C CA . GLU A 1 406 ? -4.703 -6.020 -6.736 1.00 38.81 406 GLU A CA 1
ATOM 3101 C C . GLU A 1 406 ? -5.601 -4.965 -7.405 1.00 38.81 406 GLU A C 1
ATOM 3103 O O . GLU A 1 406 ? -6.689 -4.692 -6.899 1.00 38.81 406 GLU A O 1
ATOM 3108 N N . THR A 1 407 ? -5.169 -4.356 -8.519 1.00 48.25 407 THR A N 1
ATOM 3109 C CA . THR A 1 407 ? -5.925 -3.277 -9.190 1.00 48.25 407 THR A CA 1
ATOM 3110 C C . THR A 1 407 ? -6.673 -3.741 -10.432 1.00 48.25 407 THR A C 1
ATOM 3112 O O . THR A 1 407 ? -7.705 -3.157 -10.756 1.00 48.25 407 THR A O 1
ATOM 3115 N N . GLY A 1 408 ? -6.155 -4.740 -11.155 1.00 57.34 408 GLY A N 1
ATOM 3116 C CA . GLY A 1 408 ? -6.706 -5.212 -12.430 1.00 57.34 408 GLY A CA 1
ATOM 3117 C C . GLY A 1 408 ? -6.725 -4.174 -13.564 1.00 57.34 408 GLY A C 1
ATOM 3118 O O . GLY A 1 408 ? -7.283 -4.453 -14.625 1.00 57.34 408 GLY A O 1
ATOM 3119 N N . TYR A 1 409 ? -6.144 -2.985 -13.358 1.00 67.81 409 TYR A N 1
ATOM 3120 C CA . TYR A 1 409 ? -6.097 -1.903 -14.341 1.00 67.81 409 TYR A CA 1
ATOM 3121 C C . TYR A 1 409 ? -4.689 -1.323 -14.461 1.00 67.81 409 TYR A C 1
ATOM 3123 O O . TYR A 1 409 ? -4.009 -1.155 -13.443 1.00 67.81 409 TYR A O 1
ATOM 3131 N N . PRO A 1 410 ? -4.281 -0.936 -15.677 1.00 75.00 410 PRO A N 1
ATOM 3132 C CA . PRO A 1 410 ? -3.024 -0.246 -15.888 1.00 75.00 410 PRO A CA 1
ATOM 3133 C C . PRO A 1 410 ? -3.080 1.183 -15.358 1.00 75.00 410 PRO A C 1
ATOM 3135 O O . PRO A 1 410 ? -4.148 1.792 -15.224 1.00 75.00 410 PRO A O 1
ATOM 3138 N N . MET A 1 411 ? -1.908 1.750 -15.103 1.00 78.94 411 MET A N 1
ATOM 3139 C CA . MET A 1 411 ? -1.774 3.113 -14.608 1.00 78.94 411 MET A CA 1
ATOM 3140 C C . MET A 1 411 ? -0.756 3.885 -15.438 1.00 78.94 411 MET A C 1
ATOM 3142 O O . MET A 1 411 ? 0.272 3.347 -15.827 1.00 78.94 411 MET A O 1
ATOM 3146 N N . HIS A 1 412 ? -1.022 5.161 -15.688 1.00 82.88 412 HIS A N 1
ATOM 3147 C CA . HIS A 1 412 ? -0.059 6.070 -16.288 1.00 82.88 412 HIS A CA 1
ATOM 3148 C C . HIS A 1 412 ? 0.392 7.110 -15.263 1.00 82.88 412 HIS A C 1
ATOM 3150 O O . HIS A 1 412 ? -0.420 7.882 -14.751 1.00 82.88 412 HIS A O 1
ATOM 3156 N N . CYS A 1 413 ? 1.685 7.124 -14.974 1.00 79.88 413 CYS A N 1
ATOM 3157 C CA . CYS A 1 413 ? 2.361 8.066 -14.099 1.00 79.88 413 CYS A CA 1
ATOM 3158 C C . CYS A 1 413 ? 3.134 9.108 -14.897 1.00 79.88 413 CYS A C 1
ATOM 3160 O O . CYS A 1 413 ? 3.587 8.847 -16.006 1.00 79.88 413 CYS A O 1
ATOM 3162 N N . ALA A 1 414 ? 3.307 10.294 -14.328 1.00 78.00 414 ALA A N 1
ATOM 3163 C CA . ALA A 1 414 ? 4.183 11.310 -14.883 1.00 78.00 414 ALA A CA 1
ATOM 3164 C C . ALA A 1 414 ? 4.621 12.321 -13.826 1.00 78.00 414 ALA A C 1
ATOM 3166 O O . ALA A 1 414 ? 3.881 12.597 -12.884 1.00 78.00 414 ALA A O 1
ATOM 3167 N N . VAL A 1 415 ? 5.796 12.914 -14.006 1.00 72.75 415 VAL A N 1
ATOM 3168 C CA . VAL A 1 415 ? 6.299 14.005 -13.167 1.00 72.75 415 VAL A CA 1
ATOM 3169 C C . VAL A 1 415 ? 5.807 15.341 -13.730 1.00 72.75 415 VAL A C 1
ATOM 3171 O O . VAL A 1 415 ? 5.975 15.639 -14.914 1.00 72.75 415 VAL A O 1
ATOM 3174 N N . GLN A 1 416 ? 5.153 16.143 -12.889 1.00 65.88 416 GLN A N 1
ATOM 3175 C CA . GLN A 1 416 ? 4.699 17.481 -13.263 1.00 65.88 416 GLN A CA 1
ATOM 3176 C C . GLN A 1 416 ? 5.816 18.507 -13.094 1.00 65.88 416 GLN A C 1
ATOM 3178 O O . GLN A 1 416 ? 6.279 18.742 -11.977 1.00 65.88 416 GLN A O 1
ATOM 3183 N N . GLY A 1 417 ? 6.180 19.165 -14.193 1.00 54.12 417 GLY A N 1
ATOM 3184 C CA . GLY A 1 417 ? 7.428 19.923 -14.284 1.00 54.12 417 GLY A CA 1
ATOM 3185 C C . GLY A 1 417 ? 7.527 21.242 -13.511 1.00 54.12 417 GLY A C 1
ATOM 3186 O O . GLY A 1 417 ? 8.592 21.837 -13.412 1.00 54.12 417 GLY A O 1
ATOM 3187 N N . LEU A 1 418 ? 6.417 21.736 -12.953 1.00 50.59 418 LEU A N 1
ATOM 3188 C CA . LEU A 1 418 ? 6.401 22.945 -12.111 1.00 50.59 418 LEU A CA 1
ATOM 3189 C C . LEU A 1 418 ? 6.402 22.641 -10.607 1.00 50.59 418 LEU A C 1
ATOM 3191 O O . LEU A 1 418 ? 6.608 23.545 -9.802 1.00 50.59 418 LEU A O 1
ATOM 3195 N N . LEU A 1 419 ? 6.089 21.403 -10.218 1.00 50.91 419 LEU A N 1
ATOM 3196 C CA . LEU A 1 419 ? 5.847 21.021 -8.822 1.00 50.91 419 LEU A CA 1
ATOM 3197 C C . LEU A 1 419 ? 6.730 19.854 -8.361 1.00 50.91 419 LEU A C 1
ATOM 3199 O O . LEU A 1 419 ? 6.603 19.447 -7.206 1.00 50.91 419 LEU A O 1
ATOM 3203 N N . ASP A 1 420 ? 7.564 19.292 -9.248 1.00 58.62 420 ASP A N 1
ATOM 3204 C CA . ASP A 1 420 ? 8.367 18.078 -9.025 1.00 58.62 420 ASP A CA 1
ATOM 3205 C C . ASP A 1 420 ? 7.544 16.929 -8.404 1.00 58.62 420 ASP A C 1
ATOM 3207 O O . ASP A 1 420 ? 8.036 16.109 -7.625 1.00 58.62 420 ASP A O 1
ATOM 3211 N N . LYS A 1 421 ? 6.245 16.873 -8.723 1.00 64.19 421 LYS A N 1
ATOM 3212 C CA . LYS A 1 421 ? 5.303 15.916 -8.140 1.00 64.19 421 LYS A CA 1
ATOM 3213 C C . LYS A 1 421 ? 4.904 14.876 -9.172 1.00 64.19 421 LYS A C 1
ATOM 3215 O O . LYS A 1 421 ? 4.412 15.218 -10.246 1.00 64.19 421 LYS A O 1
ATOM 3220 N N . ALA A 1 422 ? 5.050 13.604 -8.813 1.00 68.25 422 ALA A N 1
ATOM 3221 C CA . ALA A 1 422 ? 4.492 12.515 -9.595 1.00 68.25 422 ALA A CA 1
ATOM 3222 C C . ALA A 1 422 ? 2.965 12.480 -9.463 1.00 68.25 422 ALA A C 1
ATOM 3224 O O . ALA A 1 422 ? 2.408 12.478 -8.361 1.00 68.25 422 ALA A O 1
ATOM 3225 N N . VAL A 1 423 ? 2.290 12.454 -10.605 1.00 69.94 423 VAL A N 1
ATOM 3226 C CA . VAL A 1 423 ? 0.847 12.291 -10.736 1.00 69.94 423 VAL A CA 1
ATOM 3227 C C . VAL A 1 423 ? 0.600 11.021 -11.524 1.00 69.94 423 VAL A C 1
ATOM 3229 O O . VAL A 1 423 ? 1.097 10.868 -12.636 1.00 69.94 423 VAL A O 1
ATOM 3232 N N . CYS A 1 424 ? -0.188 10.121 -10.951 1.00 71.25 424 CYS A N 1
ATOM 3233 C CA . CYS A 1 424 ? -0.541 8.860 -11.580 1.00 71.25 424 CYS A CA 1
ATOM 3234 C C . CYS A 1 424 ? -2.047 8.720 -11.733 1.00 71.25 424 CYS A C 1
ATOM 3236 O O . CYS A 1 424 ? -2.820 9.198 -10.900 1.00 71.25 424 CYS A O 1
ATOM 3238 N N . GLN A 1 425 ? -2.459 8.078 -12.820 1.00 72.06 425 GLN A N 1
ATOM 3239 C CA . GLN A 1 425 ? -3.853 7.951 -13.216 1.00 72.06 425 GLN A CA 1
ATOM 3240 C C . GLN A 1 425 ? -4.132 6.529 -13.697 1.00 72.06 425 GLN A C 1
ATOM 3242 O O . GLN A 1 425 ? -3.435 6.013 -14.565 1.00 72.06 425 GLN A O 1
ATOM 3247 N N . LEU A 1 426 ? -5.160 5.897 -13.134 1.00 70.00 426 LEU A N 1
ATOM 3248 C CA . LEU A 1 426 ? -5.624 4.583 -13.579 1.00 70.00 426 LEU A CA 1
ATOM 3249 C C . LEU A 1 426 ? -6.348 4.704 -14.924 1.00 70.00 426 LEU A C 1
ATOM 3251 O O . LEU A 1 426 ? -7.151 5.618 -15.122 1.00 70.00 426 LEU A O 1
ATOM 3255 N N . VAL A 1 427 ? -6.125 3.747 -15.820 1.00 72.44 427 VAL A N 1
ATOM 3256 C CA . VAL A 1 427 ? -6.746 3.698 -17.149 1.00 72.44 427 VAL A CA 1
ATOM 3257 C C . VAL A 1 427 ? -7.680 2.492 -17.199 1.00 72.44 427 VAL A C 1
ATOM 3259 O O . VAL A 1 427 ? -7.247 1.350 -17.110 1.00 72.44 427 VAL A O 1
ATOM 3262 N N . ARG A 1 428 ? -8.990 2.746 -17.271 1.00 67.38 428 ARG A N 1
ATOM 3263 C CA . ARG A 1 428 ? -10.056 1.737 -17.106 1.00 67.38 428 ARG A CA 1
ATOM 3264 C C . ARG A 1 428 ? -10.602 1.276 -18.456 1.00 67.38 428 ARG A C 1
ATOM 3266 O O . ARG A 1 428 ? -10.315 1.887 -19.469 1.00 67.38 428 ARG A O 1
ATOM 3273 N N . LYS A 1 429 ? -11.401 0.211 -18.496 1.00 58.59 429 LYS A N 1
ATOM 3274 C CA . LYS A 1 429 ? -12.035 -0.287 -19.733 1.00 58.59 429 LYS A CA 1
ATOM 3275 C C . LYS A 1 429 ? -13.202 0.610 -20.197 1.00 58.59 429 LYS A C 1
ATOM 3277 O O . LYS A 1 429 ? -14.039 0.994 -19.386 1.00 58.59 429 LYS A O 1
ATOM 3282 N N . GLU A 1 430 ? -13.272 0.942 -21.490 1.00 46.56 430 GLU A N 1
ATOM 3283 C CA . GLU A 1 430 ? -14.317 1.796 -22.084 1.00 46.56 430 GLU A CA 1
ATOM 3284 C C . GLU A 1 430 ? -15.699 1.122 -21.982 1.00 46.56 430 GLU A C 1
ATOM 3286 O O . GLU A 1 430 ? -15.868 -0.049 -22.329 1.00 46.56 430 GLU A O 1
ATOM 3291 N N . GLY A 1 431 ? -16.701 1.848 -21.476 1.00 40.75 431 GLY A N 1
ATOM 3292 C CA . GLY A 1 431 ? -18.046 1.307 -21.234 1.00 40.75 431 GLY A CA 1
ATOM 3293 C C . GLY A 1 431 ? -18.184 0.496 -19.942 1.00 40.75 431 GLY A C 1
ATOM 3294 O O . GLY A 1 431 ? -19.306 0.154 -19.562 1.00 40.75 431 GLY A O 1
ATOM 3295 N N . SER A 1 432 ? -17.087 0.258 -19.218 1.00 34.59 432 SER A N 1
ATOM 3296 C CA . SER A 1 432 ? -17.193 0.043 -17.780 1.00 34.59 432 SER A CA 1
ATOM 3297 C C . SER A 1 432 ? -17.743 1.336 -17.177 1.00 34.59 432 SER A C 1
ATOM 3299 O O . SER A 1 432 ? -17.264 2.415 -17.545 1.00 34.59 432 SER A O 1
ATOM 3301 N N . PRO A 1 433 ? -18.741 1.292 -16.277 1.00 29.38 433 PRO A N 1
ATOM 3302 C CA . PRO A 1 433 ? -19.040 2.466 -15.466 1.00 29.38 433 PRO A CA 1
ATOM 3303 C C . PRO A 1 433 ? -17.729 2.956 -14.840 1.00 29.38 433 PRO A C 1
ATOM 3305 O O . PRO A 1 433 ? -16.821 2.144 -14.629 1.00 29.38 433 PRO A O 1
ATOM 3308 N N . LEU A 1 434 ? -17.615 4.265 -14.560 1.00 30.28 434 LEU A N 1
ATOM 3309 C CA . LEU A 1 434 ? -16.632 4.759 -13.593 1.00 30.28 434 LEU A CA 1
ATOM 3310 C C . LEU A 1 434 ? -16.616 3.727 -12.473 1.00 30.28 434 LEU A C 1
ATOM 3312 O O . LEU A 1 434 ? -17.644 3.536 -11.830 1.00 30.28 434 LEU A O 1
ATOM 3316 N N . VAL A 1 435 ? -15.526 2.973 -12.349 1.00 27.05 435 VAL A N 1
ATOM 3317 C CA . VAL A 1 435 ? -15.385 1.974 -11.302 1.00 27.05 435 VAL A CA 1
ATOM 3318 C C . VAL A 1 435 ? -15.315 2.778 -10.008 1.00 27.05 435 VAL A C 1
ATOM 3320 O O . VAL A 1 435 ? -14.243 3.180 -9.551 1.00 27.05 435 VAL A O 1
ATOM 3323 N N . ASP A 1 436 ? -16.479 3.138 -9.479 1.00 28.17 436 ASP A N 1
ATOM 3324 C CA . ASP A 1 436 ? -16.674 3.179 -8.049 1.00 28.17 436 ASP A CA 1
ATOM 3325 C C . ASP A 1 436 ? -16.178 1.820 -7.568 1.00 28.17 436 ASP A C 1
ATOM 3327 O O . ASP A 1 436 ? -16.552 0.780 -8.115 1.00 28.17 436 ASP A O 1
ATOM 3331 N N . GLN A 1 437 ? -15.203 1.884 -6.663 1.00 27.89 437 GLN A N 1
ATOM 3332 C CA . GLN A 1 437 ? -14.592 0.761 -5.963 1.00 27.89 437 GLN A CA 1
ATOM 3333 C C . GLN A 1 437 ? -15.583 -0.394 -5.837 1.00 27.89 437 GLN A C 1
ATOM 3335 O O . GLN A 1 437 ? -16.673 -0.166 -5.317 1.00 27.89 437 GLN A O 1
ATOM 3340 N N . ASP A 1 438 ? -15.198 -1.567 -6.350 1.00 28.59 438 ASP A N 1
ATOM 3341 C CA . ASP A 1 438 ? -15.919 -2.839 -6.295 1.00 28.59 438 ASP A CA 1
ATOM 3342 C C . ASP A 1 438 ? -17.262 -2.768 -5.562 1.00 28.59 438 ASP A C 1
ATOM 3344 O O . ASP A 1 438 ? -17.316 -2.761 -4.326 1.00 28.59 438 ASP A O 1
ATOM 3348 N N . GLU A 1 439 ? -18.362 -2.753 -6.322 1.00 28.27 439 GLU A N 1
ATOM 3349 C CA . GLU A 1 439 ? -19.680 -2.995 -5.753 1.00 28.27 439 GLU A CA 1
ATOM 3350 C C . GLU A 1 439 ? -19.649 -4.321 -4.977 1.00 28.27 439 GLU A C 1
ATOM 3352 O O . GLU A 1 439 ? -19.715 -5.435 -5.508 1.00 28.27 439 GLU A O 1
ATOM 3357 N N . CYS A 1 440 ? -19.614 -4.180 -3.654 1.00 29.58 440 CYS A N 1
ATOM 3358 C CA . CYS A 1 440 ? -20.321 -5.066 -2.755 1.00 29.58 440 CYS A CA 1
ATOM 3359 C C . CYS A 1 440 ? -21.724 -5.308 -3.333 1.00 29.58 440 CYS A C 1
ATOM 3361 O O . CYS A 1 440 ? -22.422 -4.337 -3.621 1.00 29.58 440 CYS A O 1
ATOM 3363 N N . PRO A 1 441 ? -22.197 -6.560 -3.449 1.00 27.69 441 PRO A N 1
ATOM 3364 C CA . PRO A 1 441 ? -23.525 -6.827 -3.978 1.00 27.69 441 PRO A CA 1
ATOM 3365 C C . PRO A 1 441 ? -24.576 -6.097 -3.132 1.00 27.69 441 PRO A C 1
ATOM 3367 O O . PRO A 1 441 ? -24.735 -6.357 -1.927 1.00 27.69 441 PRO A O 1
ATOM 3370 N N . LEU A 1 442 ? -25.262 -5.150 -3.769 1.00 29.95 442 LEU A N 1
ATOM 3371 C CA . LEU A 1 442 ? -26.460 -4.494 -3.269 1.00 29.95 442 LEU A CA 1
ATOM 3372 C C . LEU A 1 442 ? -27.680 -5.300 -3.719 1.00 29.95 442 LEU A C 1
ATOM 3374 O O . LEU A 1 442 ? -27.866 -5.544 -4.904 1.00 29.95 442 LEU A O 1
ATOM 3378 N N . ASP A 1 443 ? -28.515 -5.692 -2.755 1.00 31.34 443 ASP A N 1
ATOM 3379 C CA . ASP A 1 443 ? -29.871 -6.168 -3.023 1.00 31.34 443 ASP A CA 1
ATOM 3380 C C . ASP A 1 443 ? -30.788 -4.966 -3.284 1.00 31.34 443 ASP A C 1
ATOM 3382 O O . ASP A 1 443 ? -30.802 -3.995 -2.521 1.00 31.34 443 ASP A O 1
ATOM 3386 N N . GLU A 1 444 ? -31.628 -5.078 -4.312 1.00 31.53 444 GLU A N 1
ATOM 3387 C CA . GLU A 1 444 ? -32.672 -4.118 -4.698 1.00 31.53 444 GLU A CA 1
ATOM 3388 C C . GLU A 1 444 ? -33.783 -3.912 -3.631 1.00 31.53 444 GLU A C 1
ATOM 3390 O O . GLU A 1 444 ? -34.662 -3.060 -3.799 1.00 31.53 444 GLU A O 1
ATOM 3395 N N . GLU A 1 445 ? -33.770 -4.632 -2.501 1.00 30.95 445 GLU A N 1
ATOM 3396 C CA . GLU A 1 445 ? -34.892 -4.678 -1.544 1.00 30.95 445 GLU A CA 1
ATOM 3397 C C . GLU A 1 445 ? -35.007 -3.494 -0.562 1.00 30.95 445 GLU A C 1
ATOM 3399 O O . GLU A 1 445 ? -36.093 -3.246 -0.036 1.00 30.95 445 GLU A O 1
ATOM 3404 N N . LEU A 1 446 ? -33.959 -2.690 -0.341 1.00 32.16 446 LEU A N 1
ATOM 3405 C CA . LEU A 1 446 ? -34.031 -1.527 0.571 1.00 32.16 446 LEU A CA 1
ATOM 3406 C C . LEU A 1 446 ? -34.602 -0.253 -0.073 1.00 32.16 446 LEU A C 1
ATOM 3408 O O . LEU A 1 446 ? -34.875 0.725 0.622 1.00 32.16 446 LEU A O 1
ATOM 3412 N N . SER A 1 447 ? -34.866 -0.273 -1.381 1.00 30.52 447 SER A N 1
ATOM 3413 C CA . SER A 1 447 ? -35.487 0.844 -2.107 1.00 30.52 447 SER A CA 1
ATOM 3414 C C . SER A 1 447 ? -36.997 0.999 -1.845 1.00 30.52 447 SER A C 1
ATOM 3416 O O . SER A 1 447 ? -37.609 1.966 -2.309 1.00 30.52 447 SER A O 1
ATOM 3418 N N . ARG A 1 448 ? -37.625 0.077 -1.093 1.00 28.58 448 ARG A N 1
ATOM 3419 C CA . ARG A 1 448 ? -39.089 0.043 -0.911 1.00 28.58 448 ARG A CA 1
ATOM 3420 C C . ARG A 1 448 ? -39.633 0.427 0.462 1.00 28.58 448 ARG A C 1
ATOM 3422 O O . ARG A 1 448 ? -40.844 0.619 0.555 1.00 28.58 448 ARG A O 1
ATOM 3429 N N . GLU A 1 449 ? -38.818 0.667 1.489 1.00 29.28 449 GLU A N 1
ATOM 3430 C CA . GLU A 1 449 ? -39.343 1.125 2.785 1.00 29.28 449 GLU A CA 1
ATOM 3431 C C . GLU A 1 449 ? -38.818 2.504 3.215 1.00 29.28 449 GLU A C 1
ATOM 3433 O O . GLU A 1 449 ? -37.656 2.685 3.559 1.00 29.28 449 GLU A O 1
ATOM 3438 N N . LYS A 1 450 ? -39.778 3.443 3.282 1.00 28.39 450 LYS A N 1
ATOM 3439 C CA . LYS A 1 450 ? -39.763 4.791 3.889 1.00 28.39 450 LYS A CA 1
ATOM 3440 C C . LYS A 1 450 ? -39.310 5.974 3.026 1.00 28.39 450 LYS A C 1
ATOM 3442 O O . LYS A 1 450 ? -38.357 6.690 3.316 1.00 28.39 450 LYS A O 1
ATOM 3447 N N . ARG A 1 451 ? -40.197 6.330 2.089 1.00 29.92 451 ARG A N 1
ATOM 3448 C CA . ARG A 1 451 ? -40.493 7.732 1.743 1.00 29.92 451 ARG A CA 1
ATOM 3449 C C . ARG A 1 451 ? -41.176 8.442 2.928 1.00 29.92 451 ARG A C 1
ATOM 3451 O O . ARG A 1 451 ? -42.399 8.470 2.958 1.00 29.92 451 ARG A O 1
ATOM 3458 N N . SER A 1 452 ? -40.431 9.009 3.883 1.00 29.98 452 SER A N 1
ATOM 3459 C CA . SER A 1 452 ? -40.935 10.105 4.750 1.00 29.98 452 SER A CA 1
ATOM 3460 C C . SER A 1 452 ? -39.864 10.701 5.685 1.00 29.98 452 SER A C 1
ATOM 3462 O O . SER A 1 452 ? -39.985 10.595 6.899 1.00 29.98 452 SER A O 1
ATOM 3464 N N . SER A 1 453 ? -38.818 11.319 5.140 1.00 31.12 453 SER A N 1
ATOM 3465 C CA . SER A 1 453 ? -38.083 12.452 5.747 1.00 31.12 453 SER A CA 1
ATOM 3466 C C . SER A 1 453 ? -36.875 12.733 4.859 1.00 31.12 453 SER A C 1
ATOM 3468 O O . SER A 1 453 ? -36.042 11.851 4.668 1.00 31.12 453 SER A O 1
ATOM 3470 N N . GLY A 1 454 ? -36.824 13.910 4.240 1.00 31.08 454 GLY A N 1
ATOM 3471 C CA . GLY A 1 454 ? -35.848 14.219 3.199 1.00 31.08 454 GLY A CA 1
ATOM 3472 C C . GLY A 1 454 ? -34.403 14.160 3.688 1.00 31.08 454 GLY A C 1
ATOM 3473 O O . GLY A 1 454 ? -33.989 15.036 4.429 1.00 31.08 454 GLY A O 1
A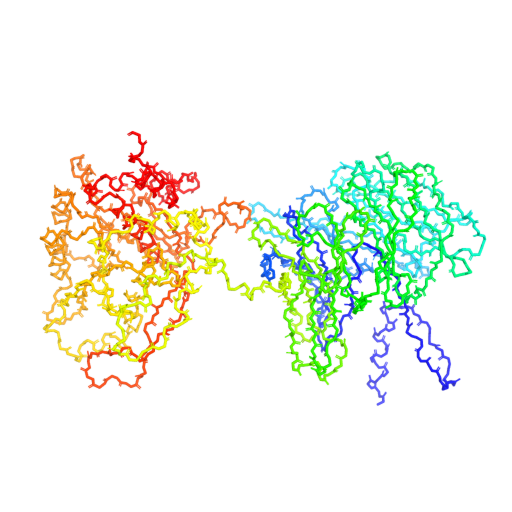TOM 3474 N N . TYR A 1 455 ? -33.650 13.175 3.202 1.00 29.92 455 TYR A N 1
ATOM 3475 C CA . TYR A 1 455 ? -32.194 13.202 3.061 1.00 29.92 455 TYR A CA 1
ATOM 3476 C C . TYR A 1 455 ? -31.834 12.424 1.786 1.00 29.92 455 TYR A C 1
ATOM 3478 O O . TYR A 1 455 ? -32.343 11.327 1.549 1.00 29.92 455 TYR A O 1
ATOM 3486 N N . LYS A 1 456 ? -31.018 13.033 0.916 1.00 30.39 456 LYS A N 1
ATOM 3487 C CA . LYS A 1 456 ? -30.536 12.442 -0.342 1.00 30.39 456 LYS A CA 1
ATOM 3488 C C . LYS A 1 456 ? -29.532 11.323 -0.025 1.00 30.39 456 LYS A C 1
ATOM 3490 O O . LYS A 1 456 ? -28.350 11.592 0.137 1.00 30.39 456 LYS A O 1
ATOM 3495 N N . ASN A 1 457 ? -30.006 10.081 0.058 1.00 34.12 457 ASN A N 1
ATOM 3496 C CA . ASN A 1 457 ? -29.182 8.879 0.219 1.00 34.12 457 ASN A CA 1
ATOM 3497 C C . ASN A 1 457 ? -28.920 8.213 -1.141 1.00 34.12 457 ASN A C 1
ATOM 3499 O O . ASN A 1 457 ? -29.613 7.271 -1.513 1.00 34.12 457 ASN A O 1
ATOM 3503 N N . SER A 1 458 ? -27.920 8.691 -1.881 1.00 25.83 458 SER A N 1
ATOM 3504 C CA . SER A 1 458 ? -27.405 7.984 -3.069 1.00 25.83 458 SER A CA 1
ATOM 3505 C C . SER A 1 458 ? -25.875 7.874 -3.113 1.00 25.83 458 SER A C 1
ATOM 3507 O O . SER A 1 458 ? -25.340 7.489 -4.139 1.00 25.83 458 SER A O 1
ATOM 3509 N N . GLY A 1 459 ? -25.171 8.192 -2.018 1.00 30.27 459 GLY A N 1
ATOM 3510 C CA . GLY A 1 459 ? -23.700 8.118 -1.945 1.00 30.27 459 GLY A CA 1
ATOM 3511 C C . GLY A 1 459 ? -23.135 7.420 -0.702 1.00 30.27 459 GLY A C 1
ATOM 3512 O O . GLY A 1 459 ? -21.929 7.265 -0.586 1.00 30.27 459 GLY A O 1
ATOM 3513 N N . ALA A 1 460 ? -23.980 6.974 0.235 1.00 32.81 460 ALA A N 1
ATOM 3514 C CA . ALA A 1 460 ? -23.521 6.446 1.526 1.00 32.81 460 ALA A CA 1
ATOM 3515 C C . ALA A 1 460 ? -23.087 4.965 1.498 1.00 32.81 460 ALA A C 1
ATOM 3517 O O . ALA A 1 460 ? -22.606 4.455 2.504 1.00 32.81 460 ALA A O 1
ATOM 3518 N N . VAL A 1 461 ? -23.278 4.264 0.373 1.00 28.75 461 VAL A N 1
ATOM 3519 C CA . VAL A 1 461 ? -23.031 2.812 0.269 1.00 28.75 461 VAL A CA 1
ATOM 3520 C C . VAL A 1 461 ? -21.785 2.477 -0.563 1.00 28.75 461 VAL A C 1
ATOM 3522 O O . VAL A 1 461 ? -21.143 1.472 -0.281 1.00 28.75 461 VAL A O 1
ATOM 3525 N N . ALA A 1 462 ? -21.378 3.351 -1.493 1.00 27.23 462 ALA A N 1
ATOM 3526 C CA . ALA A 1 462 ? -20.113 3.233 -2.234 1.00 27.23 462 ALA A CA 1
ATOM 3527 C C . ALA A 1 462 ? -18.881 3.494 -1.346 1.00 27.23 462 ALA A C 1
ATOM 3529 O O . ALA A 1 462 ? -17.802 2.964 -1.574 1.00 27.23 462 ALA A O 1
ATOM 3530 N N . ALA A 1 463 ? -19.060 4.271 -0.276 1.00 32.41 463 ALA A N 1
ATOM 3531 C CA . ALA A 1 463 ? -17.984 4.662 0.622 1.00 32.41 463 ALA A CA 1
ATOM 3532 C C . ALA A 1 463 ? -17.426 3.461 1.429 1.00 32.41 463 ALA A C 1
ATOM 3534 O O . ALA A 1 463 ? -16.288 3.471 1.882 1.00 32.41 463 ALA A O 1
ATOM 3535 N N . ALA A 1 464 ? -18.202 2.381 1.584 1.00 32.47 464 ALA A N 1
ATOM 3536 C CA . ALA A 1 464 ? -17.880 1.251 2.458 1.00 32.47 464 ALA A CA 1
ATOM 3537 C C . ALA A 1 464 ? -16.603 0.478 2.145 1.00 32.47 464 ALA A C 1
ATOM 3539 O O . ALA A 1 464 ? -16.119 -0.261 3.005 1.00 32.47 464 ALA A O 1
ATOM 3540 N N . CYS A 1 465 ? -16.052 0.626 0.944 1.00 36.28 465 CYS A N 1
ATOM 3541 C CA . CYS A 1 465 ? -15.012 -0.244 0.410 1.00 36.28 465 CYS A CA 1
ATOM 3542 C C . CYS A 1 465 ? -13.823 0.518 -0.189 1.00 36.28 465 CYS A C 1
ATOM 3544 O O . CYS A 1 465 ? -13.191 0.033 -1.122 1.00 36.28 465 CYS A O 1
ATOM 3546 N N . ALA A 1 466 ? -13.425 1.641 0.419 1.00 35.62 466 ALA A N 1
ATOM 3547 C CA . ALA A 1 466 ? -12.057 2.123 0.245 1.00 35.62 466 ALA A CA 1
ATOM 3548 C C . ALA A 1 466 ? -11.069 1.085 0.820 1.00 35.62 466 ALA A C 1
ATOM 3550 O O . ALA A 1 466 ? -11.310 0.513 1.892 1.00 35.62 466 ALA A O 1
ATOM 3551 N N . ALA A 1 467 ? -9.973 0.808 0.106 1.00 52.94 467 ALA A N 1
ATOM 3552 C CA . ALA A 1 467 ? -8.910 -0.095 0.552 1.00 52.94 467 ALA A CA 1
ATOM 3553 C C . ALA A 1 467 ? -8.147 0.529 1.736 1.00 52.94 467 ALA A C 1
ATOM 3555 O O . ALA A 1 467 ? -7.152 1.236 1.576 1.00 52.94 467 ALA A O 1
ATOM 3556 N N . LEU A 1 468 ? -8.677 0.317 2.936 1.00 67.81 468 LEU A N 1
ATOM 3557 C CA . LEU A 1 468 ? -8.081 0.722 4.202 1.00 67.81 468 LEU A CA 1
ATOM 3558 C C . LEU A 1 468 ? -7.005 -0.296 4.587 1.00 67.81 468 LEU A C 1
ATOM 3560 O O . LEU A 1 468 ? -7.308 -1.486 4.667 1.00 67.81 468 LEU A O 1
ATOM 3564 N N . TRP A 1 469 ? -5.779 0.156 4.873 1.00 73.56 469 TRP A N 1
ATOM 3565 C CA . TRP A 1 469 ? -4.640 -0.728 5.179 1.00 73.56 469 TRP A CA 1
ATOM 3566 C C . TRP A 1 469 ? -4.968 -1.744 6.284 1.00 73.56 469 TRP A C 1
ATOM 3568 O O . TRP A 1 469 ? -4.603 -2.913 6.213 1.00 73.56 469 TRP A O 1
ATOM 3578 N N . TYR A 1 470 ? -5.739 -1.313 7.283 1.00 83.75 470 TYR A N 1
ATOM 3579 C CA . TYR A 1 470 ? -6.102 -2.123 8.437 1.00 83.75 470 TYR A CA 1
ATOM 3580 C C . TYR A 1 470 ? -7.096 -3.242 8.117 1.00 83.75 470 TYR A C 1
ATOM 3582 O O . TYR A 1 470 ? -7.206 -4.179 8.903 1.00 83.75 470 TYR A O 1
ATOM 3590 N N . ARG A 1 471 ? -7.797 -3.192 6.974 1.00 84.25 471 ARG A N 1
ATOM 3591 C CA . ARG A 1 471 ? -8.581 -4.331 6.469 1.00 84.25 471 ARG A CA 1
ATOM 3592 C C . ARG A 1 471 ? -7.652 -5.405 5.925 1.00 84.25 471 ARG A C 1
ATOM 3594 O O . ARG A 1 471 ? -7.794 -6.556 6.325 1.00 84.25 471 ARG A O 1
ATOM 3601 N N . THR A 1 472 ? -6.661 -5.028 5.119 1.00 77.44 472 THR A N 1
ATOM 3602 C CA . THR A 1 472 ? -5.609 -5.940 4.641 1.00 77.44 472 THR A CA 1
ATOM 3603 C C . THR A 1 472 ? -4.842 -6.553 5.811 1.00 77.44 472 THR A C 1
ATOM 3605 O O . THR A 1 472 ? -4.710 -7.771 5.880 1.00 77.44 472 THR A O 1
ATOM 3608 N N . ALA A 1 473 ? -4.454 -5.732 6.793 1.00 81.44 473 ALA A N 1
ATOM 3609 C CA . ALA A 1 473 ? -3.688 -6.149 7.968 1.00 81.44 473 ALA A CA 1
ATOM 3610 C C . ALA A 1 473 ? -4.336 -7.265 8.796 1.00 81.44 473 ALA A C 1
ATOM 3612 O O . ALA A 1 473 ? -3.634 -8.075 9.396 1.00 81.44 473 ALA A O 1
ATOM 3613 N N . MET A 1 474 ? -5.670 -7.318 8.818 1.00 89.88 474 MET A N 1
ATOM 3614 C CA . MET A 1 474 ? -6.437 -8.356 9.513 1.00 89.88 474 MET A CA 1
ATOM 3615 C C . MET A 1 474 ? -7.108 -9.355 8.556 1.00 89.88 474 MET A C 1
ATOM 3617 O O . MET A 1 474 ? -8.022 -10.079 8.966 1.00 89.88 474 MET A O 1
ATOM 3621 N N . HIS A 1 475 ? -6.668 -9.392 7.294 1.00 82.50 475 HIS A N 1
ATOM 3622 C CA . HIS A 1 475 ? -7.154 -10.273 6.227 1.00 82.50 475 HIS A CA 1
ATOM 3623 C C . HIS A 1 475 ? -8.650 -10.115 5.895 1.00 82.50 475 HIS A C 1
ATOM 3625 O O . HIS A 1 475 ? -9.325 -11.048 5.469 1.00 82.50 475 HIS A O 1
ATOM 3631 N N . MET A 1 476 ? -9.212 -8.926 6.096 1.00 74.38 476 MET A N 1
ATOM 3632 C CA . MET A 1 476 ? -10.633 -8.648 5.893 1.00 74.38 476 MET A CA 1
ATOM 3633 C C . MET A 1 476 ? -10.953 -8.290 4.441 1.00 74.38 476 MET A C 1
ATOM 3635 O O . MET A 1 476 ? -11.188 -7.136 4.086 1.00 74.38 476 MET A O 1
ATOM 3639 N N . ASP A 1 477 ? -10.948 -9.322 3.600 1.00 64.25 477 ASP A N 1
ATOM 3640 C CA . ASP A 1 477 ? -11.318 -9.232 2.192 1.00 64.25 477 ASP A CA 1
ATOM 3641 C C . ASP A 1 477 ? -12.844 -9.117 1.971 1.00 64.25 477 ASP A C 1
ATOM 3643 O O . ASP A 1 477 ? -13.679 -9.263 2.874 1.00 64.25 477 ASP A O 1
ATOM 3647 N N . VAL A 1 478 ? -13.228 -8.874 0.716 1.00 61.81 478 VAL A N 1
ATOM 3648 C CA . VAL A 1 478 ? -14.632 -8.765 0.288 1.00 61.81 478 VAL A CA 1
ATOM 3649 C C . VAL A 1 478 ? -15.433 -10.042 0.585 1.00 61.81 478 VAL A C 1
ATOM 3651 O O . VAL A 1 478 ? -16.627 -9.974 0.891 1.00 61.81 478 VAL A O 1
ATOM 3654 N N . GLY A 1 479 ? -14.810 -11.219 0.512 1.00 61.62 479 GLY A N 1
ATOM 3655 C CA . GLY A 1 479 ? -15.430 -12.500 0.844 1.00 61.62 479 GLY A CA 1
ATOM 3656 C C . GLY A 1 479 ? -15.823 -12.589 2.318 1.00 61.62 479 GLY A C 1
ATOM 3657 O O . GLY A 1 479 ? -16.941 -13.013 2.630 1.00 61.62 479 GLY A O 1
ATOM 3658 N N . VAL A 1 480 ? -14.966 -12.114 3.223 1.00 67.94 480 VAL A N 1
ATOM 3659 C CA . VAL A 1 480 ? -15.255 -12.040 4.666 1.00 67.94 480 VAL A CA 1
ATOM 3660 C C . VAL A 1 480 ? -16.403 -11.072 4.944 1.00 67.94 480 VAL A C 1
ATOM 3662 O O . VAL A 1 480 ? -17.318 -11.412 5.696 1.00 67.94 480 VAL A O 1
ATOM 3665 N N . TYR A 1 481 ? -16.432 -9.909 4.289 1.00 70.31 481 TYR A N 1
ATOM 3666 C CA . TYR A 1 481 ? -17.549 -8.965 4.408 1.00 70.31 481 TYR A CA 1
ATOM 3667 C C . TYR A 1 481 ? -18.873 -9.537 3.885 1.00 70.31 481 TYR A C 1
ATOM 3669 O O . TYR A 1 481 ? -19.917 -9.381 4.528 1.00 70.31 481 TYR A O 1
ATOM 3677 N N . LYS A 1 482 ? -18.854 -10.244 2.749 1.00 70.94 482 LYS A N 1
ATOM 3678 C CA . LYS A 1 482 ? -20.033 -10.948 2.213 1.00 70.94 482 LYS A CA 1
ATOM 3679 C C . LYS A 1 482 ? -20.533 -12.010 3.193 1.00 70.94 482 LYS A C 1
ATOM 3681 O O . LYS A 1 482 ? -21.737 -12.094 3.446 1.00 70.94 482 LYS A O 1
ATOM 3686 N N . LEU A 1 483 ? -19.617 -12.775 3.789 1.00 68.88 483 LEU A N 1
ATOM 3687 C CA . LEU A 1 483 ? -19.926 -13.773 4.811 1.00 68.88 483 LEU A CA 1
ATOM 3688 C C . LEU A 1 483 ? -20.553 -13.124 6.055 1.00 68.88 483 LEU A C 1
ATOM 3690 O O . LEU A 1 483 ? -21.621 -13.545 6.500 1.00 68.88 483 LEU A O 1
ATOM 3694 N N . ALA A 1 484 ? -19.945 -12.055 6.567 1.00 70.56 484 ALA A N 1
ATOM 3695 C CA . ALA A 1 484 ? -20.447 -11.277 7.696 1.00 70.56 484 ALA A CA 1
ATOM 3696 C C . ALA A 1 484 ? -21.860 -10.731 7.439 1.00 70.56 484 ALA A C 1
ATOM 3698 O O . ALA A 1 484 ? -22.746 -10.852 8.287 1.00 70.56 484 ALA A O 1
ATOM 3699 N N . LYS A 1 485 ? -22.096 -10.177 6.242 1.00 73.38 485 LYS A N 1
ATOM 3700 C CA . LYS A 1 485 ? -23.400 -9.646 5.820 1.00 73.38 485 LYS A CA 1
ATOM 3701 C C . LYS A 1 485 ? -24.466 -10.742 5.764 1.00 73.38 485 LYS A C 1
ATOM 3703 O O . LYS A 1 485 ? -25.553 -10.529 6.299 1.00 73.38 485 LYS A O 1
ATOM 3708 N N . LYS A 1 486 ? -24.154 -11.911 5.187 1.00 75.25 486 LYS A N 1
ATOM 3709 C CA . LYS A 1 486 ? -25.073 -13.067 5.090 1.00 75.25 486 LYS A CA 1
ATOM 3710 C C . LYS A 1 486 ? -25.633 -13.474 6.455 1.00 75.25 486 LYS A C 1
ATOM 3712 O O . LYS A 1 486 ? -26.811 -13.804 6.568 1.00 75.25 486 LYS A O 1
ATOM 3717 N N . TYR A 1 487 ? -24.800 -13.431 7.491 1.00 70.88 487 TYR A N 1
ATOM 3718 C CA . TYR A 1 487 ? -25.157 -13.881 8.837 1.00 70.88 487 TYR A CA 1
ATOM 3719 C C . TYR A 1 487 ? -25.462 -12.741 9.817 1.00 70.88 487 TYR A C 1
ATOM 3721 O O . TYR A 1 487 ? -25.627 -12.984 11.012 1.00 70.88 487 TYR A O 1
ATOM 3729 N N . LYS A 1 488 ? -25.575 -11.494 9.346 1.00 70.50 488 LYS A N 1
ATOM 3730 C CA . LYS A 1 488 ? -25.820 -10.335 10.210 1.00 70.50 488 LYS A CA 1
ATOM 3731 C C . LYS A 1 488 ? -27.191 -10.431 10.890 1.00 70.50 488 LYS A C 1
ATOM 3733 O O . LYS A 1 488 ? -28.238 -10.358 10.243 1.00 70.50 488 LYS A O 1
ATOM 3738 N N . ARG A 1 489 ? -27.204 -10.547 12.221 1.00 72.94 489 ARG A N 1
ATOM 3739 C CA . ARG A 1 489 ? -28.430 -10.620 13.035 1.00 72.94 489 ARG A CA 1
ATOM 3740 C C . ARG A 1 489 ? -28.748 -9.266 13.675 1.00 72.94 489 ARG A C 1
ATOM 3742 O O . ARG A 1 489 ? -27.860 -8.552 14.126 1.00 72.94 489 ARG A O 1
ATOM 3749 N N . LYS A 1 490 ? -30.036 -8.893 13.709 1.00 66.19 490 LYS A N 1
ATOM 3750 C CA . LYS A 1 490 ? -30.509 -7.557 14.148 1.00 66.19 490 LYS A CA 1
ATOM 3751 C C . LYS A 1 490 ? -30.431 -7.316 15.665 1.00 66.19 490 LYS A C 1
ATOM 3753 O O . LYS A 1 490 ? -30.634 -6.181 16.105 1.00 66.19 490 LYS A O 1
ATOM 3758 N N . ASP A 1 491 ? -30.230 -8.362 16.457 1.00 75.19 491 ASP A N 1
ATOM 3759 C CA . ASP A 1 491 ? -30.199 -8.348 17.922 1.00 75.19 491 ASP A CA 1
ATOM 3760 C C . ASP A 1 491 ? -28.790 -8.184 18.507 1.00 75.19 491 ASP A C 1
ATOM 3762 O O . ASP A 1 491 ? -28.676 -7.781 19.663 1.00 75.19 491 ASP A O 1
ATOM 3766 N N . VAL A 1 492 ? -27.734 -8.397 17.715 1.00 89.81 492 VAL A N 1
ATOM 3767 C CA . VAL A 1 492 ? -26.351 -8.122 18.125 1.00 89.81 492 VAL A CA 1
ATOM 3768 C C . VAL A 1 492 ? -26.046 -6.629 17.976 1.00 89.81 492 VAL A C 1
ATOM 3770 O O . VAL A 1 492 ? -26.333 -6.009 16.951 1.00 89.81 492 VAL A O 1
ATOM 3773 N N . TYR A 1 493 ? -25.480 -6.037 19.025 1.00 95.19 493 TYR A N 1
ATOM 3774 C CA . TYR A 1 493 ? -25.066 -4.636 19.081 1.00 95.19 493 TYR A CA 1
ATOM 3775 C C . TYR A 1 493 ? -23.737 -4.519 19.830 1.00 95.19 493 TYR A C 1
ATOM 3777 O O . TYR A 1 493 ? -23.368 -5.425 20.575 1.00 95.19 493 TYR A O 1
ATOM 3785 N N . VAL A 1 494 ? -23.029 -3.407 19.646 1.00 98.06 494 VAL A N 1
ATOM 3786 C CA . VAL A 1 494 ? -21.819 -3.095 20.419 1.00 98.06 494 VAL A CA 1
ATOM 3787 C C . VAL A 1 494 ? -22.116 -1.927 21.344 1.00 98.06 494 VAL A C 1
ATOM 3789 O O . VAL A 1 494 ? -22.617 -0.897 20.897 1.00 98.06 494 VAL A O 1
ATOM 3792 N N . THR A 1 495 ? -21.834 -2.075 22.635 1.00 98.38 495 THR A N 1
ATOM 3793 C CA . THR A 1 495 ? -21.923 -0.970 23.593 1.00 98.38 495 THR A CA 1
ATOM 3794 C C . THR A 1 495 ? -20.617 -0.188 23.592 1.00 98.38 495 THR A C 1
ATOM 3796 O O . THR A 1 495 ? -19.563 -0.775 23.801 1.00 98.38 495 THR A O 1
ATOM 3799 N N . VAL A 1 496 ? -20.672 1.131 23.419 1.00 97.75 496 VAL A N 1
ATOM 3800 C CA . VAL A 1 496 ? -19.518 2.029 23.562 1.00 97.75 496 VAL A CA 1
ATOM 3801 C C . VAL A 1 496 ? -19.613 2.759 24.899 1.00 97.75 496 VAL A C 1
ATOM 3803 O O . VAL A 1 496 ? -20.605 3.445 25.172 1.00 97.75 496 VAL A O 1
ATOM 3806 N N . VAL A 1 497 ? -18.579 2.596 25.729 1.00 95.38 497 VAL A N 1
ATOM 3807 C CA . VAL A 1 497 ? -18.400 3.303 27.002 1.00 95.38 497 VAL A CA 1
ATOM 3808 C C . VAL A 1 497 ? -17.350 4.399 26.818 1.00 95.38 497 VAL A C 1
ATOM 3810 O O . VAL A 1 497 ? -16.147 4.145 26.873 1.00 95.38 497 VAL A O 1
ATOM 3813 N N . ASP A 1 498 ? -17.802 5.634 26.623 1.00 92.00 498 ASP A N 1
ATOM 3814 C CA . ASP A 1 498 ? -16.934 6.805 26.443 1.00 92.00 498 ASP A CA 1
ATOM 3815 C C . ASP A 1 498 ? -17.613 8.066 27.019 1.00 92.00 498 ASP A C 1
ATOM 3817 O O . ASP A 1 498 ? -18.668 7.962 27.637 1.00 92.00 498 ASP A O 1
ATOM 3821 N N . HIS A 1 499 ? -17.006 9.249 26.898 1.00 81.69 499 HIS A N 1
ATOM 3822 C CA . HIS A 1 499 ? -17.554 10.504 27.430 1.00 81.69 499 HIS A CA 1
ATOM 3823 C C . HIS A 1 499 ? -18.817 10.946 26.678 1.00 81.69 499 HIS A C 1
ATOM 3825 O O . HIS A 1 499 ? -19.914 10.879 27.227 1.00 81.69 499 HIS A O 1
ATOM 3831 N N . LYS A 1 500 ? -18.676 11.393 25.422 1.00 83.31 500 LYS A N 1
ATOM 3832 C CA . LYS A 1 500 ? -19.795 11.775 24.549 1.00 83.31 500 LYS A CA 1
ATOM 3833 C C . LYS A 1 500 ? -19.780 10.945 23.276 1.00 83.31 500 LYS A C 1
ATOM 3835 O O . LYS A 1 500 ? -18.748 10.821 22.615 1.00 83.31 500 LYS A O 1
ATOM 3840 N N . VAL A 1 501 ? -20.936 10.368 22.949 1.00 88.62 501 VAL A N 1
ATOM 3841 C CA . VAL A 1 501 ? -21.110 9.521 21.768 1.00 88.62 501 VAL A CA 1
ATOM 3842 C C . VAL A 1 501 ? -22.334 9.998 21.002 1.00 88.62 501 VAL A C 1
ATOM 3844 O O . VAL A 1 501 ? -23.483 9.808 21.407 1.00 88.62 501 VAL A O 1
ATOM 3847 N N . PHE A 1 502 ? -22.070 10.591 19.850 1.00 88.00 502 PHE A N 1
ATOM 3848 C CA . PHE A 1 502 ? -23.063 10.896 18.839 1.00 88.00 502 PHE A CA 1
ATOM 3849 C C . PHE A 1 502 ? -22.993 9.815 17.761 1.00 88.00 502 PHE A C 1
ATOM 3851 O O . PHE A 1 502 ? -21.925 9.278 17.466 1.00 88.00 502 PHE A O 1
ATOM 3858 N N . ILE A 1 503 ? -24.140 9.482 17.174 1.00 87.06 503 ILE A N 1
ATOM 3859 C CA . ILE A 1 503 ? -24.234 8.525 16.069 1.00 87.06 503 ILE A CA 1
ATOM 3860 C C . ILE A 1 503 ? -24.834 9.274 14.887 1.00 87.06 503 ILE A C 1
ATOM 3862 O O . ILE A 1 503 ? -25.920 9.839 15.023 1.00 87.06 503 ILE A O 1
ATOM 3866 N N . MET A 1 504 ? -24.124 9.280 13.758 1.00 82.44 504 MET A N 1
ATOM 3867 C CA . MET A 1 504 ? -24.532 9.996 12.548 1.00 82.44 504 MET A CA 1
ATOM 3868 C C . MET A 1 504 ? -25.876 9.471 12.028 1.00 82.44 504 MET A C 1
ATOM 3870 O O . MET A 1 504 ? -26.801 10.242 11.788 1.00 82.44 504 MET A O 1
ATOM 3874 N N . ASP A 1 505 ? -26.013 8.146 11.928 1.00 80.62 505 ASP A N 1
ATOM 3875 C CA . ASP A 1 505 ? -27.283 7.485 11.635 1.00 80.62 505 ASP A CA 1
ATOM 3876 C C . ASP A 1 505 ? -27.997 7.104 12.938 1.00 80.62 505 ASP A C 1
ATOM 3878 O O . ASP A 1 505 ? -27.777 6.040 13.525 1.00 80.62 505 ASP A O 1
ATOM 3882 N N . GLY A 1 506 ? -28.900 7.975 13.391 1.00 82.94 506 GLY A N 1
ATOM 3883 C CA . GLY A 1 506 ? -29.675 7.759 14.612 1.00 82.94 506 GLY A CA 1
ATOM 3884 C C . GLY A 1 506 ? -30.482 6.451 14.641 1.00 82.94 506 GLY A C 1
ATOM 3885 O O . GLY A 1 506 ? -30.835 5.997 15.732 1.00 82.94 506 GLY A O 1
ATOM 3886 N N . SER A 1 507 ? -30.744 5.811 13.492 1.00 84.94 507 SER A N 1
ATOM 3887 C CA . SER A 1 507 ? -31.430 4.510 13.421 1.00 84.94 507 SER A CA 1
ATOM 3888 C C . SER A 1 507 ? -30.580 3.346 13.948 1.00 84.94 507 SER A C 1
ATOM 3890 O O . SER A 1 507 ? -31.120 2.317 14.374 1.00 84.94 507 SER A O 1
ATOM 3892 N N . LEU A 1 508 ? -29.256 3.523 13.986 1.00 88.69 508 LEU A N 1
ATOM 3893 C CA . LEU A 1 508 ? -28.304 2.548 14.516 1.00 88.69 508 LEU A CA 1
ATOM 3894 C C . LEU A 1 508 ? -28.155 2.636 16.039 1.00 88.69 508 LEU A C 1
ATOM 3896 O O . LEU A 1 508 ? -27.577 1.739 16.649 1.00 88.69 508 LEU A O 1
ATOM 3900 N N . LYS A 1 509 ? -28.720 3.653 16.697 1.00 94.50 509 LYS A N 1
ATOM 3901 C CA . LYS A 1 509 ? -28.724 3.737 18.163 1.00 94.50 509 LYS A CA 1
ATOM 3902 C C . LYS A 1 509 ? -29.625 2.650 18.761 1.00 94.50 509 LYS A C 1
ATOM 3904 O O . LYS A 1 509 ? -30.835 2.636 18.538 1.00 94.50 509 LYS A O 1
ATOM 3909 N N . LYS A 1 510 ? -29.054 1.756 19.574 1.00 95.06 510 LYS A N 1
ATOM 3910 C CA . LYS A 1 510 ? -29.793 0.715 20.309 1.00 95.06 510 LYS A CA 1
ATOM 3911 C C . LYS A 1 510 ? -30.430 1.264 21.584 1.00 95.06 510 LYS A C 1
ATOM 3913 O O . LYS A 1 510 ? -31.621 1.071 21.807 1.00 95.06 510 LYS A O 1
ATOM 3918 N N . PHE A 1 511 ? -29.627 1.923 22.409 1.00 95.38 511 PHE A N 1
ATOM 3919 C CA . PHE A 1 511 ? -30.031 2.644 23.613 1.00 95.38 511 PHE A CA 1
ATOM 3920 C C . PHE A 1 511 ? -28.979 3.713 23.915 1.00 95.38 511 PHE A C 1
ATOM 3922 O O . PHE A 1 511 ? -27.862 3.649 23.401 1.00 95.38 511 PHE A O 1
ATOM 3929 N N . LYS A 1 512 ? -29.323 4.677 24.767 1.00 93.25 512 LYS A N 1
ATOM 3930 C CA . LYS A 1 512 ? -28.370 5.605 25.376 1.00 93.25 512 LYS A CA 1
ATOM 3931 C C . LYS A 1 512 ? -28.689 5.715 26.861 1.00 93.25 512 LYS A C 1
ATOM 3933 O O . LYS A 1 512 ? -29.844 5.949 27.202 1.00 93.25 512 LYS A O 1
ATOM 3938 N N . ARG A 1 513 ? -27.681 5.527 27.708 1.00 92.62 513 ARG A N 1
ATOM 3939 C CA . ARG A 1 513 ? -27.715 5.868 29.132 1.00 92.62 513 ARG A CA 1
ATOM 3940 C C . ARG A 1 513 ? -26.668 6.933 29.380 1.00 92.62 513 ARG A C 1
ATOM 3942 O O . ARG A 1 513 ? -25.494 6.715 29.075 1.00 92.62 513 ARG A O 1
ATOM 3949 N N . ASP A 1 514 ? -27.118 8.078 29.871 1.00 86.88 514 ASP A N 1
ATOM 3950 C CA . ASP A 1 514 ? -26.231 9.147 30.295 1.00 86.88 514 ASP A CA 1
ATOM 3951 C C . ASP A 1 514 ? -26.046 9.030 31.803 1.00 86.88 514 ASP A C 1
ATOM 3953 O O . ASP A 1 514 ? -27.012 9.018 32.560 1.00 86.88 514 ASP A O 1
ATOM 3957 N N . TYR A 1 515 ? -24.804 8.903 32.254 1.00 85.31 515 TYR A N 1
ATOM 3958 C CA . TYR A 1 515 ? -24.531 8.893 33.683 1.00 85.31 515 TYR A CA 1
ATOM 3959 C C . TYR A 1 515 ? -24.371 10.328 34.221 1.00 85.31 515 TYR A C 1
ATOM 3961 O O . TYR A 1 515 ? -24.324 10.505 35.433 1.00 85.31 515 TYR A O 1
ATOM 3969 N N . ASN A 1 516 ? -24.364 11.359 33.359 1.00 73.75 516 ASN A N 1
ATOM 3970 C CA . ASN A 1 516 ? -24.214 12.781 33.706 1.00 73.75 516 ASN A CA 1
ATOM 3971 C C . ASN A 1 516 ? -25.514 13.498 34.118 1.00 73.75 516 ASN A C 1
ATOM 3973 O O . ASN A 1 516 ? -25.453 14.700 34.357 1.00 73.75 516 ASN A O 1
ATOM 3977 N N . GLU A 1 517 ? -26.669 12.826 34.208 1.00 64.81 517 GLU A N 1
ATOM 3978 C CA . GLU A 1 517 ? -28.011 13.452 34.311 1.00 64.81 517 GLU A CA 1
ATOM 3979 C C . GLU A 1 517 ? -28.191 14.492 35.442 1.00 64.81 517 GLU A C 1
ATOM 3981 O O . GLU A 1 517 ? -29.087 15.327 35.364 1.00 64.81 517 GLU A O 1
ATOM 3986 N N . ASN A 1 518 ? -27.321 14.496 36.460 1.00 68.25 518 ASN A N 1
ATOM 3987 C CA . ASN A 1 518 ? -27.354 15.443 37.585 1.00 68.25 518 ASN A CA 1
ATOM 3988 C C . ASN A 1 518 ? -26.167 16.426 37.619 1.00 68.25 518 ASN A C 1
ATOM 3990 O O . ASN A 1 518 ? -25.962 17.111 38.623 1.00 68.25 518 ASN A O 1
ATOM 3994 N N . THR A 1 519 ? -25.351 16.481 36.565 1.00 72.25 519 THR A N 1
ATOM 3995 C CA . THR A 1 519 ? -24.175 17.359 36.501 1.00 72.25 519 THR A CA 1
ATOM 3996 C C . THR A 1 519 ? -24.569 18.731 35.947 1.00 72.25 519 THR A C 1
ATOM 3998 O O . THR A 1 519 ? -25.181 18.791 34.878 1.00 72.25 519 THR A O 1
ATOM 4001 N N . PRO A 1 520 ? -24.224 19.851 36.614 1.00 77.25 520 PRO A N 1
ATOM 4002 C CA . PRO A 1 520 ? -24.536 21.180 36.100 1.00 77.25 520 PRO A CA 1
ATOM 4003 C C . PRO A 1 520 ? -23.948 21.417 34.703 1.00 77.25 520 PRO A C 1
ATOM 4005 O O . PRO A 1 520 ? -22.758 21.203 34.474 1.00 77.25 520 PRO A O 1
ATOM 4008 N N . VAL A 1 521 ? -24.765 21.947 33.789 1.00 73.56 521 VAL A N 1
ATOM 4009 C CA . VAL A 1 521 ? -24.377 22.299 32.407 1.00 73.56 521 VAL A CA 1
ATOM 4010 C C . VAL A 1 521 ? -23.092 23.137 32.345 1.00 73.56 521 VAL A C 1
ATOM 4012 O O . VAL A 1 521 ? -22.248 22.923 31.479 1.00 73.56 521 VAL A O 1
ATOM 4015 N N . ALA A 1 522 ? -22.901 24.061 33.289 1.00 74.44 522 ALA A N 1
ATOM 4016 C CA . ALA A 1 522 ? -21.700 24.890 33.348 1.00 74.44 522 ALA A CA 1
ATOM 4017 C C . ALA A 1 522 ? -20.414 24.070 33.582 1.00 74.44 522 ALA A C 1
ATOM 4019 O O . ALA A 1 522 ? -19.378 24.376 32.991 1.00 74.44 522 ALA A O 1
ATOM 4020 N N . GLU A 1 523 ? -20.475 23.012 34.398 1.00 74.31 523 GLU A N 1
ATOM 4021 C CA . GLU A 1 523 ? -19.336 22.117 34.649 1.00 74.31 523 GLU A CA 1
ATOM 4022 C C . GLU A 1 523 ? -19.042 21.245 33.423 1.00 74.31 523 GLU A C 1
ATOM 4024 O O . GLU A 1 523 ? -17.883 21.085 33.037 1.00 74.31 523 GLU A O 1
ATOM 4029 N N . ILE A 1 524 ? -20.098 20.763 32.758 1.00 72.00 524 ILE A N 1
ATOM 4030 C CA . ILE A 1 524 ? -20.011 20.015 31.497 1.00 72.00 524 ILE A CA 1
ATOM 4031 C C . ILE A 1 524 ? -19.308 20.862 30.425 1.00 72.00 524 ILE A C 1
ATOM 4033 O O . ILE A 1 524 ? -18.319 20.430 29.829 1.00 72.00 524 ILE A O 1
ATOM 4037 N N . ASN A 1 525 ? -19.761 22.102 30.230 1.00 73.25 525 ASN A N 1
ATOM 4038 C CA . ASN A 1 525 ? -19.185 23.025 29.252 1.00 73.25 525 ASN A CA 1
ATOM 4039 C C . ASN A 1 525 ? -17.734 23.392 29.580 1.00 73.25 525 ASN A C 1
ATOM 4041 O O . ASN A 1 525 ? -16.903 23.467 28.674 1.00 73.25 525 ASN A O 1
ATOM 4045 N N . SER A 1 526 ? -17.403 23.595 30.858 1.00 75.00 526 SER A N 1
ATOM 4046 C CA . SER A 1 526 ? -16.037 23.911 31.290 1.00 75.00 526 SER A CA 1
ATOM 4047 C C . SER A 1 526 ? -15.053 22.776 30.981 1.00 75.00 526 SER A C 1
ATOM 4049 O O . SER A 1 526 ? -13.967 23.022 30.443 1.00 75.00 526 SER A O 1
ATOM 4051 N N . PHE A 1 527 ? -15.439 21.525 31.247 1.00 74.38 527 PHE A N 1
ATOM 4052 C CA . PHE A 1 527 ? -14.590 20.373 30.950 1.00 74.38 527 PHE A CA 1
ATOM 4053 C C . PHE A 1 527 ? -14.336 20.227 29.449 1.00 74.38 527 PHE A C 1
ATOM 4055 O O . PHE A 1 527 ? -13.193 20.052 29.030 1.00 74.38 527 PHE A O 1
ATOM 4062 N N . PHE A 1 528 ? -15.377 20.328 28.625 1.00 73.81 528 PHE A N 1
ATOM 4063 C CA . PHE A 1 528 ? -15.230 20.155 27.182 1.00 73.81 528 PHE A CA 1
ATOM 4064 C C . PHE A 1 528 ? -14.545 21.336 26.493 1.00 73.81 528 PHE A C 1
ATOM 4066 O O . PHE A 1 528 ? -13.819 21.131 25.525 1.00 73.81 528 PHE A O 1
ATOM 4073 N N . SER A 1 529 ? -14.686 22.550 27.029 1.00 72.56 529 SER A N 1
ATOM 4074 C CA . SER A 1 529 ? -13.914 23.710 26.562 1.00 72.56 529 SER A CA 1
ATOM 4075 C C . SER A 1 529 ? -12.416 23.547 26.836 1.00 72.56 529 SER A C 1
ATOM 4077 O O . SER A 1 529 ? -11.594 23.999 26.046 1.00 72.56 529 SER A O 1
ATOM 4079 N N . SER A 1 530 ? -12.052 22.890 27.942 1.00 70.38 530 SER A N 1
ATOM 4080 C CA . SER A 1 530 ? -10.653 22.600 28.285 1.00 70.38 530 SER A CA 1
ATOM 4081 C C . SER A 1 530 ? -10.121 21.311 27.649 1.00 70.38 530 SER A C 1
ATOM 4083 O O . SER A 1 530 ? -8.911 21.168 27.500 1.00 70.38 530 SER A O 1
ATOM 4085 N N . ASN A 1 531 ? -11.001 20.389 27.242 1.00 72.75 531 ASN A N 1
ATOM 4086 C CA . ASN A 1 531 ? -10.639 19.097 26.657 1.00 72.75 531 ASN A CA 1
ATOM 4087 C C . ASN A 1 531 ? -11.533 18.747 25.449 1.00 72.75 531 ASN A C 1
ATOM 4089 O O . ASN A 1 531 ? -12.324 17.798 25.513 1.00 72.75 531 ASN A O 1
ATOM 4093 N N . PRO A 1 532 ? -11.407 19.474 24.324 1.00 71.62 532 PRO A N 1
ATOM 4094 C CA . PRO A 1 532 ? -12.302 19.326 23.173 1.00 71.62 532 PRO A CA 1
ATOM 4095 C C . PRO A 1 532 ? -12.241 17.935 22.528 1.00 71.62 532 PRO A C 1
ATOM 4097 O O . PRO A 1 532 ? -13.228 17.479 21.961 1.00 71.62 532 PRO A O 1
ATOM 4100 N N . VAL A 1 533 ? -11.126 17.210 22.676 1.00 74.44 533 VAL A N 1
ATOM 4101 C CA . VAL A 1 533 ? -10.975 15.832 22.175 1.00 74.44 533 VAL A CA 1
ATOM 4102 C C . VAL A 1 533 ? -12.028 14.888 22.778 1.00 74.44 533 VAL A C 1
ATOM 4104 O O . VAL A 1 533 ? -12.538 14.012 22.087 1.00 74.44 533 VAL A O 1
ATOM 4107 N N . HIS A 1 534 ? -12.429 15.083 24.040 1.00 78.12 534 HIS A N 1
ATOM 4108 C CA . HIS A 1 534 ? -13.420 14.220 24.695 1.00 78.12 534 HIS A CA 1
ATOM 4109 C C . HIS A 1 534 ? -14.862 14.425 24.197 1.00 78.12 534 HIS A C 1
ATOM 4111 O O . HIS A 1 534 ? -15.717 13.590 24.494 1.00 78.12 534 HIS A O 1
ATOM 4117 N N . LEU A 1 535 ? -15.143 15.492 23.435 1.00 79.38 535 LEU A N 1
ATOM 4118 C CA . LEU A 1 535 ? -16.447 15.693 22.787 1.00 79.38 535 LEU A CA 1
ATOM 4119 C C . LEU A 1 535 ? -16.648 14.770 21.584 1.00 79.38 535 LEU A C 1
ATOM 4121 O O . LEU A 1 535 ? -17.773 14.364 21.293 1.00 79.38 535 LEU A O 1
ATOM 4125 N N . THR A 1 536 ? -15.568 14.465 20.868 1.00 84.12 536 THR A N 1
ATOM 4126 C CA . THR A 1 536 ? -15.619 13.750 19.589 1.00 84.12 536 THR A CA 1
ATOM 4127 C C . THR A 1 536 ? -15.114 12.315 19.705 1.00 84.12 536 THR A C 1
ATOM 4129 O O . THR A 1 536 ? -15.592 11.459 18.960 1.00 84.12 536 THR A O 1
ATOM 4132 N N . HIS A 1 537 ? -14.234 12.023 20.672 1.00 89.25 537 HIS A N 1
ATOM 4133 C CA . HIS A 1 537 ? -13.568 10.725 20.835 1.00 89.25 537 HIS A CA 1
ATOM 4134 C C . HIS A 1 537 ? -14.537 9.535 20.843 1.00 89.25 537 HIS A C 1
ATOM 4136 O O . HIS A 1 537 ? -14.381 8.613 20.049 1.00 89.25 537 HIS A O 1
ATOM 4142 N N . GLY A 1 538 ? -15.585 9.563 21.671 1.00 91.94 538 GLY A N 1
ATOM 4143 C CA . GLY A 1 538 ? -16.546 8.459 21.740 1.00 91.94 538 GLY A CA 1
ATOM 4144 C C . GLY A 1 538 ? -17.306 8.220 20.430 1.00 91.94 538 GLY A C 1
ATOM 4145 O O . GLY A 1 538 ? -17.600 7.078 20.077 1.00 91.94 538 GLY A O 1
ATOM 4146 N N . SER A 1 539 ? -17.575 9.284 19.673 1.00 92.56 539 SER A N 1
ATOM 4147 C CA . SER A 1 539 ? -18.212 9.197 18.351 1.00 92.56 539 SER A CA 1
ATOM 4148 C C . SER A 1 539 ? -17.257 8.614 17.306 1.00 92.56 539 SER A C 1
ATOM 4150 O O . SER A 1 539 ? -17.663 7.762 16.517 1.00 92.56 539 SER A O 1
ATOM 4152 N N . GLN A 1 540 ? -15.980 9.008 17.354 1.00 93.69 540 GLN A N 1
ATOM 4153 C CA . GLN A 1 540 ? -14.922 8.452 16.507 1.00 93.69 540 GLN A CA 1
ATOM 4154 C C . GLN A 1 540 ? -14.716 6.958 16.790 1.00 93.69 540 GLN A C 1
ATOM 4156 O O . GLN A 1 540 ? -14.736 6.158 15.857 1.00 93.69 540 GLN A O 1
ATOM 4161 N N . VAL A 1 541 ? -14.638 6.558 18.064 1.00 96.12 541 VAL A N 1
ATOM 4162 C CA . VAL A 1 541 ? -14.572 5.146 18.489 1.00 96.12 541 VAL A CA 1
ATOM 4163 C C . VAL A 1 541 ? -15.775 4.357 17.970 1.00 96.12 541 VAL A C 1
ATOM 4165 O O . VAL A 1 541 ? -15.608 3.274 17.410 1.00 96.12 541 VAL A O 1
ATOM 4168 N N . ALA A 1 542 ? -16.989 4.898 18.110 1.00 96.12 542 ALA A N 1
ATOM 4169 C CA . ALA A 1 542 ? -18.190 4.245 17.599 1.00 96.12 542 ALA A CA 1
ATOM 4170 C C . ALA A 1 542 ? -18.153 4.091 16.069 1.00 96.12 542 ALA A C 1
ATOM 4172 O O . ALA A 1 542 ? -18.529 3.037 15.554 1.00 96.12 542 ALA A O 1
ATOM 4173 N N . SER A 1 543 ? -17.672 5.105 15.343 1.00 93.81 543 SER A N 1
ATOM 4174 C CA . SER A 1 543 ? -17.626 5.100 13.876 1.00 93.81 543 SER A CA 1
ATOM 4175 C C . SER A 1 543 ? -16.778 3.954 13.304 1.00 93.81 543 SER A C 1
ATOM 4177 O O . SER A 1 543 ? -17.197 3.318 12.341 1.00 93.81 543 SER A O 1
ATOM 4179 N N . VAL A 1 544 ? -15.675 3.576 13.964 1.00 95.56 544 VAL A N 1
ATOM 4180 C CA . VAL A 1 544 ? -14.834 2.425 13.568 1.00 95.56 544 VAL A CA 1
ATOM 4181 C C . VAL A 1 544 ? -15.624 1.107 13.555 1.00 95.56 544 VAL A C 1
ATOM 4183 O O . VAL A 1 544 ? -15.273 0.165 12.847 1.00 95.56 544 VAL A O 1
ATOM 4186 N N . ILE A 1 545 ? -16.724 1.030 14.307 1.00 94.88 545 ILE A N 1
ATOM 4187 C CA . ILE A 1 545 ? -17.600 -0.142 14.346 1.00 94.88 545 ILE A CA 1
ATOM 4188 C C . ILE A 1 545 ? -18.659 -0.047 13.249 1.00 94.88 545 ILE A C 1
ATOM 4190 O O . ILE A 1 545 ? -18.723 -0.922 12.386 1.00 94.88 545 ILE A O 1
ATOM 4194 N N . TYR A 1 546 ? -19.525 0.970 13.318 1.00 90.12 546 TYR A N 1
ATOM 4195 C CA . TYR A 1 546 ? -20.794 0.974 12.583 1.00 90.12 546 TYR A CA 1
ATOM 4196 C C . TYR A 1 546 ? -20.757 1.716 11.257 1.00 90.12 546 TYR A C 1
ATOM 4198 O O . TYR A 1 546 ? -21.691 1.530 10.472 1.00 90.12 546 TYR A O 1
ATOM 4206 N N . ASP A 1 547 ? -19.784 2.605 11.045 1.00 86.50 547 ASP A N 1
ATOM 4207 C CA . ASP A 1 547 ? -19.817 3.513 9.905 1.00 86.50 547 ASP A CA 1
ATOM 4208 C C . ASP A 1 547 ? -19.882 2.714 8.607 1.00 86.50 547 ASP A C 1
ATOM 4210 O O . ASP A 1 547 ? -19.249 1.663 8.480 1.00 86.50 547 ASP A O 1
ATOM 4214 N N . TYR A 1 548 ? -20.699 3.174 7.661 1.00 77.38 548 TYR A N 1
ATOM 4215 C CA . TYR A 1 548 ? -20.816 2.443 6.415 1.00 77.38 548 TYR A CA 1
ATOM 4216 C C . TYR A 1 548 ? -19.528 2.527 5.612 1.00 77.38 548 TYR A C 1
ATOM 4218 O O . TYR A 1 548 ? -19.209 1.511 5.032 1.00 77.38 548 TYR A O 1
ATOM 4226 N N . GLU A 1 549 ? -18.776 3.637 5.658 1.00 72.25 549 GLU A N 1
ATOM 4227 C CA . GLU A 1 549 ? -17.569 3.910 4.861 1.00 72.25 549 GLU A CA 1
ATOM 4228 C C . GLU A 1 549 ? -16.334 3.132 5.350 1.00 72.25 549 GLU A C 1
ATOM 4230 O O . GLU A 1 549 ? -15.761 2.296 4.652 1.00 72.25 549 GLU A O 1
ATOM 4235 N N . PHE A 1 550 ? -15.949 3.350 6.601 1.00 75.75 550 PHE A N 1
ATOM 4236 C CA . PHE A 1 550 ? -14.723 2.785 7.181 1.00 75.75 550 PHE A CA 1
ATOM 4237 C C . PHE A 1 550 ? -14.984 1.916 8.413 1.00 75.75 550 PHE A C 1
ATOM 4239 O O . PHE A 1 550 ? -14.042 1.508 9.094 1.00 75.75 550 PHE A O 1
ATOM 4246 N N . GLY A 1 551 ? -16.245 1.598 8.713 1.00 85.44 551 GLY A N 1
ATOM 4247 C CA . GLY A 1 551 ? -16.589 0.694 9.803 1.00 85.44 551 GLY A CA 1
ATOM 4248 C C . GLY A 1 551 ? -16.172 -0.748 9.511 1.00 85.44 551 GLY A C 1
ATOM 4249 O O . GLY A 1 551 ? -16.177 -1.224 8.370 1.00 85.44 551 GLY A O 1
ATOM 4250 N N . GLN A 1 552 ? -15.806 -1.466 10.569 1.00 89.19 552 GLN A N 1
ATOM 4251 C CA . GLN A 1 552 ? -15.390 -2.869 10.484 1.00 89.19 552 GLN A CA 1
ATOM 4252 C C . GLN A 1 552 ? -16.562 -3.843 10.655 1.00 89.19 552 GLN A C 1
ATOM 4254 O O . GLN A 1 552 ? -16.459 -5.004 10.277 1.00 89.19 552 GLN A O 1
ATOM 4259 N N . ALA A 1 553 ? -17.711 -3.360 11.135 1.00 88.12 553 ALA A N 1
ATOM 4260 C CA . ALA A 1 553 ? -18.989 -4.063 11.083 1.00 88.12 553 ALA A CA 1
ATOM 4261 C C . ALA A 1 553 ? -20.116 -3.093 10.654 1.00 88.12 553 ALA A C 1
ATOM 4263 O O . ALA A 1 553 ? -20.996 -2.772 11.467 1.00 88.12 553 ALA A O 1
ATOM 4264 N N . PRO A 1 554 ? -20.108 -2.625 9.386 1.00 85.12 554 PRO A N 1
ATOM 4265 C CA . PRO A 1 554 ? -21.009 -1.590 8.878 1.00 85.12 554 PRO A CA 1
ATOM 4266 C C . PRO A 1 554 ? -22.476 -1.809 9.246 1.00 85.12 554 PRO A C 1
ATOM 4268 O O . PRO A 1 554 ? -23.031 -2.900 9.071 1.00 85.12 554 PRO A O 1
ATOM 4271 N N . GLY A 1 555 ? -23.128 -0.772 9.768 1.00 83.56 555 GLY A N 1
ATOM 4272 C CA . GLY A 1 555 ? -24.530 -0.773 10.188 1.00 83.56 555 GLY A CA 1
ATOM 4273 C C . GLY A 1 555 ? -24.832 -1.620 11.430 1.00 83.56 555 GLY A C 1
ATOM 4274 O O . GLY A 1 555 ? -25.971 -2.067 11.592 1.00 83.56 555 GLY A O 1
ATOM 4275 N N . THR A 1 556 ? -23.836 -1.965 12.246 1.00 89.19 556 THR A N 1
ATOM 4276 C CA . THR A 1 556 ? -24.063 -2.596 13.558 1.00 89.19 556 THR A CA 1
ATOM 4277 C C . THR A 1 556 ? -24.681 -1.583 14.512 1.00 89.19 556 THR A C 1
ATOM 4279 O O . THR A 1 556 ? -24.287 -0.419 14.536 1.00 89.19 556 THR A O 1
ATOM 4282 N N . LYS A 1 557 ? -25.673 -2.005 15.303 1.00 93.75 557 LYS A N 1
ATOM 4283 C CA . LYS A 1 557 ? -26.298 -1.099 16.268 1.00 93.75 557 LYS A CA 1
ATOM 4284 C C . LYS A 1 557 ? -25.339 -0.773 17.409 1.00 93.75 557 LYS A C 1
ATOM 4286 O O . LYS A 1 557 ? -24.622 -1.654 17.879 1.00 93.75 557 LYS A O 1
ATOM 4291 N N . ILE A 1 558 ? -25.396 0.464 17.895 1.00 96.81 558 ILE A N 1
ATOM 4292 C CA . ILE A 1 558 ? -24.553 0.955 18.984 1.00 96.81 558 ILE A CA 1
ATOM 4293 C C . ILE A 1 558 ? -25.393 1.219 20.233 1.00 96.81 558 ILE A C 1
ATOM 4295 O O . ILE A 1 558 ? -26.331 2.021 20.216 1.00 96.81 558 ILE A O 1
ATOM 4299 N N . GLY A 1 559 ? -25.071 0.518 21.318 1.00 97.00 559 GLY A N 1
ATOM 4300 C CA . GLY A 1 559 ? -25.486 0.881 22.672 1.00 97.00 559 GLY A CA 1
ATOM 4301 C C . GLY A 1 559 ? -24.549 1.956 23.213 1.00 97.00 559 GLY A C 1
ATOM 4302 O O . GLY A 1 559 ? -23.347 1.902 22.979 1.00 97.00 559 GLY A O 1
ATOM 4303 N N . ILE A 1 560 ? -25.078 2.954 23.909 1.00 95.88 560 ILE A N 1
ATOM 4304 C CA . ILE A 1 560 ? -24.278 4.082 24.391 1.00 95.88 560 ILE A CA 1
ATOM 4305 C C . ILE A 1 560 ? -24.358 4.143 25.913 1.00 95.88 560 ILE A C 1
ATOM 4307 O O . ILE A 1 560 ? -25.453 4.233 26.475 1.00 95.88 560 ILE A O 1
ATOM 4311 N N . ARG A 1 561 ? -23.194 4.139 26.566 1.00 94.00 561 ARG A N 1
ATOM 4312 C CA . ARG A 1 561 ? -23.033 4.395 28.002 1.00 94.00 561 ARG A CA 1
ATOM 4313 C C . ARG A 1 561 ? -22.089 5.582 28.182 1.00 94.00 561 ARG A C 1
ATOM 4315 O O . ARG A 1 561 ? -20.873 5.420 28.144 1.00 94.00 561 ARG A O 1
ATOM 4322 N N . GLU A 1 562 ? -22.658 6.776 28.334 1.00 88.75 562 GLU A N 1
ATOM 4323 C CA . GLU A 1 562 ? -21.895 8.028 28.448 1.00 88.75 562 GLU A CA 1
ATOM 4324 C C . GLU A 1 562 ? -21.422 8.253 29.883 1.00 88.75 562 GLU A C 1
ATOM 4326 O O . GLU A 1 562 ? -22.224 8.549 30.771 1.00 88.75 562 GLU A O 1
ATOM 4331 N N . LYS A 1 563 ? -20.119 8.105 30.128 1.00 84.00 563 LYS A N 1
ATOM 4332 C CA . LYS A 1 563 ? -19.538 8.250 31.471 1.00 84.00 563 LYS A CA 1
ATOM 4333 C C . LYS A 1 563 ? -19.456 9.718 31.921 1.00 84.00 563 LYS A C 1
ATOM 4335 O O . LYS A 1 563 ? -19.415 10.640 31.104 1.00 84.00 563 LYS A O 1
ATOM 4340 N N . ILE A 1 564 ? -19.399 9.916 33.241 1.00 69.75 564 ILE A N 1
ATOM 4341 C CA . ILE A 1 564 ? -19.336 11.225 33.896 1.00 69.75 564 ILE A CA 1
ATOM 4342 C C . ILE A 1 564 ? -17.924 11.797 33.855 1.00 69.75 564 ILE A C 1
ATOM 4344 O O . ILE A 1 564 ? -16.946 11.087 34.071 1.00 69.75 564 ILE A O 1
ATOM 4348 N N . MET A 1 565 ? -17.823 13.101 33.612 1.00 65.88 565 MET A N 1
ATOM 4349 C CA . MET A 1 565 ? -16.613 13.890 33.845 1.00 65.88 565 MET A CA 1
ATOM 4350 C C . MET A 1 565 ? -16.372 14.080 35.351 1.00 65.88 565 MET A C 1
ATOM 4352 O O . MET A 1 565 ? -17.315 14.139 36.135 1.00 65.88 565 MET A O 1
ATOM 4356 N N . ASN A 1 566 ? -15.111 14.182 35.778 1.00 62.53 566 ASN A N 1
ATOM 4357 C CA . ASN A 1 566 ? -14.801 14.426 37.189 1.00 62.53 566 ASN A CA 1
ATOM 4358 C C . ASN A 1 566 ? -15.359 15.798 37.608 1.00 62.53 566 ASN A C 1
ATOM 4360 O O . ASN A 1 566 ? -14.880 16.820 37.119 1.00 62.53 566 ASN A O 1
ATOM 4364 N N . THR A 1 567 ? -16.362 15.817 38.485 1.00 60.16 567 THR A N 1
ATOM 4365 C CA . THR A 1 567 ? -17.040 17.037 38.950 1.00 60.16 567 THR A CA 1
ATOM 4366 C C . THR A 1 567 ? -17.053 17.099 40.469 1.00 60.16 567 THR A C 1
ATOM 4368 O O . THR A 1 567 ? -16.800 16.102 41.147 1.00 60.16 567 THR A O 1
ATOM 4371 N N . ALA A 1 568 ? -17.363 18.268 41.033 1.00 59.09 568 ALA A N 1
ATOM 4372 C CA . ALA A 1 568 ? -17.411 18.443 42.488 1.00 59.09 568 ALA A CA 1
ATOM 4373 C C . ALA A 1 568 ? -18.499 17.585 43.170 1.00 59.09 568 ALA A C 1
ATOM 4375 O O . ALA A 1 568 ? -18.469 17.399 44.385 1.00 59.09 568 ALA A O 1
ATOM 4376 N N . THR A 1 569 ? -19.463 17.074 42.398 1.00 54.78 569 THR A N 1
ATOM 4377 C CA . THR A 1 569 ? -20.678 16.407 42.888 1.00 54.78 569 THR A CA 1
ATOM 4378 C C . THR A 1 569 ? -20.741 14.907 42.583 1.00 54.78 569 THR A C 1
ATOM 4380 O O . THR A 1 569 ? -21.601 14.226 43.138 1.00 54.78 569 THR A O 1
ATOM 4383 N N . HIS A 1 570 ? -19.841 14.368 41.747 1.00 63.25 570 HIS A N 1
ATOM 4384 C CA . HIS A 1 570 ? -19.875 12.967 41.313 1.00 63.25 570 HIS A CA 1
ATOM 4385 C C . HIS A 1 570 ? -18.487 12.318 41.320 1.00 63.25 570 HIS A C 1
ATOM 4387 O O . HIS A 1 570 ? -17.555 12.786 40.667 1.00 63.25 570 HIS A O 1
ATOM 4393 N N . SER A 1 571 ? -18.369 11.173 42.000 1.00 72.31 571 SER A N 1
ATOM 4394 C CA . SER A 1 571 ? -17.165 10.345 41.931 1.00 72.31 571 SER A CA 1
ATOM 4395 C C . SER A 1 571 ? -17.098 9.610 40.593 1.00 72.31 571 SER A C 1
ATOM 4397 O O . SER A 1 571 ? -18.001 8.856 40.216 1.00 72.31 571 SER A O 1
ATOM 4399 N N . HIS A 1 572 ? -15.978 9.772 39.890 1.00 75.88 572 HIS A N 1
ATOM 4400 C CA . HIS A 1 572 ? -15.695 9.040 38.656 1.00 75.88 572 HIS A CA 1
ATOM 4401 C C . HIS A 1 572 ? -15.760 7.514 38.896 1.00 75.88 572 HIS A C 1
ATOM 4403 O O . HIS A 1 572 ? -16.290 6.785 38.061 1.00 75.88 572 HIS A O 1
ATOM 4409 N N . ALA A 1 573 ? -15.327 7.032 40.070 1.00 80.94 573 ALA A N 1
ATOM 4410 C CA . ALA A 1 573 ? -15.382 5.615 40.440 1.00 80.94 573 ALA A CA 1
ATOM 4411 C C . ALA A 1 573 ? -16.820 5.083 40.606 1.00 80.94 573 ALA A C 1
ATOM 4413 O O . ALA A 1 573 ? -17.105 3.961 40.190 1.00 80.94 573 ALA A O 1
ATOM 4414 N N . ASP A 1 574 ? -17.751 5.886 41.138 1.00 82.88 574 ASP A N 1
ATOM 4415 C CA . ASP A 1 574 ? -19.171 5.502 41.234 1.00 82.88 574 ASP A CA 1
ATOM 4416 C C . ASP A 1 574 ? -19.819 5.314 39.868 1.00 82.88 574 ASP A C 1
ATOM 4418 O O . ASP A 1 574 ? -20.671 4.445 39.686 1.00 82.88 574 ASP A O 1
ATOM 4422 N N . THR A 1 575 ? -19.397 6.113 38.893 1.00 84.62 575 THR A N 1
ATOM 4423 C CA . THR A 1 575 ? -19.883 5.982 37.521 1.00 84.62 575 THR A CA 1
ATOM 4424 C C . THR A 1 575 ? -19.457 4.657 36.915 1.00 84.62 575 THR A C 1
ATOM 4426 O O . THR A 1 575 ? -20.292 3.923 36.394 1.00 84.62 575 THR A O 1
ATOM 4429 N N . TRP A 1 576 ? -18.171 4.323 37.021 1.00 86.94 576 TRP A N 1
ATOM 4430 C CA . TRP A 1 576 ? -17.650 3.048 36.534 1.00 86.94 576 TRP A CA 1
ATOM 4431 C C . TRP A 1 576 ? -18.320 1.862 37.216 1.00 86.94 576 TRP A C 1
ATOM 4433 O O . TRP A 1 576 ? -18.713 0.920 36.533 1.00 86.94 576 TRP A O 1
ATOM 4443 N N . ARG A 1 577 ? -18.555 1.945 38.534 1.00 88.31 577 ARG A N 1
ATOM 4444 C CA . ARG A 1 577 ? -19.377 0.965 39.254 1.00 88.31 577 ARG A CA 1
ATOM 4445 C C . ARG A 1 577 ? -20.742 0.788 38.578 1.00 88.31 577 ARG A C 1
ATOM 4447 O O . ARG A 1 577 ? -21.048 -0.309 38.118 1.00 88.31 577 ARG A O 1
ATOM 4454 N N . LYS A 1 578 ? -21.534 1.855 38.449 1.00 90.19 578 LYS A N 1
ATOM 4455 C CA . LYS A 1 578 ? -22.872 1.786 37.829 1.00 90.19 578 LYS A CA 1
ATOM 4456 C C . LYS A 1 578 ? -22.837 1.234 36.403 1.00 90.19 578 LYS A C 1
ATOM 4458 O O . LYS A 1 578 ? -23.691 0.432 36.048 1.00 90.19 578 LYS A O 1
ATOM 4463 N N . ILE A 1 579 ? -21.837 1.614 35.609 1.00 92.19 579 ILE A N 1
ATOM 4464 C CA . ILE A 1 579 ? -21.650 1.086 34.253 1.00 92.19 579 ILE A CA 1
ATOM 4465 C C . ILE A 1 579 ? -21.452 -0.433 34.287 1.00 92.19 579 ILE A C 1
ATOM 4467 O O . ILE A 1 579 ? -22.119 -1.133 33.532 1.00 92.19 579 ILE A O 1
ATOM 4471 N N . TYR A 1 580 ? -20.592 -0.960 35.164 1.00 93.56 580 TYR A N 1
ATOM 4472 C CA . TYR A 1 580 ? -20.386 -2.409 35.276 1.00 93.56 580 TYR A CA 1
ATOM 4473 C C . TYR A 1 580 ? -21.614 -3.153 35.815 1.00 93.56 580 TYR A C 1
ATOM 4475 O O . TYR A 1 580 ? -21.915 -4.234 35.314 1.00 93.56 580 TYR A O 1
ATOM 4483 N N . ASP A 1 581 ? -22.343 -2.581 36.783 1.00 94.25 581 ASP A N 1
ATOM 4484 C CA . ASP A 1 581 ? -23.612 -3.163 37.257 1.00 94.25 581 ASP A CA 1
ATOM 4485 C C . ASP A 1 581 ? -24.627 -3.248 36.120 1.00 94.25 581 ASP A C 1
ATOM 4487 O O . ASP A 1 581 ? -25.280 -4.272 35.934 1.00 94.25 581 ASP A O 1
ATOM 4491 N N . ASP A 1 582 ? -24.746 -2.186 35.329 1.00 95.81 582 ASP A N 1
ATOM 4492 C CA . ASP A 1 582 ? -25.676 -2.171 34.215 1.00 95.81 582 ASP A CA 1
ATOM 4493 C C . ASP A 1 582 ? -25.251 -3.120 33.091 1.00 95.81 582 ASP A C 1
ATOM 4495 O O . ASP A 1 582 ? -26.104 -3.797 32.531 1.00 95.81 582 ASP A O 1
ATOM 4499 N N . ILE A 1 583 ? -23.954 -3.225 32.775 1.00 95.88 583 ILE A N 1
ATOM 4500 C CA . ILE A 1 583 ? -23.448 -4.220 31.812 1.00 95.88 583 ILE A CA 1
ATOM 4501 C C . ILE A 1 583 ? -23.837 -5.633 32.263 1.00 95.88 583 ILE A C 1
ATOM 4503 O O . ILE A 1 583 ? -24.330 -6.415 31.450 1.00 95.88 583 ILE A O 1
ATOM 4507 N N . LEU A 1 584 ? -23.663 -5.944 33.552 1.00 95.44 584 LEU A N 1
ATOM 4508 C CA . LEU A 1 584 ? -24.025 -7.235 34.142 1.00 95.44 584 LEU A CA 1
ATOM 4509 C C . LEU A 1 584 ? -25.541 -7.497 34.091 1.00 95.44 584 LEU A C 1
ATOM 4511 O O . LEU A 1 584 ? -25.979 -8.607 33.775 1.00 95.44 584 LEU A O 1
ATOM 4515 N N . ASN A 1 585 ? -26.350 -6.487 34.410 1.00 96.50 585 ASN A N 1
ATOM 4516 C CA . ASN A 1 585 ? -27.807 -6.607 34.460 1.00 96.50 585 ASN A CA 1
ATOM 4517 C C . ASN A 1 585 ? -28.430 -6.693 33.062 1.00 96.50 585 ASN A C 1
ATOM 4519 O O . ASN A 1 585 ? -29.309 -7.524 32.829 1.00 96.50 585 ASN A O 1
ATOM 4523 N N . ASP A 1 586 ? -27.963 -5.857 32.136 1.00 96.31 586 ASP A N 1
ATOM 4524 C CA . ASP A 1 586 ? -28.496 -5.763 30.775 1.00 96.31 586 ASP A CA 1
ATOM 4525 C C . ASP A 1 586 ? -27.919 -6.829 29.836 1.00 96.31 586 ASP A C 1
ATOM 4527 O O . ASP A 1 586 ? -28.504 -7.092 28.787 1.00 96.31 586 ASP A O 1
ATOM 4531 N N . GLN A 1 587 ? -26.804 -7.463 30.219 1.00 95.12 587 GLN A N 1
ATOM 4532 C CA . GLN A 1 587 ? -26.106 -8.487 29.436 1.00 95.12 587 GLN A CA 1
ATOM 4533 C C . GLN A 1 587 ? -25.640 -7.969 28.072 1.00 95.12 587 GLN A C 1
ATOM 4535 O O . GLN A 1 587 ? -25.830 -8.624 27.044 1.00 95.12 587 GLN A O 1
ATOM 4540 N N . ASP A 1 588 ? -25.016 -6.789 28.059 1.00 96.56 588 ASP A N 1
ATOM 4541 C CA . ASP A 1 588 ? -24.481 -6.200 26.830 1.00 96.56 588 ASP A CA 1
ATOM 4542 C C . ASP A 1 588 ? -23.503 -7.180 26.161 1.00 96.56 588 ASP A C 1
ATOM 4544 O O . ASP A 1 588 ? -22.517 -7.564 26.790 1.00 96.56 588 ASP A O 1
ATOM 4548 N N . PRO A 1 589 ? -23.738 -7.619 24.912 1.00 95.56 589 PRO A N 1
ATOM 4549 C CA . PRO A 1 589 ? -23.018 -8.765 24.365 1.00 95.56 589 PRO A CA 1
ATOM 4550 C C . PRO A 1 589 ? -21.533 -8.460 24.140 1.00 95.56 589 PRO A C 1
ATOM 4552 O O . PRO A 1 589 ? -20.686 -9.267 24.520 1.00 95.56 589 PRO A O 1
ATOM 4555 N N . ILE A 1 590 ? -21.219 -7.294 23.565 1.00 98.38 590 ILE A N 1
ATOM 4556 C CA . ILE A 1 590 ? -19.858 -6.798 23.324 1.00 98.38 590 ILE A CA 1
ATOM 4557 C C . ILE A 1 590 ? -19.782 -5.349 23.816 1.00 98.38 590 ILE A C 1
ATOM 4559 O O . ILE 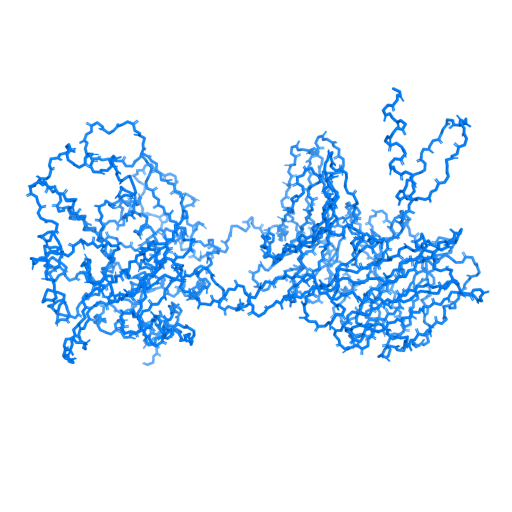A 1 590 ? -20.592 -4.518 23.401 1.00 98.38 590 ILE A O 1
ATOM 4563 N N . VAL A 1 591 ? -18.815 -5.039 24.679 1.00 98.56 591 VAL A N 1
ATOM 4564 C CA . VAL A 1 591 ? -18.641 -3.720 25.305 1.00 98.56 591 VAL A CA 1
ATOM 4565 C C . VAL A 1 591 ? -17.247 -3.177 25.004 1.00 98.56 591 VAL A C 1
ATOM 4567 O O . VAL A 1 591 ? -16.257 -3.799 25.365 1.00 98.56 591 VAL A O 1
ATOM 4570 N N . VAL A 1 592 ? -17.163 -2.007 24.378 1.00 98.56 592 VAL A N 1
ATOM 4571 C CA . VAL A 1 592 ? -15.919 -1.290 24.069 1.00 98.56 592 VAL A CA 1
ATOM 4572 C C . VAL A 1 592 ? -15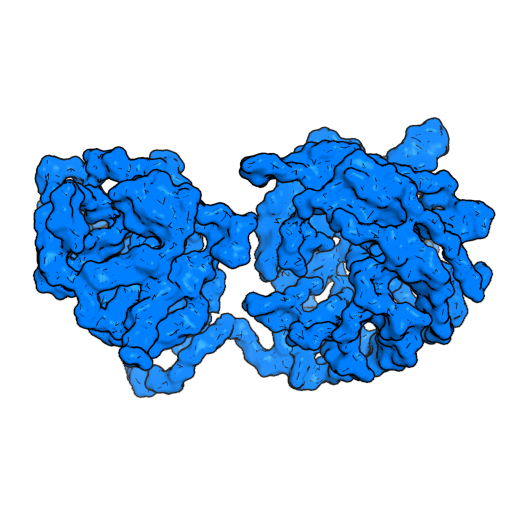.622 -0.265 25.150 1.00 98.56 592 VAL A C 1
ATOM 4574 O O . VAL A 1 592 ? -16.471 0.571 25.470 1.00 98.56 592 VAL A O 1
ATOM 4577 N N . VAL A 1 593 ? -14.399 -0.312 25.678 1.00 96.25 593 VAL A N 1
ATOM 4578 C CA . VAL A 1 593 ? -13.919 0.594 26.721 1.00 96.25 593 VAL A CA 1
ATOM 4579 C C . VAL A 1 593 ? -12.547 1.163 26.349 1.00 96.25 593 VAL A C 1
ATOM 4581 O O . VAL A 1 593 ? -11.545 0.453 26.321 1.00 96.25 593 VAL A O 1
ATOM 4584 N N . THR A 1 594 ? -12.492 2.467 26.089 1.00 90.19 594 THR A N 1
ATOM 4585 C CA . THR A 1 594 ? -11.326 3.160 25.499 1.00 90.19 594 THR A CA 1
ATOM 4586 C C . THR A 1 594 ? -10.735 4.242 26.405 1.00 90.19 594 THR A C 1
ATOM 4588 O O . THR A 1 594 ? -10.001 5.113 25.948 1.00 90.19 594 THR A O 1
ATOM 4591 N N . GLY A 1 595 ? -11.036 4.213 27.707 1.00 82.44 595 GLY A N 1
ATOM 4592 C CA . GLY A 1 595 ? -10.502 5.183 28.662 1.00 82.44 595 GLY A CA 1
ATOM 4593 C C . GLY A 1 595 ? -10.253 4.605 30.049 1.00 82.44 595 GLY A C 1
ATOM 4594 O O . GLY A 1 595 ? -10.754 3.538 30.394 1.00 82.44 595 GLY A O 1
ATOM 4595 N N . SER A 1 596 ? -9.503 5.356 30.849 1.00 84.44 596 SER A N 1
ATOM 4596 C CA . SER A 1 596 ? -9.099 4.989 32.205 1.00 84.44 596 SER A CA 1
ATOM 4597 C C . SER A 1 596 ? -9.443 6.081 33.213 1.00 84.44 596 SER A C 1
ATOM 4599 O O . SER A 1 596 ? -9.803 7.205 32.848 1.00 84.44 596 SER A O 1
ATOM 4601 N N . ILE A 1 597 ? -9.338 5.749 34.496 1.00 83.25 597 ILE A N 1
ATOM 4602 C CA . ILE A 1 597 ? -9.373 6.718 35.594 1.00 83.25 597 ILE A CA 1
ATOM 4603 C C . ILE A 1 597 ? -8.082 6.646 36.391 1.00 83.25 597 ILE A C 1
ATOM 4605 O O . ILE A 1 597 ? -7.422 5.611 36.415 1.00 83.25 597 ILE A O 1
ATOM 4609 N N . ARG A 1 598 ? -7.720 7.733 37.076 1.00 83.00 598 ARG A N 1
ATOM 4610 C CA . ARG A 1 598 ? -6.665 7.660 38.091 1.00 83.00 598 ARG A CA 1
ATOM 4611 C C . ARG A 1 598 ? -7.129 6.746 39.217 1.00 83.00 598 ARG A C 1
ATOM 4613 O O . ARG A 1 598 ? -8.259 6.879 39.686 1.00 83.00 598 ARG A O 1
ATOM 4620 N N . ARG A 1 599 ? -6.249 5.844 39.639 1.00 82.31 599 ARG A N 1
ATOM 4621 C CA . ARG A 1 599 ? -6.532 4.879 40.696 1.00 82.31 599 ARG A CA 1
ATOM 4622 C C . ARG A 1 599 ? -6.728 5.597 42.030 1.00 82.31 599 ARG A C 1
ATOM 4624 O O . ARG A 1 599 ? -5.926 6.456 42.399 1.00 82.31 599 ARG A O 1
ATOM 4631 N N . THR A 1 600 ? -7.783 5.242 42.754 1.00 78.88 600 THR A N 1
ATOM 4632 C CA . THR A 1 600 ? -8.061 5.707 44.120 1.00 78.88 600 THR A CA 1
ATOM 4633 C C . THR A 1 600 ? -8.301 4.497 45.030 1.00 78.88 600 THR A C 1
ATOM 4635 O O . THR A 1 600 ? -8.531 3.396 44.535 1.00 78.88 600 THR A O 1
ATOM 4638 N N . PRO A 1 601 ? -8.242 4.632 46.368 1.00 74.94 601 PRO A N 1
ATOM 4639 C CA . PRO A 1 601 ? -8.522 3.504 47.264 1.00 74.94 601 PRO A CA 1
ATOM 4640 C C . PRO A 1 601 ? -9.903 2.863 47.035 1.00 74.94 601 PRO A C 1
ATOM 4642 O O . PRO A 1 601 ? -10.052 1.654 47.190 1.00 74.94 601 PRO A O 1
ATOM 4645 N N . ASP A 1 602 ? -10.883 3.663 46.607 1.00 70.50 602 ASP A N 1
ATOM 4646 C CA . ASP A 1 602 ? -12.271 3.237 46.410 1.00 70.50 602 ASP A CA 1
ATOM 4647 C C . ASP A 1 602 ? -12.575 2.727 44.991 1.00 70.50 602 ASP A C 1
ATOM 4649 O O . ASP A 1 602 ? -13.720 2.349 44.731 1.00 70.50 602 ASP A O 1
ATOM 4653 N N . SER A 1 603 ? -11.619 2.748 44.052 1.00 70.88 603 SER A N 1
ATOM 4654 C CA . SER A 1 603 ? -11.891 2.396 42.651 1.00 70.88 603 SER A CA 1
ATOM 4655 C C . SER A 1 603 ? -11.921 0.897 42.357 1.00 70.88 603 SER A C 1
ATOM 4657 O O . SER A 1 603 ? -12.431 0.553 41.310 1.00 70.88 603 SER A O 1
ATOM 4659 N N . ASN A 1 604 ? -11.493 0.011 43.263 1.00 76.25 604 ASN A N 1
ATOM 4660 C CA . ASN A 1 604 ? -11.383 -1.437 43.015 1.00 76.25 604 ASN A CA 1
ATOM 4661 C C . ASN A 1 604 ? -12.618 -2.060 42.308 1.00 76.25 604 ASN A C 1
ATOM 4663 O O . ASN A 1 604 ? -13.672 -2.248 42.928 1.00 76.25 604 ASN A O 1
ATOM 4667 N N . PHE A 1 605 ? -12.481 -2.394 41.017 1.00 86.81 605 PHE A N 1
ATOM 4668 C CA . PHE A 1 605 ? -13.569 -2.927 40.175 1.00 86.81 605 PHE A CA 1
ATOM 4669 C C . PHE A 1 605 ? -13.535 -4.448 39.955 1.00 86.81 605 PHE A C 1
ATOM 4671 O O . PHE A 1 605 ? -14.446 -4.988 39.319 1.00 86.81 605 PHE A O 1
ATOM 4678 N N . ASP A 1 606 ? -12.524 -5.146 40.474 1.00 90.19 606 ASP A N 1
ATOM 4679 C CA . ASP A 1 606 ? -12.216 -6.532 40.103 1.00 90.19 606 ASP A CA 1
ATOM 4680 C C . ASP A 1 606 ? -13.384 -7.501 40.331 1.00 90.19 606 ASP A C 1
ATOM 4682 O O . ASP A 1 606 ? -13.673 -8.330 39.471 1.00 90.19 606 ASP A O 1
ATOM 4686 N N . ASP A 1 607 ? -14.100 -7.386 41.452 1.00 91.31 607 ASP A N 1
ATOM 4687 C CA . ASP A 1 607 ? -15.217 -8.290 41.767 1.00 91.31 607 ASP A CA 1
ATOM 4688 C C . ASP A 1 607 ? -16.438 -8.069 40.855 1.00 91.31 607 ASP A C 1
ATOM 4690 O O . ASP A 1 607 ? -17.194 -9.002 40.583 1.00 91.31 607 ASP A O 1
ATOM 4694 N N . ARG A 1 608 ? -16.627 -6.851 40.333 1.00 93.06 608 ARG A N 1
ATOM 4695 C CA . ARG A 1 608 ? -17.703 -6.541 39.374 1.00 93.06 608 ARG A CA 1
ATOM 4696 C C . ARG A 1 608 ? -17.378 -7.090 37.992 1.00 93.06 608 ARG A C 1
ATOM 4698 O O . ARG A 1 608 ? -18.243 -7.678 37.349 1.00 93.06 608 ARG A O 1
ATOM 4705 N N . ILE A 1 609 ? -16.125 -6.948 37.564 1.00 95.31 609 ILE A N 1
ATOM 4706 C CA . ILE A 1 609 ? -15.638 -7.549 36.317 1.00 95.31 609 ILE A CA 1
ATOM 4707 C C . ILE A 1 609 ? -15.700 -9.081 36.422 1.00 95.31 609 ILE A C 1
ATOM 4709 O O . ILE A 1 609 ? -16.187 -9.740 35.507 1.00 95.31 609 ILE A O 1
ATOM 4713 N N . ASP A 1 610 ? -15.317 -9.657 37.561 1.00 95.88 610 ASP A N 1
ATOM 4714 C CA . ASP A 1 610 ? -15.441 -11.096 37.812 1.00 95.88 610 ASP A CA 1
ATOM 4715 C C . ASP A 1 610 ? -16.902 -11.577 37.756 1.00 95.88 610 ASP A C 1
ATOM 4717 O O . ASP A 1 610 ? -17.184 -12.616 37.160 1.00 95.88 610 ASP A O 1
ATOM 4721 N N . ALA A 1 611 ? -17.854 -10.809 38.300 1.00 96.69 611 ALA A N 1
ATOM 4722 C CA . ALA A 1 611 ? -19.281 -11.132 38.218 1.00 96.69 611 ALA A CA 1
ATOM 4723 C C . ALA A 1 611 ? -19.801 -11.173 36.767 1.00 96.69 611 ALA A C 1
ATOM 4725 O O . ALA A 1 611 ? -20.589 -12.057 36.419 1.00 96.69 611 ALA A O 1
ATOM 4726 N N . ILE A 1 612 ? -19.314 -10.278 35.899 1.00 97.50 612 ILE A N 1
ATOM 4727 C CA . ILE A 1 612 ? -19.584 -10.326 34.451 1.00 97.50 612 ILE A CA 1
ATOM 4728 C C . ILE A 1 612 ? -19.022 -11.625 33.849 1.00 97.50 612 ILE A C 1
ATOM 4730 O O . ILE A 1 612 ? -19.706 -12.314 33.084 1.00 97.50 612 ILE A O 1
ATOM 4734 N N . GLY A 1 613 ? -17.813 -12.011 34.263 1.00 97.12 613 GLY A N 1
ATOM 4735 C CA . GLY A 1 613 ? -17.178 -13.276 33.894 1.00 97.12 613 GLY A CA 1
ATOM 4736 C C . GLY A 1 613 ? -17.982 -14.514 34.300 1.00 97.12 613 GLY A C 1
ATOM 4737 O O . GLY A 1 613 ? -18.158 -15.433 33.499 1.00 97.12 613 GLY A O 1
ATOM 4738 N N . VAL A 1 614 ? -18.542 -14.521 35.515 1.00 97.19 614 VAL A N 1
ATOM 4739 C CA . VAL A 1 614 ? -19.421 -15.594 36.023 1.00 97.19 614 VAL A CA 1
ATOM 4740 C C . VAL A 1 614 ? -20.660 -15.770 35.148 1.00 97.19 614 VAL A C 1
ATOM 4742 O O . VAL A 1 614 ? -21.057 -16.901 34.867 1.00 97.19 614 VAL A O 1
ATOM 4745 N N . GLN A 1 615 ? -21.272 -14.671 34.708 1.00 96.69 615 GLN A N 1
ATOM 4746 C CA . GLN A 1 615 ? -22.470 -14.719 33.871 1.00 96.69 615 GLN A CA 1
ATOM 4747 C C . GLN A 1 615 ? -22.165 -15.239 32.457 1.00 96.69 615 GLN A C 1
ATOM 4749 O O . GLN A 1 615 ? -23.008 -15.898 31.843 1.00 96.69 615 GLN A O 1
ATOM 4754 N N . ASN A 1 616 ? -20.952 -14.975 31.954 1.00 96.94 616 ASN A N 1
ATOM 4755 C CA . ASN A 1 616 ? -20.438 -15.479 30.679 1.00 96.94 616 ASN A CA 1
ATOM 4756 C C . ASN A 1 616 ? -21.308 -15.077 29.461 1.00 96.94 616 ASN A C 1
ATOM 4758 O O . ASN A 1 616 ? -21.486 -15.839 28.502 1.00 96.94 616 ASN A O 1
ATOM 4762 N N . LYS A 1 617 ? -21.890 -13.870 29.513 1.00 96.25 617 LYS A N 1
ATOM 4763 C CA . LYS A 1 617 ? -22.745 -13.292 28.455 1.00 96.25 617 LYS A CA 1
ATOM 4764 C C . LYS A 1 617 ? -22.136 -12.082 27.758 1.00 96.25 617 LYS A C 1
ATOM 4766 O O . LYS A 1 617 ? -22.382 -11.912 26.566 1.00 96.25 617 LYS A O 1
ATOM 4771 N N . SER A 1 618 ? -21.330 -11.311 28.479 1.00 97.81 618 SER A N 1
ATOM 4772 C CA . SER A 1 618 ? -20.730 -10.066 28.010 1.00 97.81 618 SER A CA 1
ATOM 4773 C C . SER A 1 618 ? -19.220 -10.204 27.871 1.00 97.81 618 SER A C 1
ATOM 4775 O O . SER A 1 618 ? -18.566 -10.760 28.754 1.00 97.81 618 SER A O 1
ATOM 4777 N N . LEU A 1 619 ? -18.669 -9.666 26.783 1.00 98.19 619 LEU A N 1
ATOM 4778 C CA . LEU A 1 619 ? -17.231 -9.445 26.631 1.00 98.19 619 LEU A CA 1
ATOM 4779 C C . LEU A 1 619 ? -16.903 -7.962 26.719 1.00 98.19 619 LEU A C 1
ATOM 4781 O O . LEU A 1 619 ? -17.536 -7.146 26.051 1.00 98.19 619 LEU A O 1
ATOM 4785 N N . ILE A 1 620 ? -15.874 -7.633 27.496 1.00 98.56 620 ILE A N 1
ATOM 4786 C CA . ILE A 1 620 ? -15.327 -6.280 27.588 1.00 98.56 620 ILE A CA 1
ATOM 4787 C C . ILE A 1 620 ? -14.058 -6.220 26.742 1.00 98.56 620 ILE A C 1
ATOM 4789 O O . ILE A 1 620 ? -13.053 -6.835 27.076 1.00 98.56 620 ILE A O 1
ATOM 4793 N N . VAL A 1 621 ? -14.083 -5.458 25.658 1.00 98.81 621 VAL A N 1
ATOM 4794 C CA . VAL A 1 621 ? -12.921 -5.166 24.818 1.00 98.81 621 VAL A CA 1
ATOM 4795 C C . VAL A 1 621 ? -12.344 -3.839 25.297 1.00 98.81 621 VAL A C 1
ATOM 4797 O O . VAL A 1 621 ? -12.977 -2.792 25.156 1.00 98.81 621 VAL A O 1
ATOM 4800 N N . SER A 1 622 ? -11.175 -3.889 25.931 1.00 98.12 622 SER A N 1
ATOM 4801 C CA . SER A 1 622 ? -10.569 -2.744 26.609 1.00 98.12 622 SER A CA 1
ATOM 4802 C C . SER A 1 622 ? -9.242 -2.369 25.971 1.00 98.12 622 SER A C 1
ATOM 4804 O O . SER A 1 622 ? -8.366 -3.218 25.799 1.00 98.12 622 SER A O 1
ATOM 4806 N N . ALA A 1 623 ? -9.063 -1.077 25.712 1.00 98.00 623 ALA A N 1
ATOM 4807 C CA . ALA A 1 623 ? -7.779 -0.521 25.308 1.00 98.00 623 ALA A CA 1
ATOM 4808 C C . ALA A 1 623 ? -6.719 -0.782 26.389 1.00 98.00 623 ALA A C 1
ATOM 4810 O O . ALA A 1 623 ? -7.006 -0.627 27.578 1.00 98.00 623 ALA A O 1
ATOM 4811 N N . ALA A 1 624 ? -5.492 -1.128 25.989 1.00 96.81 624 ALA A N 1
ATOM 4812 C CA . ALA A 1 624 ? -4.342 -1.187 26.900 1.00 96.81 624 ALA A CA 1
ATOM 4813 C C . ALA A 1 624 ? -3.908 0.215 27.388 1.00 96.81 624 ALA A C 1
ATOM 4815 O O . ALA A 1 624 ? -3.165 0.362 28.357 1.00 96.81 624 ALA A O 1
ATOM 4816 N N . GLY A 1 625 ? -4.393 1.274 26.739 1.00 93.44 625 GLY A N 1
ATOM 4817 C CA . GLY A 1 625 ? -4.028 2.652 27.033 1.00 93.44 625 GLY A CA 1
ATOM 4818 C C . GLY A 1 625 ? -2.790 3.098 26.260 1.00 93.44 625 GLY A C 1
ATOM 4819 O O . GLY A 1 625 ? -2.046 2.290 25.704 1.00 93.44 625 GLY A O 1
ATOM 4820 N N . ASN A 1 626 ? -2.598 4.414 26.214 1.00 91.06 626 ASN A N 1
ATOM 4821 C CA . ASN A 1 626 ? -1.462 5.038 25.547 1.00 91.06 626 ASN A CA 1
ATOM 4822 C C . ASN A 1 626 ? -0.625 5.817 26.569 1.00 91.06 626 ASN A C 1
ATOM 4824 O O . ASN A 1 626 ? -1.179 6.401 27.506 1.00 91.06 626 ASN A O 1
ATOM 4828 N N . SER A 1 627 ? 0.690 5.855 26.373 1.00 86.50 627 SER A N 1
ATOM 4829 C CA . SER A 1 627 ? 1.632 6.623 27.195 1.00 86.50 627 SER A CA 1
ATOM 4830 C C . SER A 1 627 ? 2.526 7.509 26.315 1.00 86.50 627 SER A C 1
ATOM 4832 O O . SER A 1 627 ? 2.725 7.222 25.142 1.00 86.50 627 SER A O 1
ATOM 4834 N N . ASN A 1 628 ? 3.023 8.619 26.874 1.00 75.44 628 ASN A N 1
ATOM 4835 C CA . ASN A 1 628 ? 3.900 9.593 26.208 1.00 75.44 628 ASN A CA 1
ATOM 4836 C C . ASN A 1 628 ? 5.184 9.757 27.057 1.00 75.44 628 ASN A C 1
ATOM 4838 O O . ASN A 1 628 ? 5.060 9.811 28.291 1.00 75.44 628 ASN A O 1
ATOM 4842 N N . PRO A 1 629 ? 6.392 9.815 26.456 1.00 67.00 629 PRO A N 1
ATOM 4843 C CA . PRO A 1 629 ? 6.682 9.831 25.009 1.00 67.00 629 PRO A CA 1
ATOM 4844 C C . PRO A 1 629 ? 6.569 8.479 24.307 1.00 67.00 629 PRO A C 1
ATOM 4846 O O . PRO A 1 629 ? 6.439 8.453 23.092 1.00 67.00 629 PRO A O 1
ATOM 4849 N N . GLU A 1 630 ? 6.542 7.383 25.056 1.00 78.94 630 GLU A N 1
ATOM 4850 C CA . GLU A 1 630 ? 6.421 6.023 24.535 1.00 78.94 630 GLU A CA 1
ATOM 4851 C C . GLU A 1 630 ? 5.473 5.190 25.405 1.00 78.94 630 GLU A C 1
ATOM 4853 O O . GLU A 1 630 ? 5.171 5.546 26.556 1.00 78.94 630 GLU A O 1
ATOM 4858 N N . GLY A 1 631 ? 4.995 4.085 24.835 1.00 84.12 631 GLY A N 1
ATOM 4859 C CA . GLY A 1 631 ? 4.183 3.084 25.510 1.00 84.12 631 GLY A CA 1
ATOM 4860 C C . GLY A 1 631 ? 4.842 2.560 26.783 1.00 84.12 631 GLY A C 1
ATOM 4861 O O . GLY A 1 631 ? 6.062 2.443 26.878 1.00 84.12 631 GLY A O 1
ATOM 4862 N N . LYS A 1 632 ? 4.031 2.232 27.791 1.00 90.38 632 LYS A N 1
ATOM 4863 C CA . LYS A 1 632 ? 4.513 1.671 29.061 1.00 90.38 632 LYS A CA 1
ATOM 4864 C C . LYS A 1 632 ? 4.044 0.240 29.244 1.00 90.38 632 LYS A C 1
ATOM 4866 O O . LYS A 1 632 ? 3.003 -0.163 28.721 1.00 90.38 632 LYS A O 1
ATOM 4871 N N . SER A 1 633 ? 4.774 -0.500 30.074 1.00 94.44 633 SER A N 1
ATOM 4872 C CA . SER A 1 633 ? 4.292 -1.780 30.577 1.00 94.44 633 SER A CA 1
ATOM 4873 C C . SER A 1 633 ? 2.953 -1.589 31.290 1.00 94.44 633 SER A C 1
ATOM 4875 O O . SER A 1 633 ? 2.794 -0.695 32.125 1.00 94.44 633 SER A O 1
ATOM 4877 N N . MET A 1 634 ? 1.990 -2.458 31.001 1.00 93.88 634 MET A N 1
ATOM 4878 C CA . MET A 1 634 ? 0.691 -2.506 31.669 1.00 93.88 634 MET A CA 1
ATOM 4879 C C . MET A 1 634 ? 0.835 -2.720 33.177 1.00 93.88 634 MET A C 1
ATOM 4881 O O . MET A 1 634 ? 0.023 -2.205 33.942 1.00 93.88 634 MET A O 1
ATOM 4885 N N . ASN A 1 635 ? 1.897 -3.407 33.617 1.00 90.62 635 ASN A N 1
ATOM 4886 C CA . ASN A 1 635 ? 2.223 -3.526 35.037 1.00 90.62 635 ASN A CA 1
ATOM 4887 C C . ASN A 1 635 ? 2.429 -2.149 35.680 1.00 90.62 635 ASN A C 1
ATOM 4889 O O . ASN A 1 635 ? 1.868 -1.895 36.741 1.00 90.62 635 ASN A O 1
ATOM 4893 N N . ASP A 1 636 ? 3.155 -1.250 35.014 1.00 90.69 636 ASP A N 1
ATOM 4894 C CA . ASP A 1 636 ? 3.436 0.097 35.520 1.00 90.69 636 ASP A CA 1
ATOM 4895 C C . ASP A 1 636 ? 2.235 1.027 35.349 1.00 90.69 636 ASP A C 1
ATOM 4897 O O . ASP A 1 636 ? 1.898 1.812 36.239 1.00 90.69 636 ASP A O 1
ATOM 4901 N N . HIS A 1 637 ? 1.549 0.933 34.208 1.00 90.38 637 HIS A N 1
ATOM 4902 C CA . HIS A 1 637 ? 0.390 1.770 33.917 1.00 90.38 637 HIS A CA 1
ATOM 4903 C C . HIS A 1 637 ? -0.740 1.538 34.935 1.00 90.38 637 HIS A C 1
ATOM 4905 O O . HIS A 1 637 ? -1.303 2.494 35.477 1.00 90.38 637 HIS A O 1
ATOM 4911 N N . CYS A 1 638 ? -1.003 0.276 35.282 1.00 90.94 638 CYS A N 1
ATOM 4912 C CA . CYS A 1 638 ? -2.048 -0.113 36.231 1.00 90.94 638 CYS A CA 1
ATOM 4913 C C . CYS A 1 638 ? -1.716 0.176 37.709 1.00 90.94 638 CYS A C 1
ATOM 4915 O O . CYS A 1 638 ? -2.558 -0.030 38.589 1.00 90.94 638 CYS A O 1
ATOM 4917 N N . ILE A 1 639 ? -0.518 0.693 38.013 1.00 89.50 639 ILE A N 1
ATOM 4918 C CA . ILE A 1 639 ? -0.216 1.265 39.337 1.00 89.50 639 ILE A CA 1
ATOM 4919 C C . ILE A 1 639 ? -0.963 2.591 39.513 1.00 89.50 639 ILE A C 1
ATOM 4921 O O . ILE A 1 639 ? -1.511 2.861 40.580 1.00 89.50 639 ILE A O 1
ATOM 4925 N N . SER A 1 640 ? -0.987 3.418 38.465 1.00 86.88 640 SER A N 1
ATOM 4926 C CA . SER A 1 640 ? -1.506 4.792 38.531 1.00 86.88 640 SER A CA 1
ATOM 4927 C C . SER A 1 640 ? -2.928 4.936 38.000 1.00 86.88 640 SER A C 1
ATOM 4929 O O . SER A 1 640 ? -3.630 5.885 38.361 1.00 86.88 640 SER A O 1
ATOM 4931 N N . PHE A 1 641 ? -3.354 4.014 37.142 1.00 88.12 641 PHE A N 1
ATOM 4932 C CA . PHE A 1 641 ? -4.647 4.056 36.476 1.00 88.12 641 PHE A CA 1
ATOM 4933 C C . PHE A 1 641 ? -5.439 2.776 36.713 1.00 88.12 641 PHE A C 1
ATOM 4935 O O . PHE A 1 641 ? -4.876 1.708 36.941 1.00 88.12 641 PHE A O 1
ATOM 4942 N N . GLU A 1 642 ? -6.757 2.896 36.640 1.00 87.31 642 GLU A N 1
ATOM 4943 C CA . GLU A 1 642 ? -7.687 1.780 36.703 1.00 87.31 642 GLU A CA 1
ATOM 4944 C C . GLU A 1 642 ? -8.619 1.813 35.486 1.00 87.31 642 GLU A C 1
ATOM 4946 O O . GLU A 1 642 ? -9.124 2.866 35.085 1.00 87.31 642 GLU A O 1
ATOM 4951 N N . MET A 1 643 ? -8.779 0.653 34.855 1.00 89.75 643 MET A N 1
ATOM 4952 C CA . MET A 1 643 ? -9.615 0.391 33.681 1.00 89.75 643 MET A CA 1
ATOM 4953 C C . MET A 1 643 ? -9.837 -1.127 33.573 1.00 89.75 643 MET A C 1
ATOM 4955 O O . MET A 1 643 ? -9.077 -1.869 34.204 1.00 89.75 643 MET A O 1
ATOM 4959 N N . PRO A 1 644 ? -10.791 -1.630 32.765 1.00 93.81 644 PRO A N 1
ATOM 4960 C CA . PRO A 1 644 ? -10.994 -3.073 32.649 1.00 93.81 644 PRO A CA 1
ATOM 4961 C C . PRO A 1 644 ? -9.729 -3.829 32.240 1.00 93.81 644 PRO A C 1
ATOM 4963 O O . PRO A 1 644 ? -9.486 -4.917 32.748 1.00 93.81 644 PRO A O 1
ATOM 4966 N N . ALA A 1 645 ? -8.872 -3.241 31.395 1.00 95.44 645 ALA A N 1
ATOM 4967 C CA . ALA A 1 645 ? -7.607 -3.867 31.015 1.00 95.44 645 ALA A CA 1
ATOM 4968 C C . ALA A 1 645 ? -6.625 -4.099 32.180 1.00 95.44 645 ALA A C 1
ATOM 4970 O O . ALA A 1 645 ? -5.739 -4.943 32.064 1.00 95.44 645 ALA A O 1
ATOM 4971 N N . CYS A 1 646 ? -6.793 -3.407 33.311 1.00 94.00 646 CYS A N 1
ATOM 4972 C CA . CYS A 1 646 ? -5.997 -3.627 34.518 1.00 94.00 646 CYS A CA 1
ATOM 4973 C C . CYS A 1 646 ? -6.488 -4.793 35.385 1.00 94.00 646 CYS A C 1
ATOM 4975 O O . CYS A 1 646 ? -5.743 -5.228 36.265 1.00 94.00 646 CYS A O 1
ATOM 4977 N N . TYR A 1 647 ? -7.693 -5.320 35.134 1.00 94.25 647 TYR A N 1
ATOM 4978 C CA . TYR A 1 647 ? -8.180 -6.533 35.788 1.00 94.25 647 TYR A CA 1
ATOM 4979 C C . TYR A 1 647 ? -7.189 -7.668 35.523 1.00 94.25 647 TYR A C 1
ATOM 4981 O O . TYR A 1 647 ? -6.876 -7.954 34.369 1.00 94.25 647 TYR A O 1
ATOM 4989 N N . PHE A 1 648 ? -6.662 -8.305 36.565 1.00 92.44 648 PHE A N 1
ATOM 4990 C CA . PHE A 1 648 ? -5.689 -9.388 36.413 1.00 92.44 648 PHE A CA 1
ATOM 4991 C C . PHE A 1 648 ? -5.832 -10.404 37.544 1.00 92.44 648 PHE A C 1
ATOM 4993 O O . PHE A 1 648 ? -5.133 -10.322 38.559 1.00 92.44 648 PHE A O 1
ATOM 5000 N N . PRO A 1 649 ? -6.776 -11.347 37.407 1.00 90.50 649 PRO A N 1
ATOM 5001 C CA . PRO A 1 649 ? -7.011 -12.341 38.437 1.00 90.50 649 PRO A CA 1
ATOM 5002 C C . PRO A 1 649 ? -5.805 -13.272 38.573 1.00 90.50 649 PRO A C 1
ATOM 5004 O O . PRO A 1 649 ? -5.272 -13.757 37.578 1.00 90.50 649 PRO A O 1
ATOM 5007 N N . ASN A 1 650 ? -5.394 -13.563 39.809 1.00 85.50 650 ASN A N 1
ATOM 5008 C CA . ASN A 1 650 ? -4.276 -14.472 40.080 1.00 85.50 650 ASN A CA 1
ATOM 5009 C C . ASN A 1 650 ? -4.718 -15.932 40.260 1.00 85.50 650 ASN A C 1
ATOM 5011 O O . ASN A 1 650 ? -3.923 -16.834 39.983 1.00 85.50 650 ASN A O 1
ATOM 5015 N N . ASP A 1 651 ? -5.963 -16.188 40.677 1.00 92.50 651 ASP A N 1
ATOM 5016 C CA . ASP A 1 651 ? -6.470 -17.548 40.852 1.00 92.50 651 ASP A CA 1
ATOM 5017 C C . ASP A 1 651 ? -6.969 -18.166 39.525 1.00 92.50 651 ASP A C 1
ATOM 5019 O O . ASP A 1 651 ? -7.505 -17.458 38.665 1.00 92.50 651 ASP A O 1
ATOM 5023 N N . PRO A 1 652 ? -6.822 -19.493 39.333 1.00 91.69 652 PRO A N 1
ATOM 5024 C CA . PRO A 1 652 ? -7.177 -20.149 38.072 1.00 91.69 652 PRO A CA 1
ATOM 5025 C C . PRO A 1 652 ? -8.660 -20.054 37.694 1.00 91.69 652 PRO A C 1
ATOM 5027 O O . PRO A 1 652 ? -8.990 -20.055 36.510 1.00 91.69 652 PRO A O 1
ATOM 5030 N N . VAL A 1 653 ? -9.564 -19.979 38.678 1.00 92.62 653 VAL A N 1
ATOM 5031 C CA . VAL A 1 653 ? -11.011 -19.964 38.422 1.00 92.62 653 VAL A CA 1
ATOM 5032 C C . VAL A 1 653 ? -11.415 -18.633 37.807 1.00 92.62 653 VAL A C 1
ATOM 5034 O O . VAL A 1 653 ? -12.084 -18.627 36.774 1.00 92.62 653 VAL A O 1
ATOM 5037 N N . ARG A 1 654 ? -10.976 -17.517 38.401 1.00 95.00 654 ARG A N 1
ATOM 5038 C CA . ARG A 1 654 ? -11.218 -16.177 37.856 1.00 95.00 654 ARG A CA 1
ATOM 5039 C C . ARG A 1 654 ? -10.522 -15.979 36.504 1.00 95.00 654 ARG A C 1
ATOM 5041 O O . ARG A 1 654 ? -11.143 -15.441 35.595 1.00 95.00 654 ARG A O 1
ATOM 5048 N N . LYS A 1 655 ? -9.299 -16.500 36.312 1.00 92.94 655 LYS A N 1
ATOM 5049 C CA . LYS A 1 655 ? -8.607 -16.477 35.001 1.00 92.94 655 LYS A CA 1
ATOM 5050 C C . LYS A 1 655 ? -9.419 -17.144 33.886 1.00 92.94 655 LYS A C 1
ATOM 5052 O O . LYS A 1 655 ? -9.575 -16.561 32.820 1.00 92.94 655 LYS A O 1
ATOM 5057 N N . ASN A 1 656 ? -9.984 -18.325 34.142 1.00 92.31 656 ASN A N 1
ATOM 5058 C CA . ASN A 1 656 ? -10.755 -19.080 33.143 1.00 92.31 656 ASN A CA 1
ATOM 5059 C C . ASN A 1 656 ? -12.093 -18.431 32.758 1.00 92.31 656 ASN A C 1
ATOM 5061 O O . ASN A 1 656 ? -12.689 -18.806 31.750 1.00 92.31 656 ASN A O 1
ATOM 5065 N N . ARG A 1 657 ? -12.593 -17.495 33.570 1.00 95.38 657 ARG A N 1
ATOM 5066 C CA . ARG A 1 657 ? -13.831 -16.755 33.300 1.00 95.38 657 ARG A CA 1
ATOM 5067 C C . ARG A 1 657 ? -13.596 -15.270 33.046 1.00 95.38 657 ARG A C 1
ATOM 5069 O O . ARG A 1 657 ? -14.566 -14.523 33.019 1.00 95.38 657 ARG A O 1
ATOM 5076 N N . ASP A 1 658 ? -12.348 -14.848 32.846 1.00 97.44 658 ASP A N 1
ATOM 5077 C CA . ASP A 1 658 ? -11.996 -13.453 32.591 1.00 97.44 658 ASP A CA 1
ATOM 5078 C C . ASP A 1 658 ? -12.749 -12.924 31.352 1.00 97.44 658 ASP A C 1
ATOM 5080 O O . ASP A 1 658 ? -12.494 -13.409 30.239 1.00 97.44 658 ASP A O 1
ATOM 5084 N N . PRO A 1 659 ? -13.666 -11.948 31.505 1.00 97.81 659 PRO A N 1
ATOM 5085 C CA . PRO A 1 659 ? -14.464 -11.431 30.399 1.00 97.81 659 PRO A CA 1
ATOM 5086 C C . PRO A 1 659 ? -13.748 -10.335 29.597 1.00 97.81 659 PRO A C 1
ATOM 5088 O O . PRO A 1 659 ? -14.341 -9.796 28.662 1.00 97.81 659 PRO A O 1
ATOM 5091 N N . VAL A 1 660 ? -12.517 -9.958 29.960 1.00 98.38 660 VAL A N 1
ATOM 5092 C CA . VAL A 1 660 ? -11.808 -8.829 29.345 1.00 98.38 660 VAL A CA 1
ATOM 5093 C C . VAL A 1 660 ? -10.893 -9.299 28.214 1.00 98.38 660 VAL A C 1
ATOM 5095 O O . VAL A 1 660 ? -10.170 -10.278 28.367 1.00 98.38 660 VAL A O 1
ATOM 5098 N N . ILE A 1 661 ? -10.904 -8.592 27.086 1.00 98.75 661 ILE A N 1
ATOM 5099 C CA . ILE A 1 661 ? -9.920 -8.696 26.003 1.00 98.75 661 ILE A CA 1
ATOM 5100 C C . ILE A 1 661 ? -9.140 -7.387 25.974 1.00 98.75 661 ILE A C 1
ATOM 5102 O O . ILE A 1 661 ? -9.711 -6.320 25.742 1.00 98.75 661 ILE A O 1
ATOM 5106 N N . ARG A 1 662 ? -7.841 -7.470 26.241 1.00 98.50 662 ARG A N 1
ATOM 5107 C CA . ARG A 1 662 ? -6.925 -6.333 26.369 1.00 98.50 662 ARG A CA 1
ATOM 5108 C C . ARG A 1 662 ? -6.227 -6.100 25.037 1.00 98.50 662 ARG A C 1
ATOM 5110 O O . ARG A 1 662 ? -5.529 -6.995 24.562 1.00 98.50 662 ARG A O 1
ATOM 5117 N N . VAL A 1 663 ? -6.436 -4.923 24.449 1.00 98.81 663 VAL A N 1
ATOM 5118 C CA . VAL A 1 663 ? -6.056 -4.626 23.060 1.00 98.81 663 VAL A CA 1
ATOM 5119 C C . VAL A 1 663 ? -4.928 -3.597 22.992 1.00 98.81 663 VAL A C 1
ATOM 5121 O O . VAL A 1 663 ? -5.098 -2.453 23.427 1.00 98.81 663 VAL A O 1
ATOM 5124 N N . ALA A 1 664 ? -3.792 -3.997 22.416 1.00 98.56 664 ALA A N 1
ATOM 5125 C CA . ALA A 1 664 ? -2.721 -3.087 22.001 1.00 98.56 664 ALA A CA 1
ATOM 5126 C C . ALA A 1 664 ? -2.932 -2.590 20.560 1.00 98.56 664 ALA A C 1
ATOM 5128 O O . ALA A 1 664 ? -3.643 -3.216 19.771 1.00 98.56 664 ALA A O 1
ATOM 5129 N N . ALA A 1 665 ? -2.315 -1.458 20.226 1.00 97.94 665 ALA A N 1
ATOM 5130 C CA . ALA A 1 665 ? -2.368 -0.853 18.900 1.00 97.94 665 ALA A CA 1
ATOM 5131 C C . ALA A 1 665 ? -1.119 -1.216 18.095 1.00 97.94 665 ALA A C 1
ATOM 5133 O O . ALA A 1 665 ? -0.009 -1.025 18.583 1.00 97.94 665 ALA A O 1
ATOM 5134 N N . LEU A 1 666 ? -1.311 -1.697 16.871 1.00 95.00 666 LEU A N 1
ATOM 5135 C CA . LEU A 1 666 ? -0.256 -1.936 15.886 1.00 95.00 666 LEU A CA 1
ATOM 5136 C C . LEU A 1 666 ? 0.010 -0.675 15.065 1.00 95.00 666 LEU A C 1
ATOM 5138 O O . LEU A 1 666 ? -0.933 0.073 14.768 1.00 95.00 666 LEU A O 1
ATOM 5142 N N . SER A 1 667 ? 1.274 -0.488 14.689 1.00 85.38 667 SER A N 1
ATOM 5143 C CA . SER A 1 667 ? 1.680 0.430 13.622 1.00 85.38 667 SER A CA 1
ATOM 5144 C C . SER A 1 667 ? 1.117 -0.033 12.275 1.00 85.38 667 SER A C 1
ATOM 5146 O O . SER A 1 667 ? 0.595 -1.146 12.158 1.00 85.38 667 SER A O 1
ATOM 5148 N N . GLN A 1 668 ? 1.190 0.814 11.253 1.00 81.25 668 GLN A N 1
ATOM 5149 C CA . GLN A 1 668 ? 0.811 0.418 9.895 1.00 81.25 668 GLN A CA 1
ATOM 5150 C C . GLN A 1 668 ? 1.751 -0.682 9.356 1.00 81.25 668 GLN A C 1
ATOM 5152 O O . GLN A 1 668 ? 2.966 -0.526 9.407 1.00 81.25 668 GLN A O 1
ATOM 5157 N N . TYR A 1 669 ? 1.193 -1.783 8.836 1.00 68.00 669 TYR A N 1
ATOM 5158 C CA . TYR A 1 669 ? 1.937 -2.874 8.180 1.00 68.00 669 TYR A CA 1
ATOM 5159 C C . TYR A 1 669 ? 1.069 -3.576 7.121 1.00 68.00 669 TYR A C 1
ATOM 5161 O O . TYR A 1 669 ? -0.160 -3.453 7.151 1.00 68.00 669 TYR A O 1
ATOM 5169 N N . ASP A 1 670 ? 1.697 -4.345 6.225 1.00 68.31 670 ASP A N 1
ATOM 5170 C CA . ASP A 1 670 ? 1.014 -5.230 5.273 1.00 68.31 670 ASP A CA 1
ATOM 5171 C C . ASP A 1 670 ? 1.458 -6.696 5.473 1.00 68.31 670 ASP A C 1
ATOM 5173 O O . ASP A 1 670 ? 2.633 -7.014 5.289 1.00 68.31 670 ASP A O 1
ATOM 5177 N N . PRO A 1 671 ? 0.557 -7.620 5.860 1.00 58.34 671 PRO A N 1
ATOM 5178 C CA . PRO A 1 671 ? 0.899 -9.020 6.104 1.00 58.34 671 PRO A CA 1
ATOM 5179 C C . PRO A 1 671 ? 1.294 -9.778 4.833 1.00 58.34 671 PRO A C 1
ATOM 5181 O O . PRO A 1 671 ? 1.914 -10.835 4.940 1.00 58.34 671 PRO A O 1
ATOM 5184 N N . ASN A 1 672 ? 0.942 -9.271 3.649 1.00 58.19 672 ASN A N 1
ATOM 5185 C CA . ASN A 1 672 ? 1.333 -9.868 2.373 1.00 58.19 672 ASN A CA 1
ATOM 5186 C C . ASN A 1 672 ? 2.688 -9.351 1.880 1.00 58.19 672 ASN A C 1
ATOM 5188 O O . ASN A 1 672 ? 3.222 -9.909 0.926 1.00 58.19 672 ASN A O 1
ATOM 5192 N N . ARG A 1 673 ? 3.225 -8.305 2.521 1.00 46.69 673 ARG A N 1
ATOM 5193 C CA . ARG A 1 673 ? 4.485 -7.662 2.152 1.00 46.69 673 ARG A CA 1
ATOM 5194 C C . ARG A 1 673 ? 5.287 -7.266 3.411 1.00 46.69 673 ARG A C 1
ATOM 5196 O O . ARG A 1 673 ? 5.320 -6.085 3.776 1.00 46.69 673 ARG A O 1
ATOM 5203 N N . PRO A 1 674 ? 5.882 -8.236 4.140 1.00 45.34 674 PRO A N 1
ATOM 5204 C CA . PRO A 1 674 ? 6.604 -7.994 5.399 1.00 45.34 674 PRO A CA 1
ATOM 5205 C C . PRO A 1 674 ? 7.779 -6.997 5.297 1.00 45.34 674 PRO A C 1
ATOM 5207 O O . PRO A 1 674 ? 8.261 -6.510 6.319 1.00 45.34 674 PRO A O 1
ATOM 5210 N N . GLU A 1 675 ? 8.215 -6.661 4.087 1.00 40.22 675 GLU A N 1
ATOM 5211 C CA . GLU A 1 675 ? 9.201 -5.636 3.745 1.00 40.22 675 GLU A CA 1
ATOM 5212 C C . GLU A 1 675 ? 8.681 -4.179 3.839 1.00 40.22 675 GLU A C 1
ATOM 5214 O O . GLU A 1 675 ? 9.488 -3.258 3.926 1.00 40.22 675 GLU A O 1
ATOM 5219 N N . TYR A 1 676 ? 7.362 -3.938 3.929 1.00 39.56 676 TYR A N 1
ATOM 5220 C CA . TYR A 1 676 ? 6.752 -2.587 4.039 1.00 39.56 676 TYR A CA 1
ATOM 5221 C C . TYR A 1 676 ? 6.367 -2.189 5.471 1.00 39.56 676 TYR A C 1
ATOM 5223 O O . TYR A 1 676 ? 5.610 -1.239 5.690 1.00 39.56 676 TYR A O 1
ATOM 5231 N N . GLY A 1 677 ? 6.865 -2.920 6.461 1.00 49.09 677 GLY A N 1
ATOM 5232 C CA . GLY A 1 677 ? 6.627 -2.643 7.869 1.00 49.09 677 GLY A CA 1
ATOM 5233 C C . GLY A 1 677 ? 6.706 -3.917 8.687 1.00 49.09 677 GLY A C 1
ATOM 5234 O O . GLY A 1 677 ? 5.996 -4.889 8.427 1.00 49.09 677 GLY A O 1
ATOM 5235 N N . ILE A 1 678 ? 7.556 -3.910 9.712 1.00 64.25 678 ILE A N 1
ATOM 5236 C CA . ILE A 1 678 ? 7.561 -4.990 10.692 1.00 64.25 678 ILE A CA 1
ATOM 5237 C C . ILE A 1 678 ? 6.269 -4.930 11.507 1.00 64.25 678 ILE A C 1
ATOM 5239 O O . ILE A 1 678 ? 5.783 -3.856 11.857 1.00 64.25 678 ILE A O 1
ATOM 5243 N N . ILE A 1 679 ? 5.701 -6.093 11.825 1.00 82.12 679 ILE A N 1
ATOM 5244 C CA . ILE A 1 679 ? 4.523 -6.147 12.690 1.00 82.12 679 ILE A CA 1
ATOM 5245 C C . ILE A 1 679 ? 4.954 -5.765 14.110 1.00 82.12 679 ILE A C 1
ATOM 5247 O O . ILE A 1 679 ? 5.457 -6.595 14.872 1.00 82.12 679 ILE A O 1
ATOM 5251 N N . GLU A 1 680 ? 4.755 -4.497 14.454 1.00 87.62 680 GLU A N 1
ATOM 5252 C CA . GLU A 1 680 ? 5.135 -3.906 15.731 1.00 87.62 680 GLU A CA 1
ATOM 5253 C C . GLU A 1 680 ? 4.004 -3.077 16.351 1.00 87.62 680 GLU A C 1
ATOM 5255 O O . GLU A 1 680 ? 3.012 -2.728 15.702 1.00 87.62 680 GLU A O 1
ATOM 5260 N N . LEU A 1 681 ? 4.134 -2.775 17.643 1.00 89.62 681 LEU A N 1
ATOM 5261 C CA . LEU A 1 681 ? 3.185 -1.903 18.323 1.00 89.62 681 LEU A CA 1
ATOM 5262 C C . LEU A 1 681 ? 3.420 -0.439 17.934 1.00 89.62 681 LEU A C 1
ATOM 5264 O O . LEU A 1 681 ? 4.555 0.028 17.888 1.00 89.62 681 LEU A O 1
ATOM 5268 N N . PHE A 1 682 ? 2.327 0.305 17.772 1.00 88.88 682 PHE A N 1
ATOM 5269 C CA . PHE A 1 682 ? 2.341 1.760 17.673 1.00 88.88 682 PHE A CA 1
ATOM 5270 C C . PHE A 1 682 ? 3.116 2.348 18.857 1.00 88.88 682 PHE A C 1
ATOM 5272 O O . PHE A 1 682 ? 2.860 1.964 19.998 1.00 88.88 682 PHE A O 1
ATOM 5279 N N . PHE A 1 683 ? 4.016 3.306 18.611 1.00 82.31 683 PHE A N 1
ATOM 5280 C CA . PHE A 1 683 ? 5.023 3.743 19.595 1.00 82.31 683 PHE A CA 1
ATOM 5281 C C . PHE A 1 683 ? 4.458 4.162 20.968 1.00 82.31 683 PHE A C 1
ATOM 5283 O O . PHE A 1 683 ? 5.125 4.018 21.990 1.00 82.31 683 PHE A O 1
ATOM 5290 N N . SER A 1 684 ? 3.227 4.687 21.017 1.00 88.31 684 SER A N 1
ATOM 5291 C CA . SER A 1 684 ? 2.561 5.088 22.268 1.00 88.31 684 SER A CA 1
ATOM 5292 C C . SER A 1 684 ? 1.713 3.984 22.913 1.00 88.31 684 SER A C 1
ATOM 5294 O O . SER A 1 684 ? 1.160 4.207 23.990 1.00 88.31 684 SER A O 1
ATOM 5296 N N . SER A 1 685 ? 1.546 2.822 22.277 1.00 95.44 685 SER A N 1
ATOM 5297 C CA . SER A 1 685 ? 0.724 1.718 22.782 1.00 95.44 685 SER A CA 1
ATOM 5298 C C . SER A 1 685 ? 1.346 1.106 24.032 1.00 95.44 685 SER A C 1
ATOM 5300 O O . SER A 1 685 ? 2.495 0.673 24.020 1.00 95.44 685 SER A O 1
ATOM 5302 N N . ASN A 1 686 ? 0.572 0.988 25.110 1.00 94.50 686 ASN A N 1
ATOM 5303 C CA . ASN A 1 686 ? 0.998 0.180 26.249 1.00 94.50 686 ASN A CA 1
ATOM 5304 C C . ASN A 1 686 ? 1.056 -1.313 25.879 1.00 94.50 686 ASN A C 1
ATOM 5306 O O . ASN A 1 686 ? 0.342 -1.777 24.985 1.00 94.50 686 ASN A O 1
ATOM 5310 N N . PHE A 1 687 ? 1.890 -2.063 26.601 1.00 96.44 687 PHE A N 1
ATOM 5311 C CA . PHE A 1 687 ? 2.222 -3.457 26.292 1.00 96.44 687 PHE A CA 1
ATOM 5312 C C . PHE A 1 687 ? 2.372 -4.326 27.550 1.00 96.44 687 PHE A C 1
ATOM 5314 O O . PHE A 1 687 ? 2.499 -3.826 28.663 1.00 96.44 687 PHE A O 1
ATOM 5321 N N . GLY A 1 688 ? 2.379 -5.647 27.395 1.00 93.19 688 GLY A N 1
ATOM 5322 C CA . GLY A 1 688 ? 2.757 -6.608 28.431 1.00 93.19 688 GLY A CA 1
ATOM 5323 C C . GLY A 1 688 ? 2.536 -8.057 27.992 1.00 93.19 688 GLY A C 1
ATOM 5324 O O . GLY A 1 688 ? 1.410 -8.444 27.685 1.00 93.19 688 GLY A O 1
ATOM 5325 N N . SER A 1 689 ? 3.592 -8.875 28.016 1.00 91.19 689 SER A N 1
ATOM 5326 C CA . SER A 1 689 ? 3.578 -10.289 27.595 1.00 91.19 689 SER A CA 1
ATOM 5327 C C . SER A 1 689 ? 2.650 -11.201 28.401 1.00 91.19 689 SER A C 1
ATOM 5329 O O . SER A 1 689 ? 2.289 -12.274 27.929 1.00 91.19 689 SER A O 1
ATOM 5331 N N . ASP A 1 690 ? 2.256 -10.792 29.605 1.00 91.00 690 ASP A N 1
ATOM 5332 C CA . ASP A 1 690 ? 1.277 -11.464 30.461 1.00 91.00 690 ASP A CA 1
ATOM 5333 C C . ASP A 1 690 ? -0.001 -10.635 30.657 1.00 91.00 690 ASP A C 1
ATOM 5335 O O . ASP A 1 690 ? -0.923 -11.083 31.333 1.00 91.00 690 ASP A O 1
ATOM 5339 N N . ARG A 1 691 ? -0.072 -9.430 30.077 1.00 93.62 691 ARG A N 1
ATOM 5340 C CA . ARG A 1 691 ? -1.160 -8.466 30.305 1.00 93.62 691 ARG A CA 1
ATOM 5341 C C . ARG A 1 691 ? -1.972 -8.132 29.071 1.00 93.62 691 ARG A C 1
ATOM 5343 O O . ARG A 1 691 ? -3.112 -7.746 29.239 1.00 93.62 691 ARG A O 1
ATOM 5350 N N . VAL A 1 692 ? -1.430 -8.197 27.863 1.00 98.19 692 VAL A N 1
ATOM 5351 C CA . VAL A 1 692 ? -2.160 -7.812 26.645 1.00 98.19 692 VAL A CA 1
ATOM 5352 C C . VAL A 1 692 ? -2.564 -9.071 25.896 1.00 98.19 692 VAL A C 1
ATOM 5354 O O . VAL A 1 692 ? -1.714 -9.891 25.568 1.00 98.19 692 VAL A O 1
ATOM 5357 N N . ASP A 1 693 ? -3.858 -9.237 25.628 1.00 98.62 693 ASP A N 1
ATOM 5358 C CA . ASP A 1 693 ? -4.396 -10.462 25.033 1.00 98.62 693 ASP A CA 1
ATOM 5359 C C . ASP A 1 693 ? -4.128 -10.538 23.526 1.00 98.62 693 ASP A C 1
ATOM 5361 O O . ASP A 1 693 ? -3.821 -11.622 23.021 1.00 98.62 693 ASP A O 1
ATOM 5365 N N . ILE A 1 694 ? -4.259 -9.405 22.825 1.00 98.81 694 ILE A N 1
ATOM 5366 C CA . ILE A 1 694 ? -4.136 -9.298 21.366 1.00 98.81 694 ILE A CA 1
ATOM 5367 C C . ILE A 1 694 ? -3.722 -7.882 20.938 1.00 98.81 694 ILE A C 1
ATOM 5369 O O . ILE A 1 694 ? -4.074 -6.898 21.591 1.00 98.81 694 ILE A O 1
ATOM 5373 N N . ALA A 1 695 ? -3.007 -7.765 19.822 1.00 98.62 695 ALA A N 1
ATOM 5374 C CA . ALA A 1 695 ? -2.768 -6.499 19.135 1.00 98.62 695 ALA A CA 1
ATOM 5375 C C . ALA A 1 695 ? -3.620 -6.397 17.860 1.00 98.62 695 ALA A C 1
ATOM 5377 O O . ALA A 1 695 ? -3.872 -7.397 17.184 1.00 98.62 695 ALA A O 1
ATOM 5378 N N . ALA A 1 696 ? -4.083 -5.192 17.539 1.00 98.44 696 ALA A N 1
ATOM 5379 C CA . ALA A 1 696 ? -4.891 -4.914 16.352 1.00 98.44 696 ALA A CA 1
ATOM 5380 C C . ALA A 1 696 ? -4.483 -3.573 15.720 1.00 98.44 696 ALA A C 1
ATOM 5382 O O . ALA A 1 696 ? -3.881 -2.748 16.414 1.00 98.44 696 ALA A O 1
ATOM 5383 N N . PRO A 1 697 ? -4.806 -3.330 14.435 1.00 97.06 697 PRO A N 1
ATOM 5384 C CA . PRO A 1 697 ? -4.486 -2.075 13.759 1.00 97.06 697 PRO A CA 1
ATOM 5385 C C . PRO A 1 697 ? -4.889 -0.846 14.573 1.00 97.06 697 PRO A C 1
ATOM 5387 O O . PRO A 1 697 ? -6.039 -0.722 14.987 1.00 97.06 697 PRO A O 1
ATOM 5390 N N . GLY A 1 698 ? -3.948 0.056 14.842 1.00 94.38 698 GLY A N 1
ATOM 5391 C CA . GLY A 1 698 ? -4.214 1.204 15.707 1.00 94.38 698 GLY A CA 1
ATOM 5392 C C . GLY A 1 698 ? -3.493 2.480 15.313 1.00 94.38 698 GLY A C 1
ATOM 5393 O O . GLY A 1 698 ? -3.585 3.450 16.053 1.00 94.38 698 GLY A O 1
ATOM 5394 N N . GLU A 1 699 ? -2.802 2.516 14.179 1.00 89.50 699 GLU A N 1
ATOM 5395 C CA . GLU A 1 699 ? -2.152 3.710 13.647 1.00 89.50 699 GLU A CA 1
ATOM 5396 C C . GLU A 1 699 ? -2.816 4.158 12.339 1.00 89.50 699 GLU A C 1
ATOM 5398 O O . GLU A 1 699 ? -3.099 3.349 11.465 1.00 89.50 699 GLU A O 1
ATOM 5403 N N . ARG A 1 700 ? -3.067 5.463 12.187 1.00 82.31 700 ARG A N 1
ATOM 5404 C CA . ARG A 1 700 ? -3.663 6.038 10.970 1.00 82.31 700 ARG A CA 1
ATOM 5405 C C . ARG A 1 700 ? -4.986 5.358 10.582 1.00 82.31 700 ARG A C 1
ATOM 5407 O O . ARG A 1 700 ? -5.156 4.888 9.461 1.00 82.31 700 ARG A O 1
ATOM 5414 N N . ILE A 1 701 ? -5.911 5.299 11.537 1.00 87.94 701 ILE A N 1
ATOM 5415 C CA . ILE A 1 701 ? -7.258 4.748 11.368 1.00 87.94 701 ILE A CA 1
ATOM 5416 C C . ILE A 1 701 ? -8.214 5.862 10.944 1.00 87.94 701 ILE A C 1
ATOM 5418 O O . ILE A 1 701 ? -8.285 6.898 11.614 1.00 87.94 701 ILE A O 1
ATOM 5422 N N . ASP A 1 702 ? -8.959 5.647 9.861 1.00 84.88 702 ASP A N 1
ATOM 5423 C CA . ASP A 1 702 ? -10.001 6.567 9.412 1.00 84.88 702 ASP A CA 1
ATOM 5424 C C . ASP A 1 702 ? -11.230 6.486 10.329 1.00 84.88 702 ASP A C 1
ATOM 5426 O O . ASP A 1 702 ? -11.732 5.404 10.651 1.00 84.88 702 ASP A O 1
ATOM 5430 N N . VAL A 1 703 ? -11.707 7.648 10.780 1.00 87.69 703 VAL A N 1
ATOM 5431 C CA . VAL A 1 703 ? -12.814 7.785 11.737 1.00 87.69 703 VAL A CA 1
ATOM 5432 C C . VAL A 1 703 ? -13.747 8.940 11.364 1.00 87.69 703 VAL A C 1
ATOM 5434 O O . VAL A 1 703 ? -13.311 9.941 10.793 1.00 87.69 703 VAL A O 1
ATOM 5437 N N . ARG A 1 704 ? -15.027 8.855 11.763 1.00 86.69 704 ARG A N 1
ATOM 5438 C CA . ARG A 1 704 ? -15.993 9.968 11.677 1.00 86.69 704 ARG A CA 1
ATOM 5439 C C . ARG A 1 704 ? -16.165 10.639 13.022 1.00 86.69 704 ARG A C 1
ATOM 5441 O O . ARG A 1 704 ? -16.517 9.986 14.004 1.00 86.69 704 ARG A O 1
ATOM 5448 N N . GLY A 1 705 ? -15.996 11.955 13.052 1.00 84.88 705 GLY A N 1
ATOM 5449 C CA . GLY A 1 705 ? -16.249 12.776 14.231 1.00 84.88 705 GLY A CA 1
ATOM 5450 C C . GLY A 1 705 ? -17.305 13.848 13.959 1.00 84.88 705 GLY A C 1
ATOM 5451 O O . GLY A 1 705 ? -17.361 14.373 12.846 1.00 84.88 705 GLY A O 1
ATOM 5452 N N . PRO A 1 706 ? -18.138 14.201 14.953 1.00 84.81 706 PRO A N 1
ATOM 5453 C CA . PRO A 1 706 ? -18.965 15.392 14.868 1.00 84.81 706 PRO A CA 1
ATOM 5454 C C . PRO A 1 706 ? -18.086 16.648 14.933 1.00 84.81 706 PRO A C 1
ATOM 5456 O O . PRO A 1 706 ? -17.122 16.710 15.698 1.00 84.81 706 PRO A O 1
ATOM 5459 N N . PHE A 1 707 ? -18.450 17.657 14.151 1.00 79.44 707 PHE A N 1
ATOM 5460 C CA . PHE A 1 707 ? -17.882 18.997 14.183 1.00 79.44 707 PHE A CA 1
ATOM 5461 C C . PHE A 1 707 ? -18.906 19.972 14.777 1.00 79.44 707 PHE A C 1
ATOM 5463 O O . PHE A 1 707 ? -20.099 19.908 14.464 1.00 79.44 707 PHE A O 1
ATOM 5470 N N . PHE A 1 708 ? -18.431 20.874 15.637 1.00 73.88 708 PHE A N 1
ATOM 5471 C CA . PHE A 1 708 ? -19.257 21.820 16.388 1.00 73.88 708 PHE A CA 1
ATOM 5472 C C . PHE A 1 708 ? -18.801 23.258 16.107 1.00 73.88 708 PHE A C 1
ATOM 5474 O O . PHE A 1 708 ? -17.616 23.573 16.260 1.00 73.88 708 PHE A O 1
ATOM 5481 N N . ARG A 1 709 ? -19.719 24.151 15.724 1.00 62.41 709 ARG A N 1
ATOM 5482 C CA . ARG A 1 709 ? -19.455 25.587 15.555 1.00 62.41 709 ARG A CA 1
ATOM 5483 C C . ARG A 1 709 ? -19.659 26.294 16.898 1.00 62.41 709 ARG A C 1
ATOM 5485 O O . ARG A 1 709 ? -20.713 26.216 17.513 1.00 62.41 709 ARG A O 1
ATOM 5492 N N . THR A 1 710 ? -18.631 26.983 17.384 1.00 58.06 710 THR A N 1
ATOM 5493 C CA . THR A 1 710 ? -18.663 27.709 18.668 1.00 58.06 710 THR A CA 1
ATOM 5494 C C . THR A 1 710 ? -19.525 28.984 18.625 1.00 58.06 710 THR A C 1
ATOM 5496 O O . THR A 1 710 ? -19.522 29.627 17.570 1.00 58.06 710 THR A O 1
ATOM 5499 N N . PRO A 1 711 ? -20.108 29.457 19.758 1.00 54.25 711 PRO A N 1
ATOM 5500 C CA . PRO A 1 711 ? -20.111 28.887 21.118 1.00 54.25 711 PRO A CA 1
ATOM 5501 C C . PRO A 1 711 ? -21.442 28.207 21.519 1.00 54.25 711 PRO A C 1
ATOM 5503 O O . PRO A 1 711 ? -22.494 28.475 20.952 1.00 54.25 711 PRO A O 1
ATOM 5506 N N . TYR A 1 712 ? -21.375 27.326 22.525 1.00 56.69 712 TYR A N 1
ATOM 5507 C CA . TYR A 1 712 ? -22.479 26.480 22.998 1.00 56.69 712 TYR A CA 1
ATOM 5508 C C . TYR A 1 712 ? -23.437 27.222 23.946 1.00 56.69 712 TYR A C 1
ATOM 5510 O O . TYR A 1 712 ? -23.084 27.463 25.102 1.00 56.69 712 TYR A O 1
ATOM 5518 N N . ASP A 1 713 ? -24.654 27.528 23.496 1.00 45.91 713 ASP A N 1
ATOM 5519 C CA . ASP A 1 713 ? -25.630 28.286 24.298 1.00 45.91 713 ASP A CA 1
ATOM 5520 C C . ASP A 1 713 ? -26.461 27.429 25.284 1.00 45.91 713 ASP A C 1
ATOM 5522 O O . ASP A 1 713 ? -27.043 27.984 26.215 1.00 45.91 713 ASP A O 1
ATOM 5526 N N . ASP A 1 714 ? -26.514 26.093 25.153 1.00 52.53 714 ASP A N 1
ATOM 5527 C CA . ASP A 1 714 ? -27.480 25.254 25.898 1.00 52.53 714 ASP A CA 1
ATOM 5528 C C . ASP A 1 714 ? -26.901 24.067 26.697 1.00 52.53 714 ASP A C 1
ATOM 5530 O O . ASP A 1 714 ? -27.644 23.369 27.391 1.00 52.53 714 ASP A O 1
ATOM 5534 N N . GLY A 1 715 ? -25.586 23.834 26.662 1.00 52.84 715 GLY A N 1
ATOM 5535 C CA . GLY A 1 715 ? -24.967 22.754 27.439 1.00 52.84 715 GLY A CA 1
ATOM 5536 C C . GLY A 1 715 ? -25.143 21.343 26.904 1.00 52.84 715 GLY A C 1
ATOM 5537 O O . GLY A 1 715 ? -24.671 20.395 27.536 1.00 52.84 715 GLY A O 1
ATOM 5538 N N . ASN A 1 716 ? -25.815 21.186 25.766 1.00 58.38 716 ASN A N 1
ATOM 5539 C CA . ASN A 1 716 ? -26.004 19.897 25.126 1.00 58.38 716 ASN A CA 1
ATOM 5540 C C . ASN A 1 716 ? -25.608 20.018 23.652 1.00 58.38 716 ASN A C 1
ATOM 5542 O O . ASN A 1 716 ? -26.469 20.221 22.797 1.00 58.38 716 ASN A O 1
ATOM 5546 N N . PRO A 1 717 ? -24.302 19.926 23.345 1.00 63.25 717 PRO A N 1
ATOM 5547 C CA . PRO A 1 717 ? -23.805 20.210 22.010 1.00 63.25 717 PRO A CA 1
ATOM 5548 C C . PRO A 1 717 ? -24.437 19.246 21.001 1.00 63.25 717 PRO A C 1
ATOM 5550 O O . PRO A 1 717 ? -24.199 18.040 21.047 1.00 63.25 717 PRO A O 1
ATOM 5553 N N . SER A 1 718 ? -25.262 19.770 20.094 1.00 65.12 718 SER A N 1
ATOM 5554 C CA . SER A 1 718 ? -25.712 19.023 18.921 1.00 65.12 718 SER A CA 1
ATOM 5555 C C . SER A 1 718 ? -24.644 19.141 17.833 1.00 65.12 718 SER A C 1
ATOM 5557 O O . SER A 1 718 ? -24.162 20.247 17.603 1.00 65.12 718 SER A O 1
ATOM 5559 N N . PRO A 1 719 ? -24.262 18.047 17.152 1.00 72.00 719 PRO A N 1
ATOM 5560 C CA . PRO A 1 719 ? -23.377 18.129 15.995 1.00 72.00 719 PRO A CA 1
ATOM 5561 C C . PRO A 1 719 ? -23.982 19.018 14.904 1.00 72.00 719 PRO A C 1
ATOM 5563 O O . PRO A 1 719 ? -25.146 18.823 14.546 1.00 72.00 719 PRO A O 1
ATOM 5566 N N . ASP A 1 720 ? -23.190 19.940 14.355 1.00 69.88 720 ASP A N 1
ATOM 5567 C CA . ASP A 1 720 ? -23.582 20.746 13.191 1.00 69.88 720 ASP A CA 1
ATOM 5568 C C . ASP A 1 720 ? -23.231 20.023 11.887 1.00 69.88 720 ASP A C 1
ATOM 5570 O O . ASP A 1 720 ? -24.000 20.008 10.927 1.00 69.88 720 ASP A O 1
ATOM 5574 N N . GLU A 1 721 ? -22.047 19.408 11.865 1.00 80.00 721 GLU A N 1
ATOM 5575 C CA . GLU A 1 721 ? -21.472 18.706 10.721 1.00 80.00 721 GLU A CA 1
ATOM 5576 C C . GLU A 1 721 ? -20.747 17.434 11.175 1.00 80.00 721 GLU A C 1
ATOM 5578 O O . GLU A 1 721 ? -20.531 17.208 12.365 1.00 80.00 721 GLU A O 1
ATOM 5583 N N . TRP A 1 722 ? -20.365 16.595 10.215 1.00 82.12 722 TRP A N 1
ATOM 5584 C CA . TRP A 1 722 ? -19.572 15.388 10.437 1.00 82.12 722 TRP A CA 1
ATOM 5585 C C . TRP A 1 722 ? -18.379 15.396 9.495 1.00 82.12 722 TRP A C 1
ATOM 5587 O O . TRP A 1 722 ? -18.564 15.531 8.286 1.00 82.12 722 TRP A O 1
ATOM 5597 N N . HIS A 1 723 ? -17.173 15.241 10.035 1.00 78.62 723 HIS A N 1
ATOM 5598 C CA . HIS A 1 723 ? -15.931 15.250 9.262 1.00 78.62 723 HIS A CA 1
ATOM 5599 C C . HIS A 1 723 ? -15.197 13.912 9.395 1.00 78.62 723 HIS A C 1
ATOM 5601 O O . HIS A 1 723 ? -15.333 13.196 10.394 1.00 78.62 723 HIS A O 1
ATOM 5607 N N . ASN A 1 724 ? -14.415 13.592 8.366 1.00 83.56 724 ASN A N 1
ATOM 5608 C CA . ASN A 1 724 ? -13.504 12.455 8.372 1.00 83.56 724 ASN A CA 1
ATOM 5609 C C . ASN A 1 724 ? -12.182 12.887 9.020 1.00 83.56 724 ASN A C 1
ATOM 5611 O O . ASN A 1 724 ? -11.674 13.979 8.755 1.00 83.56 724 ASN A O 1
ATOM 5615 N N . HIS A 1 725 ? -11.621 12.028 9.863 1.00 79.12 725 HIS A N 1
ATOM 5616 C CA . HIS A 1 725 ? -10.340 12.242 10.524 1.00 79.12 725 HIS A CA 1
ATOM 5617 C C . HIS A 1 725 ? -9.486 10.983 10.433 1.00 79.12 725 HIS A C 1
ATOM 5619 O O . HIS A 1 725 ? -10.005 9.882 10.288 1.00 79.12 725 HIS A O 1
ATOM 5625 N N . VAL A 1 726 ? -8.180 11.154 10.615 1.00 82.25 726 VAL A N 1
ATOM 5626 C CA . VAL A 1 726 ? -7.230 10.055 10.792 1.00 82.25 726 VAL A CA 1
ATOM 5627 C C . VAL A 1 726 ? -6.753 10.088 12.238 1.00 82.25 726 VAL A C 1
ATOM 5629 O O . VAL A 1 726 ? -6.368 11.147 12.735 1.00 82.25 726 VAL A O 1
ATOM 5632 N N . SER A 1 727 ? -6.828 8.964 12.946 1.00 85.00 727 SER A N 1
ATOM 5633 C CA . SER A 1 727 ? -6.486 8.881 14.371 1.00 85.00 727 SER A CA 1
ATOM 5634 C C . SER A 1 727 ? -5.669 7.634 14.706 1.00 85.00 727 SER A C 1
ATOM 5636 O O . SER A 1 727 ? -5.756 6.619 14.022 1.00 85.00 727 SER A O 1
ATOM 5638 N N . SER A 1 728 ? -4.869 7.713 15.772 1.00 89.19 728 SER A N 1
ATOM 5639 C CA . SER A 1 728 ? -3.994 6.625 16.224 1.00 89.19 728 SER A CA 1
ATOM 5640 C C . SER A 1 728 ? -4.121 6.390 17.730 1.00 89.19 728 SER A C 1
ATOM 5642 O O . SER A 1 728 ? -4.402 7.312 18.499 1.00 89.19 728 SER A O 1
ATOM 5644 N N . GLY A 1 729 ? -3.897 5.153 18.162 1.00 92.81 729 GLY A N 1
ATOM 5645 C CA . GLY A 1 729 ? -3.874 4.716 19.552 1.00 92.81 729 GLY A CA 1
ATOM 5646 C C . GLY A 1 729 ? -4.720 3.472 19.820 1.00 92.81 729 GLY A C 1
ATOM 5647 O O . GLY A 1 729 ? -5.568 3.057 19.028 1.00 92.81 729 GLY A O 1
ATOM 5648 N N . THR A 1 730 ? -4.539 2.905 21.013 1.00 97.06 730 THR A N 1
ATOM 5649 C CA . THR A 1 730 ? -5.308 1.741 21.498 1.00 97.06 730 THR A CA 1
ATOM 5650 C C . THR A 1 730 ? -6.822 1.983 21.515 1.00 97.06 730 THR A C 1
ATOM 5652 O O . THR A 1 730 ? -7.592 1.037 21.347 1.00 97.06 730 THR A O 1
ATOM 5655 N N . SER A 1 731 ? -7.263 3.243 21.616 1.00 95.56 731 SER A N 1
ATOM 5656 C CA . SER A 1 731 ? -8.666 3.650 21.467 1.00 95.56 731 SER A CA 1
ATOM 5657 C C . SER A 1 731 ? -9.291 3.260 20.126 1.00 95.56 731 SER A C 1
ATOM 5659 O O . SER A 1 731 ? -10.500 3.068 20.076 1.00 95.56 731 SER A O 1
ATOM 5661 N N . PHE A 1 732 ? -8.498 3.128 19.059 1.00 96.69 732 PHE A N 1
ATOM 5662 C CA . PHE A 1 732 ? -8.982 2.806 17.711 1.00 96.69 732 PHE A CA 1
ATOM 5663 C C . PHE A 1 732 ? -8.740 1.341 17.334 1.00 96.69 732 PHE A C 1
ATOM 5665 O O . PHE A 1 732 ? -9.555 0.761 16.628 1.00 96.69 732 PHE A O 1
ATOM 5672 N N . ALA A 1 733 ? -7.728 0.692 17.916 1.00 98.25 733 ALA A N 1
ATOM 5673 C CA . ALA A 1 733 ? -7.550 -0.761 17.811 1.00 98.25 733 ALA A CA 1
ATOM 5674 C C . ALA A 1 733 ? -8.671 -1.550 18.518 1.00 98.25 733 ALA A C 1
ATOM 5676 O O . ALA A 1 733 ? -9.164 -2.566 18.026 1.00 98.25 733 ALA A O 1
ATOM 5677 N N . THR A 1 734 ? -9.121 -1.054 19.673 1.00 98.69 734 THR A N 1
ATOM 5678 C CA . THR A 1 734 ? -10.174 -1.677 20.496 1.00 98.69 734 THR A CA 1
ATOM 5679 C C . THR A 1 734 ? -11.513 -1.857 19.754 1.00 98.69 734 THR A C 1
ATOM 5681 O O . THR A 1 734 ? -12.036 -2.977 19.744 1.00 98.69 734 THR A O 1
ATOM 5684 N N . PRO A 1 735 ? -12.101 -0.825 19.110 1.00 98.31 735 PRO A N 1
ATOM 5685 C CA . PRO A 1 735 ? -13.349 -0.980 18.362 1.00 98.31 735 PRO A CA 1
ATOM 5686 C C . PRO A 1 735 ? -13.224 -1.886 17.127 1.00 98.31 735 PRO A C 1
ATOM 5688 O O . PRO A 1 735 ? -14.218 -2.514 16.764 1.00 98.31 735 PRO A O 1
ATOM 5691 N N . ILE A 1 736 ? -12.035 -2.031 16.525 1.00 98.12 736 ILE A N 1
ATOM 5692 C CA . ILE A 1 736 ? -11.806 -2.997 15.433 1.00 98.12 736 ILE A CA 1
ATOM 5693 C C . ILE A 1 736 ? -12.004 -4.429 15.943 1.00 98.12 736 ILE A C 1
ATOM 5695 O O . ILE A 1 736 ? -12.795 -5.186 15.379 1.00 98.12 736 ILE A O 1
ATOM 5699 N N . VAL A 1 737 ? -11.368 -4.787 17.064 1.00 98.75 737 VAL A N 1
ATOM 5700 C CA . VAL A 1 737 ? -11.548 -6.107 17.698 1.00 98.75 737 VAL A CA 1
ATOM 5701 C C . VAL A 1 737 ? -13.017 -6.352 18.061 1.00 98.75 737 VAL A C 1
ATOM 5703 O O . VAL A 1 737 ? -13.557 -7.435 17.826 1.00 98.75 737 VAL A O 1
ATOM 5706 N N . ALA A 1 738 ? -13.698 -5.337 18.595 1.00 98.50 738 ALA A N 1
ATOM 5707 C CA . ALA A 1 738 ? -15.111 -5.444 18.943 1.00 98.50 738 ALA A CA 1
ATOM 5708 C C . ALA A 1 738 ? -16.025 -5.650 17.726 1.00 98.50 738 ALA A C 1
ATOM 5710 O O . ALA A 1 738 ? -17.000 -6.396 17.821 1.00 98.50 738 ALA A O 1
ATOM 5711 N N . ALA A 1 739 ? -15.712 -5.040 16.583 1.00 96.06 739 ALA A N 1
ATOM 5712 C CA . ALA A 1 739 ? -16.455 -5.235 15.342 1.00 96.06 739 ALA A CA 1
ATOM 5713 C C . ALA A 1 739 ? -16.322 -6.672 14.802 1.00 96.06 739 ALA A C 1
ATOM 5715 O O . ALA A 1 739 ? -17.319 -7.278 14.391 1.00 96.06 739 ALA A O 1
ATOM 5716 N N . VAL A 1 740 ? -15.123 -7.261 14.888 1.00 96.38 740 VAL A N 1
ATOM 5717 C CA . VAL A 1 740 ? -14.896 -8.679 14.555 1.00 96.38 740 VAL A CA 1
ATOM 5718 C C . VAL A 1 740 ? -15.717 -9.583 15.479 1.00 96.38 740 VAL A C 1
ATOM 5720 O O . VAL A 1 740 ? -16.460 -10.444 15.006 1.00 96.38 740 VAL A O 1
ATOM 5723 N N . LEU A 1 741 ? -15.687 -9.333 16.792 1.00 97.44 741 LEU A N 1
ATOM 5724 C CA . LEU A 1 741 ? -16.479 -10.090 17.769 1.00 97.44 741 LEU A CA 1
ATOM 5725 C C . LEU A 1 741 ? -17.992 -9.952 17.559 1.00 97.44 741 LEU A C 1
ATOM 5727 O O . LEU A 1 741 ? -18.722 -10.933 17.697 1.00 97.44 741 LEU A O 1
ATOM 5731 N N . ALA A 1 742 ? -18.481 -8.761 17.207 1.00 94.94 742 ALA A N 1
ATOM 5732 C CA . ALA A 1 742 ? -19.891 -8.541 16.885 1.00 94.94 742 ALA A CA 1
ATOM 5733 C C . ALA A 1 742 ? -20.320 -9.351 15.652 1.00 94.94 742 ALA A C 1
ATOM 5735 O O . ALA A 1 742 ? -21.425 -9.901 15.611 1.00 94.94 742 ALA A O 1
ATOM 5736 N N . THR A 1 743 ? -19.426 -9.489 14.676 1.00 91.62 743 THR A N 1
ATOM 5737 C CA . THR A 1 743 ? -19.644 -10.329 13.496 1.00 91.62 743 THR A CA 1
ATOM 5738 C C . THR A 1 743 ? -19.667 -11.813 13.868 1.00 91.62 743 THR A C 1
ATOM 5740 O O . THR A 1 743 ? -20.631 -12.509 13.546 1.00 91.62 743 THR A O 1
ATOM 5743 N N . MET A 1 744 ? -18.688 -12.291 14.645 1.00 93.31 744 MET A N 1
ATOM 5744 C CA . MET A 1 744 ? -18.661 -13.670 15.163 1.00 93.31 744 MET A CA 1
ATOM 5745 C C . MET A 1 744 ? -19.928 -14.002 15.969 1.00 93.31 744 MET A C 1
ATOM 5747 O O . MET A 1 744 ? -20.549 -15.049 15.775 1.00 93.31 744 MET A O 1
ATOM 5751 N N . LYS A 1 745 ? -20.362 -13.083 16.841 1.00 93.19 745 LYS A N 1
ATOM 5752 C CA . LYS A 1 745 ? -21.598 -13.202 17.625 1.00 93.19 745 LYS A CA 1
ATOM 5753 C C . LYS A 1 745 ? -22.840 -13.219 16.738 1.00 93.19 745 LYS A C 1
ATOM 5755 O O . LYS A 1 745 ? -23.780 -13.941 17.047 1.00 93.19 745 LYS A O 1
ATOM 5760 N N . SER A 1 746 ? -22.860 -12.451 15.650 1.00 91.31 746 SER A N 1
ATOM 5761 C CA . SER A 1 746 ? -23.971 -12.470 14.690 1.00 91.31 746 SER A CA 1
ATOM 5762 C C . SER A 1 746 ? -24.114 -13.839 14.026 1.00 91.31 746 SER A C 1
ATOM 5764 O O . SER A 1 746 ? -25.232 -14.337 13.900 1.00 91.31 746 SER A O 1
ATOM 5766 N N . CYS A 1 747 ? -22.992 -14.487 13.702 1.00 87.56 747 CYS A N 1
ATOM 5767 C CA . CYS A 1 747 ? -22.981 -15.856 13.191 1.00 87.56 747 CYS A CA 1
ATOM 5768 C C . CYS A 1 747 ? -23.432 -16.882 14.236 1.00 87.56 747 CYS A C 1
ATOM 5770 O O . CYS A 1 747 ? -24.209 -17.777 13.914 1.00 87.56 747 CYS A O 1
ATOM 5772 N N . GLN A 1 748 ? -23.025 -16.724 15.502 1.00 87.44 748 GLN A N 1
ATOM 5773 C CA . GLN A 1 748 ? -23.444 -17.604 16.599 1.00 87.44 748 GLN A CA 1
ATOM 5774 C C . GLN A 1 748 ? -24.015 -16.823 17.798 1.00 87.44 748 GLN A C 1
ATOM 5776 O O . GLN A 1 748 ? -23.344 -16.665 18.824 1.00 87.44 748 GLN A O 1
ATOM 5781 N N . PRO A 1 749 ? -25.294 -16.393 17.756 1.00 88.62 749 PRO A N 1
ATOM 5782 C CA . PRO A 1 749 ? -25.879 -15.549 18.807 1.00 88.62 749 PRO A CA 1
ATOM 5783 C C . PRO A 1 749 ? -25.936 -16.211 20.190 1.00 88.62 749 PRO A C 1
ATOM 5785 O O . PRO A 1 749 ? -26.000 -15.537 21.220 1.00 88.62 749 PRO A O 1
ATOM 5788 N N . LYS A 1 750 ? -25.881 -17.546 20.241 1.00 90.00 750 LYS A N 1
ATOM 5789 C CA . LYS A 1 750 ? -25.862 -18.323 21.489 1.00 90.00 750 LYS A CA 1
ATOM 5790 C C . LYS A 1 750 ? -24.460 -18.548 22.057 1.00 90.00 750 LYS A C 1
ATOM 5792 O O . LYS A 1 750 ? -24.374 -18.994 23.200 1.00 90.00 750 LYS A O 1
ATOM 5797 N N . ALA A 1 751 ? -23.397 -18.233 21.310 1.00 91.50 751 ALA A N 1
ATOM 5798 C CA . ALA A 1 751 ? -22.028 -18.382 21.790 1.00 91.50 751 ALA A CA 1
ATOM 5799 C C . ALA A 1 751 ? -21.837 -17.588 23.088 1.00 91.50 751 ALA A C 1
ATOM 5801 O O . ALA A 1 751 ? -22.281 -16.440 23.199 1.00 91.50 751 ALA A O 1
ATOM 5802 N N . THR A 1 752 ? -21.224 -18.216 24.084 1.00 95.94 752 THR A N 1
ATOM 5803 C CA . THR A 1 752 ? -20.894 -17.570 25.359 1.00 95.94 752 THR A CA 1
ATOM 5804 C C . THR A 1 752 ? -19.756 -16.565 25.183 1.00 95.94 752 THR A C 1
ATOM 5806 O O . THR A 1 752 ? -19.040 -16.601 24.179 1.00 95.94 752 THR A O 1
ATOM 5809 N N . ALA A 1 753 ? -19.569 -15.676 26.161 1.00 96.50 753 ALA A N 1
ATOM 5810 C CA . ALA A 1 753 ? -18.457 -14.727 26.151 1.00 96.50 753 ALA A CA 1
ATOM 5811 C C . ALA A 1 753 ? -17.105 -15.455 26.035 1.00 96.50 753 ALA A C 1
ATOM 5813 O O . ALA A 1 753 ? -16.294 -15.123 25.176 1.00 96.50 753 ALA A O 1
ATOM 5814 N N . GLN A 1 754 ? -16.901 -16.523 26.809 1.00 96.94 754 GLN A N 1
ATOM 5815 C CA . GLN A 1 754 ? -15.674 -17.318 26.755 1.00 96.94 754 GLN A CA 1
ATOM 5816 C C . GLN A 1 754 ? -15.489 -18.032 25.413 1.00 96.94 754 GLN A C 1
ATOM 5818 O O . GLN A 1 754 ? -14.375 -18.069 24.903 1.00 96.94 754 GLN A O 1
ATOM 5823 N N . GLN A 1 755 ? -16.559 -18.540 24.788 1.00 95.38 755 GLN A N 1
ATOM 5824 C CA . GLN A 1 755 ? -16.453 -19.128 23.446 1.00 95.38 755 GLN A CA 1
ATOM 5825 C C . GLN A 1 755 ? -16.003 -18.097 22.409 1.00 95.38 755 GLN A C 1
ATOM 5827 O O . GLN A 1 755 ? -15.135 -18.403 21.602 1.00 95.38 755 GLN A O 1
ATOM 5832 N N . LEU A 1 756 ? -16.549 -16.879 22.448 1.00 96.50 756 LEU A N 1
ATOM 5833 C CA . LEU A 1 756 ? -16.159 -15.798 21.537 1.00 96.50 756 LEU A CA 1
ATOM 5834 C C . LEU A 1 756 ? -14.722 -15.331 21.778 1.00 96.50 756 LEU A C 1
ATOM 5836 O O . LEU A 1 756 ? -13.969 -15.197 20.819 1.00 96.50 756 LEU A O 1
ATOM 5840 N N . LYS A 1 757 ? -14.325 -15.128 23.041 1.00 98.25 757 LYS A N 1
ATOM 5841 C CA . LYS A 1 757 ? -12.955 -14.737 23.404 1.00 98.25 757 LYS A CA 1
ATOM 5842 C C . LYS A 1 757 ? -11.954 -15.797 22.970 1.00 98.25 757 LYS A C 1
ATOM 5844 O O . LYS A 1 757 ? -11.012 -15.474 22.257 1.00 98.25 757 LYS A O 1
ATOM 5849 N N . GLN A 1 758 ? -12.186 -17.054 23.335 1.00 94.75 758 GLN A N 1
ATOM 5850 C CA . GLN A 1 758 ? -11.323 -18.162 22.938 1.00 94.75 758 GLN A CA 1
ATOM 5851 C C . GLN A 1 758 ? -11.270 -18.293 21.413 1.00 94.75 758 GLN A C 1
ATOM 5853 O O . GLN A 1 758 ? -10.199 -18.381 20.832 1.00 94.75 758 GLN A O 1
ATOM 5858 N N . GLY A 1 759 ? -12.427 -18.208 20.760 1.00 93.06 759 GLY A N 1
ATOM 5859 C CA . GLY A 1 759 ? -12.550 -18.240 19.313 1.00 93.06 759 GLY A CA 1
ATOM 5860 C C . GLY A 1 759 ? -11.768 -17.144 18.593 1.00 93.06 759 GLY A C 1
ATOM 5861 O O . GLY A 1 759 ? -11.172 -17.410 17.556 1.00 93.06 759 GLY A O 1
ATOM 5862 N N . LEU A 1 760 ? -11.738 -15.932 19.143 1.00 98.06 760 LEU A N 1
ATOM 5863 C CA . LEU A 1 760 ? -10.939 -14.834 18.607 1.00 98.06 760 LEU A CA 1
ATOM 5864 C C . LEU A 1 760 ? -9.441 -15.098 18.818 1.00 98.06 760 LEU A C 1
ATOM 5866 O O . LEU A 1 760 ? -8.661 -14.999 17.877 1.00 98.06 760 LEU A O 1
ATOM 5870 N N . LEU A 1 761 ? -9.044 -15.439 20.049 1.00 97.50 761 LEU A N 1
ATOM 5871 C CA . LEU A 1 761 ? -7.637 -15.575 20.437 1.00 97.50 761 LEU A CA 1
ATOM 5872 C C . LEU A 1 761 ? -6.958 -16.818 19.840 1.00 97.50 761 LEU A C 1
ATOM 5874 O O . LEU A 1 761 ? -5.765 -16.761 19.559 1.00 97.50 761 LEU A O 1
ATOM 5878 N N . ASP A 1 762 ? -7.691 -17.914 19.629 1.00 93.38 762 ASP A N 1
ATOM 5879 C CA . ASP A 1 762 ? -7.176 -19.142 18.998 1.00 93.38 762 ASP A CA 1
ATOM 5880 C C . ASP A 1 762 ? -6.978 -19.001 17.492 1.00 93.38 762 ASP A C 1
ATOM 5882 O O . ASP A 1 762 ? -6.217 -19.758 16.896 1.00 93.38 762 ASP A O 1
ATOM 5886 N N . ASN A 1 763 ? -7.677 -18.049 16.875 1.00 92.31 763 ASN A N 1
ATOM 5887 C CA . ASN A 1 763 ? -7.578 -17.776 15.445 1.00 92.31 763 ASN A CA 1
ATOM 5888 C C . ASN A 1 763 ? -6.716 -16.545 15.138 1.00 92.31 763 ASN A C 1
ATOM 5890 O O . ASN A 1 763 ? -6.617 -16.172 13.974 1.00 92.31 763 ASN A O 1
ATOM 5894 N N . ALA A 1 764 ? -6.098 -15.931 16.150 1.00 96.50 764 ALA A N 1
ATOM 5895 C CA . ALA A 1 764 ? -5.130 -14.856 15.976 1.00 96.50 764 ALA A CA 1
ATOM 5896 C C . ALA A 1 764 ? -3.845 -15.371 15.307 1.00 96.50 764 ALA A C 1
ATOM 5898 O O . ALA A 1 764 ? -3.427 -16.509 15.534 1.00 96.50 764 ALA A O 1
ATOM 5899 N N . ASP A 1 765 ? -3.189 -14.516 14.527 1.00 93.62 765 ASP A N 1
ATOM 5900 C CA . ASP A 1 765 ? -1.827 -14.783 14.074 1.00 93.62 765 ASP A CA 1
ATOM 5901 C C . ASP A 1 765 ? -0.848 -14.673 15.244 1.00 93.62 765 ASP A C 1
ATOM 5903 O O . ASP A 1 765 ? -1.091 -13.958 16.217 1.00 93.62 765 ASP A O 1
ATOM 5907 N N . VAL A 1 766 ? 0.263 -15.401 15.159 1.00 93.12 766 VAL A N 1
ATOM 5908 C CA . VAL A 1 766 ? 1.318 -15.408 16.177 1.00 93.12 766 VAL A CA 1
ATOM 5909 C C . VAL A 1 766 ? 2.570 -14.789 15.581 1.00 93.12 766 VAL A C 1
ATOM 5911 O O . VAL A 1 766 ? 3.185 -15.361 14.684 1.00 93.12 766 VAL A O 1
ATOM 5914 N N . VAL A 1 767 ? 2.959 -13.633 16.111 1.00 89.12 767 VAL A N 1
ATOM 5915 C CA . VAL A 1 767 ? 4.142 -12.886 15.681 1.00 89.12 767 VAL A CA 1
ATOM 5916 C C . VAL A 1 767 ? 5.223 -12.995 16.747 1.00 89.12 767 VAL A C 1
ATOM 5918 O O . VAL A 1 767 ? 5.062 -12.516 17.871 1.00 89.12 767 VAL A O 1
ATOM 5921 N N . GLU A 1 768 ? 6.353 -13.611 16.394 1.00 87.31 768 GLU A N 1
ATOM 5922 C CA . GLU A 1 768 ? 7.441 -13.885 17.342 1.00 87.31 768 GLU A CA 1
ATOM 5923 C C . GLU A 1 768 ? 7.976 -12.603 17.998 1.00 87.31 768 GLU A C 1
ATOM 5925 O O . GLU A 1 768 ? 8.148 -12.558 19.217 1.00 87.31 768 GLU A O 1
ATOM 5930 N N . GLY A 1 769 ? 8.147 -11.536 17.207 1.00 81.62 769 GLY A N 1
ATOM 5931 C CA . GLY A 1 769 ? 8.640 -10.233 17.669 1.00 81.62 769 GLY A CA 1
ATOM 5932 C C . GLY A 1 769 ? 7.758 -9.553 18.723 1.00 81.62 769 GLY A C 1
ATOM 5933 O O . GLY A 1 769 ? 8.235 -8.692 19.458 1.00 81.62 769 GLY A O 1
ATOM 5934 N N . LEU A 1 770 ? 6.498 -9.978 18.862 1.00 91.50 770 LEU A N 1
ATOM 5935 C CA . LEU A 1 770 ? 5.545 -9.402 19.810 1.00 91.50 770 LEU A CA 1
ATOM 5936 C C . LEU A 1 770 ? 5.367 -10.217 21.093 1.00 91.50 770 LEU A C 1
ATOM 5938 O O . LEU A 1 770 ? 4.677 -9.756 22.000 1.00 91.50 770 LEU A O 1
ATOM 5942 N N . LYS A 1 771 ? 5.990 -11.393 21.248 1.00 90.81 771 LYS A N 1
ATOM 5943 C CA . LYS A 1 771 ? 5.789 -12.244 22.443 1.00 90.81 771 LYS A CA 1
ATOM 5944 C C . LYS A 1 771 ? 6.216 -11.601 23.764 1.00 90.81 771 LYS A C 1
ATOM 5946 O O . LYS A 1 771 ? 5.728 -11.991 24.823 1.00 90.81 771 LYS A O 1
ATOM 5951 N N . THR A 1 772 ? 7.118 -10.623 23.727 1.00 86.88 772 THR A N 1
ATOM 5952 C CA . THR A 1 772 ? 7.538 -9.851 24.910 1.00 86.88 772 THR A CA 1
ATOM 5953 C C . THR A 1 772 ? 6.569 -8.717 25.259 1.00 86.88 772 THR A C 1
ATOM 5955 O O . THR A 1 772 ? 6.646 -8.156 26.350 1.00 86.88 772 THR A O 1
ATOM 5958 N N . GLN A 1 773 ? 5.626 -8.411 24.368 1.00 93.81 773 GLN A N 1
ATOM 5959 C CA . GLN A 1 773 ? 4.728 -7.259 24.446 1.00 93.81 773 GLN A CA 1
ATOM 5960 C C . GLN A 1 773 ? 3.244 -7.658 24.465 1.00 93.81 773 GLN A C 1
ATOM 5962 O O . GLN A 1 773 ? 2.414 -6.903 24.960 1.00 93.81 773 GLN A O 1
ATOM 5967 N N . VAL A 1 774 ? 2.902 -8.843 23.964 1.00 97.62 774 VAL A N 1
ATOM 5968 C CA . VAL A 1 774 ? 1.539 -9.377 23.857 1.00 97.62 774 VAL A CA 1
ATOM 5969 C C . VAL A 1 774 ? 1.581 -10.866 24.186 1.00 97.62 774 VAL A C 1
ATOM 5971 O O . VAL A 1 774 ? 2.513 -11.562 23.776 1.00 97.62 774 VAL A O 1
ATOM 5974 N N . ILE A 1 775 ? 0.580 -11.382 24.904 1.00 96.25 775 ILE A N 1
ATOM 5975 C CA . ILE A 1 775 ? 0.484 -12.805 25.252 1.00 96.25 775 ILE A CA 1
ATOM 5976 C C . ILE A 1 775 ? 0.557 -13.630 23.968 1.00 96.25 775 ILE A C 1
ATOM 5978 O O . ILE A 1 775 ? -0.285 -13.496 23.083 1.00 96.25 775 ILE A O 1
ATOM 5982 N N . ASN A 1 776 ? 1.573 -14.492 23.880 1.00 93.56 776 ASN A N 1
ATOM 5983 C CA . ASN A 1 776 ? 1.885 -15.318 22.710 1.00 93.56 776 ASN A CA 1
ATOM 5984 C C . ASN A 1 776 ? 2.102 -14.537 21.400 1.00 93.56 776 ASN A C 1
ATOM 5986 O O . ASN A 1 776 ? 2.082 -15.155 20.343 1.00 93.56 776 ASN A O 1
ATOM 5990 N N . GLY A 1 777 ? 2.320 -13.219 21.444 1.00 94.75 777 GLY A N 1
ATOM 5991 C CA . GLY A 1 777 ? 2.508 -12.399 20.245 1.00 94.75 777 GLY A CA 1
ATOM 5992 C C . GLY A 1 777 ? 1.268 -12.337 19.350 1.00 94.75 777 GLY A C 1
ATOM 5993 O O . GLY A 1 777 ? 1.405 -12.286 18.131 1.00 94.75 777 GLY A O 1
ATOM 5994 N N . ARG A 1 778 ? 0.063 -12.415 19.933 1.00 98.25 778 ARG A N 1
ATOM 5995 C CA . ARG A 1 778 ? -1.188 -12.497 19.167 1.00 98.25 778 ARG A CA 1
ATOM 5996 C C . ARG A 1 778 ? -1.507 -11.214 18.400 1.00 98.25 778 ARG A C 1
ATOM 5998 O O . ARG A 1 778 ? -1.592 -10.139 18.995 1.00 98.25 778 ARG A O 1
ATOM 6005 N N . VAL A 1 779 ? -1.814 -11.365 17.117 1.00 97.69 779 VAL A N 1
ATOM 6006 C CA . VAL A 1 779 ? -2.257 -10.307 16.202 1.00 97.69 779 VAL A CA 1
ATOM 6007 C C . VAL A 1 779 ? -3.615 -10.671 15.605 1.00 97.69 779 VAL A C 1
ATOM 6009 O O . VAL A 1 779 ? -3.876 -11.827 15.272 1.00 97.69 779 VAL A O 1
ATOM 6012 N N . LEU A 1 780 ? -4.517 -9.695 15.518 1.00 98.00 780 LEU A N 1
ATOM 6013 C CA . LEU A 1 780 ? -5.878 -9.900 15.028 1.00 98.00 780 LEU A CA 1
ATOM 6014 C C . LEU A 1 780 ? -5.907 -10.417 13.582 1.00 98.00 780 LEU A C 1
ATOM 6016 O O . LEU A 1 780 ? -5.570 -9.690 12.656 1.00 98.00 780 LEU A O 1
ATOM 6020 N N . ASN A 1 781 ? -6.457 -11.618 13.398 1.00 94.81 781 ASN A N 1
ATOM 6021 C CA . ASN A 1 781 ? -6.843 -12.154 12.096 1.00 94.81 781 ASN A CA 1
ATOM 6022 C C . ASN A 1 781 ? -8.374 -12.258 12.029 1.00 94.81 781 ASN A C 1
ATOM 6024 O O . ASN A 1 781 ? -8.986 -13.183 12.576 1.00 94.81 781 ASN A O 1
ATOM 6028 N N . ALA A 1 782 ? -9.014 -11.272 11.400 1.00 90.75 782 ALA A N 1
ATOM 6029 C CA . ALA A 1 782 ? -10.469 -11.197 11.332 1.00 90.75 782 ALA A CA 1
ATOM 6030 C C . ALA A 1 782 ? -11.050 -12.316 10.459 1.00 90.75 782 ALA A C 1
ATOM 6032 O O . ALA A 1 782 ? -12.072 -12.900 10.820 1.00 90.75 782 ALA A O 1
ATOM 6033 N N . GLN A 1 783 ? -10.383 -12.650 9.349 1.00 86.50 783 GLN A N 1
ATOM 6034 C CA . GLN A 1 783 ? -10.808 -13.703 8.425 1.00 86.50 783 GLN A CA 1
ATOM 6035 C C . GLN A 1 783 ? -10.974 -15.044 9.132 1.00 86.50 783 GLN A C 1
ATOM 6037 O O . GLN A 1 783 ? -12.073 -15.603 9.129 1.00 86.50 783 GLN A O 1
ATOM 6042 N N . ARG A 1 784 ? -9.914 -15.540 9.782 1.00 87.31 784 ARG A N 1
ATOM 6043 C CA . ARG A 1 784 ? -9.942 -16.844 10.458 1.00 87.31 784 ARG A CA 1
ATOM 6044 C C . ARG A 1 784 ? -10.949 -16.857 11.601 1.00 87.31 784 ARG A C 1
ATOM 6046 O O . ARG A 1 784 ? -11.730 -17.800 11.711 1.00 87.31 784 ARG A O 1
ATOM 6053 N N . ALA A 1 785 ? -10.988 -15.797 12.411 1.00 90.44 785 ALA A N 1
ATOM 6054 C CA . ALA A 1 785 ? -11.919 -15.698 13.533 1.00 90.44 785 ALA A CA 1
ATOM 6055 C C . ALA A 1 785 ? -13.392 -15.710 13.078 1.00 90.44 785 ALA A C 1
ATOM 6057 O O . ALA A 1 785 ? -14.208 -16.444 13.639 1.00 90.44 785 ALA A O 1
ATOM 6058 N N . ILE A 1 786 ? -13.739 -14.948 12.035 1.00 88.00 786 ILE A N 1
ATOM 6059 C CA . ILE A 1 786 ? -15.103 -14.897 11.483 1.00 88.00 786 ILE A CA 1
ATOM 6060 C C . ILE A 1 786 ? -15.454 -16.225 10.807 1.00 88.00 786 ILE A C 1
ATOM 6062 O O . ILE A 1 786 ? -16.499 -16.805 11.103 1.00 88.00 786 ILE A O 1
ATOM 6066 N N . GLN A 1 787 ? -14.582 -16.762 9.951 1.00 85.00 787 GLN A N 1
ATOM 6067 C CA . GLN A 1 787 ? -14.816 -18.038 9.266 1.00 85.00 787 GLN A CA 1
ATOM 6068 C C . GLN A 1 787 ? -15.041 -19.187 10.257 1.00 85.00 787 GLN A C 1
ATOM 6070 O O . GLN A 1 787 ? -15.984 -19.965 10.086 1.00 85.00 787 GLN A O 1
ATOM 6075 N N . ALA A 1 788 ? -14.258 -19.244 11.339 1.00 84.06 788 ALA A N 1
ATOM 6076 C CA . ALA A 1 788 ? -14.409 -20.248 12.390 1.00 84.06 788 ALA A CA 1
ATOM 6077 C C . ALA A 1 788 ? -15.796 -20.227 13.062 1.00 84.06 788 ALA A C 1
ATOM 6079 O O . ALA A 1 788 ? -16.248 -21.263 13.550 1.00 84.06 788 ALA A O 1
ATOM 6080 N N . PHE A 1 789 ? -16.490 -19.084 13.072 1.00 84.62 789 PHE A N 1
ATOM 6081 C CA . PHE A 1 789 ? -17.825 -18.938 13.664 1.00 84.62 789 PHE A CA 1
ATOM 6082 C C . PHE A 1 789 ? -18.957 -19.056 12.643 1.00 84.62 789 PHE A C 1
ATOM 6084 O O . PHE A 1 789 ? -20.034 -19.539 12.990 1.00 84.62 789 PHE A O 1
ATOM 6091 N N . CYS A 1 790 ? -18.733 -18.638 11.399 1.00 78.94 790 CYS A N 1
ATOM 6092 C CA . CYS A 1 790 ? -19.787 -18.532 10.388 1.00 78.94 790 CYS A CA 1
ATOM 6093 C C . CYS A 1 790 ? -19.896 -19.748 9.452 1.00 78.94 790 CYS A C 1
ATOM 6095 O O . CYS A 1 790 ? -20.947 -19.935 8.845 1.00 78.94 790 CYS A O 1
ATOM 6097 N N . ILE A 1 791 ? -18.842 -20.565 9.310 1.00 73.25 791 ILE A N 1
ATOM 6098 C CA . ILE A 1 791 ? -18.817 -21.718 8.379 1.00 73.25 791 ILE A CA 1
ATOM 6099 C C . ILE A 1 791 ? -19.058 -23.057 9.103 1.00 73.25 791 ILE A C 1
ATOM 6101 O O . ILE A 1 791 ? -19.470 -24.034 8.488 1.00 73.25 791 ILE A O 1
ATOM 6105 N N . ARG A 1 792 ? -18.891 -23.114 10.430 1.00 55.69 792 ARG A N 1
ATOM 6106 C CA . ARG A 1 792 ? -19.008 -24.351 11.230 1.00 55.69 792 ARG A CA 1
ATOM 6107 C C . ARG A 1 792 ? -20.409 -25.000 11.300 1.00 55.69 792 ARG A C 1
ATOM 6109 O O . ARG A 1 792 ? -20.533 -25.998 11.997 1.00 55.69 792 ARG A O 1
ATOM 6116 N N . GLU A 1 793 ? -21.436 -24.487 10.618 1.00 41.69 793 GLU A N 1
ATOM 6117 C CA . GLU A 1 793 ? -22.785 -25.099 10.595 1.00 41.69 793 GLU A CA 1
ATOM 6118 C C . GLU A 1 793 ? -23.087 -25.984 9.365 1.00 41.69 793 GLU A C 1
ATOM 6120 O O . GLU A 1 793 ? -24.178 -26.543 9.297 1.00 41.69 793 GLU A O 1
ATOM 6125 N N . GLU A 1 794 ? -22.155 -26.178 8.420 1.00 32.88 794 GLU A N 1
ATOM 6126 C CA . GLU A 1 794 ? -22.357 -27.104 7.278 1.00 32.88 794 GLU A CA 1
ATOM 6127 C C . GLU A 1 794 ? -21.676 -28.485 7.431 1.00 32.88 794 GLU A C 1
ATOM 6129 O O . GLU A 1 794 ? -21.590 -29.233 6.456 1.00 32.88 794 GLU A O 1
ATOM 6134 N N . LEU A 1 795 ? -21.237 -28.863 8.641 1.00 28.11 795 LEU A N 1
ATOM 6135 C CA . LEU A 1 795 ? -20.728 -30.212 8.952 1.00 28.11 795 LEU A CA 1
ATOM 6136 C C . LEU A 1 795 ? -21.545 -30.923 10.032 1.00 28.11 795 LEU A C 1
ATOM 6138 O O . LEU A 1 795 ? -21.693 -30.346 11.135 1.00 28.11 795 LEU A O 1
#

Secondary structure (DSSP, 8-state):
-HHHHHHHHHHHHHH--PPPPS---S----------TT--------BTTEEEEEEEE-SSSSSS-EEEEEEEETT--EEEEEEEEETTEEEEEEEEEES-GGGG--EEEEEE-SSSSSS-EEEEEEEEEETTEEEEEEEEEEEEE-TTS-EEEEEEEEE---TT--TTT--EEEE-SSSSSS-EEEEEEE-SSSEEEEEEEE-SSSEEEEEEEE---S-TTPEEEEEEEE-SSSSSSPEEEEEEEETTEEEEEEEEESSS-EEEEEEPPPEE-----SSGGGTEEEE-SSSSSS-EEEEEEETTEEEEE-B-SSSBPPPEEPPS-----GGG-EEE-TTSSSS-EEEEEEEETTTEEEEEEE-B-SSSBPPTTSTT-EEPPPEE-GGGGG-TTSEEEEEEE---TTT-S-EEEEEETTTTEEEEEE-PBTTS----S------GGGGGS---S----SSTTGGGG---HHHHHTT--HHHHHHHHHT--TT-EEEEEES----SSGGGEEEEEETTTTS-HHHHHHHHHH-THHHHHHHHHHHHHH-TTT-SSTT-EEEEEEPPP-BTTB-HHHHHHHHHHHHHHHT-SEEEE---EE--TT---HHHHHHHHHHT--EEEEE--B-SSS--BHHHHHHHEE-GGG----SHHHHHT--EEEEEEEPS--TT-GGG--S-B-TTB-B-TTT--EEEE-SSEEEEEEE--S--SSSS---SEEEEEEE-SHHHHHHHHHHHHHHHHHH-TT--HHHHHHHHHHTSEE-GGGTTTSGGGEE--HHHHHHHHHSTT--

InterPro domains:
  IPR000209 Peptidase S8/S53 domain [PF00082] (490-765)
  IPR013517 FG-GAP repeat [PF13517] (288-346)
  IPR023828 Peptidase S8, subtilisin, Ser-active site [PS00138] (729-739)
  IPR028994 Integrin alpha, N-terminal [SSF69318] (39-346)
  IPR036852 Peptidase S8/S53 domain superfamily [G3DSA:3.40.50.200] (469-794)
  IPR036852 Peptidase S8/S53 domain superfamily [SSF52743] (479-788)
  IPR050131 Subtilisin-like serine protease [PTHR43806] (487-764)

pLDDT: mean 76.65, std 19.94, range [22.42, 98.81]

Organism: NCBI:txid1049790

Radius of gyration: 32.94 Å; chains: 1; bounding box: 87×74×95 Å

Foldseek 3Di:
DVVVVVVVVVVCVQPDDDDDDDDDPDDDDDQDAFEAQPADQFDWFDDPWKTKTWDFDPFQPPQWTWIWMWMAGNVRWIKTWIFDDPQFDTHTLAIEIDPCSLQLPADRWDFFAQLLPSGTWIKHWDWDDDPPDIDIWIWTFGWDQDPVSHIYTDDIEIGGDDDADDSSQKGWAWDQLQPPNHIWIWIWGQDVVAIKIWIWHGPSRYTDGDDIGGDDDPDPPWDKANWHWWAQQLPPRTWTWIWTDDPQWIKIKIFDRDSNYTHDIDIADIDGAADDDPHQSLFWDFFQQLLPNGTWIKGDRHQFKIWIWRGPSRYTHDIAIADGHHSEDSSFWDWEPFQPPSGTWTKGWHDDPAQKIKIKTFHRPSRHIHDRPDQFIFIDDIDHDPCCVVDDQQWTSKDKIYDDPVGSGIKIWTQGNVPRRIGMDTTGGPPPPPPLDDDPDDDPPVVPDDPDDDDDPPPQQSLQDDPDLQCLQQVPDSVLVNLLVVLFDQPQAEEEEAAAADEPPPVLEPEADEPCPPPDLVVLQVVCVVPVCRHWLSNQLVCCDARNRNHLQHSGRYYYYHADDDDPPDDSLVRVVVVLVCCLVVLRQEYEEEDKDFDDPSNDCQVSQLSNLVVQRYAYQYECDFDPPFAEESVVVLVTIDDLLNRDDPDPVSVLSRRYAYEFAWDRDRPVCCVRDPGDTDGGTHFALRRHLEYGHFFFRKGKTFDFDDDDDDSPTDGPDIDIDTGGTSSNRRSSLRSLLSSLCSLPVPQGSSSSSCLQSVQFDADPVCNRGHHNNGYNNSSSSNCVRNVVPPD

Sequence (795 aa):
MHSAFLSCLLILFVLGGDCPPKDNTGSAKAIRILFSPETKNDRFEHDLGRLTTSYWIDANGDGVEDLCSKTTNIDLSTTLSCHTNYYGKFSKLFDIGSSSYDQLLLVKPQFTDVTGDGIPDYCGLDFHVSGVNGYYSVRCVSIIENKKGEYSTGGIIEGSLSRGFEPSKFDLYWGDINGDKRSDYCSVENVGLGYQLACQISSGTGFVPKSTAKLNFTSETAKITFPSFADIDGDTDKDFTWIEEANGRIRILFMKNEGGKFGSQVASDPIGAGLKADDPSTVRWWTDWNGDGKSDFCYASDSNTIQCLSSTGNGFASAVKSESMELGVGTSRGWIDANNDGKTDFCRRVMSGGSGYYYICTLSQGSSFGGVNEPGSYKSDLYTDPEMLLGESMVQNEKWIQPTGETGYPMHCAVQGLLDKAVCQLVRKEGSPLVDQDECPLDEELSREKRSSGYKNSGAVAAACAALWYRTAMHMDVGVYKLAKKYKRKDVYVTVVDHKVFIMDGSLKKFKRDYNENTPVAEINSFFSSNPVHLTHGSQVASVIYDYEFGQAPGTKIGIREKIMNTATHSHADTWRKIYDDILNDQDPIVVVTGSIRRTPDSNFDDRIDAIGVQNKSLIVSAAGNSNPEGKSMNDHCISFEMPACYFPNDPVRKNRDPVIRVAALSQYDPNRPEYGIIELFFSSNFGSDRVDIAAPGERIDVRGPFFRTPYDDGNPSPDEWHNHVSSGTSFATPIVAAVLATMKSCQPKATAQQLKQGLLDNADVVEGLKTQVINGRVLNAQRAIQAFCIREEL